Protein AF-0000000078359806 (afdb_homodimer)

Organism: NCBI:txid1165861

Nearest PDB structures (foldseek):
  5b04-assembly1_D  TM=8.711E-01  e=1.793E-25  Schizosaccharomyces pombe 972h-
  5b04-assembly1_C  TM=8.712E-0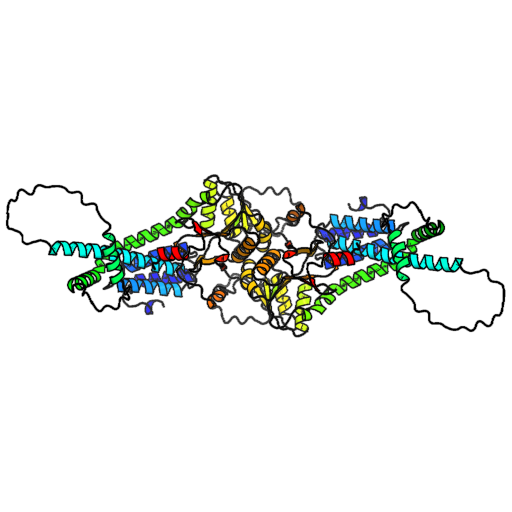1  e=2.430E-25  Schizosaccharomyces pombe 972h-
  6jlz-assembly1_D  TM=8.802E-01  e=4.142E-24  Schizosaccharomyces pombe 972h-
  6jly-assembly1_C  TM=8.898E-01  e=1.084E-23  Schizosaccharomyces pombe 972h-
  8tqz-assembly1_G  TM=8.457E-01  e=7.145E-15  Homo sapiens

Solvent-accessible surface area (backbone atoms only — not comparable to full-atom values): 46439 Å² total; per-residue (Å²): 120,74,68,82,73,54,67,73,50,63,54,51,68,69,53,49,50,52,52,51,49,49,38,49,32,48,64,68,58,71,51,68,56,56,65,54,45,32,51,52,44,48,52,49,51,42,48,46,59,74,66,45,62,61,66,34,59,65,52,47,51,48,50,50,49,52,53,34,53,52,46,33,68,59,33,71,85,47,58,33,42,54,34,46,46,51,46,47,48,52,52,43,51,52,53,49,50,52,52,49,52,53,51,51,55,59,53,51,57,62,67,63,59,72,88,72,74,77,75,78,75,71,82,71,78,76,75,73,78,78,71,78,88,70,83,68,66,60,65,60,53,54,52,51,46,47,67,76,63,51,73,73,78,75,77,71,76,75,68,73,67,66,55,69,61,56,60,47,48,47,50,52,49,32,53,48,40,69,75,43,42,67,60,44,45,50,54,47,48,51,50,47,53,51,62,71,42,27,58,58,42,31,18,70,49,20,57,84,76,45,53,62,76,36,30,35,32,37,51,43,61,43,66,56,46,50,46,21,55,50,39,16,34,62,70,70,35,49,48,39,36,42,25,23,23,33,70,93,77,37,32,12,51,56,35,46,46,52,35,51,70,34,85,59,62,41,55,64,42,33,24,35,61,39,46,41,55,79,48,48,74,72,28,60,30,36,47,37,46,58,64,34,31,34,44,76,37,23,30,36,19,52,38,32,46,40,43,51,36,44,44,23,57,77,57,72,26,48,27,34,37,40,46,46,67,70,33,54,33,91,44,72,85,52,79,78,43,60,61,58,49,40,36,65,63,80,76,63,87,70,60,66,64,73,44,71,70,74,71,71,66,79,67,82,80,81,79,76,72,88,65,88,75,64,72,58,97,82,64,76,52,70,43,62,35,64,43,22,77,33,59,28,93,54,41,51,32,35,37,23,49,91,43,78,37,50,44,87,47,40,53,58,52,44,34,72,68,69,49,130,121,75,69,82,71,54,67,76,47,62,54,50,66,69,54,49,51,50,53,50,48,50,39,49,32,48,64,68,57,72,50,67,58,56,64,54,45,31,52,52,45,48,52,49,51,41,50,46,60,74,66,45,61,61,64,34,58,65,51,47,52,49,51,50,48,50,54,35,52,54,45,33,68,60,33,72,84,46,58,32,42,54,34,48,45,52,47,48,49,51,52,42,50,51,52,48,51,52,51,47,52,53,51,50,54,58,54,51,59,62,68,66,62,72,87,70,74,76,74,80,75,74,82,72,77,77,75,73,79,77,74,78,89,70,83,67,68,59,63,60,53,52,52,51,46,48,67,75,62,51,72,71,77,75,77,73,76,75,70,73,66,66,56,69,62,55,59,49,49,47,49,53,48,33,52,47,39,69,75,44,43,67,60,45,44,50,53,46,47,52,51,50,53,51,60,71,42,26,58,58,43,33,17,71,48,21,57,83,75,45,54,63,75,38,30,36,31,36,53,44,59,42,66,57,46,52,47,21,55,49,40,15,34,62,71,71,34,49,48,38,36,41,25,24,23,35,68,91,76,38,34,11,50,55,35,47,47,53,35,52,69,33,84,60,62,40,53,62,40,32,25,35,64,39,44,40,54,79,48,48,72,73,30,61,30,38,48,37,49,58,65,34,32,35,45,78,38,23,31,37,20,54,37,31,48,39,45,52,35,43,44,22,57,77,57,72,26,47,27,34,38,40,46,48,66,70,33,52,33,92,45,71,86,52,80,76,44,60,59,58,48,41,42,70,65,82,72,64,87,68,60,66,64,74,44,70,70,75,72,70,66,79,69,83,82,81,81,77,72,88,64,86,75,65,74,57,97,80,64,76,53,70,43,66,35,63,45,21,77,32,58,29,93,52,42,52,32,34,37,24,48,90,42,79,37,51,42,86,47,40,53,59,52,44,33,72,67,70,50,129

Secondary structure (DSSP, 8-state):
-GGGGS-GGG--HHHHHHHHHHHHHHHTTSS-SHHHHHHHHHHHHHHHHHH---SSHHHHHHHHHHHHHHHHHH-TT-THHHHHHHHHHHHHHHHHHHHHHHHHHHHHHHHT-----------------------THHHHHHHHHHHTT--------------HHHHHHHHHHHHTGGGGHHHHHHHHHHHHHHHHTHHHHHHTTHHHH--TT-EEEEETT-HHHHHHHHHHHHTT---EEEEE--TTTTHHHHHHHHHHTSSS---EEEE-TTTGGGGGGG-SEEEE--SEE-TTS-EEEETTHHHHHHHHHHTTPPEEEE--GGGB-S----TTHHHHTS-----TTS-TTSTTSS---TT-------------TT---EE--SEEEE-GGG--EEEETTEEEEGGGHHHHHHHHH--/-GGGGS-GGG--HHHHHHHHHHHHHHHTTSS-SHHHHHHHHHHHHHHHHHH---SSHHHHHHHHHHHHHHHHHH-TT-HHHHHHHHHHHHHHHHHHHHHHHHHHHHHHHHHT-----------------------THHHHHHHHHHHTT--------------HHHHHHHHHHHHTGGGGHHHHHHHHHHHHHHHHTHHHHHHTTHHHH--TT-EEEEETT-HHHHHHHHHHHHTT---EEEEE--TTTTHHHHHHHHHHTSSS---EEEE-TTTGGGTGGG-SEEEE--SEE-TTS-EEEETTHHHHHHHHHHTTPPEEEE--GGGB-S----HHHHHHTS-----TTS-TTSTTSS---TT-------------TT---EE--SEEEE-GGG--EEEETTEEEEGGGHHHHHHHHH--

pLDDT: mean 76.37, std 26.12, range [19.56, 98.69]

InterPro domains:
  IPR000649 Initiation factor 2B-related [PF01008] (30-405)
  IPR037171 NagB/RpiA transferase-like [SSF100950] (10-418)
  IPR042529 Initiation factor 2B-like, C-terminal [G3DSA:3.40.50.10470] (197-419)
  IPR051855 Eukaryotic initiation factor 2B subunit beta [PTHR45859] (14-419)

Foldseek 3Di:
DLQVQADCFLPDPVLSVLLVVLLVCLLVVVQDALLSNLLSLLVSLLVSLVRGDDQFLVVNLVRLVSSLVVSCVSHVLRLLSVLSSLLLNVLSLVLLLVVLVVQVVVVVVVVPPPPPPPPPVPPPPPPVPPPPPDDPVVVSVVVSVVVVDPPPPPPDPPCPPPDPVSVVSVSVSRSVCNVCSVVSSVSSVVVSVVSVCWLVLLLCCLLVPAAAPFEEEEEAQDPSVLSNVLSNVVVVHAYEYEYALQPDVSRSVVSQVSQCPHVVRHHYDYDHLVCVLVCLLVGQAYEYEFRAAELQLKTKGFPSPQVSLVSCVVNVHAYEYEDALSRYHDHDQDPVCQVVLLCQDDPPDPPVVVPVPDCVVVPDPDPDDPPPCPPDDPDDDDRDRGIHIHGLVSHQWYRTSVGIDGSVCSNVSCCVSNND/DLQVQADCFLRDVVLSVLLVVLLVCLLVVVQDALLSNLLSLLVSLLVSLVRGDDQFLVVNLVRLVSSLVVSCVSHVLRLLSVLSSLLLNVLSLVLLLVVLVVQVVVVVVVVPPPPPPPPPVPPPPCPVPPPPPDDPVVVSVVVSVVVVDPPPPPPDPPCVPPPPVSVVSSSVSRRVCNVCSVVSSVSSVVVSVVSVCWLVLLLCCLLVPAAAPFEEEEEAQDPSVLSNVLSNVVVVHAYEYEYALQPPVSRSVVSQVSQCPHVVRHHYDYDHLVCVLVCLLVGQAYEYEFRAAELQLKTKGFPSVQVSLVSCVVNVHAYEYEDALSRYHDHDQDPVCQVVLLCQDDPPDPPVVVPVPDCVVVPDPDPDDPPPCPPDDPDDRDRDRGIHIHGLVSHQWYRTSVGIDGSVCSNVSCCVSNND

Structure (mmCIF, N/CA/C/O backbone):
data_AF-0000000078359806-model_v1
#
loop_
_entity.id
_entity.type
_entity.pdbx_description
1 polymer 'Translation initiation factor eIF2B subunit beta'
#
loop_
_atom_site.group_PDB
_atom_site.id
_atom_site.type_symbol
_atom_site.label_atom_id
_atom_site.label_alt_id
_atom_site.label_comp_id
_atom_site.label_asym_id
_atom_site.label_entity_id
_atom_site.label_seq_id
_atom_site.pdbx_PDB_ins_code
_atom_site.Cartn_x
_atom_site.Cartn_y
_atom_site.Cartn_z
_atom_site.occupancy
_atom_site.B_iso_or_equiv
_atom_site.auth_seq_id
_atom_site.auth_comp_id
_atom_site.auth_asym_id
_atom_site.auth_atom_id
_atom_site.pdbx_PDB_model_num
ATOM 1 N N . MET A 1 1 ? 22.594 -22.328 -27.234 1 39.31 1 MET A N 1
ATOM 2 C CA . MET A 1 1 ? 21.672 -23.094 -28.078 1 39.31 1 MET A CA 1
ATOM 3 C C . MET A 1 1 ? 21.234 -24.375 -27.391 1 39.31 1 MET A C 1
ATOM 5 O O . MET A 1 1 ? 22.062 -25.078 -26.797 1 39.31 1 MET A O 1
ATOM 9 N N . ALA A 1 2 ? 19.953 -24.516 -27.094 1 48.22 2 ALA A N 1
ATOM 10 C CA . ALA A 1 2 ? 19.344 -25.578 -26.312 1 48.22 2 ALA A CA 1
ATOM 11 C C . ALA A 1 2 ? 19.859 -26.953 -26.75 1 48.22 2 ALA A C 1
ATOM 13 O O . ALA A 1 2 ? 19.891 -27.891 -25.953 1 48.22 2 ALA A O 1
ATOM 14 N N . ILE A 1 3 ? 20.297 -27.016 -27.984 1 50.62 3 ILE A N 1
ATOM 15 C CA . ILE A 1 3 ? 20.469 -28.297 -28.656 1 50.62 3 ILE A CA 1
ATOM 16 C C . ILE A 1 3 ? 21.5 -29.125 -27.906 1 50.62 3 ILE A C 1
ATOM 18 O O . ILE A 1 3 ? 21.312 -30.328 -27.703 1 50.62 3 ILE A O 1
ATOM 22 N N . LYS A 1 4 ? 22.516 -28.438 -27.484 1 53.75 4 LYS A N 1
ATOM 23 C CA . LYS A 1 4 ? 23.641 -29.25 -27.016 1 53.75 4 LYS A CA 1
ATOM 24 C C . LYS A 1 4 ? 23.359 -29.828 -25.641 1 53.75 4 LYS A C 1
ATOM 26 O O . LYS A 1 4 ? 24.125 -30.656 -25.141 1 53.75 4 LYS A O 1
ATOM 31 N N . ARG A 1 5 ? 22.203 -29.422 -25.141 1 57.69 5 ARG A N 1
ATOM 32 C CA . ARG A 1 5 ? 22.078 -29.781 -23.734 1 57.69 5 ARG A CA 1
ATOM 33 C C . ARG A 1 5 ? 21.234 -31.047 -23.578 1 57.69 5 ARG A C 1
ATOM 35 O O . ARG A 1 5 ? 21.172 -31.625 -22.5 1 57.69 5 ARG A O 1
ATOM 42 N N . PHE A 1 6 ? 20.609 -31.375 -24.688 1 62.84 6 PHE A N 1
ATOM 43 C CA . PHE A 1 6 ? 19.672 -32.469 -24.484 1 62.84 6 PHE A CA 1
ATOM 44 C C . PHE A 1 6 ? 20.297 -33.812 -24.906 1 62.84 6 PHE A C 1
ATOM 46 O O . PHE A 1 6 ? 21.078 -33.844 -25.844 1 62.84 6 PHE A O 1
ATOM 53 N N . LYS A 1 7 ? 20.203 -34.781 -24.062 1 59.09 7 LYS A N 1
ATOM 54 C CA . LYS A 1 7 ? 20.656 -36.094 -24.438 1 59.09 7 LYS A CA 1
ATOM 55 C C . LYS A 1 7 ? 20.031 -36.531 -25.766 1 59.09 7 LYS A C 1
ATOM 57 O O . LYS A 1 7 ? 18.938 -36.094 -26.125 1 59.09 7 LYS A O 1
ATOM 62 N N . HIS A 1 8 ? 20.672 -37.25 -26.688 1 52.97 8 HIS A N 1
ATOM 63 C CA . HIS A 1 8 ? 20.484 -37.656 -28.078 1 52.97 8 HIS A CA 1
ATOM 64 C C . HIS A 1 8 ? 19.031 -38 -28.344 1 52.97 8 HIS A C 1
ATOM 66 O O . HIS A 1 8 ? 18.516 -37.75 -29.438 1 52.97 8 HIS A O 1
ATOM 72 N N . GLU A 1 9 ? 18.25 -38.594 -27.438 1 54.41 9 GLU A N 1
ATOM 73 C CA . GLU A 1 9 ? 17.016 -39.312 -27.766 1 54.41 9 GLU A CA 1
ATOM 74 C C . GLU A 1 9 ? 15.82 -38.375 -27.812 1 54.41 9 GLU A C 1
ATOM 76 O O . GLU A 1 9 ? 14.758 -38.719 -28.328 1 54.41 9 GLU A O 1
ATOM 81 N N . ILE A 1 10 ? 15.82 -37.219 -27.156 1 57.69 10 ILE A N 1
ATOM 82 C CA . ILE A 1 10 ? 14.773 -36.219 -27.281 1 57.69 10 ILE A CA 1
ATOM 83 C C . ILE A 1 10 ? 14.883 -35.531 -28.641 1 57.69 10 ILE A C 1
ATOM 85 O O . ILE A 1 10 ? 14.148 -34.594 -28.922 1 57.69 10 ILE A O 1
ATOM 89 N N . SER A 1 11 ? 15.711 -36.156 -29.578 1 58.12 11 SER A N 1
ATOM 90 C CA . SER A 1 11 ? 16.641 -35.562 -30.531 1 58.12 11 SER A CA 1
ATOM 91 C C . SER A 1 11 ? 15.977 -35.312 -31.875 1 58.12 11 SER A C 1
ATOM 93 O O . SER A 1 11 ? 16.656 -35.031 -32.875 1 58.12 11 SER A O 1
ATOM 95 N N . LYS A 1 12 ? 14.5 -35.594 -31.859 1 72.31 12 LYS A N 1
ATOM 96 C CA . LYS A 1 12 ? 14.07 -35.156 -33.188 1 72.31 12 LYS A CA 1
ATOM 97 C C . LYS A 1 12 ? 14.156 -33.625 -33.344 1 72.31 12 LYS A C 1
ATOM 99 O O . LYS A 1 12 ? 13.75 -32.906 -32.438 1 72.31 12 LYS A O 1
ATOM 104 N N . PRO A 1 13 ? 14.734 -33.281 -34.406 1 77.88 13 PRO A N 1
ATOM 105 C CA . PRO A 1 13 ? 14.992 -31.859 -34.625 1 77.88 13 PRO A CA 1
ATOM 106 C C . PRO A 1 13 ? 13.742 -31 -34.469 1 77.88 13 PRO A C 1
ATOM 108 O O . PRO A 1 13 ? 13.82 -29.891 -33.969 1 77.88 13 PRO A O 1
ATOM 111 N N . GLN A 1 14 ? 12.602 -31.609 -34.812 1 82.62 14 GLN A N 1
ATOM 112 C CA . GLN A 1 14 ? 11.367 -30.828 -34.75 1 82.62 14 GLN A CA 1
ATOM 113 C C . GLN A 1 14 ? 10.969 -30.547 -33.312 1 82.62 14 GLN A C 1
ATOM 115 O O . GLN A 1 14 ? 10.477 -29.469 -33 1 82.62 14 GLN A O 1
ATOM 120 N N . ILE A 1 15 ? 11.195 -31.453 -32.438 1 86.88 15 ILE A N 1
ATOM 121 C CA . ILE A 1 15 ? 10.836 -31.312 -31.031 1 86.88 15 ILE A CA 1
ATOM 122 C C . ILE A 1 15 ? 11.781 -30.312 -30.359 1 86.88 15 ILE A C 1
ATOM 124 O O . ILE A 1 15 ? 11.359 -29.516 -29.531 1 86.88 15 ILE A O 1
ATOM 128 N N . LEU A 1 16 ? 13.008 -30.312 -30.797 1 87.19 16 LEU A N 1
ATOM 129 C CA . LEU A 1 16 ? 13.992 -29.391 -30.25 1 87.19 16 LEU A CA 1
ATOM 130 C C . LEU A 1 16 ? 13.633 -27.953 -30.609 1 87.19 16 LEU A C 1
ATOM 132 O O . LEU A 1 16 ? 13.781 -27.047 -29.781 1 87.19 16 LEU A O 1
ATOM 136 N N . LYS A 1 17 ? 13.188 -27.875 -31.828 1 89.44 17 LYS A N 1
ATOM 137 C CA . LYS A 1 17 ? 12.766 -26.547 -32.25 1 89.44 17 LYS A CA 1
ATOM 138 C C . LYS A 1 17 ? 11.555 -26.062 -31.469 1 89.44 17 LYS A C 1
ATOM 140 O O . LYS A 1 17 ? 11.445 -24.875 -31.156 1 89.44 17 LYS A O 1
ATOM 145 N N . ARG A 1 18 ? 10.672 -26.953 -31.188 1 92.06 18 ARG A N 1
ATOM 146 C CA . ARG A 1 18 ? 9.477 -26.625 -30.406 1 92.06 18 ARG A CA 1
ATOM 147 C C . ARG A 1 18 ? 9.852 -26.219 -28.984 1 92.06 18 ARG A C 1
ATOM 149 O O . ARG A 1 18 ? 9.273 -25.281 -28.438 1 92.06 18 ARG A O 1
ATOM 156 N N . ILE A 1 19 ? 10.797 -26.938 -28.406 1 93.19 19 ILE A N 1
ATOM 157 C CA . ILE A 1 19 ? 11.258 -26.641 -27.062 1 93.19 19 ILE A CA 1
ATOM 158 C C . ILE A 1 19 ? 11.906 -25.266 -27.016 1 93.19 19 ILE A C 1
ATOM 160 O O . ILE A 1 19 ? 11.594 -24.438 -26.156 1 93.19 19 ILE A O 1
ATOM 164 N N . GLU A 1 20 ? 12.688 -24.938 -27.969 1 91.94 20 GLU A N 1
ATOM 165 C CA . GLU A 1 20 ? 13.367 -23.656 -28.047 1 91.94 20 GLU A CA 1
ATOM 166 C C . GLU A 1 20 ? 12.383 -22.516 -28.312 1 91.94 20 GLU A C 1
ATOM 168 O O . GLU A 1 20 ? 12.539 -21.422 -27.781 1 91.94 20 GLU A O 1
ATOM 173 N N . GLY A 1 21 ? 11.5 -22.859 -29.156 1 93.19 21 GLY A N 1
ATOM 174 C CA . GLY A 1 21 ? 10.477 -21.875 -29.422 1 93.19 21 GLY A CA 1
ATOM 175 C C . GLY A 1 21 ? 9.672 -21.484 -28.203 1 93.19 21 GLY A C 1
ATOM 176 O O . GLY A 1 21 ? 9.391 -20.312 -27.984 1 93.19 21 GLY A O 1
ATOM 177 N N . PHE A 1 22 ? 9.328 -22.453 -27.484 1 94.5 22 PHE A N 1
ATOM 178 C CA . PHE A 1 22 ? 8.578 -22.203 -26.266 1 94.5 22 PHE A CA 1
ATOM 179 C C . PHE A 1 22 ? 9.43 -21.422 -25.266 1 94.5 22 PHE A C 1
ATOM 181 O O . PHE A 1 22 ? 8.953 -20.469 -24.641 1 94.5 22 PHE A O 1
ATOM 188 N N . ALA A 1 23 ? 10.664 -21.766 -25.109 1 93.69 23 ALA A N 1
ATOM 189 C CA . ALA A 1 23 ? 11.586 -21.062 -24.234 1 93.69 23 ALA A CA 1
ATOM 190 C C . ALA A 1 23 ? 11.695 -19.594 -24.625 1 93.69 23 ALA A C 1
ATOM 192 O O . ALA A 1 23 ? 11.695 -18.703 -23.766 1 93.69 23 ALA A O 1
ATOM 193 N N . CYS A 1 24 ? 11.719 -19.375 -25.875 1 92.38 24 CYS A N 1
ATOM 194 C CA . CYS A 1 24 ? 11.828 -18 -26.391 1 92.38 24 CYS A CA 1
ATOM 195 C C . CYS A 1 24 ? 10.562 -17.203 -26.078 1 92.38 24 CYS A C 1
ATOM 197 O O . CYS A 1 24 ? 10.641 -16.031 -25.703 1 92.38 24 CYS A O 1
ATOM 199 N N . LYS A 1 25 ? 9.484 -17.859 -26.234 1 93.31 25 LYS A N 1
ATOM 200 C CA . LYS A 1 25 ? 8.211 -17.203 -25.938 1 93.31 25 LYS A CA 1
ATOM 201 C C . LYS A 1 25 ? 8.109 -16.844 -24.469 1 93.31 25 LYS A C 1
ATOM 203 O O . LYS A 1 25 ? 7.543 -15.812 -24.109 1 93.31 25 LYS A O 1
ATOM 208 N N . LEU A 1 26 ? 8.602 -17.672 -23.609 1 91.44 26 LEU A N 1
ATOM 209 C CA . LEU A 1 26 ? 8.602 -17.422 -22.172 1 91.44 26 LEU A CA 1
ATOM 210 C C . LEU A 1 26 ? 9.508 -16.234 -21.828 1 91.44 26 LEU A C 1
ATOM 212 O O . LEU A 1 26 ? 9.117 -15.352 -21.062 1 91.44 26 LEU A O 1
ATOM 216 N N . GLN A 1 27 ? 10.609 -16.156 -22.469 1 88.25 27 GLN A N 1
ATOM 217 C CA . GLN A 1 27 ? 11.602 -15.117 -22.172 1 88.25 27 GLN A CA 1
ATOM 218 C C . GLN A 1 27 ? 11.133 -13.758 -22.703 1 88.25 27 GLN A C 1
ATOM 220 O O . GLN A 1 27 ? 11.406 -12.727 -22.078 1 88.25 27 GLN A O 1
ATOM 225 N N . ASN A 1 28 ? 10.445 -13.797 -23.797 1 86.56 28 ASN A N 1
ATOM 226 C CA . ASN A 1 28 ? 9.992 -12.555 -24.422 1 86.56 28 ASN A CA 1
ATOM 227 C C . ASN A 1 28 ? 8.602 -12.164 -23.938 1 86.56 28 ASN A C 1
ATOM 229 O O . ASN A 1 28 ? 7.984 -11.242 -24.484 1 86.56 28 ASN A O 1
ATOM 233 N N . ARG A 1 29 ? 8.07 -12.859 -23.047 1 82.81 29 ARG A N 1
ATOM 234 C CA . ARG A 1 29 ? 6.789 -12.594 -22.406 1 82.81 29 ARG A CA 1
ATOM 235 C C . ARG A 1 29 ? 5.652 -12.617 -23.422 1 82.81 29 ARG A C 1
ATOM 237 O O . ARG A 1 29 ? 4.758 -11.766 -23.375 1 82.81 29 ARG A O 1
ATOM 244 N N . GLN A 1 30 ? 5.887 -13.445 -24.359 1 85.69 30 GLN A N 1
ATOM 245 C CA . GLN A 1 30 ? 4.793 -13.695 -25.281 1 85.69 30 GLN A CA 1
ATOM 246 C C . GLN A 1 30 ? 3.752 -14.633 -24.688 1 85.69 30 GLN A C 1
ATOM 248 O O . GLN A 1 30 ? 2.596 -14.648 -25.109 1 85.69 30 GLN A O 1
ATOM 253 N N . ILE A 1 31 ? 4.172 -15.445 -23.828 1 85.69 31 ILE A N 1
ATOM 254 C CA . ILE A 1 31 ? 3.293 -16.25 -22.984 1 85.69 31 ILE A CA 1
ATOM 255 C C . ILE A 1 31 ? 3.354 -15.75 -21.547 1 85.69 31 ILE A C 1
ATOM 257 O O . ILE A 1 31 ? 4.414 -15.766 -20.906 1 85.69 31 ILE A O 1
ATOM 261 N N . VAL A 1 32 ? 2.186 -15.219 -21.219 1 84.5 32 VAL A N 1
ATOM 262 C CA . VAL A 1 32 ? 2.121 -14.625 -19.875 1 84.5 32 VAL A CA 1
ATOM 263 C C . VAL A 1 32 ? 0.992 -15.266 -19.078 1 84.5 32 VAL A C 1
ATOM 265 O O . VAL A 1 32 ? -0.084 -15.539 -19.625 1 84.5 32 VAL A O 1
ATOM 268 N N . GLY A 1 33 ? 1.372 -15.609 -17.812 1 88.62 33 GLY A N 1
ATOM 269 C CA . GLY A 1 33 ? 0.362 -16.203 -16.953 1 88.62 33 GLY A CA 1
ATOM 270 C C . GLY A 1 33 ? 0.614 -17.656 -16.656 1 88.62 33 GLY A C 1
ATOM 271 O O . GLY A 1 33 ? 1.091 -18.406 -17.516 1 88.62 33 GLY A O 1
ATOM 272 N N . SER A 1 34 ? 0.239 -18.047 -15.555 1 93.19 34 SER A N 1
ATOM 273 C CA . SER A 1 34 ? 0.501 -19.422 -15.102 1 93.19 34 SER A CA 1
ATOM 274 C C . SER A 1 34 ? -0.312 -20.422 -15.906 1 93.19 34 SER A C 1
ATOM 276 O O . SER A 1 34 ? 0.18 -21.516 -16.219 1 93.19 34 SER A O 1
ATOM 278 N N . HIS A 1 35 ? -1.51 -20.078 -16.234 1 94.88 35 HIS A N 1
ATOM 279 C CA . HIS A 1 35 ? -2.363 -21 -16.969 1 94.88 35 HIS A CA 1
ATOM 280 C C . HIS A 1 35 ? -1.826 -21.234 -18.375 1 94.88 35 HIS A C 1
ATOM 282 O O . HIS A 1 35 ? -1.724 -22.375 -18.828 1 94.88 35 HIS A O 1
ATOM 288 N N . ALA A 1 36 ? -1.541 -20.156 -19.047 1 94.75 36 ALA A N 1
ATOM 289 C CA . ALA A 1 36 ? -1.005 -20.266 -20.406 1 94.75 36 ALA A CA 1
ATOM 290 C C . ALA A 1 36 ? 0.307 -21.047 -20.406 1 94.75 36 ALA A C 1
ATOM 292 O O . ALA A 1 36 ? 0.522 -21.906 -21.266 1 94.75 36 ALA A O 1
ATOM 293 N N . THR A 1 37 ? 1.151 -20.719 -19.484 1 96.19 37 THR A N 1
ATOM 294 C CA . THR A 1 37 ? 2.43 -21.406 -19.375 1 96.19 37 THR A CA 1
ATOM 295 C C . THR A 1 37 ? 2.219 -22.891 -19.062 1 96.19 37 THR A C 1
ATOM 297 O O . THR A 1 37 ? 2.867 -23.75 -19.672 1 96.19 37 THR A O 1
ATOM 300 N N . GLY A 1 38 ? 1.308 -23.188 -18.141 1 97.25 38 GLY A N 1
ATOM 301 C CA . GLY A 1 38 ? 0.996 -24.562 -17.812 1 97.25 38 GLY A CA 1
ATOM 302 C C . GLY A 1 38 ? 0.421 -25.344 -18.984 1 97.25 38 GLY A C 1
ATOM 303 O O . GLY A 1 38 ? 0.836 -26.469 -19.25 1 97.25 38 GLY A O 1
ATOM 304 N N . SER A 1 39 ? -0.459 -24.734 -19.656 1 97.12 39 SER A N 1
ATOM 305 C CA . SER A 1 39 ? -1.102 -25.375 -20.797 1 97.12 39 SER A CA 1
ATOM 306 C C . SER A 1 39 ? -0.09 -25.688 -21.891 1 97.12 39 SER A C 1
ATOM 308 O O . SER A 1 39 ? -0.08 -26.797 -22.438 1 97.12 39 SER A O 1
ATOM 310 N N . GLU A 1 40 ? 0.717 -24.703 -22.172 1 97 40 GLU A N 1
ATOM 311 C CA . GLU A 1 40 ? 1.725 -24.906 -23.219 1 97 40 GLU A CA 1
ATOM 312 C C . GLU A 1 40 ? 2.748 -25.953 -22.812 1 97 40 GLU A C 1
ATOM 314 O O . GLU A 1 40 ? 3.264 -26.688 -23.656 1 97 40 GLU A O 1
ATOM 319 N N . THR A 1 41 ? 3.084 -25.984 -21.562 1 97.75 41 THR A N 1
ATOM 320 C CA . THR A 1 41 ? 4.012 -26.984 -21.062 1 97.75 41 THR A CA 1
ATOM 321 C C . THR A 1 41 ? 3.447 -28.391 -21.266 1 97.75 41 THR A C 1
ATOM 323 O O . THR A 1 41 ? 4.145 -29.281 -21.75 1 97.75 41 THR A O 1
ATOM 326 N N . ILE A 1 42 ? 2.188 -28.609 -20.906 1 98.06 42 ILE A N 1
ATOM 327 C CA . ILE A 1 42 ? 1.553 -29.922 -21.031 1 98.06 42 ILE A CA 1
ATOM 328 C C . ILE A 1 42 ? 1.521 -30.328 -22.5 1 98.06 42 ILE A C 1
ATOM 330 O O . ILE A 1 42 ? 1.835 -31.469 -22.844 1 98.06 42 ILE A O 1
ATOM 334 N N . LYS A 1 43 ? 1.2 -29.406 -23.375 1 97 43 LYS A N 1
ATOM 335 C CA . LYS A 1 43 ? 1.159 -29.672 -24.812 1 97 43 LYS A CA 1
ATOM 336 C C . LYS A 1 43 ? 2.531 -30.094 -25.328 1 97 43 LYS A C 1
ATOM 338 O O . LYS A 1 43 ? 2.641 -31.047 -26.109 1 97 43 LYS A O 1
ATOM 343 N N . LEU A 1 44 ? 3.445 -29.359 -24.922 1 96.69 44 LEU A N 1
ATOM 344 C CA . LEU A 1 44 ? 4.809 -29.688 -25.344 1 96.69 44 LEU A CA 1
ATOM 345 C C . LEU A 1 44 ? 5.215 -31.062 -24.844 1 96.69 44 LEU A C 1
ATOM 347 O O . LEU A 1 44 ? 5.801 -31.844 -25.609 1 96.69 44 LEU A O 1
ATOM 351 N N . LEU A 1 45 ? 4.965 -31.406 -23.578 1 96.69 45 LEU A N 1
ATOM 352 C CA . LEU A 1 45 ? 5.332 -32.719 -23.031 1 96.69 45 LEU A CA 1
ATOM 353 C C . LEU A 1 45 ? 4.625 -33.844 -23.781 1 96.69 45 LEU A C 1
ATOM 355 O O . LEU A 1 45 ? 5.199 -34.906 -23.984 1 96.69 45 LEU A O 1
ATOM 359 N N . ARG A 1 46 ? 3.381 -33.562 -24.094 1 96.19 46 ARG A N 1
ATOM 360 C CA . ARG A 1 46 ? 2.643 -34.531 -24.891 1 96.19 46 ARG A CA 1
ATOM 361 C C . ARG A 1 46 ? 3.355 -34.812 -26.203 1 96.19 46 ARG A C 1
ATOM 363 O O . ARG A 1 46 ? 3.471 -35.969 -26.625 1 96.19 46 ARG A O 1
ATOM 370 N N . GLU A 1 47 ? 3.842 -33.781 -26.859 1 94.31 47 GLU A N 1
ATOM 371 C CA . GLU A 1 47 ? 4.578 -33.906 -28.109 1 94.31 47 GLU A CA 1
ATOM 372 C C . GLU A 1 47 ? 5.898 -34.625 -27.906 1 94.31 47 GLU A C 1
ATOM 374 O O . GLU A 1 47 ? 6.32 -35.438 -28.75 1 94.31 47 GLU A O 1
ATOM 379 N N . VAL A 1 48 ? 6.527 -34.344 -26.859 1 93.12 48 VAL A N 1
ATOM 380 C CA . VAL A 1 48 ? 7.789 -35 -26.531 1 93.12 48 VAL A CA 1
ATOM 381 C C . VAL A 1 48 ? 7.559 -36.5 -26.344 1 93.12 48 VAL A C 1
ATOM 383 O O . VAL A 1 48 ? 8.328 -37.312 -26.859 1 93.12 48 VAL A O 1
ATOM 386 N N . ILE A 1 49 ? 6.512 -36.875 -25.625 1 93.25 49 ILE A N 1
ATOM 387 C CA . ILE A 1 49 ? 6.184 -38.281 -25.391 1 93.25 49 ILE A CA 1
ATOM 388 C C . ILE A 1 49 ? 5.891 -38.969 -26.703 1 93.25 49 ILE A C 1
ATOM 390 O O . ILE A 1 49 ? 6.359 -40.062 -26.953 1 93.25 49 ILE A O 1
ATOM 394 N N . ALA A 1 50 ? 5.176 -38.281 -27.562 1 90.75 50 ALA A N 1
ATOM 395 C CA . ALA A 1 50 ? 4.777 -38.844 -28.844 1 90.75 50 ALA A CA 1
ATOM 396 C C . ALA A 1 50 ? 5.988 -39.094 -29.75 1 90.75 50 ALA A C 1
ATOM 398 O O . ALA A 1 50 ? 6.023 -40.062 -30.516 1 90.75 50 ALA A O 1
ATOM 399 N N . SER A 1 51 ? 6.957 -38.281 -29.625 1 87.25 51 SER A N 1
ATOM 400 C CA . SER A 1 51 ? 8.078 -38.312 -30.562 1 87.25 51 SER A CA 1
ATOM 401 C C . SER A 1 51 ? 9.289 -39.031 -29.953 1 87.25 51 SER A C 1
ATOM 403 O O . SER A 1 51 ? 10.211 -39.406 -30.672 1 87.25 51 SER A O 1
ATOM 405 N N . ALA A 1 52 ? 9.297 -39.156 -28.656 1 81.62 52 ALA A N 1
ATOM 406 C CA . ALA A 1 52 ? 10.492 -39.625 -27.969 1 81.62 52 ALA A CA 1
ATOM 407 C C . ALA A 1 52 ? 10.797 -41.062 -28.297 1 81.62 52 ALA A C 1
ATOM 409 O O . ALA A 1 52 ? 9.875 -41.906 -28.438 1 81.62 52 ALA A O 1
ATOM 410 N N . LYS A 1 53 ? 12.078 -41.312 -28.531 1 80.38 53 LYS A N 1
ATOM 411 C CA . LYS A 1 53 ? 12.578 -42.688 -28.578 1 80.38 53 LYS A CA 1
ATOM 412 C C . LYS A 1 53 ? 13.188 -43.094 -27.25 1 80.38 53 LYS A C 1
ATOM 414 O O . LYS A 1 53 ? 13.992 -42.344 -26.672 1 80.38 53 LYS A O 1
ATOM 419 N N . TYR A 1 54 ? 12.664 -44.094 -26.672 1 82.06 54 TYR A N 1
ATOM 420 C CA . TYR A 1 54 ? 13.18 -44.562 -25.391 1 82.06 54 TYR A CA 1
ATOM 421 C C . TYR A 1 54 ? 13.117 -46.062 -25.297 1 82.06 54 TYR A C 1
ATOM 423 O O . TYR A 1 54 ? 12.312 -46.719 -25.969 1 82.06 54 TYR A O 1
ATOM 431 N N . THR A 1 55 ? 14.008 -46.625 -24.484 1 81.31 55 THR A N 1
ATOM 432 C CA . THR A 1 55 ? 14.117 -48.062 -24.328 1 81.31 55 THR A CA 1
ATOM 433 C C . THR A 1 55 ? 13.5 -48.5 -23.016 1 81.31 55 THR A C 1
ATOM 435 O O . THR A 1 55 ? 13.289 -49.719 -22.797 1 81.31 55 THR A O 1
ATOM 438 N N . SER A 1 56 ? 13.281 -47.562 -22.156 1 86.25 56 SER A N 1
ATOM 439 C CA . SER A 1 56 ? 12.688 -47.844 -20.844 1 86.25 56 SER A CA 1
ATOM 440 C C . SER A 1 56 ? 11.781 -46.719 -20.391 1 86.25 56 SER A C 1
ATOM 442 O O . SER A 1 56 ? 11.898 -45.594 -20.859 1 86.25 56 SER A O 1
ATOM 444 N N . PHE A 1 57 ? 10.859 -47.094 -19.547 1 90.06 57 PHE A N 1
ATOM 445 C CA . PHE A 1 57 ? 9.969 -46.094 -18.984 1 90.06 57 PHE A CA 1
ATOM 446 C C . PHE A 1 57 ? 10.758 -45.031 -18.25 1 90.06 57 PHE A C 1
ATOM 448 O O . PHE A 1 57 ? 10.43 -43.844 -18.328 1 90.06 57 PHE A O 1
ATOM 455 N N . ASP A 1 58 ? 11.812 -45.406 -17.594 1 90.12 58 ASP A N 1
ATOM 456 C CA . ASP A 1 58 ? 12.641 -44.469 -16.844 1 90.12 58 ASP A CA 1
ATOM 457 C C . ASP A 1 58 ? 13.328 -43.469 -17.797 1 90.12 58 ASP A C 1
ATOM 459 O O . ASP A 1 58 ? 13.508 -42.312 -17.438 1 90.12 58 ASP A O 1
ATOM 463 N N . GLN A 1 59 ? 13.711 -43.969 -18.859 1 89.38 59 GLN A N 1
ATOM 464 C CA . GLN A 1 59 ? 14.344 -43.094 -19.828 1 89.38 59 GLN A CA 1
ATOM 465 C C . GLN A 1 59 ? 13.375 -42.031 -20.328 1 89.38 59 GLN A C 1
ATOM 467 O O . GLN A 1 59 ? 13.766 -40.875 -20.578 1 89.38 59 GLN A O 1
ATOM 472 N N . LEU A 1 60 ? 12.125 -42.438 -20.562 1 91.19 60 LEU A N 1
ATOM 473 C CA . LEU A 1 60 ? 11.102 -41.469 -20.953 1 91.19 60 LEU A CA 1
ATOM 474 C C . LEU A 1 60 ? 10.938 -40.406 -19.891 1 91.19 60 LEU A C 1
ATOM 476 O O . LEU A 1 60 ? 10.906 -39.219 -20.203 1 91.19 60 LEU A O 1
ATOM 480 N N . CYS A 1 61 ? 10.867 -40.812 -18.625 1 94 61 CYS A N 1
ATOM 481 C CA . CYS A 1 61 ? 10.727 -39.875 -17.516 1 94 61 CYS A CA 1
ATOM 482 C C . CYS A 1 61 ? 11.922 -38.938 -17.453 1 94 61 CYS A C 1
ATOM 484 O O . CYS A 1 61 ? 11.758 -37.719 -17.188 1 94 61 CYS A O 1
ATOM 486 N N . ASP A 1 62 ? 13.055 -39.438 -17.75 1 92.25 62 ASP A N 1
ATOM 487 C CA . ASP A 1 62 ? 14.266 -38.625 -17.75 1 92.25 62 ASP A CA 1
ATOM 488 C C . ASP A 1 62 ? 14.203 -37.562 -18.844 1 92.25 62 ASP A C 1
ATOM 490 O O . ASP A 1 62 ? 14.656 -36.438 -18.656 1 92.25 62 ASP A O 1
ATOM 494 N N . HIS A 1 63 ? 13.688 -37.969 -19.984 1 90.62 63 HIS A N 1
ATOM 495 C CA . HIS A 1 63 ? 13.539 -37 -21.078 1 90.62 63 HIS A CA 1
ATOM 496 C C . HIS A 1 63 ? 12.609 -35.844 -20.688 1 90.62 63 HIS A C 1
ATOM 498 O O . HIS A 1 63 ? 12.898 -34.688 -20.984 1 90.62 63 HIS A O 1
ATOM 504 N N . LEU A 1 64 ? 11.562 -36.219 -20.047 1 95.31 64 LEU A N 1
ATOM 505 C CA . LEU A 1 64 ? 10.602 -35.219 -19.641 1 95.31 64 LEU A CA 1
ATOM 506 C C . LEU A 1 64 ? 11.211 -34.281 -18.594 1 95.31 64 LEU A C 1
ATOM 508 O O . LEU A 1 64 ? 11.016 -33.062 -18.656 1 95.31 64 LEU A O 1
ATOM 512 N N . LEU A 1 65 ? 11.977 -34.812 -17.688 1 95.06 65 LEU A N 1
ATOM 513 C CA . LEU A 1 65 ? 12.641 -34.031 -16.672 1 95.06 65 LEU A CA 1
ATOM 514 C C . LEU A 1 65 ? 13.656 -33.062 -17.297 1 95.06 65 LEU A C 1
ATOM 516 O O . LEU A 1 65 ? 13.789 -31.922 -16.859 1 95.06 65 LEU A O 1
ATOM 520 N N . GLU A 1 66 ? 14.32 -33.562 -18.25 1 92.5 66 GLU A N 1
ATOM 521 C CA . GLU A 1 66 ? 15.312 -32.75 -18.938 1 92.5 66 GLU A CA 1
ATOM 522 C C . GLU A 1 66 ? 14.656 -31.531 -19.609 1 92.5 66 GLU A C 1
ATOM 524 O O . GLU A 1 66 ? 15.172 -30.422 -19.531 1 92.5 66 GLU A O 1
ATOM 529 N N . VAL A 1 67 ? 13.562 -31.859 -20.266 1 93.75 67 VAL A N 1
ATOM 530 C CA . VAL A 1 67 ? 12.828 -30.781 -20.922 1 93.75 67 VAL A CA 1
ATOM 531 C C . VAL A 1 67 ? 12.336 -29.781 -19.891 1 93.75 67 VAL A C 1
ATOM 533 O O . VAL A 1 67 ? 12.492 -28.562 -20.078 1 93.75 67 VAL A O 1
ATOM 536 N N . GLY A 1 68 ? 11.75 -30.234 -18.797 1 95.81 68 GLY A N 1
ATOM 537 C CA . GLY A 1 68 ? 11.266 -29.375 -17.734 1 95.81 68 GLY A CA 1
ATOM 538 C C . GLY A 1 68 ? 12.367 -28.516 -17.125 1 95.81 68 GLY A C 1
ATOM 539 O O . GLY A 1 68 ? 12.172 -27.328 -16.891 1 95.81 68 GLY A O 1
ATOM 540 N N . ASN A 1 69 ? 13.508 -29.141 -16.875 1 94.19 69 ASN A N 1
ATOM 541 C CA . ASN A 1 69 ? 14.641 -28.438 -16.281 1 94.19 69 ASN A CA 1
ATOM 542 C C . ASN A 1 69 ? 15.141 -27.328 -17.203 1 94.19 69 ASN A C 1
ATOM 544 O O . ASN A 1 69 ? 15.484 -26.234 -16.734 1 94.19 69 ASN A O 1
ATOM 548 N N . PHE A 1 70 ? 15.18 -27.594 -18.469 1 93.69 70 PHE A N 1
ATOM 549 C CA . PHE A 1 70 ? 15.617 -26.594 -19.438 1 93.69 70 PHE A CA 1
ATOM 550 C C . PHE A 1 70 ? 14.672 -25.406 -19.438 1 93.69 70 PHE A C 1
ATOM 552 O O . PHE A 1 70 ? 15.117 -24.25 -19.375 1 93.69 70 PHE A O 1
ATOM 559 N N . LEU A 1 71 ? 13.414 -25.672 -19.5 1 94.56 71 LEU A N 1
ATOM 560 C CA . LEU A 1 71 ? 12.43 -24.594 -19.531 1 94.56 71 LEU A CA 1
ATOM 561 C C . LEU A 1 71 ? 12.461 -23.781 -18.234 1 94.56 71 LEU A C 1
ATOM 563 O O . LEU A 1 71 ? 12.312 -22.562 -18.25 1 94.56 71 LEU A O 1
ATOM 567 N N . SER A 1 72 ? 12.617 -24.453 -17.094 1 92.81 72 SER A N 1
ATOM 568 C CA . SER A 1 72 ? 12.656 -23.797 -15.805 1 92.81 72 SER A CA 1
ATOM 569 C C . SER A 1 72 ? 13.875 -22.875 -15.688 1 92.81 72 SER A C 1
ATOM 571 O O . SER A 1 72 ? 13.812 -21.844 -15.031 1 92.81 72 SER A O 1
ATOM 573 N N . GLU A 1 73 ? 14.938 -23.266 -16.297 1 89.62 73 GLU A N 1
ATOM 574 C CA . GLU A 1 73 ? 16.125 -22.422 -16.312 1 89.62 73 GLU A CA 1
ATOM 575 C C . GLU A 1 73 ? 15.898 -21.156 -17.141 1 89.62 73 GLU A C 1
ATOM 577 O O . GLU A 1 73 ? 16.406 -20.094 -16.812 1 89.62 73 GLU A O 1
ATOM 582 N N . MET A 1 74 ? 15.188 -21.359 -18.25 1 89.06 74 MET A N 1
ATOM 583 C CA . MET A 1 74 ? 14.922 -20.234 -19.141 1 89.06 74 MET A CA 1
ATOM 584 C C . MET A 1 74 ? 13.898 -19.281 -18.531 1 89.06 74 MET A C 1
ATOM 586 O O . MET A 1 74 ? 13.898 -18.094 -18.828 1 89.06 74 MET A O 1
ATOM 590 N N . ALA A 1 75 ? 13.039 -19.812 -17.734 1 90.31 75 ALA A N 1
ATOM 591 C CA . ALA A 1 75 ? 12 -19.016 -17.062 1 90.31 75 ALA A CA 1
ATOM 592 C C . ALA A 1 75 ? 11.906 -19.375 -15.586 1 90.31 75 ALA A C 1
ATOM 594 O O . ALA A 1 75 ? 10.938 -20.016 -15.156 1 90.31 75 ALA A O 1
ATOM 595 N N . PRO A 1 76 ? 12.797 -18.844 -14.805 1 86.06 76 PRO A N 1
ATOM 596 C CA . PRO A 1 76 ? 12.93 -19.281 -13.414 1 86.06 76 PRO A CA 1
ATOM 597 C C . PRO A 1 76 ? 11.727 -18.891 -12.555 1 86.06 76 PRO A C 1
ATOM 599 O O . PRO A 1 76 ? 11.508 -19.484 -11.492 1 86.06 76 PRO A O 1
ATOM 602 N N . ARG A 1 77 ? 10.898 -17.984 -12.938 1 84.44 77 ARG A N 1
ATOM 603 C CA . ARG A 1 77 ? 9.766 -17.547 -12.133 1 84.44 77 ARG A CA 1
ATOM 604 C C . ARG A 1 77 ? 8.5 -18.328 -12.484 1 84.44 77 ARG A C 1
ATOM 606 O O . ARG A 1 77 ? 7.477 -18.172 -11.82 1 84.44 77 ARG A O 1
ATOM 613 N N . GLU A 1 78 ? 8.625 -19.109 -13.508 1 91.69 78 GLU A N 1
ATOM 614 C CA . GLU A 1 78 ? 7.477 -19.906 -13.93 1 91.69 78 GLU A CA 1
ATOM 615 C C . GLU A 1 78 ? 7.5 -21.281 -13.289 1 91.69 78 GLU A C 1
ATOM 617 O O . GLU A 1 78 ? 7.734 -22.281 -13.969 1 91.69 78 GLU A O 1
ATOM 622 N N . PHE A 1 79 ? 7.09 -21.344 -12.094 1 92.75 79 PHE A N 1
ATOM 623 C CA . PHE A 1 79 ? 7.148 -22.562 -11.297 1 92.75 79 PHE A CA 1
ATOM 624 C C . PHE A 1 79 ? 6.152 -23.594 -11.805 1 92.75 79 PHE A C 1
ATOM 626 O O . PHE A 1 79 ? 6.312 -24.781 -11.562 1 92.75 79 PHE A O 1
ATOM 633 N N . VAL A 1 80 ? 5.191 -23.125 -12.516 1 96.25 80 VAL A N 1
ATOM 634 C CA . VAL A 1 80 ? 4.137 -24.016 -12.984 1 96.25 80 VAL A CA 1
ATOM 635 C C . VAL A 1 80 ? 4.727 -25.047 -13.945 1 96.25 80 VAL A C 1
ATOM 637 O O . VAL A 1 80 ? 4.203 -26.156 -14.07 1 96.25 80 VAL A O 1
ATOM 640 N N . ILE A 1 81 ? 5.816 -24.719 -14.617 1 96.81 81 ILE A N 1
ATOM 641 C CA . ILE A 1 81 ? 6.477 -25.641 -15.523 1 96.81 81 ILE A CA 1
ATOM 642 C C . ILE A 1 81 ? 6.883 -26.906 -14.766 1 96.81 81 ILE A C 1
ATOM 644 O O . ILE A 1 81 ? 6.559 -28.016 -15.18 1 96.81 81 ILE A O 1
ATOM 648 N N . GLY A 1 82 ? 7.551 -26.656 -13.625 1 95.75 82 GLY A N 1
ATOM 649 C CA . GLY A 1 82 ? 7.938 -27.781 -12.797 1 95.75 82 GLY A CA 1
ATOM 650 C C . GLY A 1 82 ? 6.75 -28.578 -12.273 1 95.75 82 GLY A C 1
ATOM 651 O O . GLY A 1 82 ? 6.801 -29.797 -12.211 1 95.75 82 GLY A O 1
ATOM 652 N N . ASN A 1 83 ? 5.742 -27.938 -11.93 1 96.25 83 ASN A N 1
ATOM 653 C CA . ASN A 1 83 ? 4.523 -28.594 -11.461 1 96.25 83 ASN A CA 1
ATOM 654 C C . ASN A 1 83 ? 3.945 -29.516 -12.523 1 96.25 83 ASN A C 1
ATOM 656 O O . ASN A 1 83 ? 3.59 -30.656 -12.227 1 96.25 83 ASN A O 1
ATOM 660 N N . MET A 1 84 ? 3.834 -28.969 -13.734 1 97.38 84 MET A N 1
ATOM 661 C CA . MET A 1 84 ? 3.236 -29.75 -14.82 1 97.38 84 MET A CA 1
ATOM 662 C C . MET A 1 84 ? 4.086 -30.969 -15.148 1 97.38 84 MET A C 1
ATOM 664 O O . MET A 1 84 ? 3.553 -32.062 -15.391 1 97.38 84 MET A O 1
ATOM 668 N N . VAL A 1 85 ? 5.375 -30.797 -15.172 1 97.25 85 VAL A N 1
ATOM 669 C CA . VAL A 1 85 ? 6.273 -31.922 -15.453 1 97.25 85 VAL A CA 1
ATOM 670 C C . VAL A 1 85 ? 6.086 -33 -14.406 1 97.25 85 VAL A C 1
ATOM 672 O O . VAL A 1 85 ? 5.949 -34.188 -14.742 1 97.25 85 VAL A O 1
ATOM 675 N N . LYS A 1 86 ? 6.074 -32.625 -13.172 1 96.44 86 LYS A N 1
ATOM 676 C CA . LYS A 1 86 ? 5.906 -33.562 -12.086 1 96.44 86 LYS A CA 1
ATOM 677 C C . LYS A 1 86 ? 4.559 -34.281 -12.18 1 96.44 86 LYS A C 1
ATOM 679 O O . LYS A 1 86 ? 4.477 -35.5 -12 1 96.44 86 LYS A O 1
ATOM 684 N N . ARG A 1 87 ? 3.578 -33.531 -12.445 1 96.56 87 ARG A N 1
ATOM 685 C CA . ARG A 1 87 ? 2.242 -34.125 -12.555 1 96.56 87 ARG A CA 1
ATOM 686 C C . ARG A 1 87 ? 2.17 -35.094 -13.703 1 96.56 87 ARG A C 1
ATOM 688 O O . ARG A 1 87 ? 1.548 -36.156 -13.578 1 96.56 87 ARG A O 1
ATOM 695 N N . VAL A 1 88 ? 2.725 -34.781 -14.82 1 97.38 88 VAL A N 1
ATOM 696 C CA . VAL A 1 88 ? 2.73 -35.656 -15.984 1 97.38 88 VAL A CA 1
ATOM 697 C C . VAL A 1 88 ? 3.477 -36.938 -15.648 1 97.38 88 VAL A C 1
ATOM 699 O O . VAL A 1 88 ? 3.002 -38.031 -15.953 1 97.38 88 VAL A O 1
ATOM 702 N N . ILE A 1 89 ? 4.594 -36.844 -15 1 96.38 89 ILE A N 1
ATOM 703 C CA . ILE A 1 89 ? 5.406 -38 -14.656 1 96.38 89 ILE A CA 1
ATOM 704 C C . ILE A 1 89 ? 4.629 -38.906 -13.703 1 96.38 89 ILE A C 1
ATOM 706 O O . ILE A 1 89 ? 4.629 -40.125 -13.859 1 96.38 89 ILE A O 1
ATOM 710 N N . ILE A 1 90 ? 4.004 -38.344 -12.766 1 95.38 90 ILE A N 1
ATOM 711 C CA . ILE A 1 90 ? 3.215 -39.125 -11.812 1 95.38 90 ILE A CA 1
ATOM 712 C C . ILE A 1 90 ? 2.086 -39.844 -12.539 1 95.38 90 ILE A C 1
ATOM 714 O O . ILE A 1 90 ? 1.826 -41.031 -12.281 1 95.38 90 ILE A O 1
ATOM 718 N N . LEU A 1 91 ? 1.438 -39.156 -13.406 1 94.69 91 LEU A N 1
ATOM 719 C CA . LEU A 1 91 ? 0.362 -39.75 -14.188 1 94.69 91 LEU A CA 1
ATOM 720 C C . LEU A 1 91 ? 0.885 -40.906 -15.023 1 94.69 91 LEU A C 1
ATOM 722 O O . LEU A 1 91 ? 0.228 -41.969 -15.125 1 94.69 91 LEU A O 1
ATOM 726 N N . LEU A 1 92 ? 2.023 -40.75 -15.68 1 95.25 92 LEU A N 1
ATOM 727 C CA . LEU A 1 92 ? 2.629 -41.781 -16.484 1 95.25 92 LEU A CA 1
ATOM 728 C C . LEU A 1 92 ? 2.986 -43 -15.617 1 95.25 92 LEU A C 1
ATOM 730 O O . LEU A 1 92 ? 2.797 -44.156 -16.031 1 95.25 92 LEU A O 1
ATOM 734 N N . LYS A 1 93 ? 3.48 -42.75 -14.461 1 93.62 93 LYS A N 1
ATOM 735 C CA . LYS A 1 93 ? 3.824 -43.812 -13.539 1 93.62 93 LYS A CA 1
ATOM 736 C C . LYS A 1 93 ? 2.586 -44.625 -13.141 1 93.62 93 LYS A C 1
ATOM 738 O O . LYS A 1 93 ? 2.641 -45.844 -13.023 1 93.62 93 LYS A O 1
ATOM 743 N N . GLU A 1 94 ? 1.576 -43.906 -12.906 1 93.06 94 GLU A N 1
ATOM 744 C CA . GLU A 1 94 ? 0.323 -44.562 -12.562 1 93.06 94 GLU A CA 1
ATOM 745 C C . GLU A 1 94 ? -0.171 -45.438 -13.719 1 93.06 94 GLU A C 1
ATOM 747 O O . GLU A 1 94 ? -0.593 -46.594 -13.508 1 93.06 94 GLU A O 1
ATOM 752 N N . GLU A 1 95 ? -0.143 -44.875 -14.93 1 93.06 95 GLU A N 1
ATOM 753 C CA . GLU A 1 95 ? -0.555 -45.625 -16.109 1 93.06 95 GLU A CA 1
ATOM 754 C C . GLU A 1 95 ? 0.357 -46.844 -16.328 1 93.06 95 GLU A C 1
ATOM 756 O O . GLU A 1 95 ? -0.109 -47.906 -16.719 1 93.06 95 GLU A O 1
ATOM 761 N N . TYR A 1 96 ? 1.592 -46.656 -16.172 1 92.62 96 TYR A N 1
ATOM 762 C CA . TYR A 1 96 ? 2.562 -47.75 -16.328 1 92.62 96 TYR A CA 1
ATOM 763 C C . TYR A 1 96 ? 2.297 -48.844 -15.32 1 92.62 96 TYR A C 1
ATOM 765 O O . TYR A 1 96 ? 2.309 -50.031 -15.672 1 92.62 96 TYR A O 1
ATOM 773 N N . ALA A 1 97 ? 2.102 -48.469 -14.078 1 90.44 97 ALA A N 1
ATOM 774 C CA . ALA A 1 97 ? 1.829 -49.438 -13.023 1 90.44 97 ALA A CA 1
ATOM 775 C C . ALA A 1 97 ? 0.559 -50.219 -13.32 1 90.44 97 ALA A C 1
ATOM 777 O O . ALA A 1 97 ? 0.511 -51.438 -13.094 1 90.44 97 ALA A O 1
ATOM 778 N N . SER A 1 98 ? -0.392 -49.562 -13.727 1 90.88 98 SER A N 1
ATOM 779 C CA . SER A 1 98 ? -1.646 -50.219 -14.07 1 90.88 98 SER A CA 1
ATOM 780 C C . SER A 1 98 ? -1.458 -51.188 -15.227 1 90.88 98 SER A C 1
ATOM 782 O O . SER A 1 98 ? -2.012 -52.312 -15.211 1 90.88 98 SER A O 1
ATOM 784 N N . ALA A 1 99 ? -0.738 -50.75 -16.25 1 88.38 99 ALA A N 1
ATOM 785 C CA . ALA A 1 99 ? -0.477 -51.625 -17.406 1 88.38 99 ALA A CA 1
ATOM 786 C C . ALA A 1 99 ? 0.36 -52.812 -17.016 1 88.38 99 ALA A C 1
ATOM 788 O O . ALA A 1 99 ? 0.14 -53.938 -17.516 1 88.38 99 ALA A O 1
ATOM 789 N N . LEU A 1 100 ? 1.295 -52.625 -16.203 1 86.44 100 LEU A N 1
ATOM 790 C CA . LEU A 1 100 ? 2.135 -53.719 -15.711 1 86.44 100 LEU A CA 1
ATOM 791 C C . LEU A 1 100 ? 1.311 -54.719 -14.922 1 86.44 100 LEU A C 1
ATOM 793 O O . LEU A 1 100 ? 1.479 -55.938 -15.086 1 86.44 100 LEU A O 1
ATOM 797 N N . ALA A 1 101 ? 0.506 -54.219 -14.031 1 85.75 101 ALA A N 1
ATOM 798 C CA . ALA A 1 101 ? -0.365 -55.094 -13.242 1 85.75 101 ALA A CA 1
ATOM 799 C C . ALA A 1 101 ? -1.268 -55.906 -14.148 1 85.75 101 ALA A C 1
ATOM 801 O O . ALA A 1 101 ? -1.478 -57.094 -13.891 1 85.75 101 ALA A O 1
ATOM 802 N N . ALA A 1 102 ? -1.783 -55.312 -15.156 1 83.69 102 ALA A N 1
ATOM 803 C CA . ALA A 1 102 ? -2.635 -56 -16.109 1 83.69 102 ALA A CA 1
ATOM 804 C C . ALA A 1 102 ? -1.845 -57.062 -16.859 1 83.69 102 ALA A C 1
ATOM 806 O O . ALA A 1 102 ? -2.361 -58.156 -17.141 1 83.69 102 ALA A O 1
ATOM 807 N N . HIS A 1 103 ? -0.615 -56.75 -17.172 1 82.5 103 HIS A N 1
ATOM 808 C CA . HIS A 1 103 ? 0.256 -57.688 -17.891 1 82.5 103 HIS A CA 1
ATOM 809 C C . HIS A 1 103 ? 0.621 -58.875 -17.016 1 82.5 103 HIS A C 1
ATOM 811 O O . HIS A 1 103 ? 0.648 -60.031 -17.5 1 82.5 103 HIS A O 1
ATOM 817 N N . VAL A 1 104 ? 0.933 -58.688 -15.805 1 81.19 104 VAL A N 1
ATOM 818 C CA . VAL A 1 104 ? 1.307 -59.75 -14.867 1 81.19 104 VAL A CA 1
ATOM 819 C C . VAL A 1 104 ? 0.105 -60.656 -14.594 1 81.19 104 VAL A C 1
ATOM 821 O O . VAL A 1 104 ? 0.242 -61.875 -14.531 1 81.19 104 VAL A O 1
ATOM 824 N N . GLU A 1 105 ? -1.012 -60.062 -14.383 1 77.94 105 GLU A N 1
ATOM 825 C CA . GLU A 1 105 ? -2.232 -60.812 -14.156 1 77.94 105 GLU A CA 1
ATOM 826 C C . GLU A 1 105 ? -2.57 -61.688 -15.359 1 77.94 105 GLU A C 1
ATOM 828 O O . GLU A 1 105 ? -3.006 -62.844 -15.203 1 77.94 105 GLU A O 1
ATOM 833 N N . ALA A 1 106 ? -2.363 -61.188 -16.516 1 75.69 106 ALA A N 1
ATOM 834 C CA . ALA A 1 106 ? -2.652 -61.906 -17.734 1 75.69 106 ALA A CA 1
ATOM 835 C C . ALA A 1 106 ? -1.697 -63.094 -17.906 1 75.69 106 ALA A C 1
ATOM 837 O O . ALA A 1 106 ? -2.092 -64.188 -18.391 1 75.69 106 ALA A O 1
ATOM 838 N N . ASN A 1 107 ? -0.501 -62.969 -17.453 1 71.5 107 ASN A N 1
ATOM 839 C CA . ASN A 1 107 ? 0.491 -64.062 -17.594 1 71.5 107 ASN A CA 1
ATOM 840 C C . ASN A 1 107 ? 0.377 -65.062 -16.469 1 71.5 107 ASN A C 1
ATOM 842 O O . ASN A 1 107 ? 0.794 -66.188 -16.625 1 71.5 107 ASN A O 1
ATOM 846 N N . SER A 1 108 ? -0.041 -64.688 -15.273 1 64.12 108 SER A N 1
ATOM 847 C CA . SER A 1 108 ? -0.275 -65.625 -14.188 1 64.12 108 SER A CA 1
ATOM 848 C C . SER A 1 108 ? -1.425 -66.562 -14.516 1 64.12 108 SER A C 1
ATOM 850 O O . SER A 1 108 ? -1.391 -67.75 -14.156 1 64.12 108 SER A O 1
ATOM 852 N N . ASP A 1 109 ? -2.439 -66.125 -15.086 1 58.03 109 ASP A N 1
ATOM 853 C CA . ASP A 1 109 ? -3.553 -66.938 -15.508 1 58.03 109 ASP A CA 1
ATOM 854 C C . ASP A 1 109 ? -3.105 -68 -16.562 1 58.03 109 ASP A C 1
ATOM 856 O O . ASP A 1 109 ? -3.643 -69.062 -16.625 1 58.03 109 ASP A O 1
ATOM 860 N N . ARG A 1 110 ? -2.141 -67.688 -17.266 1 53.66 110 ARG A N 1
ATOM 861 C CA . ARG A 1 110 ? -1.619 -68.625 -18.25 1 53.66 110 ARG A CA 1
ATOM 862 C C . ARG A 1 110 ? -0.836 -69.75 -17.578 1 53.66 110 ARG A C 1
ATOM 864 O O . ARG A 1 110 ? -0.831 -70.875 -18.062 1 53.66 110 ARG A O 1
ATOM 871 N N . LEU A 1 111 ? -0.246 -69.5 -16.547 1 50.25 111 LEU A N 1
ATOM 872 C CA . LEU A 1 111 ? 0.548 -70.5 -15.883 1 50.25 111 LEU A CA 1
ATOM 873 C C . LEU A 1 111 ? -0.344 -71.438 -15.078 1 50.25 111 LEU A C 1
ATOM 875 O O . LEU A 1 111 ? 0.037 -72.562 -14.805 1 50.25 111 LEU A O 1
ATOM 879 N N . ASN A 1 112 ? -1.487 -70.938 -14.578 1 45.09 112 ASN A N 1
ATOM 880 C CA . ASN A 1 112 ? -2.32 -71.812 -13.773 1 45.09 112 ASN A CA 1
ATOM 881 C C . ASN A 1 112 ? -3.25 -72.625 -14.641 1 45.09 112 ASN A C 1
ATOM 883 O O . ASN A 1 112 ? -4.25 -73.188 -14.156 1 45.09 112 ASN A O 1
ATOM 887 N N . LYS A 1 113 ? -3.264 -72.5 -15.969 1 45.38 113 LYS A N 1
ATOM 888 C CA . LYS A 1 113 ? -4.086 -73.5 -16.656 1 45.38 113 LYS A CA 1
ATOM 889 C C . LYS A 1 113 ? -3.58 -74.938 -16.391 1 45.38 113 LYS A C 1
ATOM 891 O O . LYS A 1 113 ? -2.451 -75.25 -16.75 1 45.38 113 LYS A O 1
ATOM 896 N N . PRO A 1 114 ? -4.191 -75.688 -15.367 1 41.47 114 PRO A N 1
ATOM 897 C CA . PRO A 1 114 ? -3.928 -77.125 -15.203 1 41.47 114 PRO A CA 1
ATOM 898 C C . PRO A 1 114 ? -4.117 -77.938 -16.5 1 41.47 114 PRO A C 1
ATOM 900 O O . PRO A 1 114 ? -4.895 -77.5 -17.359 1 41.47 114 PRO A O 1
ATOM 903 N N . SER A 1 115 ? -3.162 -78.625 -17.047 1 36.31 115 SER A N 1
ATOM 904 C CA . SER A 1 115 ? -3.262 -79.625 -18.094 1 36.31 115 SER A CA 1
ATOM 905 C C . SER A 1 115 ? -4.332 -80.688 -17.75 1 36.31 115 SER A C 1
ATOM 907 O O . SER A 1 115 ? -4.016 -81.812 -17.375 1 36.31 115 SER A O 1
ATOM 909 N N . ASN A 1 116 ? -5.504 -80.312 -17.047 1 34.44 116 ASN A N 1
ATOM 910 C CA . ASN A 1 116 ? -6.477 -81.375 -16.703 1 34.44 116 ASN A CA 1
ATOM 911 C C . ASN A 1 116 ? -7.148 -81.938 -17.953 1 34.44 116 ASN A C 1
ATOM 913 O O . ASN A 1 116 ? -7.969 -81.25 -18.578 1 34.44 116 ASN A O 1
ATOM 917 N N . ASP A 1 117 ? -6.527 -82.812 -18.844 1 31.38 117 ASP A N 1
ATOM 918 C CA . ASP A 1 117 ? -7.234 -83.625 -19.812 1 31.38 117 ASP A CA 1
ATOM 919 C C . ASP A 1 117 ? -8.32 -84.438 -19.125 1 31.38 117 ASP A C 1
ATOM 921 O O . ASP A 1 117 ? -8.938 -85.312 -19.766 1 31.38 117 ASP A O 1
ATOM 925 N N . THR A 1 118 ? -8.227 -84.812 -17.812 1 30.75 118 THR A N 1
ATOM 926 C CA . THR A 1 118 ? -9.125 -85.938 -17.516 1 30.75 118 THR A CA 1
ATOM 927 C C . THR A 1 118 ? -10.578 -85.5 -17.516 1 30.75 118 THR A C 1
ATOM 929 O O . THR A 1 118 ? -10.922 -84.5 -16.859 1 30.75 118 THR A O 1
ATOM 932 N N . ARG A 1 119 ? -11.461 -85.938 -18.484 1 27.92 119 ARG A N 1
ATOM 933 C CA . ARG A 1 119 ? -12.844 -85.75 -18.922 1 27.92 119 ARG A CA 1
ATOM 934 C C . ARG A 1 119 ? -13.82 -86 -17.781 1 27.92 119 ARG A C 1
ATOM 936 O O . ARG A 1 119 ? -14.977 -86.375 -18.031 1 27.92 119 ARG A O 1
ATOM 943 N N . ASN A 1 120 ? -13.383 -86.062 -16.438 1 26.62 120 ASN A N 1
ATOM 944 C CA . ASN A 1 120 ? -14.5 -86.562 -15.641 1 26.62 120 ASN A CA 1
ATOM 945 C C . ASN A 1 120 ? -15.672 -85.625 -15.656 1 26.62 120 ASN A C 1
ATOM 947 O O . ASN A 1 120 ? -15.484 -84.375 -15.531 1 26.62 120 ASN A O 1
ATOM 951 N N . ARG A 1 121 ? -16.797 -86 -16.281 1 23.83 121 ARG A N 1
ATOM 952 C CA . ARG A 1 121 ? -18.109 -85.438 -16.578 1 23.83 121 ARG A CA 1
ATOM 953 C C . ARG A 1 121 ? -18.797 -84.938 -15.312 1 23.83 121 ARG A C 1
ATOM 955 O O . ARG A 1 121 ? -20 -85.125 -15.141 1 23.83 121 ARG A O 1
ATOM 962 N N . THR A 1 122 ? -18.047 -84.688 -14.18 1 22.91 122 THR A N 1
ATOM 963 C CA . THR A 1 122 ? -18.938 -84.562 -13.023 1 22.91 122 THR A CA 1
ATOM 964 C C . THR A 1 122 ? -19.844 -83.312 -13.203 1 22.91 122 THR A C 1
ATOM 966 O O . THR A 1 122 ? -19.422 -82.312 -13.773 1 22.91 122 THR A O 1
ATOM 969 N N . THR A 1 123 ? -21.141 -83.562 -13.172 1 23.8 123 THR A N 1
ATOM 970 C CA . THR A 1 123 ? -22.328 -82.688 -13.234 1 23.8 123 THR A CA 1
ATOM 971 C C . THR A 1 123 ? -22.266 -81.625 -12.195 1 23.8 123 THR A C 1
ATOM 973 O O . THR A 1 123 ? -22.438 -81.875 -11 1 23.8 123 THR A O 1
ATOM 976 N N . THR A 1 124 ? -21.109 -80.812 -12.156 1 21.33 124 THR A N 1
ATOM 977 C CA . THR A 1 124 ? -20.875 -79.875 -11.047 1 21.33 124 THR A CA 1
ATOM 978 C C . THR A 1 124 ? -21.953 -78.812 -11 1 21.33 124 THR A C 1
ATOM 980 O O . THR A 1 124 ? -22.25 -78.188 -12.016 1 21.33 124 THR A O 1
ATOM 983 N N . SER A 1 125 ? -22.922 -79.062 -10.086 1 22 125 SER A N 1
ATOM 984 C CA . SER A 1 125 ? -24 -78.188 -9.711 1 22 125 SER A CA 1
ATOM 985 C C . SER A 1 125 ? -23.453 -76.812 -9.383 1 22 125 SER A C 1
ATOM 987 O O . SER A 1 125 ? -22.516 -76.625 -8.594 1 22 125 SER A O 1
ATOM 989 N N . SER A 1 126 ? -23.531 -75.812 -10.32 1 19.92 126 SER A N 1
ATOM 990 C CA . SER A 1 126 ? -23.016 -74.438 -10.469 1 19.92 126 SER A CA 1
ATOM 991 C C . SER A 1 126 ? -23.516 -73.562 -9.344 1 19.92 126 SER A C 1
ATOM 993 O O . SER A 1 126 ? -24.641 -73.062 -9.398 1 19.92 126 SER A O 1
ATOM 995 N N . SER A 1 127 ? -23.453 -74.125 -8.039 1 20.44 127 SER A N 1
ATOM 996 C CA . SER A 1 127 ? -24 -73.125 -7.148 1 20.44 127 SER A CA 1
ATOM 997 C C . SER A 1 127 ? -23.203 -71.812 -7.211 1 20.44 127 SER A C 1
ATOM 999 O O . SER A 1 127 ? -21.969 -71.812 -7.141 1 20.44 127 SER A O 1
ATOM 1001 N N . HIS A 1 128 ? -23.719 -70.812 -7.852 1 19.77 128 HIS A N 1
ATOM 1002 C CA . HIS A 1 128 ? -23.328 -69.438 -8.133 1 19.77 128 HIS A CA 1
ATOM 1003 C C . HIS A 1 128 ? -23.016 -68.625 -6.852 1 19.77 128 HIS A C 1
ATOM 1005 O O . HIS A 1 128 ? -23.109 -67.438 -6.812 1 19.77 128 HIS A O 1
ATOM 1011 N N . CYS A 1 129 ? -22.328 -69.312 -5.832 1 19.83 129 CYS A N 1
ATOM 1012 C CA . CYS A 1 129 ? -22.203 -68.375 -4.695 1 19.83 129 CYS A CA 1
ATOM 1013 C C . CYS A 1 129 ? -21.406 -67.125 -5.082 1 19.83 129 CYS A C 1
ATOM 1015 O O . CYS A 1 129 ? -20.359 -67.25 -5.711 1 19.83 129 CYS A O 1
ATOM 1017 N N . SER A 1 130 ? -22.078 -65.938 -5.047 1 21.11 130 SER A N 1
ATOM 1018 C CA . SER A 1 130 ? -21.734 -64.562 -5.223 1 21.11 130 SER A CA 1
ATOM 1019 C C . SER A 1 130 ? -20.578 -64.125 -4.312 1 21.11 130 SER A C 1
ATOM 1021 O O . SER A 1 130 ? -20.734 -64.062 -3.094 1 21.11 130 SER A O 1
ATOM 1023 N N . ILE A 1 131 ? -19.438 -64.812 -4.43 1 23.36 131 ILE A N 1
ATOM 1024 C CA . ILE A 1 131 ? -18.406 -64.312 -3.516 1 23.36 131 ILE A CA 1
ATOM 1025 C C . ILE A 1 131 ? -18.172 -62.844 -3.699 1 23.36 131 ILE A C 1
ATOM 1027 O O . ILE A 1 131 ? -17.969 -62.375 -4.824 1 23.36 131 ILE A O 1
ATOM 1031 N N . PRO A 1 132 ? -18.484 -62 -2.68 1 24.09 132 PRO A N 1
ATOM 1032 C CA . PRO A 1 132 ? -18.266 -60.562 -2.684 1 24.09 132 PRO A CA 1
ATOM 1033 C C . PRO A 1 132 ? -16.812 -60.188 -2.953 1 24.09 132 PRO A C 1
ATOM 1035 O O . PRO A 1 132 ? -15.906 -60.969 -2.648 1 24.09 132 PRO A O 1
ATOM 1038 N N . ARG A 1 133 ? -16.516 -59.344 -4.012 1 25.36 133 ARG A N 1
ATOM 1039 C CA . ARG A 1 133 ? -15.305 -58.719 -4.523 1 25.36 133 ARG A CA 1
ATOM 1040 C C . ARG A 1 133 ? -14.523 -58.062 -3.4 1 25.36 133 ARG A C 1
ATOM 1042 O O . ARG A 1 133 ? -14.812 -56.938 -3.029 1 25.36 133 ARG A O 1
ATOM 1049 N N . ASN A 1 134 ? -14.234 -58.75 -2.254 1 24.53 134 ASN A N 1
ATOM 1050 C CA . ASN A 1 134 ? -13.445 -58.125 -1.197 1 24.53 134 ASN A CA 1
ATOM 1051 C C . ASN A 1 134 ? -12.172 -57.469 -1.751 1 24.53 134 ASN A C 1
ATOM 1053 O O . ASN A 1 134 ? -11.719 -57.844 -2.838 1 24.53 134 ASN A O 1
ATOM 1057 N N . ASN A 1 135 ? -11.469 -56.5 -0.903 1 25.73 135 ASN A N 1
ATOM 1058 C CA . ASN A 1 135 ? -10.477 -55.438 -0.905 1 25.73 135 ASN A CA 1
ATOM 1059 C C . ASN A 1 135 ? -9.094 -55.938 -1.274 1 25.73 135 ASN A C 1
ATOM 1061 O O . ASN A 1 135 ? -8.203 -56 -0.423 1 25.73 135 ASN A O 1
ATOM 1065 N N . ASN A 1 136 ? -8.914 -57 -2.049 1 27.69 136 ASN A N 1
ATOM 1066 C CA . ASN A 1 136 ? -7.57 -57.469 -2.35 1 27.69 136 ASN A CA 1
ATOM 1067 C C . ASN A 1 136 ? -6.746 -56.406 -3.074 1 27.69 136 ASN A C 1
ATOM 1069 O O . ASN A 1 136 ? -5.754 -56.719 -3.732 1 27.69 136 ASN A O 1
ATOM 1073 N N . MET A 1 137 ? -7.289 -55.188 -3.18 1 30.45 137 MET A N 1
ATOM 1074 C CA . MET A 1 137 ? -6.539 -54.125 -3.84 1 30.45 137 MET A CA 1
ATOM 1075 C C . MET A 1 137 ? -5.273 -53.781 -3.062 1 30.45 137 MET A C 1
ATOM 1077 O O . MET A 1 137 ? -4.477 -52.938 -3.496 1 30.45 137 MET A O 1
ATOM 1081 N N . GLY A 1 138 ? -5.16 -54.219 -1.801 1 32.38 138 GLY A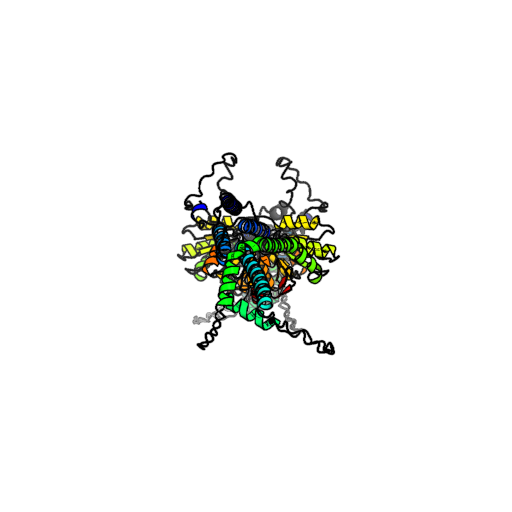 N 1
ATOM 1082 C CA . GLY A 1 138 ? -4.016 -53.812 -1 1 32.38 138 GLY A CA 1
ATOM 1083 C C . GLY A 1 138 ? -2.707 -54.406 -1.499 1 32.38 138 GLY A C 1
ATOM 1084 O O . GLY A 1 138 ? -1.649 -53.781 -1.356 1 32.38 138 GLY A O 1
ATOM 1085 N N . ILE A 1 139 ? -2.703 -55.719 -1.872 1 33.75 139 ILE A N 1
ATOM 1086 C CA . ILE A 1 139 ? -1.439 -56.406 -2.109 1 33.75 139 ILE A CA 1
ATOM 1087 C C . ILE A 1 139 ? -0.767 -55.812 -3.355 1 33.75 139 ILE A C 1
ATOM 1089 O O . ILE A 1 139 ? 0.46 -55.719 -3.408 1 33.75 139 ILE A O 1
ATOM 1093 N N . VAL A 1 140 ? -1.532 -55.375 -4.398 1 35 140 VAL A N 1
ATOM 1094 C CA . VAL A 1 140 ? -0.927 -54.906 -5.641 1 35 140 VAL A CA 1
ATOM 1095 C C . VAL A 1 140 ? -0.364 -53.5 -5.438 1 35 140 VAL A C 1
ATOM 1097 O O . VAL A 1 140 ? 0.625 -53.125 -6.07 1 35 140 VAL A O 1
ATOM 1100 N N . GLU A 1 141 ? -0.949 -52.719 -4.602 1 38.53 141 GLU A N 1
ATOM 1101 C CA . GLU A 1 141 ? -0.436 -51.375 -4.363 1 38.53 141 GLU A CA 1
ATOM 1102 C C . GLU A 1 141 ? 0.923 -51.406 -3.67 1 38.53 141 GLU A C 1
ATOM 1104 O O . GLU A 1 141 ? 1.815 -50.625 -3.994 1 38.53 141 GLU A O 1
ATOM 1109 N N . GLU A 1 142 ? 1.146 -52.312 -2.668 1 38.12 142 GLU A N 1
ATOM 1110 C CA . GLU A 1 142 ? 2.434 -52.406 -1.99 1 38.12 142 GLU A CA 1
ATOM 1111 C C . GLU A 1 142 ? 3.518 -52.906 -2.941 1 38.12 142 GLU A C 1
ATOM 1113 O O . GLU A 1 142 ? 4.656 -52.438 -2.891 1 38.12 142 GLU A O 1
ATOM 1118 N N . SER A 1 143 ? 3.234 -53.938 -3.85 1 39.03 143 SER A N 1
ATOM 1119 C CA . SER A 1 143 ? 4.25 -54.469 -4.746 1 39.03 143 SER A CA 1
ATOM 1120 C C . SER A 1 143 ? 4.656 -53.438 -5.801 1 39.03 143 SER A C 1
ATOM 1122 O O . SER A 1 143 ? 5.836 -53.344 -6.148 1 39.03 143 SER A O 1
ATOM 1124 N N . VAL A 1 144 ? 3.768 -52.688 -6.398 1 39.84 144 VAL A N 1
ATOM 1125 C CA . VAL A 1 144 ? 4.117 -51.625 -7.336 1 39.84 144 VAL A CA 1
ATOM 1126 C C . VAL A 1 144 ? 4.836 -50.5 -6.598 1 39.84 144 VAL A C 1
ATOM 1128 O O . VAL A 1 144 ? 5.809 -49.938 -7.109 1 39.84 144 VAL A O 1
ATOM 1131 N N . SER A 1 145 ? 4.434 -50 -5.449 1 42.84 145 SER A N 1
ATOM 1132 C CA . SER A 1 145 ? 5.207 -49.062 -4.664 1 42.84 145 SER A CA 1
ATOM 1133 C C . SER A 1 145 ? 6.598 -49.594 -4.348 1 42.84 145 SER A C 1
ATOM 1135 O O . SER A 1 145 ? 7.582 -48.844 -4.387 1 42.84 145 SER A O 1
ATOM 1137 N N . ARG A 1 146 ? 6.812 -50.875 -3.896 1 41.25 146 ARG A N 1
ATOM 1138 C CA . ARG A 1 146 ? 8.094 -51.531 -3.689 1 41.25 146 ARG A CA 1
ATOM 1139 C C . ARG A 1 146 ? 8.891 -51.594 -4.988 1 41.25 146 ARG A C 1
ATOM 1141 O O . ARG A 1 146 ? 10.117 -51.469 -4.977 1 41.25 146 ARG A O 1
ATOM 1148 N N . LEU A 1 147 ? 8.273 -51.875 -6.102 1 39.12 147 LEU A N 1
ATOM 1149 C CA . LEU A 1 147 ? 8.977 -51.875 -7.379 1 39.12 147 LEU A CA 1
ATOM 1150 C C . LEU A 1 147 ? 9.383 -50.469 -7.777 1 39.12 147 LEU A C 1
ATOM 1152 O O . LEU A 1 147 ? 10.461 -50.25 -8.352 1 39.12 147 LEU A O 1
ATOM 1156 N N . LEU A 1 148 ? 8.531 -49.438 -7.641 1 41.69 148 LEU A N 1
ATOM 1157 C CA . LEU A 1 148 ? 8.891 -48.062 -8.008 1 41.69 148 LEU A CA 1
ATOM 1158 C C . LEU A 1 148 ? 9.75 -47.406 -6.93 1 41.69 148 LEU A C 1
ATOM 1160 O O . LEU A 1 148 ? 9.922 -46.188 -6.918 1 41.69 148 LEU A O 1
ATOM 1164 N N . GLY A 1 149 ? 10.719 -48.094 -6.203 1 38.44 149 GLY A N 1
ATOM 1165 C CA . GLY A 1 149 ? 11.906 -47.781 -5.434 1 38.44 149 GLY A CA 1
ATOM 1166 C C . GLY A 1 149 ? 11.609 -47.406 -3.992 1 38.44 149 GLY A C 1
ATOM 1167 O O . GLY A 1 149 ? 12.43 -46.812 -3.312 1 38.44 149 GLY A O 1
ATOM 1168 N N . GLN A 1 150 ? 10.383 -47.344 -3.473 1 35.44 150 GLN A N 1
ATOM 1169 C CA . GLN A 1 150 ? 10.445 -47.125 -2.031 1 35.44 150 GLN A CA 1
ATOM 1170 C C . GLN A 1 150 ? 11 -48.344 -1.308 1 35.44 150 GLN A C 1
ATOM 1172 O O . GLN A 1 150 ? 10.422 -49.438 -1.374 1 35.44 150 GLN A O 1
ATOM 1177 N N . LYS A 1 151 ? 12.352 -48.312 -1.08 1 34.22 151 LYS A N 1
ATOM 1178 C CA . LYS A 1 151 ? 13.055 -49.344 -0.313 1 34.22 151 LYS A CA 1
ATOM 1179 C C . LYS A 1 151 ? 12.359 -49.594 1.023 1 34.22 151 LYS A C 1
ATOM 1181 O O . LYS A 1 151 ? 12.234 -48.688 1.847 1 34.22 151 LYS A O 1
ATOM 1186 N N . PRO A 1 152 ? 11.414 -50.438 1.191 1 32.81 152 PRO A N 1
ATOM 1187 C CA . PRO A 1 152 ? 11.18 -50.781 2.594 1 32.81 152 PRO A CA 1
ATOM 1188 C C . PRO A 1 152 ? 12.469 -51.062 3.365 1 32.81 152 PRO A C 1
ATOM 1190 O O . PRO A 1 152 ? 13.414 -51.625 2.818 1 32.81 152 PRO A O 1
ATOM 1193 N N . MET A 1 153 ? 12.867 -50.219 4.391 1 30.94 153 MET A N 1
ATOM 1194 C CA . MET A 1 153 ? 13.992 -50.375 5.305 1 30.94 153 MET A CA 1
ATOM 1195 C C . MET A 1 153 ? 14.023 -51.75 5.941 1 30.94 153 MET A C 1
ATOM 1197 O O . MET A 1 153 ? 14.711 -51.969 6.941 1 30.94 153 MET A O 1
ATOM 1201 N N . THR A 1 154 ? 12.992 -52.594 5.867 1 32.06 154 THR A N 1
ATOM 1202 C CA . THR A 1 154 ? 13.234 -53.719 6.766 1 32.06 154 THR A CA 1
ATOM 1203 C C . THR A 1 154 ? 14.5 -54.469 6.371 1 32.06 154 THR A C 1
ATOM 1205 O O . THR A 1 154 ? 14.805 -54.594 5.184 1 32.06 154 THR A O 1
ATOM 1208 N N . ASN A 1 155 ? 15.578 -54.594 7.316 1 30.72 155 ASN A N 1
ATOM 1209 C CA . ASN A 1 155 ? 16.859 -55.281 7.418 1 30.72 155 ASN A CA 1
ATOM 1210 C C . ASN A 1 155 ? 16.75 -56.75 6.988 1 30.72 155 ASN A C 1
ATOM 1212 O O . ASN A 1 155 ? 17.703 -57.5 7.109 1 30.72 155 ASN A O 1
ATOM 1216 N N . ASP A 1 156 ? 15.594 -57.406 7.363 1 32.41 156 ASP A N 1
ATOM 1217 C CA . ASP A 1 156 ? 15.789 -58.875 7.316 1 32.41 156 ASP A CA 1
ATOM 1218 C C . ASP A 1 156 ? 16.094 -59.312 5.891 1 32.41 156 ASP A C 1
ATOM 1220 O O . ASP A 1 156 ? 15.531 -58.812 4.93 1 32.41 156 ASP A O 1
ATOM 1224 N N . ASP A 1 157 ? 17.25 -60 5.652 1 33.03 157 ASP A N 1
ATOM 1225 C CA . ASP A 1 157 ? 17.891 -60.75 4.566 1 33.03 157 ASP A CA 1
ATOM 1226 C C . ASP A 1 157 ? 16.875 -61.594 3.809 1 33.03 157 ASP A C 1
ATOM 1228 O O . ASP A 1 157 ? 17.266 -62.469 3.043 1 33.03 157 ASP A O 1
ATOM 1232 N N . ASP A 1 158 ? 15.711 -61.844 4.422 1 32.31 158 ASP A N 1
ATOM 1233 C CA . ASP A 1 158 ? 14.938 -62.75 3.586 1 32.31 158 ASP A CA 1
ATOM 1234 C C . ASP A 1 158 ? 14.617 -62.125 2.234 1 32.31 158 ASP A C 1
ATOM 1236 O O . ASP A 1 158 ? 13.789 -61.219 2.15 1 32.31 158 ASP A O 1
ATOM 1240 N N . ASP A 1 159 ? 15.68 -61.906 1.4 1 34.41 159 ASP A N 1
ATOM 1241 C CA . ASP A 1 159 ? 15.594 -61.688 -0.042 1 34.41 159 ASP A CA 1
ATOM 1242 C C . ASP A 1 159 ? 14.453 -62.5 -0.648 1 34.41 159 ASP A C 1
ATOM 1244 O O . ASP A 1 159 ? 14.625 -63.656 -0.985 1 34.41 159 ASP A O 1
ATOM 1248 N N . GLU A 1 160 ? 13.367 -62.531 0.008 1 35.72 160 GLU A N 1
ATOM 1249 C CA . GLU A 1 160 ? 12.344 -63.188 -0.824 1 35.72 160 GLU A CA 1
ATOM 1250 C C . GLU A 1 160 ? 12.438 -62.688 -2.271 1 35.72 160 GLU A C 1
ATOM 1252 O O . GLU A 1 160 ? 12.172 -61.531 -2.564 1 35.72 160 GLU A O 1
ATOM 1257 N N . HIS A 1 161 ? 13.438 -63.219 -3.078 1 37.38 161 HIS A N 1
ATOM 1258 C CA . HIS A 1 161 ? 13.648 -63.25 -4.52 1 37.38 161 HIS A CA 1
ATOM 1259 C C . HIS A 1 161 ? 12.328 -63.156 -5.273 1 37.38 161 HIS A C 1
ATOM 1261 O O . HIS A 1 161 ? 11.453 -64 -5.109 1 37.38 161 HIS A O 1
ATOM 1267 N N . LEU A 1 162 ? 11.711 -62 -5.352 1 46.09 162 LEU A N 1
ATOM 1268 C CA . LEU A 1 162 ? 10.68 -62 -6.387 1 46.09 162 LEU A CA 1
ATOM 1269 C C . LEU A 1 162 ? 11.016 -62.969 -7.496 1 46.09 162 LEU A C 1
ATOM 1271 O O . LEU A 1 162 ? 12.172 -63.094 -7.906 1 46.09 162 LEU A O 1
ATOM 1275 N N . PRO A 1 163 ? 10.258 -64.062 -7.664 1 49.53 163 PRO A N 1
ATOM 1276 C CA . PRO A 1 163 ? 10.641 -65 -8.688 1 49.53 163 PRO A CA 1
ATOM 1277 C C . PRO A 1 163 ? 11.258 -64.375 -9.922 1 49.53 163 PRO A C 1
ATOM 1279 O O . PRO A 1 163 ? 10.844 -63.281 -10.32 1 49.53 163 PRO A O 1
ATOM 1282 N N . SER A 1 164 ? 12.609 -64.625 -10.18 1 54.34 164 SER A N 1
ATOM 1283 C CA . SER A 1 164 ? 13.375 -64.25 -11.359 1 54.34 164 SER A CA 1
ATOM 1284 C C . SER A 1 164 ? 12.461 -64 -12.562 1 54.34 164 SER A C 1
ATOM 1286 O O . SER A 1 164 ? 12.703 -63.125 -13.375 1 54.34 164 SER A O 1
ATOM 1288 N N . ASP A 1 165 ? 11.367 -64.75 -12.5 1 56.28 165 ASP A N 1
ATOM 1289 C CA . ASP A 1 165 ? 10.461 -64.688 -13.641 1 56.28 165 ASP A CA 1
ATOM 1290 C C . ASP A 1 165 ? 9.695 -63.344 -13.656 1 56.28 165 ASP A C 1
ATOM 1292 O O . ASP A 1 165 ? 9.445 -62.781 -14.727 1 56.28 165 ASP A O 1
ATOM 1296 N N . LEU A 1 166 ? 9.344 -62.938 -12.5 1 60.41 166 LEU A N 1
ATOM 1297 C CA . LEU A 1 166 ? 8.594 -61.688 -12.43 1 60.41 166 LEU A CA 1
ATOM 1298 C C . LEU A 1 166 ? 9.477 -60.5 -12.773 1 60.41 166 LEU A C 1
ATOM 1300 O O . LEU A 1 166 ? 9.023 -59.562 -13.43 1 60.41 166 LEU A O 1
ATOM 1304 N N . ILE A 1 167 ? 10.656 -60.469 -12.266 1 63.5 167 ILE A N 1
ATOM 1305 C CA . ILE A 1 167 ? 11.609 -59.438 -12.586 1 63.5 167 ILE A CA 1
ATOM 1306 C C . ILE A 1 167 ? 11.852 -59.375 -14.094 1 63.5 167 ILE A C 1
ATOM 1308 O O . ILE A 1 167 ? 11.93 -58.312 -14.688 1 63.5 167 ILE A O 1
ATOM 1312 N N . ASN A 1 168 ? 11.984 -60.656 -14.594 1 64.5 168 ASN A N 1
ATOM 1313 C CA . ASN A 1 168 ? 12.18 -60.75 -16.031 1 64.5 168 ASN A CA 1
ATOM 1314 C C . ASN A 1 168 ? 10.961 -60.219 -16.797 1 64.5 168 ASN A C 1
ATOM 1316 O O . ASN A 1 168 ? 11.102 -59.562 -17.828 1 64.5 168 ASN A O 1
ATOM 1320 N N . GLU A 1 169 ? 9.82 -60.562 -16.297 1 66.44 169 GLU A N 1
ATOM 1321 C CA . GLU A 1 169 ? 8.602 -60.094 -16.953 1 66.44 169 GLU A CA 1
ATOM 1322 C C . GLU A 1 169 ? 8.484 -58.562 -16.906 1 66.44 169 GLU A C 1
ATOM 1324 O O . GLU A 1 169 ? 8.078 -57.938 -17.875 1 66.44 169 GLU A O 1
ATOM 1329 N N . GLU A 1 170 ? 8.906 -58 -15.867 1 69.12 170 GLU A N 1
ATOM 1330 C CA . GLU A 1 170 ? 8.867 -56.562 -15.742 1 69.12 170 GLU A CA 1
ATOM 1331 C C . GLU A 1 170 ? 9.875 -55.906 -16.672 1 69.12 170 GLU A C 1
ATOM 1333 O O . GLU A 1 170 ? 9.602 -54.844 -17.25 1 69.12 170 GLU A O 1
ATOM 1338 N N . ARG A 1 171 ? 10.938 -56.469 -16.719 1 70.56 171 ARG A N 1
ATOM 1339 C CA . ARG A 1 171 ? 11.961 -55.938 -17.625 1 70.56 171 ARG A CA 1
ATOM 1340 C C . ARG A 1 171 ? 11.484 -56 -19.062 1 70.56 171 ARG A C 1
ATOM 1342 O O . ARG A 1 171 ? 11.719 -55.062 -19.844 1 70.56 171 ARG A O 1
ATOM 1349 N N . GLU A 1 172 ? 10.891 -57.094 -19.359 1 70.62 172 GLU A N 1
ATOM 1350 C CA . GLU A 1 172 ? 10.375 -57.219 -20.719 1 70.62 172 GLU A CA 1
ATOM 1351 C C . GLU A 1 172 ? 9.258 -56.219 -20.984 1 70.62 172 GLU A C 1
ATOM 1353 O O . GLU A 1 172 ? 9.195 -55.625 -22.062 1 70.62 172 GLU A O 1
ATOM 1358 N N . PHE A 1 173 ? 8.484 -56.125 -19.984 1 76.44 173 PHE A N 1
ATOM 1359 C CA . PHE A 1 173 ? 7.395 -55.156 -20.125 1 76.44 173 PHE A CA 1
ATOM 1360 C C . PHE A 1 173 ? 7.941 -53.75 -20.25 1 76.44 173 PHE A C 1
ATOM 1362 O O . PHE A 1 173 ? 7.449 -52.938 -21.062 1 76.44 173 PHE A O 1
ATOM 1369 N N . ASN A 1 174 ? 8.898 -53.5 -19.516 1 74.62 174 ASN A N 1
ATOM 1370 C CA . ASN A 1 174 ? 9.523 -52.188 -19.516 1 74.62 174 ASN A CA 1
ATOM 1371 C C . ASN A 1 174 ? 10.172 -51.875 -20.859 1 74.62 174 ASN A C 1
ATOM 1373 O O . ASN A 1 174 ? 10.125 -50.75 -21.328 1 74.62 174 ASN A O 1
ATOM 1377 N N . SER A 1 175 ? 10.68 -52.938 -21.406 1 70.75 175 SER A N 1
ATOM 1378 C CA . SER A 1 175 ? 11.32 -52.75 -22.703 1 70.75 175 SER A CA 1
ATOM 1379 C C . SER A 1 175 ? 10.289 -52.5 -23.812 1 70.75 175 SER A C 1
ATOM 1381 O O . SER A 1 175 ? 10.609 -51.938 -24.859 1 70.75 175 SER A O 1
ATOM 1383 N N . ASN A 1 176 ? 9.055 -52.906 -23.562 1 73 176 ASN A N 1
ATOM 1384 C CA . ASN A 1 176 ? 7.988 -52.719 -24.531 1 73 176 ASN A CA 1
ATOM 1385 C C . ASN A 1 176 ? 7.133 -51.5 -24.172 1 73 176 ASN A C 1
ATOM 1387 O O . ASN A 1 176 ? 5.977 -51.406 -24.594 1 73 176 ASN A O 1
ATOM 1391 N N . SER A 1 177 ? 7.719 -50.688 -23.438 1 75.31 177 SER A N 1
ATOM 1392 C CA . SER A 1 177 ? 6.977 -49.531 -22.938 1 75.31 177 SER A CA 1
ATOM 1393 C C . SER A 1 177 ? 6.539 -48.625 -24.078 1 75.31 177 SER A C 1
ATOM 1395 O O . SER A 1 177 ? 5.641 -47.812 -23.906 1 75.31 177 SER A O 1
ATOM 1397 N N . LEU A 1 178 ? 7.141 -48.781 -25.25 1 79.12 178 LEU A N 1
ATOM 1398 C CA . LEU A 1 178 ? 6.754 -48 -26.422 1 79.12 178 LEU A CA 1
ATOM 1399 C C . LEU A 1 178 ? 5.293 -48.25 -26.781 1 79.12 178 LEU A C 1
ATOM 1401 O O . LEU A 1 178 ? 4.605 -47.375 -27.281 1 79.12 178 LEU A O 1
ATOM 1405 N N . SER A 1 179 ? 4.852 -49.438 -26.406 1 84.5 179 SER A N 1
ATOM 1406 C CA . SER A 1 179 ? 3.475 -49.812 -26.719 1 84.5 179 SER A CA 1
ATOM 1407 C C . SER A 1 179 ? 2.488 -49.031 -25.859 1 84.5 179 SER A C 1
ATOM 1409 O O . SER A 1 179 ? 1.302 -48.938 -26.172 1 84.5 179 SER A O 1
ATOM 1411 N N . LEU A 1 180 ? 2.971 -48.406 -24.812 1 90.62 180 LEU A N 1
ATOM 1412 C CA . LEU A 1 180 ? 2.113 -47.688 -23.875 1 90.62 180 LEU A CA 1
ATOM 1413 C C . LEU A 1 180 ? 1.987 -46.219 -24.266 1 90.62 180 LEU A C 1
ATOM 1415 O O . LEU A 1 180 ? 1.26 -45.469 -23.625 1 90.62 180 LEU A O 1
ATOM 1419 N N . LYS A 1 181 ? 2.641 -45.781 -25.312 1 91.5 181 LYS A N 1
ATOM 1420 C CA . LYS A 1 181 ? 2.676 -44.375 -25.734 1 91.5 181 LYS A CA 1
ATOM 1421 C C . LYS A 1 181 ? 1.265 -43.812 -25.891 1 91.5 181 LYS A C 1
ATOM 1423 O O . LYS A 1 181 ? 0.968 -42.719 -25.391 1 91.5 181 LYS A O 1
ATOM 1428 N N . PRO A 1 182 ? 0.388 -44.562 -26.578 1 93.38 182 PRO A N 1
ATOM 1429 C CA . PRO A 1 182 ? -0.963 -44 -26.734 1 93.38 182 PRO A CA 1
ATOM 1430 C C . PRO A 1 182 ? -1.658 -43.781 -25.391 1 93.38 182 PRO A C 1
ATOM 1432 O O . PRO A 1 182 ? -2.389 -42.812 -25.234 1 93.38 182 PRO A O 1
ATOM 1435 N N . ILE A 1 183 ? -1.454 -44.688 -24.438 1 94.62 183 ILE A N 1
ATOM 1436 C CA . ILE A 1 183 ? -2.051 -44.562 -23.109 1 94.62 183 ILE A CA 1
ATOM 1437 C C . ILE A 1 183 ? -1.469 -43.344 -22.391 1 94.62 183 ILE A C 1
ATOM 1439 O O . ILE A 1 183 ? -2.191 -42.625 -21.703 1 94.62 183 ILE A O 1
ATOM 1443 N N . PHE A 1 184 ? -0.146 -43.188 -22.562 1 96 184 PHE A N 1
ATOM 1444 C CA . PHE A 1 184 ? 0.516 -42.062 -21.953 1 96 184 PHE A CA 1
ATOM 1445 C C . PHE A 1 184 ? -0.009 -40.75 -22.531 1 96 184 PHE A C 1
ATOM 1447 O O . PHE A 1 184 ? -0.307 -39.812 -21.797 1 96 184 PHE A O 1
ATOM 1454 N N . ILE A 1 185 ? -0.143 -40.625 -23.828 1 96.38 185 ILE A N 1
ATOM 1455 C CA . ILE A 1 185 ? -0.61 -39.406 -24.531 1 96.38 185 ILE A CA 1
ATOM 1456 C C . ILE A 1 185 ? -2.031 -39.094 -24.078 1 96.38 185 ILE A C 1
ATOM 1458 O O . ILE A 1 185 ? -2.359 -37.906 -23.844 1 96.38 185 ILE A O 1
ATOM 1462 N N . GLU A 1 186 ? -2.826 -40.094 -23.938 1 96.44 186 GLU A N 1
ATOM 1463 C CA . GLU A 1 186 ? -4.199 -39.906 -23.5 1 96.44 186 GLU A CA 1
ATOM 1464 C C . GLU A 1 186 ? -4.238 -39.375 -22.062 1 96.44 186 GLU A C 1
ATOM 1466 O O . GLU A 1 186 ? -5.043 -38.5 -21.734 1 96.44 186 GLU A O 1
ATOM 1471 N N . ALA A 1 187 ? -3.414 -39.938 -21.188 1 96.38 187 ALA A N 1
ATOM 1472 C CA . ALA A 1 187 ? -3.348 -39.5 -19.812 1 96.38 187 ALA A CA 1
ATOM 1473 C C . ALA A 1 187 ? -2.951 -38 -19.734 1 96.38 187 ALA A C 1
ATOM 1475 O O . ALA A 1 187 ? -3.51 -37.25 -18.938 1 96.38 187 ALA A O 1
ATOM 1476 N N . VAL A 1 188 ? -2 -37.625 -20.531 1 97.69 188 VAL A N 1
ATOM 1477 C CA . VAL A 1 188 ? -1.538 -36.219 -20.547 1 97.69 188 VAL A CA 1
ATOM 1478 C C . VAL A 1 188 ? -2.633 -35.312 -21.109 1 97.69 188 VAL A C 1
ATOM 1480 O O . VAL A 1 188 ? -2.801 -34.188 -20.656 1 97.69 188 VAL A O 1
ATOM 1483 N N . GLN A 1 189 ? -3.355 -35.812 -22.109 1 97.06 189 GLN A N 1
ATOM 1484 C CA . GLN A 1 189 ? -4.48 -35.062 -22.656 1 97.06 189 GLN A CA 1
ATOM 1485 C C . GLN A 1 189 ? -5.547 -34.812 -21.594 1 97.06 189 GLN A C 1
ATOM 1487 O O . GLN A 1 189 ? -6.148 -33.75 -21.547 1 97.06 189 GLN A O 1
ATOM 1492 N N . GLU A 1 190 ? -5.801 -35.812 -20.797 1 96.19 190 GLU A N 1
ATOM 1493 C CA . GLU A 1 190 ? -6.758 -35.656 -19.703 1 96.19 190 GLU A CA 1
ATOM 1494 C C . GLU A 1 190 ? -6.312 -34.562 -18.734 1 96.19 190 GLU A C 1
ATOM 1496 O O . GLU A 1 190 ? -7.137 -33.781 -18.25 1 96.19 190 GLU A O 1
ATOM 1501 N N . LEU A 1 191 ? -5.051 -34.562 -18.453 1 96.31 191 LEU A N 1
ATOM 1502 C CA . LEU A 1 191 ? -4.508 -33.5 -17.594 1 96.31 191 LEU A CA 1
ATOM 1503 C C . LEU A 1 191 ? -4.707 -32.125 -18.219 1 96.31 191 LEU A C 1
ATOM 1505 O O . LEU A 1 191 ? -5.031 -31.172 -17.531 1 96.31 191 LEU A O 1
ATOM 1509 N N . TYR A 1 192 ? -4.453 -32 -19.516 1 97.44 192 TYR A N 1
ATOM 1510 C CA . TYR A 1 192 ? -4.668 -30.766 -20.25 1 97.44 192 TYR A CA 1
ATOM 1511 C C . TYR A 1 192 ? -6.117 -30.312 -20.125 1 97.44 192 TYR A C 1
ATOM 1513 O O . TYR A 1 192 ? -6.391 -29.141 -19.891 1 97.44 192 TYR A O 1
ATOM 1521 N N . ASP A 1 193 ? -6.984 -31.25 -20.344 1 96.62 193 ASP A N 1
ATOM 1522 C CA . ASP A 1 193 ? -8.406 -30.938 -20.25 1 96.62 193 ASP A CA 1
ATOM 1523 C C . ASP A 1 193 ? -8.789 -30.5 -18.844 1 96.62 193 ASP A C 1
ATOM 1525 O O . ASP A 1 193 ? -9.625 -29.594 -18.672 1 96.62 193 ASP A O 1
ATOM 1529 N N . GLU A 1 194 ? -8.266 -31.156 -17.844 1 94.69 194 GLU A N 1
ATOM 1530 C CA . GLU A 1 194 ? -8.492 -30.75 -16.469 1 94.69 194 GLU A CA 1
ATOM 1531 C C . GLU A 1 194 ? -8.039 -29.312 -16.219 1 94.69 194 GLU A C 1
ATOM 1533 O O . GLU A 1 194 ? -8.734 -28.547 -15.555 1 94.69 194 GLU A O 1
ATOM 1538 N N . LEU A 1 195 ? -6.859 -28.969 -16.734 1 96.06 195 LEU A N 1
ATOM 1539 C CA . LEU A 1 195 ? -6.32 -27.625 -16.578 1 96.06 195 LEU A CA 1
ATOM 1540 C C . LEU A 1 195 ? -7.238 -26.594 -17.219 1 96.06 195 LEU A C 1
ATOM 1542 O O . LEU A 1 195 ? -7.438 -25.5 -16.688 1 96.06 195 LEU A O 1
ATOM 1546 N N . ASP A 1 196 ? -7.773 -26.969 -18.344 1 94.62 196 ASP A N 1
ATOM 1547 C CA . ASP A 1 196 ? -8.633 -26.062 -19.094 1 94.62 196 ASP A CA 1
ATOM 1548 C C . ASP A 1 196 ? -9.93 -25.797 -18.344 1 94.62 196 ASP A C 1
ATOM 1550 O O . ASP A 1 196 ? -10.562 -24.75 -18.547 1 94.62 196 ASP A O 1
ATOM 1554 N N . LEU A 1 197 ? -10.328 -26.672 -17.453 1 95.12 197 LEU A N 1
ATOM 1555 C CA . LEU A 1 197 ? -11.602 -26.547 -16.766 1 95.12 197 LEU A CA 1
ATOM 1556 C C . LEU A 1 197 ? -11.406 -25.953 -15.367 1 95.12 197 LEU A C 1
ATOM 1558 O O . LEU A 1 197 ? -12.375 -25.734 -14.641 1 95.12 197 LEU A O 1
ATOM 1562 N N . VAL A 1 198 ? -10.242 -25.641 -15.031 1 95.88 198 VAL A N 1
ATOM 1563 C CA . VAL A 1 198 ? -9.922 -25.203 -13.68 1 95.88 198 VAL A CA 1
ATOM 1564 C C . VAL A 1 198 ? -10.672 -23.922 -13.359 1 95.88 198 VAL A C 1
ATOM 1566 O O . VAL A 1 198 ? -11.25 -23.781 -12.281 1 95.88 198 VAL A O 1
ATOM 1569 N N . GLN A 1 199 ? -10.617 -22.938 -14.242 1 95.5 199 GLN A N 1
ATOM 1570 C CA . GLN A 1 199 ? -11.258 -21.641 -14.008 1 95.5 199 GLN A CA 1
ATOM 1571 C C . GLN A 1 199 ? -12.75 -21.812 -13.742 1 95.5 199 GLN A C 1
ATOM 1573 O O . GLN A 1 199 ? -13.289 -21.203 -12.812 1 95.5 199 GLN A O 1
ATOM 1578 N N . GLU A 1 200 ? -13.352 -22.656 -14.547 1 95.88 200 GLU A N 1
ATOM 1579 C CA . GLU A 1 200 ? -14.773 -22.922 -14.383 1 95.88 200 GLU A CA 1
ATOM 1580 C C . GLU A 1 200 ? -15.055 -23.641 -13.062 1 95.88 200 GLU A C 1
ATOM 1582 O O . GLU A 1 200 ? -16.047 -23.344 -12.391 1 95.88 200 GLU A O 1
ATOM 1587 N N . GLY A 1 201 ? -14.211 -24.625 -12.781 1 96.5 201 GLY A N 1
ATOM 1588 C CA . GLY A 1 201 ? -14.359 -25.344 -11.523 1 96.5 201 GLY A CA 1
ATOM 1589 C C . GLY A 1 201 ? -14.258 -24.453 -10.305 1 96.5 201 GLY A C 1
ATOM 1590 O O . GLY A 1 201 ? -15.016 -24.594 -9.352 1 96.5 201 GLY A O 1
ATOM 1591 N N . VAL A 1 202 ? -13.391 -23.516 -10.32 1 97.62 202 VAL A N 1
ATOM 1592 C CA . VAL A 1 202 ? -13.211 -22.578 -9.219 1 97.62 202 VAL A CA 1
ATOM 1593 C C . VAL A 1 202 ? -14.398 -21.641 -9.148 1 97.62 202 VAL A C 1
ATOM 1595 O O . VAL A 1 202 ? -14.945 -21.391 -8.062 1 97.62 202 VAL A O 1
ATOM 1598 N N . ALA A 1 203 ? -14.82 -21.078 -10.289 1 97.75 203 ALA A N 1
ATOM 1599 C CA . ALA A 1 203 ? -15.914 -20.125 -10.359 1 97.75 203 ALA A CA 1
ATOM 1600 C C . ALA A 1 203 ? -17.219 -20.734 -9.852 1 97.75 203 ALA A C 1
ATOM 1602 O O . ALA A 1 203 ? -18.047 -20.047 -9.25 1 97.75 203 ALA A O 1
ATOM 1603 N N . ALA A 1 204 ? -17.359 -22.047 -10.078 1 96.38 204 ALA A N 1
ATOM 1604 C CA . ALA A 1 204 ? -18.594 -22.734 -9.695 1 96.38 204 ALA A CA 1
ATOM 1605 C C . ALA A 1 204 ? -18.797 -22.703 -8.188 1 96.38 204 ALA A C 1
ATOM 1607 O O . ALA A 1 204 ? -19.922 -22.844 -7.707 1 96.38 204 ALA A O 1
ATOM 1608 N N . GLN A 1 205 ? -17.766 -22.438 -7.434 1 96.12 205 GLN A N 1
ATOM 1609 C CA . GLN A 1 205 ? -17.828 -22.422 -5.977 1 96.12 205 GLN A CA 1
ATOM 1610 C C . GLN A 1 205 ? -18.141 -21.031 -5.445 1 96.12 205 GLN A C 1
ATOM 1612 O O . GLN A 1 205 ? -18.328 -20.844 -4.246 1 96.12 205 GLN A O 1
ATOM 1617 N N . ALA A 1 206 ? -18.234 -20.016 -6.223 1 98.06 206 ALA A N 1
ATOM 1618 C CA . ALA A 1 206 ? -18.234 -18.609 -5.84 1 98.06 206 ALA A CA 1
ATOM 1619 C C . ALA A 1 206 ? -19.406 -18.297 -4.91 1 98.06 206 ALA A C 1
ATOM 1621 O O . ALA A 1 206 ? -19.234 -17.594 -3.906 1 98.06 206 ALA A O 1
ATOM 1622 N N . SER A 1 207 ? -20.578 -18.891 -5.176 1 96.62 207 SER A N 1
ATOM 1623 C CA . SER A 1 207 ? -21.797 -18.562 -4.434 1 96.62 207 SER A CA 1
ATOM 1624 C C . SER A 1 207 ? -21.734 -19.109 -3.014 1 96.62 207 SER A C 1
ATOM 1626 O O . SER A 1 207 ? -22.438 -18.625 -2.125 1 96.62 207 SER A O 1
ATOM 1628 N N . GLU A 1 208 ? -20.938 -20.141 -2.826 1 96.5 208 GLU A N 1
ATOM 1629 C CA . GLU A 1 208 ? -20.766 -20.688 -1.488 1 96.5 208 GLU A CA 1
ATOM 1630 C C . GLU A 1 208 ? -19.875 -19.797 -0.628 1 96.5 208 GLU A C 1
ATOM 1632 O O . GLU A 1 208 ? -19.953 -19.828 0.602 1 96.5 208 GLU A O 1
ATOM 1637 N N . HIS A 1 209 ? -19.125 -18.906 -1.227 1 97.06 209 HIS A N 1
ATOM 1638 C CA . HIS A 1 209 ? -18.125 -18.156 -0.496 1 97.06 209 HIS A CA 1
ATOM 1639 C C . HIS A 1 209 ? -18.438 -16.672 -0.498 1 97.06 209 HIS A C 1
ATOM 1641 O O . HIS A 1 209 ? -17.891 -15.914 0.319 1 97.06 209 HIS A O 1
ATOM 1647 N N . ILE A 1 210 ? -19.219 -16.203 -1.477 1 97.94 210 ILE A N 1
ATOM 1648 C CA . ILE A 1 210 ? -19.625 -14.805 -1.544 1 97.94 210 ILE A CA 1
ATOM 1649 C C . ILE A 1 210 ? -21.125 -14.688 -1.265 1 97.94 210 ILE A C 1
ATOM 1651 O O . ILE A 1 210 ? -21.938 -15.258 -1.985 1 97.94 210 ILE A O 1
ATOM 1655 N N . HIS A 1 211 ? -21.438 -13.938 -0.289 1 97.19 211 HIS A N 1
ATOM 1656 C CA . HIS A 1 211 ? -22.828 -13.742 0.098 1 97.19 211 HIS A CA 1
ATOM 1657 C C . HIS A 1 211 ? -23.281 -12.305 -0.146 1 97.19 211 HIS A C 1
ATOM 1659 O O . HIS A 1 211 ? -22.453 -11.398 -0.224 1 97.19 211 HIS A O 1
ATOM 1665 N N . SER A 1 212 ? -24.562 -12.164 -0.203 1 96.12 212 SER A N 1
ATOM 1666 C CA . SER A 1 212 ? -25.109 -10.836 -0.447 1 96.12 212 SER A CA 1
ATOM 1667 C C . SER A 1 212 ? -24.828 -9.898 0.719 1 96.12 212 SER A C 1
ATOM 1669 O O . SER A 1 212 ? -24.891 -10.305 1.881 1 96.12 212 SER A O 1
ATOM 1671 N N . GLY A 1 213 ? -24.484 -8.719 0.362 1 95.62 213 GLY A N 1
ATOM 1672 C CA . GLY A 1 213 ? -24.219 -7.703 1.366 1 95.62 213 GLY A CA 1
ATOM 1673 C C . GLY A 1 213 ? -22.734 -7.555 1.679 1 95.62 213 GLY A C 1
ATOM 1674 O O . GLY A 1 213 ? -22.328 -6.602 2.35 1 95.62 213 GLY A O 1
ATOM 1675 N N . GLU A 1 214 ? -21.969 -8.438 1.108 1 96.94 214 GLU A N 1
ATOM 1676 C CA . GLU A 1 214 ? -20.547 -8.414 1.419 1 96.94 214 GLU A CA 1
ATOM 1677 C C . GLU A 1 214 ? -19.828 -7.312 0.637 1 96.94 214 GLU A C 1
ATOM 1679 O O . GLU A 1 214 ? -20.297 -6.891 -0.421 1 96.94 214 GLU A O 1
ATOM 1684 N N . VAL A 1 215 ? -18.812 -6.781 1.233 1 96.56 215 VAL A N 1
ATOM 1685 C CA . VAL A 1 215 ? -17.875 -5.867 0.585 1 96.56 215 VAL A CA 1
ATOM 1686 C C . VAL A 1 215 ? -16.531 -6.551 0.406 1 96.56 215 VAL A C 1
ATOM 1688 O O . VAL A 1 215 ? -15.836 -6.836 1.386 1 96.56 215 VAL A O 1
ATOM 1691 N N . ILE A 1 216 ? -16.188 -6.742 -0.844 1 98 216 ILE A N 1
ATOM 1692 C CA . ILE A 1 216 ? -15 -7.535 -1.164 1 98 216 ILE A CA 1
ATOM 1693 C C . ILE A 1 216 ? -13.891 -6.621 -1.674 1 98 216 ILE A C 1
ATOM 1695 O O . ILE A 1 216 ? -14.117 -5.773 -2.539 1 98 216 ILE A O 1
ATOM 1699 N N . MET A 1 217 ? -12.758 -6.746 -1.122 1 97.69 217 MET A N 1
ATOM 1700 C CA . MET A 1 217 ? -11.594 -6.027 -1.629 1 97.69 217 MET A CA 1
ATOM 1701 C C . MET A 1 217 ? -10.727 -6.938 -2.494 1 97.69 217 MET A C 1
ATOM 1703 O O . MET A 1 217 ? -10.586 -8.125 -2.203 1 97.69 217 MET A O 1
ATOM 1707 N N . THR A 1 218 ? -10.18 -6.406 -3.57 1 98.31 218 THR A N 1
ATOM 1708 C CA . THR A 1 218 ? -9.281 -7.152 -4.445 1 98.31 218 THR A CA 1
ATOM 1709 C C . THR A 1 218 ? -8.312 -6.211 -5.16 1 98.31 218 THR A C 1
ATOM 1711 O O . THR A 1 218 ? -8.258 -5.016 -4.852 1 98.31 218 THR A O 1
ATOM 1714 N N . LEU A 1 219 ? -7.418 -6.715 -5.902 1 97 219 LEU A N 1
ATOM 1715 C CA . LEU A 1 219 ? -6.492 -5.961 -6.738 1 97 219 LEU A CA 1
ATOM 1716 C C . LEU A 1 219 ? -6.172 -6.719 -8.023 1 97 219 LEU A C 1
ATOM 1718 O O . LEU A 1 219 ? -6.547 -7.883 -8.172 1 97 219 LEU A O 1
ATOM 1722 N N . ASP A 1 220 ? -5.52 -6.078 -8.938 1 94.94 220 ASP A N 1
ATOM 1723 C CA . ASP A 1 220 ? -5.031 -6.684 -10.18 1 94.94 220 ASP A CA 1
ATOM 1724 C C . ASP A 1 220 ? -6.191 -7.199 -11.031 1 94.94 220 ASP A C 1
ATOM 1726 O O . ASP A 1 220 ? -7.355 -6.961 -10.711 1 94.94 220 ASP A O 1
ATOM 1730 N N . ASN A 1 221 ? -5.879 -7.723 -12.125 1 95.62 221 ASN A N 1
ATOM 1731 C CA . ASN A 1 221 ? -6.844 -8.289 -13.062 1 95.62 221 ASN A CA 1
ATOM 1732 C C . ASN A 1 221 ? -6.617 -9.781 -13.266 1 95.62 221 ASN A C 1
ATOM 1734 O O . ASN A 1 221 ? -6.344 -10.219 -14.391 1 95.62 221 ASN A O 1
ATOM 1738 N N . SER A 1 222 ? -6.781 -10.516 -12.148 1 95.56 222 SER A N 1
ATOM 1739 C CA . SER A 1 222 ? -6.695 -11.969 -12.234 1 95.56 222 SER A CA 1
ATOM 1740 C C . SER A 1 222 ? -7.902 -12.555 -12.953 1 95.56 222 SER A C 1
ATOM 1742 O O . SER A 1 222 ? -9.047 -12.281 -12.578 1 95.56 222 SER A O 1
ATOM 1744 N N . ARG A 1 223 ? -7.664 -13.391 -13.883 1 94.69 223 ARG A N 1
ATOM 1745 C CA . ARG A 1 223 ? -8.742 -14.008 -14.641 1 94.69 223 ARG A CA 1
ATOM 1746 C C . ARG A 1 223 ? -9.609 -14.891 -13.742 1 94.69 223 ARG A C 1
ATOM 1748 O O . ARG A 1 223 ? -10.828 -14.914 -13.883 1 94.69 223 ARG A O 1
ATOM 1755 N N . THR A 1 224 ? -8.938 -15.586 -12.898 1 96.31 224 THR A N 1
ATOM 1756 C CA . THR A 1 224 ? -9.641 -16.5 -12 1 96.31 224 THR A CA 1
ATOM 1757 C C . THR A 1 224 ? -10.508 -15.711 -11.023 1 96.31 224 THR A C 1
ATOM 1759 O O . THR A 1 224 ? -11.648 -16.094 -10.758 1 96.31 224 THR A O 1
ATOM 1762 N N . VAL A 1 225 ? -10.039 -14.617 -10.461 1 98 225 VAL A N 1
ATOM 1763 C CA . VAL A 1 225 ? -10.797 -13.789 -9.531 1 98 225 VAL A CA 1
ATOM 1764 C C . VAL A 1 225 ? -11.984 -13.164 -10.25 1 98 225 VAL A C 1
ATOM 1766 O O . VAL A 1 225 ? -13.102 -13.133 -9.719 1 98 225 VAL A O 1
ATOM 1769 N N . THR A 1 226 ? -11.75 -12.68 -11.477 1 97.81 226 THR A N 1
ATOM 1770 C CA . THR A 1 226 ? -12.805 -12.062 -12.273 1 97.81 226 THR A CA 1
ATOM 1771 C C . THR A 1 226 ? -13.953 -13.039 -12.5 1 97.81 226 THR A C 1
ATOM 1773 O O . THR A 1 226 ? -15.117 -12.711 -12.25 1 97.81 226 THR A O 1
ATOM 1776 N N . SER A 1 227 ? -13.609 -14.258 -12.938 1 97.69 227 SER A N 1
ATOM 1777 C CA . SER A 1 227 ? -14.625 -15.266 -13.211 1 97.69 227 SER A CA 1
ATOM 1778 C C . SER A 1 227 ? -15.359 -15.656 -11.93 1 97.69 227 SER A C 1
ATOM 1780 O O . SER A 1 227 ? -16.562 -15.922 -11.961 1 97.69 227 SER A O 1
ATOM 1782 N N . PHE A 1 228 ? -14.641 -15.688 -10.859 1 98.5 228 PHE A N 1
ATOM 1783 C CA . PHE A 1 228 ? -15.203 -16.047 -9.562 1 98.5 228 PHE A CA 1
ATOM 1784 C C . PHE A 1 228 ? -16.25 -15.023 -9.125 1 98.5 228 PHE A C 1
ATOM 1786 O O . PHE A 1 228 ? -17.359 -15.398 -8.727 1 98.5 228 PHE A O 1
ATOM 1793 N N . LEU A 1 229 ? -15.914 -13.719 -9.211 1 98.56 229 LEU A N 1
ATOM 1794 C CA . LEU A 1 229 ? -16.812 -12.633 -8.852 1 98.56 229 LEU A CA 1
ATOM 1795 C C . LEU A 1 229 ? -18.031 -12.617 -9.773 1 98.56 229 LEU A C 1
ATOM 1797 O O . LEU A 1 229 ? -19.172 -12.461 -9.312 1 98.56 229 LEU A O 1
ATOM 1801 N N . GLN A 1 230 ? -17.797 -12.812 -11.047 1 98.38 230 GLN A N 1
ATOM 1802 C CA . GLN A 1 230 ? -18.891 -12.797 -12.023 1 98.38 230 GLN A CA 1
ATOM 1803 C C . GLN A 1 230 ? -19.844 -13.961 -11.789 1 98.38 230 GLN A C 1
ATOM 1805 O O . GLN A 1 230 ? -21.062 -13.812 -11.938 1 98.38 230 GLN A O 1
ATOM 1810 N N . ALA A 1 231 ? -19.281 -15.141 -11.461 1 98.38 231 ALA A N 1
ATOM 1811 C CA . ALA A 1 231 ? -20.109 -16.312 -11.195 1 98.38 231 ALA A CA 1
ATOM 1812 C C . ALA A 1 231 ? -21.031 -16.078 -9.992 1 98.38 231 ALA A C 1
ATOM 1814 O O . ALA A 1 231 ? -22.188 -16.484 -10 1 98.38 231 ALA A O 1
ATOM 1815 N N . ALA A 1 232 ? -20.516 -15.461 -8.984 1 98.19 232 ALA A N 1
ATOM 1816 C CA . ALA A 1 232 ? -21.328 -15.148 -7.812 1 98.19 232 ALA A CA 1
ATOM 1817 C C . ALA A 1 232 ? -22.484 -14.219 -8.18 1 98.19 232 ALA A C 1
ATOM 1819 O O . ALA A 1 232 ? -23.625 -14.43 -7.75 1 98.19 232 ALA A O 1
ATOM 1820 N N . ALA A 1 233 ? -22.141 -13.211 -8.969 1 97.88 233 ALA A N 1
ATOM 1821 C CA . ALA A 1 233 ? -23.172 -12.273 -9.398 1 97.88 233 ALA A CA 1
ATOM 1822 C C . ALA A 1 233 ? -24.234 -12.969 -10.234 1 97.88 233 ALA A C 1
ATOM 1824 O O . ALA A 1 233 ? -25.438 -12.695 -10.086 1 97.88 233 ALA A O 1
ATOM 1825 N N . LYS A 1 234 ? -23.844 -13.875 -11.094 1 97.5 234 LYS A N 1
ATOM 1826 C CA . LYS A 1 234 ? -24.766 -14.625 -11.938 1 97.5 234 LYS A CA 1
ATOM 1827 C C . LYS A 1 234 ? -25.703 -15.492 -11.094 1 97.5 234 LYS A C 1
ATOM 1829 O O . LYS A 1 234 ? -26.828 -15.766 -11.492 1 97.5 234 LYS A O 1
ATOM 1834 N N . ASN A 1 235 ? -25.188 -15.898 -9.992 1 97.19 235 ASN A N 1
ATOM 1835 C CA . ASN A 1 235 ? -26 -16.688 -9.062 1 97.19 235 ASN A CA 1
ATOM 1836 C C . ASN A 1 235 ? -26.797 -15.789 -8.117 1 97.19 235 ASN A C 1
ATOM 1838 O O . ASN A 1 235 ? -27.109 -16.188 -6.996 1 97.19 235 ASN A O 1
ATOM 1842 N N . LYS A 1 236 ? -26.906 -14.516 -8.383 1 96.19 236 LYS A N 1
ATOM 1843 C CA . LYS A 1 236 ? -27.828 -13.547 -7.781 1 96.19 236 LYS A CA 1
ATOM 1844 C C . LYS A 1 236 ? -27.281 -13.047 -6.445 1 96.19 236 LYS A C 1
ATOM 1846 O O . LYS A 1 236 ? -28.047 -12.602 -5.59 1 96.19 236 LYS A O 1
ATOM 1851 N N . ARG A 1 237 ? -26.016 -13.227 -6.227 1 96.94 237 ARG A N 1
ATOM 1852 C CA . ARG A 1 237 ? -25.406 -12.586 -5.066 1 96.94 237 ARG A CA 1
ATOM 1853 C C . ARG A 1 237 ? -25.156 -11.109 -5.328 1 96.94 237 ARG A C 1
ATOM 1855 O O . ARG A 1 237 ? -24.609 -10.734 -6.371 1 96.94 237 ARG A O 1
ATOM 1862 N N . LYS A 1 238 ? -25.594 -10.336 -4.355 1 96.56 238 LYS A N 1
ATOM 1863 C CA . LYS A 1 238 ? -25.391 -8.891 -4.457 1 96.56 238 LYS A CA 1
ATOM 1864 C C . LYS A 1 238 ? -24.281 -8.422 -3.516 1 96.56 238 LYS A C 1
ATOM 1866 O O . LYS A 1 238 ? -24.438 -8.477 -2.293 1 96.56 238 LYS A O 1
ATOM 1871 N N . PHE A 1 239 ? -23.219 -7.98 -4.086 1 96.19 239 PHE A N 1
ATOM 1872 C CA . PHE A 1 239 ? -22.062 -7.551 -3.314 1 96.19 239 PHE A CA 1
ATOM 1873 C C . PHE A 1 239 ? -21.344 -6.402 -4.012 1 96.19 239 PHE A C 1
ATOM 1875 O O . PHE A 1 239 ? -21.656 -6.07 -5.152 1 96.19 239 PHE A O 1
ATOM 1882 N N . THR A 1 240 ? -20.484 -5.695 -3.289 1 95.44 240 THR A N 1
ATOM 1883 C CA . THR A 1 240 ? -19.688 -4.594 -3.809 1 95.44 240 THR A CA 1
ATOM 1884 C C . THR A 1 240 ? -18.203 -4.938 -3.773 1 95.44 240 THR A C 1
ATOM 1886 O O . THR A 1 240 ? -17.734 -5.602 -2.846 1 95.44 240 THR A O 1
ATOM 1889 N N . VAL A 1 241 ? -17.531 -4.477 -4.84 1 97.19 241 VAL A N 1
ATOM 1890 C CA . VAL A 1 241 ? -16.109 -4.785 -4.91 1 97.19 241 VAL A CA 1
ATOM 1891 C C . VAL A 1 241 ? -15.297 -3.496 -4.844 1 97.19 241 VAL A C 1
ATOM 1893 O O . VAL A 1 241 ? -15.578 -2.537 -5.566 1 97.19 241 VAL A O 1
ATOM 1896 N N . ILE A 1 242 ? -14.359 -3.42 -3.912 1 94.56 242 ILE A N 1
ATOM 1897 C CA . ILE A 1 242 ? -13.367 -2.354 -3.848 1 94.56 242 ILE A CA 1
ATOM 1898 C C . ILE A 1 242 ? -12.062 -2.824 -4.488 1 94.56 242 ILE A C 1
ATOM 1900 O O . ILE A 1 242 ? -11.492 -3.838 -4.078 1 94.56 242 ILE A O 1
ATOM 1904 N N . ILE A 1 243 ? -11.594 -2.066 -5.492 1 96.69 243 ILE A N 1
ATOM 1905 C CA . ILE A 1 243 ? -10.461 -2.521 -6.281 1 96.69 243 ILE A CA 1
ATOM 1906 C C . ILE A 1 243 ? -9.289 -1.548 -6.117 1 96.69 243 ILE A C 1
ATOM 1908 O O . ILE A 1 243 ? -9.43 -0.353 -6.391 1 96.69 243 ILE A O 1
ATOM 1912 N N . SER A 1 244 ? -8.172 -2.086 -5.605 1 94.56 244 SER A N 1
ATOM 1913 C CA . SER A 1 244 ? -6.953 -1.293 -5.707 1 94.56 244 SER A CA 1
ATOM 1914 C C . SER A 1 244 ? -6.539 -1.101 -7.164 1 94.56 244 SER A C 1
ATOM 1916 O O . SER A 1 244 ? -6.57 -2.047 -7.953 1 94.56 244 SER A O 1
ATOM 1918 N N . GLU A 1 245 ? -6.152 -0.013 -7.535 1 91.19 245 GLU A N 1
ATOM 1919 C CA . GLU A 1 245 ? -5.883 0.326 -8.93 1 91.19 245 GLU A CA 1
ATOM 1920 C C . GLU A 1 245 ? -4.684 -0.454 -9.461 1 91.19 245 GLU A C 1
ATOM 1922 O O . GLU A 1 245 ? -4.613 -0.752 -10.656 1 91.19 245 GLU A O 1
ATOM 1927 N N . THR A 1 246 ? -3.713 -0.788 -8.625 1 90.5 246 THR A N 1
ATOM 1928 C CA . THR A 1 246 ? -2.559 -1.633 -8.906 1 90.5 246 THR A CA 1
ATOM 1929 C C . THR A 1 246 ? -1.604 -0.934 -9.875 1 90.5 246 THR A C 1
ATOM 1931 O O . THR A 1 246 ? -1.237 -1.495 -10.906 1 90.5 246 THR A O 1
ATOM 1934 N N . ALA A 1 247 ? -1.176 0.203 -9.469 1 83.81 247 ALA A N 1
ATOM 1935 C CA . ALA A 1 247 ? -0.133 0.883 -10.227 1 83.81 247 ALA A CA 1
ATOM 1936 C C . ALA A 1 247 ? 1.191 0.131 -10.141 1 83.81 247 ALA A C 1
ATOM 1938 O O . ALA A 1 247 ? 1.455 -0.56 -9.156 1 83.81 247 ALA A O 1
ATOM 1939 N N . PRO A 1 248 ? 2.014 0.18 -11.266 1 79.44 248 PRO A N 1
ATOM 1940 C CA . PRO A 1 248 ? 1.9 1.098 -12.398 1 79.44 248 PRO A CA 1
ATOM 1941 C C . PRO A 1 248 ? 1.143 0.489 -13.578 1 79.44 248 PRO A C 1
ATOM 1943 O O . PRO A 1 248 ? 0.856 1.182 -14.555 1 79.44 248 PRO A O 1
ATOM 1946 N N . SER A 1 249 ? 0.78 -0.831 -13.469 1 80.62 249 SER A N 1
ATOM 1947 C CA . SER A 1 249 ? 0.113 -1.477 -14.594 1 80.62 249 SER A CA 1
ATOM 1948 C C . SER A 1 249 ? -1.335 -1.014 -14.719 1 80.62 249 SER A C 1
ATOM 1950 O O . SER A 1 249 ? -1.942 -1.138 -15.781 1 80.62 249 SER A O 1
ATOM 1952 N N . PHE A 1 250 ? -1.918 -0.595 -13.617 1 88.44 250 PHE A N 1
ATOM 1953 C CA . PHE A 1 250 ? -3.307 -0.163 -13.516 1 88.44 250 PHE A CA 1
ATOM 1954 C C . PHE A 1 250 ? -4.254 -1.284 -13.922 1 88.44 250 PHE A C 1
ATOM 1956 O O . PHE A 1 250 ? -5.32 -1.029 -14.492 1 88.44 250 PHE A O 1
ATOM 1963 N N . SER A 1 251 ? -3.812 -2.453 -13.656 1 92.88 251 SER A N 1
ATOM 1964 C CA . SER A 1 251 ? -4.602 -3.633 -13.992 1 92.88 251 SER A CA 1
ATOM 1965 C C . SER A 1 251 ? -5.902 -3.672 -13.195 1 92.88 251 SER A C 1
ATOM 1967 O O . SER A 1 251 ? -6.895 -4.25 -13.641 1 92.88 251 SER A O 1
ATOM 1969 N N . GLY A 1 252 ? -5.926 -3.061 -12.078 1 95.06 252 GLY A N 1
ATOM 1970 C CA . GLY A 1 252 ? -7.164 -2.965 -11.312 1 95.06 252 GLY A CA 1
ATOM 1971 C C . GLY A 1 252 ? -8.258 -2.207 -12.047 1 95.06 252 GLY A C 1
ATOM 1972 O O . GLY A 1 252 ? -9.445 -2.506 -11.883 1 95.06 252 GLY A O 1
ATOM 1973 N N . ARG A 1 253 ? -7.879 -1.251 -12.812 1 92.44 253 ARG A N 1
ATOM 1974 C CA . ARG A 1 253 ? -8.852 -0.499 -13.602 1 92.44 253 ARG A CA 1
ATOM 1975 C C . ARG A 1 253 ? -9.469 -1.374 -14.688 1 92.44 253 ARG A C 1
ATOM 1977 O O . ARG A 1 253 ? -10.656 -1.249 -14.992 1 92.44 253 ARG A O 1
ATOM 1984 N N . THR A 1 254 ? -8.656 -2.193 -15.242 1 95 254 THR A N 1
ATOM 1985 C CA . THR A 1 254 ? -9.141 -3.145 -16.234 1 95 254 THR A CA 1
ATOM 1986 C C . THR A 1 254 ? -10.188 -4.074 -15.625 1 95 254 THR A C 1
ATOM 1988 O O . THR A 1 254 ? -11.219 -4.352 -16.234 1 95 254 THR A O 1
ATOM 1991 N N . LEU A 1 255 ? -9.867 -4.52 -14.43 1 96.75 255 LEU A N 1
ATOM 1992 C CA . LEU A 1 255 ? -10.828 -5.359 -13.727 1 96.75 255 LEU A CA 1
ATOM 1993 C C . LEU A 1 255 ? -12.141 -4.609 -13.5 1 96.75 255 LEU A C 1
ATOM 1995 O O . LEU A 1 255 ? -13.219 -5.168 -13.695 1 96.75 255 LEU A O 1
ATOM 1999 N N . SER A 1 256 ? -12.047 -3.383 -13.078 1 95.88 256 SER A N 1
ATOM 2000 C CA . SER A 1 256 ? -13.234 -2.564 -12.844 1 95.88 256 SER A CA 1
ATOM 2001 C C . SER A 1 256 ? -14.109 -2.484 -14.086 1 95.88 256 SER A C 1
ATOM 2003 O O . SER A 1 256 ? -15.328 -2.613 -14.008 1 95.88 256 SER A O 1
ATOM 2005 N N . LYS A 1 257 ? -13.492 -2.303 -15.195 1 95 257 LYS A N 1
ATOM 2006 C CA . LYS A 1 257 ? -14.219 -2.24 -16.453 1 95 257 LYS A CA 1
ATOM 2007 C C . LYS A 1 257 ? -14.93 -3.557 -16.75 1 95 257 LYS A C 1
ATOM 2009 O O . LYS A 1 257 ? -16.094 -3.559 -17.188 1 95 257 LYS A O 1
ATOM 2014 N N . LYS A 1 258 ? -14.258 -4.648 -16.484 1 96.44 258 LYS A N 1
ATOM 2015 C CA . LYS A 1 258 ? -14.836 -5.965 -16.734 1 96.44 258 LYS A CA 1
ATOM 2016 C C . LYS A 1 258 ? -16.047 -6.203 -15.836 1 96.44 258 LYS A C 1
ATOM 2018 O O . LYS A 1 258 ? -17.062 -6.738 -16.281 1 96.44 258 LYS A O 1
ATOM 2023 N N . LEU A 1 259 ? -15.914 -5.812 -14.633 1 96.75 259 LEU A N 1
ATOM 2024 C CA . LEU A 1 259 ? -17 -6.012 -13.688 1 96.75 259 LEU A CA 1
ATOM 2025 C C . LEU A 1 259 ? -18.188 -5.113 -14.031 1 96.75 259 LEU A C 1
ATOM 2027 O O . LEU A 1 259 ? -19.344 -5.516 -13.883 1 96.75 259 LEU A O 1
ATOM 2031 N N . THR A 1 260 ? -17.859 -3.881 -14.43 1 94.81 260 THR A N 1
ATOM 2032 C CA . THR A 1 260 ? -18.891 -2.926 -14.805 1 94.81 260 THR A CA 1
ATOM 2033 C C . THR A 1 260 ? -19.656 -3.418 -16.031 1 94.81 260 THR A C 1
ATOM 2035 O O . THR A 1 260 ? -20.859 -3.186 -16.141 1 94.81 260 THR A O 1
ATOM 2038 N N . ASN A 1 261 ? -19.016 -4.145 -16.922 1 94.38 261 ASN A N 1
ATOM 2039 C CA . ASN A 1 261 ? -19.625 -4.613 -18.156 1 94.38 261 ASN A CA 1
ATOM 2040 C C . ASN A 1 261 ? -20.219 -6.012 -18 1 94.38 261 ASN A C 1
ATOM 2042 O O . ASN A 1 261 ? -20.766 -6.562 -18.953 1 94.38 261 ASN A O 1
ATOM 2046 N N . SER A 1 262 ? -20 -6.52 -16.828 1 94.88 262 SER A N 1
ATOM 2047 C CA . SER A 1 262 ? -20.547 -7.855 -16.609 1 94.88 262 SER A CA 1
ATOM 2048 C C . SER A 1 262 ? -22.062 -7.832 -16.578 1 94.88 262 SER A C 1
ATOM 2050 O O . SER A 1 262 ? -22.672 -6.777 -16.391 1 94.88 262 SER A O 1
ATOM 2052 N N . VAL A 1 263 ? -22.703 -9.016 -16.859 1 94.5 263 VAL A N 1
ATOM 2053 C CA . VAL A 1 263 ? -24.156 -9.188 -16.781 1 94.5 263 VAL A CA 1
ATOM 2054 C C . VAL A 1 263 ? -24.484 -10.289 -15.766 1 94.5 263 VAL A C 1
ATOM 2056 O O . VAL A 1 263 ? -24.266 -11.469 -16.031 1 94.5 263 VAL A O 1
ATOM 2059 N N . PRO A 1 264 ? -25 -9.922 -14.641 1 95.31 264 PRO A N 1
ATOM 2060 C CA . PRO A 1 264 ? -25.359 -8.578 -14.164 1 95.31 264 PRO A CA 1
ATOM 2061 C C . PRO A 1 264 ? -24.141 -7.73 -13.812 1 95.31 264 PRO A C 1
ATOM 2063 O O . PRO A 1 264 ? -23.062 -8.266 -13.57 1 95.31 264 PRO A O 1
ATOM 2066 N N . LYS A 1 265 ? -24.344 -6.469 -13.758 1 94.5 265 LYS A N 1
ATOM 2067 C CA . LYS A 1 265 ? -23.297 -5.531 -13.367 1 94.5 265 LYS A CA 1
ATOM 2068 C C . LYS A 1 265 ? -22.906 -5.734 -11.906 1 94.5 265 LYS A C 1
ATOM 2070 O O . LYS A 1 265 ? -23.766 -5.941 -11.047 1 94.5 265 LYS A O 1
ATOM 2075 N N . ILE A 1 266 ? -21.688 -5.699 -11.672 1 96.94 266 ILE A N 1
ATOM 2076 C CA . ILE A 1 266 ? -21.172 -5.805 -10.305 1 96.94 266 ILE A CA 1
ATOM 2077 C C . ILE A 1 266 ? -20.703 -4.434 -9.828 1 96.94 266 ILE A C 1
ATOM 2079 O O . ILE A 1 266 ? -19.75 -3.871 -10.367 1 96.94 266 ILE A O 1
ATOM 2083 N N . PRO A 1 267 ? -21.406 -3.871 -8.859 1 94.56 267 PRO A N 1
ATOM 2084 C CA . PRO A 1 267 ? -20.969 -2.582 -8.328 1 94.56 267 PRO A CA 1
ATOM 2085 C C . PRO A 1 267 ? -19.531 -2.621 -7.812 1 94.56 267 PRO A C 1
ATOM 2087 O O . PRO A 1 267 ? -19.156 -3.547 -7.09 1 94.56 267 PRO A O 1
ATOM 2090 N N . ASN A 1 268 ? -18.734 -1.638 -8.266 1 95.19 268 ASN A N 1
ATOM 2091 C CA . ASN A 1 268 ? -17.344 -1.616 -7.832 1 95.19 268 ASN A CA 1
ATOM 2092 C C . ASN A 1 268 ? -16.781 -0.196 -7.805 1 95.19 268 ASN A C 1
ATOM 2094 O O . ASN A 1 268 ? -17.359 0.712 -8.406 1 95.19 268 ASN A O 1
ATOM 2098 N N . ILE A 1 269 ? -15.703 0.004 -7.016 1 90.69 269 ILE A N 1
ATOM 2099 C CA . ILE A 1 269 ? -14.992 1.271 -6.922 1 90.69 269 ILE A CA 1
ATOM 2100 C C . ILE A 1 269 ? -13.484 1.02 -6.992 1 90.69 269 ILE A C 1
ATOM 2102 O O . ILE A 1 269 ? -12.984 0.049 -6.422 1 90.69 269 ILE A O 1
ATOM 2106 N N . VAL A 1 270 ? -12.836 1.859 -7.805 1 93.38 270 VAL A N 1
ATOM 2107 C CA . VAL A 1 270 ? -11.383 1.77 -7.891 1 93.38 270 VAL A CA 1
ATOM 2108 C C . VAL A 1 270 ? -10.742 2.82 -6.984 1 93.38 270 VAL A C 1
ATOM 2110 O O . VAL A 1 270 ? -11.164 3.979 -6.973 1 93.38 270 VAL A O 1
ATOM 2113 N N . ILE A 1 271 ? -9.797 2.332 -6.215 1 89.25 271 ILE A N 1
ATOM 2114 C CA . ILE A 1 271 ? -9.117 3.23 -5.285 1 89.25 271 ILE A CA 1
ATOM 2115 C C . ILE A 1 271 ? -7.613 3.18 -5.516 1 89.25 271 ILE A C 1
ATOM 2117 O O . ILE A 1 271 ? -7.07 2.141 -5.9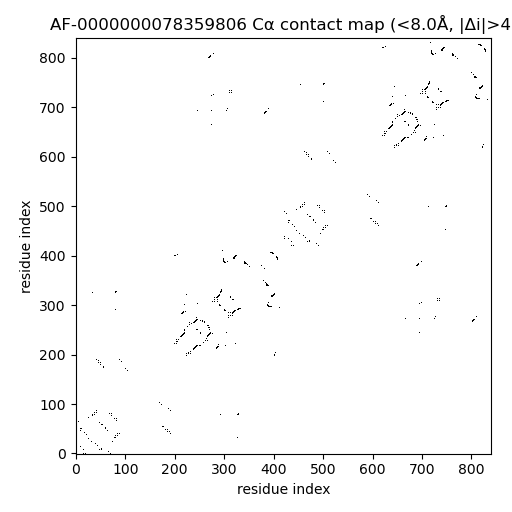02 1 89.25 271 ILE A O 1
ATOM 2121 N N . SER A 1 272 ? -6.941 4.285 -5.309 1 87.69 272 SER A N 1
ATOM 2122 C CA . SER A 1 272 ? -5.488 4.316 -5.445 1 87.69 272 SER A CA 1
ATOM 2123 C C . SER A 1 272 ? -4.82 3.365 -4.461 1 87.69 272 SER A C 1
ATOM 2125 O O . SER A 1 272 ? -5.355 3.104 -3.381 1 87.69 272 SER A O 1
ATOM 2127 N N . ASP A 1 273 ? -3.689 2.83 -4.816 1 88.69 273 ASP A N 1
ATOM 2128 C CA . ASP A 1 273 ? -2.996 1.811 -4.035 1 88.69 273 ASP A CA 1
ATOM 2129 C C . ASP A 1 273 ? -2.664 2.324 -2.637 1 88.69 273 ASP A C 1
ATOM 2131 O O . ASP A 1 273 ? -2.771 1.584 -1.657 1 88.69 273 ASP A O 1
ATOM 2135 N N . GLY A 1 274 ? -2.246 3.516 -2.57 1 84.19 274 GLY A N 1
ATOM 2136 C CA . GLY A 1 274 ? -1.884 4.074 -1.277 1 84.19 274 GLY A CA 1
ATOM 2137 C C . GLY A 1 274 ? -3.074 4.277 -0.359 1 84.19 274 GLY A C 1
ATOM 2138 O O . GLY A 1 274 ? -2.924 4.301 0.864 1 84.19 274 GLY A O 1
ATOM 2139 N N . SER A 1 275 ? -4.328 4.336 -0.885 1 83.5 275 SER A N 1
ATOM 2140 C CA . SER A 1 275 ? -5.508 4.703 -0.104 1 83.5 275 SER A CA 1
ATOM 2141 C C . SER A 1 275 ? -6.379 3.486 0.186 1 83.5 275 SER A C 1
ATOM 2143 O O . SER A 1 275 ? -7.375 3.586 0.907 1 83.5 275 SER A O 1
ATOM 2145 N N . THR A 1 276 ? -6.039 2.441 -0.369 1 87.38 276 THR A N 1
ATOM 2146 C CA . THR A 1 276 ? -6.871 1.249 -0.247 1 87.38 276 THR A CA 1
ATOM 2147 C C . THR A 1 276 ? -6.902 0.757 1.196 1 87.38 276 THR A C 1
ATOM 2149 O O . THR A 1 276 ? -7.895 0.174 1.637 1 87.38 276 THR A O 1
ATOM 2152 N N . PHE A 1 277 ? -5.965 1.093 1.928 1 85.62 277 PHE A N 1
ATOM 2153 C CA . PHE A 1 277 ? -5.805 0.561 3.275 1 85.62 277 PHE A CA 1
ATOM 2154 C C . PHE A 1 277 ? -6.816 1.185 4.227 1 85.62 277 PHE A C 1
ATOM 2156 O O . PHE A 1 277 ? -7.16 0.59 5.25 1 85.62 277 PHE A O 1
ATOM 2163 N N . GLY A 1 278 ? -7.297 2.32 3.887 1 80.38 278 GLY A N 1
ATOM 2164 C CA . GLY A 1 278 ? -8.305 2.975 4.703 1 80.38 278 GLY A CA 1
ATOM 2165 C C . GLY A 1 278 ? -9.672 2.316 4.613 1 80.38 278 GLY A C 1
ATOM 2166 O O . GLY A 1 278 ? -10.539 2.553 5.453 1 80.38 278 GLY A O 1
ATOM 2167 N N . LEU A 1 279 ? -9.805 1.441 3.689 1 87 279 LEU A N 1
ATOM 2168 C CA . LEU A 1 279 ? -11.125 0.87 3.447 1 87 279 LEU A CA 1
ATOM 2169 C C . LEU A 1 279 ? -11.164 -0.596 3.863 1 87 279 LEU A C 1
ATOM 2171 O O . LEU A 1 279 ? -12.242 -1.206 3.895 1 87 279 LEU A O 1
ATOM 2175 N N . ILE A 1 280 ? -10.039 -1.182 4.203 1 88.38 280 ILE A N 1
ATOM 2176 C CA . ILE A 1 280 ? -9.977 -2.619 4.445 1 88.38 280 ILE A CA 1
ATOM 2177 C C . ILE A 1 280 ? -10.82 -2.977 5.664 1 88.38 280 ILE A C 1
ATOM 2179 O O . ILE A 1 280 ? -11.422 -4.055 5.719 1 88.38 280 ILE A O 1
ATOM 2183 N N . SER A 1 281 ? -10.883 -2.088 6.637 1 84.75 281 SER A N 1
ATOM 2184 C CA . SER A 1 281 ? -11.648 -2.367 7.848 1 84.75 281 SER A CA 1
ATOM 2185 C C . SER A 1 281 ? -13.133 -2.502 7.547 1 84.75 281 SER A C 1
ATOM 2187 O O . SER A 1 281 ? -13.883 -3.076 8.336 1 84.75 281 SER A O 1
ATOM 2189 N N . ARG A 1 282 ? -13.57 -2.031 6.449 1 87.81 282 ARG A N 1
ATOM 2190 C CA . ARG A 1 282 ? -14.984 -2.072 6.07 1 87.81 282 ARG A CA 1
ATOM 2191 C C . ARG A 1 282 ? -15.273 -3.271 5.176 1 87.81 282 ARG A C 1
ATOM 2193 O O . ARG A 1 282 ? -16.438 -3.545 4.852 1 87.81 282 ARG A O 1
ATOM 2200 N N . CYS A 1 283 ? -14.297 -3.904 4.789 1 93.69 283 CYS A N 1
ATOM 2201 C CA . CYS A 1 283 ? -14.469 -5.035 3.885 1 93.69 283 CYS A CA 1
ATOM 2202 C C . CYS A 1 283 ? -14.734 -6.32 4.664 1 93.69 283 CYS A C 1
ATOM 2204 O O . CYS A 1 283 ? -14.273 -6.473 5.797 1 93.69 283 CYS A O 1
ATOM 2206 N N . THR A 1 284 ? -15.477 -7.168 4.023 1 95.94 284 THR A N 1
ATOM 2207 C CA . THR A 1 284 ? -15.812 -8.453 4.621 1 95.94 284 THR A CA 1
ATOM 2208 C C . THR A 1 284 ? -14.695 -9.469 4.375 1 95.94 284 THR A C 1
ATOM 2210 O O . THR A 1 284 ? -14.445 -10.344 5.207 1 95.94 284 THR A O 1
ATOM 2213 N N . LYS A 1 285 ? -14.078 -9.391 3.264 1 97.38 285 LYS A N 1
ATOM 2214 C CA . LYS A 1 285 ? -12.961 -10.281 2.949 1 97.38 285 LYS A CA 1
ATOM 2215 C C . LYS A 1 285 ? -12.078 -9.688 1.852 1 97.38 285 LYS A C 1
ATOM 2217 O O . LYS A 1 285 ? -12.523 -8.828 1.09 1 97.38 285 LYS A O 1
ATOM 2222 N N . LEU A 1 286 ? -10.891 -10.055 1.857 1 98.5 286 LEU A N 1
ATOM 2223 C CA . LEU A 1 286 ? -9.93 -9.797 0.792 1 98.5 286 LEU A CA 1
ATOM 2224 C C . LEU A 1 286 ? -9.766 -11.023 -0.103 1 98.5 286 LEU A C 1
ATOM 2226 O O . LEU A 1 286 ? -9.398 -12.094 0.371 1 98.5 286 LEU A O 1
ATOM 2230 N N . ILE A 1 287 ? -10.102 -10.891 -1.423 1 98.69 287 ILE A N 1
ATOM 2231 C CA . ILE A 1 287 ? -9.984 -11.984 -2.381 1 98.69 287 ILE A CA 1
ATOM 2232 C C . ILE A 1 287 ? -8.891 -11.664 -3.398 1 98.69 287 ILE A C 1
ATOM 2234 O O . ILE A 1 287 ? -8.969 -10.656 -4.105 1 98.69 287 ILE A O 1
ATOM 2238 N N . ILE A 1 288 ? -7.902 -12.492 -3.492 1 98.44 288 ILE A N 1
ATOM 2239 C CA . ILE A 1 288 ? -6.82 -12.227 -4.434 1 98.44 288 ILE A CA 1
ATOM 2240 C C . ILE A 1 288 ? -6.445 -13.508 -5.168 1 98.44 288 ILE A C 1
ATOM 2242 O O . ILE A 1 288 ? -6.781 -14.609 -4.719 1 98.44 288 ILE A O 1
ATOM 2246 N N . GLY A 1 289 ? -5.867 -13.336 -6.336 1 97.75 289 GLY A N 1
ATOM 2247 C CA . GLY A 1 289 ? -5.215 -14.438 -7.02 1 97.75 289 GLY A CA 1
ATOM 2248 C C . GLY A 1 289 ? -3.748 -14.586 -6.656 1 97.75 289 GLY A C 1
ATOM 2249 O O . GLY A 1 289 ? -3.223 -13.812 -5.859 1 97.75 289 GLY A O 1
ATOM 2250 N N . CYS A 1 290 ? -3.154 -15.617 -7.219 1 96.62 290 CYS A N 1
ATOM 2251 C CA . CYS A 1 290 ? -1.722 -15.789 -6.996 1 96.62 290 CYS A CA 1
ATOM 2252 C C . CYS A 1 290 ? -1.051 -16.422 -8.211 1 96.62 290 CYS A C 1
ATOM 2254 O O . CYS A 1 290 ? -1.728 -16.922 -9.102 1 96.62 290 CYS A O 1
ATOM 2256 N N . HIS A 1 291 ? 0.205 -16.188 -8.234 1 94.81 291 HIS A N 1
ATOM 2257 C CA . HIS A 1 291 ? 1.023 -16.766 -9.281 1 94.81 291 HIS A CA 1
ATOM 2258 C C . HIS A 1 291 ? 1.399 -18.203 -8.945 1 94.81 291 HIS A C 1
ATOM 2260 O O . HIS A 1 291 ? 1.425 -19.078 -9.828 1 94.81 291 HIS A O 1
ATOM 2266 N N . ILE A 1 292 ? 1.711 -18.438 -7.711 1 95.31 292 ILE A N 1
ATOM 2267 C CA . ILE A 1 292 ? 2.113 -19.766 -7.258 1 95.31 292 ILE A CA 1
ATOM 2268 C C . ILE A 1 292 ? 1.882 -19.891 -5.754 1 95.31 292 ILE A C 1
ATOM 2270 O O . ILE A 1 292 ? 1.843 -18.875 -5.039 1 95.31 292 ILE A O 1
ATOM 2274 N N . VAL A 1 293 ? 1.586 -21.109 -5.312 1 96.38 293 VAL A N 1
ATOM 2275 C CA . VAL A 1 293 ? 1.513 -21.469 -3.902 1 96.38 293 VAL A CA 1
ATOM 2276 C C . VAL A 1 293 ? 2.67 -22.406 -3.545 1 96.38 293 VAL A C 1
ATOM 2278 O O . VAL A 1 293 ? 2.818 -23.484 -4.133 1 96.38 293 VAL A O 1
ATOM 2281 N N . PHE A 1 294 ? 3.439 -22.016 -2.564 1 93.69 294 PHE A N 1
ATOM 2282 C CA . PHE A 1 294 ? 4.602 -22.797 -2.172 1 93.69 294 PHE A CA 1
ATOM 2283 C C . PHE A 1 294 ? 4.223 -23.844 -1.132 1 93.69 294 PHE A C 1
ATOM 2285 O O . PHE A 1 294 ? 3.117 -23.812 -0.586 1 93.69 294 PHE A O 1
ATOM 2292 N N . ALA A 1 295 ? 5.168 -24.75 -0.847 1 92.88 295 ALA A N 1
ATOM 2293 C CA . ALA A 1 295 ? 4.914 -25.875 0.035 1 92.88 295 ALA A CA 1
ATOM 2294 C C . ALA A 1 295 ? 4.637 -25.422 1.462 1 92.88 295 ALA A C 1
ATOM 2296 O O . ALA A 1 295 ? 3.92 -26.078 2.211 1 92.88 295 ALA A O 1
ATOM 2297 N N . ASP A 1 296 ? 5.145 -24.281 1.84 1 91.12 296 ASP A N 1
ATOM 2298 C CA . ASP A 1 296 ? 4.934 -23.781 3.197 1 91.12 296 ASP A CA 1
ATOM 2299 C C . ASP A 1 296 ? 3.605 -23.031 3.309 1 91.12 296 ASP A C 1
ATOM 2301 O O . ASP A 1 296 ? 3.258 -22.531 4.379 1 91.12 296 ASP A O 1
ATOM 2305 N N . GLY A 1 297 ? 2.967 -22.938 2.215 1 94.31 297 GLY A N 1
ATOM 2306 C CA . GLY A 1 297 ? 1.669 -22.281 2.219 1 94.31 297 GLY A CA 1
ATOM 2307 C C . GLY A 1 297 ? 1.737 -20.828 1.806 1 94.31 297 GLY A C 1
ATOM 2308 O O . GLY A 1 297 ? 0.705 -20.188 1.587 1 94.31 297 GLY A O 1
ATOM 2309 N N . SER A 1 298 ? 2.922 -20.297 1.682 1 94.31 298 SER A N 1
ATOM 2310 C CA . SER A 1 298 ? 3.066 -18.938 1.208 1 94.31 298 SER A CA 1
ATOM 2311 C C . SER A 1 298 ? 2.801 -18.828 -0.29 1 94.31 298 SER A C 1
ATOM 2313 O O . SER A 1 298 ? 2.738 -19.844 -0.983 1 94.31 298 SER A O 1
ATOM 2315 N N . ILE A 1 299 ? 2.615 -17.609 -0.754 1 95.69 299 ILE A N 1
ATOM 2316 C CA . ILE A 1 299 ? 2.285 -17.453 -2.168 1 95.69 299 ILE A CA 1
ATOM 2317 C C . ILE A 1 299 ? 3.1 -16.312 -2.768 1 95.69 299 ILE A C 1
ATOM 2319 O O . ILE A 1 299 ? 3.605 -15.461 -2.041 1 95.69 299 ILE A O 1
ATOM 2323 N N . LEU A 1 300 ? 3.297 -16.406 -4.055 1 94 300 LEU A N 1
ATOM 2324 C CA . LEU A 1 300 ? 3.668 -15.242 -4.848 1 94 300 LEU A CA 1
ATOM 2325 C C . LEU A 1 300 ? 2.439 -14.617 -5.504 1 94 300 LEU A C 1
ATOM 2327 O O . LEU A 1 300 ? 1.703 -15.297 -6.227 1 94 300 LEU A O 1
ATOM 2331 N N . ALA A 1 301 ? 2.191 -13.414 -5.172 1 95.31 301 ALA A N 1
ATOM 2332 C CA . ALA A 1 301 ? 1.041 -12.688 -5.711 1 95.31 301 ALA A CA 1
ATOM 2333 C C . ALA A 1 301 ? 1.447 -11.305 -6.215 1 95.31 301 ALA A C 1
ATOM 2335 O O . ALA A 1 301 ? 2.574 -10.867 -5.984 1 95.31 301 ALA A O 1
ATOM 2336 N N . LYS A 1 302 ? 0.558 -10.742 -6.957 1 93.75 302 LYS A N 1
ATOM 2337 C CA . LYS A 1 302 ? 0.836 -9.422 -7.516 1 93.75 302 LYS A CA 1
ATOM 2338 C C . LYS A 1 302 ? 1.279 -8.445 -6.43 1 93.75 302 LYS A C 1
ATOM 2340 O O . LYS A 1 302 ? 0.764 -8.484 -5.309 1 93.75 302 LYS A O 1
ATOM 2345 N N . SER A 1 303 ? 2.258 -7.617 -6.852 1 91.44 303 SER A N 1
ATOM 2346 C CA . SER A 1 303 ? 2.719 -6.59 -5.922 1 91.44 303 SER A CA 1
ATOM 2347 C C . SER A 1 303 ? 1.552 -5.777 -5.371 1 91.44 303 SER A C 1
ATOM 2349 O O . SER A 1 303 ? 0.65 -5.391 -6.121 1 91.44 303 SER A O 1
ATOM 2351 N N . GLY A 1 304 ? 1.528 -5.512 -4.109 1 93 304 GLY A N 1
ATOM 2352 C CA . GLY A 1 304 ? 0.422 -4.883 -3.402 1 93 304 GLY A CA 1
ATOM 2353 C C . GLY A 1 304 ? -0.351 -5.852 -2.525 1 93 304 GLY A C 1
ATOM 2354 O O . GLY A 1 304 ? -1 -5.438 -1.562 1 93 304 GLY A O 1
ATOM 2355 N N . SER A 1 305 ? -0.243 -7.074 -2.842 1 96.06 305 SER A N 1
ATOM 2356 C CA . SER A 1 305 ? -0.986 -8.102 -2.115 1 96.06 305 SER A CA 1
ATOM 2357 C C . SER A 1 305 ? -0.496 -8.219 -0.675 1 96.06 305 SER A C 1
ATOM 2359 O O . SER A 1 305 ? -1.294 -8.422 0.243 1 96.06 305 SER A O 1
ATOM 2361 N N . LEU A 1 306 ? 0.809 -8.156 -0.48 1 94.25 306 LEU A N 1
ATOM 2362 C CA . LEU A 1 306 ? 1.348 -8.281 0.87 1 94.25 306 LEU A CA 1
ATOM 2363 C C . LEU A 1 306 ? 0.824 -7.164 1.767 1 94.25 306 LEU A C 1
ATOM 2365 O O . LEU A 1 306 ? 0.386 -7.418 2.891 1 94.25 306 LEU A O 1
ATOM 2369 N N . GLY A 1 307 ? 0.88 -5.949 1.235 1 93.5 307 GLY A N 1
ATOM 2370 C CA . GLY A 1 307 ? 0.369 -4.824 2.004 1 93.5 307 GLY A CA 1
ATOM 2371 C C . GLY A 1 307 ? -1.089 -4.984 2.391 1 93.5 307 GLY A C 1
ATOM 2372 O O . GLY A 1 307 ? -1.459 -4.746 3.543 1 93.5 307 GLY A O 1
ATOM 2373 N N . LEU A 1 308 ? -1.905 -5.387 1.478 1 95.44 308 LEU A N 1
ATOM 2374 C CA . LEU A 1 308 ? -3.326 -5.59 1.74 1 95.44 308 LEU A CA 1
ATOM 2375 C C . LEU A 1 308 ? -3.537 -6.715 2.75 1 95.44 308 LEU A C 1
ATOM 2377 O O . LEU A 1 308 ? -4.387 -6.605 3.637 1 95.44 308 LEU A O 1
ATOM 2381 N N . ALA A 1 309 ? -2.74 -7.738 2.604 1 96.44 309 ALA A N 1
ATOM 2382 C CA . ALA A 1 309 ? -2.863 -8.867 3.52 1 96.44 309 ALA A CA 1
ATOM 2383 C C . ALA A 1 309 ? -2.473 -8.469 4.938 1 96.44 309 ALA A C 1
ATOM 2385 O O . ALA A 1 309 ? -3.104 -8.898 5.906 1 96.44 309 ALA A O 1
ATOM 2386 N N . LEU A 1 310 ? -1.417 -7.734 5.098 1 93.62 310 LEU A N 1
ATOM 2387 C CA . LEU A 1 310 ? -0.998 -7.254 6.406 1 93.62 310 LEU A CA 1
ATOM 2388 C C . LEU A 1 310 ? -2.086 -6.395 7.043 1 93.62 310 LEU A C 1
ATOM 2390 O O . LEU A 1 310 ? -2.395 -6.551 8.227 1 93.62 310 LEU A O 1
ATOM 2394 N N . ALA A 1 311 ? -2.658 -5.484 6.219 1 92.44 311 ALA A N 1
ATOM 2395 C CA . ALA A 1 311 ? -3.744 -4.641 6.711 1 92.44 311 ALA A CA 1
ATOM 2396 C C . ALA A 1 311 ? -4.953 -5.48 7.117 1 92.44 311 ALA A C 1
ATOM 2398 O O . ALA A 1 311 ? -5.59 -5.207 8.133 1 92.44 311 ALA A O 1
ATOM 2399 N N . ALA A 1 312 ? -5.25 -6.445 6.328 1 95.31 312 ALA A N 1
ATOM 2400 C CA . ALA A 1 312 ? -6.359 -7.348 6.633 1 95.31 312 ALA A CA 1
ATOM 2401 C C . ALA A 1 312 ? -6.145 -8.039 7.977 1 95.31 312 ALA A C 1
ATOM 2403 O O . ALA A 1 312 ? -7.086 -8.188 8.766 1 95.31 312 ALA A O 1
ATOM 2404 N N . LYS A 1 313 ? -4.926 -8.414 8.219 1 93.31 313 LYS A N 1
ATOM 2405 C CA . LYS A 1 313 ? -4.598 -9.078 9.477 1 93.31 313 LYS A CA 1
ATOM 2406 C C . LYS A 1 313 ? -4.879 -8.164 10.672 1 93.31 313 LYS A C 1
ATOM 2408 O O . LYS A 1 313 ? -5.469 -8.602 11.664 1 93.31 313 LYS A O 1
ATOM 2413 N N . VAL A 1 314 ? -4.504 -6.938 10.578 1 89.19 314 VAL A N 1
ATOM 2414 C CA . VAL A 1 314 ? -4.68 -5.977 11.664 1 89.19 314 VAL A CA 1
ATOM 2415 C C . VAL A 1 314 ? -6.168 -5.793 11.953 1 89.19 314 VAL A C 1
ATOM 2417 O O . VAL A 1 314 ? -6.57 -5.645 13.109 1 89.19 314 VAL A O 1
ATOM 2420 N N . HIS A 1 315 ? -7.004 -5.848 10.891 1 90.5 315 HIS A N 1
ATOM 2421 C CA . HIS A 1 315 ? -8.43 -5.578 11.031 1 90.5 315 HIS A CA 1
ATOM 2422 C C . HIS A 1 315 ? -9.227 -6.875 11.109 1 90.5 315 HIS A C 1
ATOM 2424 O O . HIS A 1 315 ? -10.461 -6.855 11.055 1 90.5 315 HIS A O 1
ATOM 2430 N N . ASN A 1 316 ? -8.609 -8.008 11.148 1 94 316 ASN A N 1
ATOM 2431 C CA . ASN A 1 316 ? -9.227 -9.328 11.242 1 94 316 ASN A CA 1
ATOM 2432 C C . ASN A 1 316 ? -10.148 -9.594 10.055 1 94 316 ASN A C 1
ATOM 2434 O O . ASN A 1 316 ? -11.266 -10.086 10.227 1 94 316 ASN A O 1
ATOM 2438 N N . VAL A 1 317 ? -9.766 -9.141 8.938 1 96.06 317 VAL A N 1
ATOM 2439 C CA . VAL A 1 317 ? -10.461 -9.438 7.684 1 96.06 317 VAL A CA 1
ATOM 2440 C C . VAL A 1 317 ? -9.859 -10.688 7.043 1 96.06 317 VAL A C 1
ATOM 2442 O O . VAL A 1 317 ? -8.648 -10.758 6.816 1 96.06 317 VAL A O 1
ATOM 2445 N N . PRO A 1 318 ? -10.609 -11.711 6.711 1 97.69 318 PRO A N 1
ATOM 2446 C CA . PRO A 1 318 ? -10.062 -12.938 6.125 1 97.69 318 PRO A CA 1
ATOM 2447 C C . PRO A 1 318 ? -9.477 -12.719 4.734 1 97.69 318 PRO A C 1
ATOM 2449 O O . PRO A 1 318 ? -10.062 -12 3.922 1 97.69 318 PRO A O 1
ATOM 2452 N N . VAL A 1 319 ? -8.328 -13.289 4.504 1 98.38 319 VAL A N 1
ATOM 2453 C CA . VAL A 1 319 ? -7.664 -13.258 3.205 1 98.38 319 VAL A CA 1
ATOM 2454 C C . VAL A 1 319 ? -7.914 -14.578 2.471 1 98.38 319 VAL A C 1
ATOM 2456 O O . VAL A 1 319 ? -7.477 -15.641 2.922 1 98.38 319 VAL A O 1
ATOM 2459 N N . VAL A 1 320 ? -8.586 -14.508 1.332 1 98.5 320 VAL A N 1
ATOM 2460 C CA . VAL A 1 320 ? -8.961 -15.68 0.55 1 98.5 320 VAL A CA 1
ATOM 2461 C C . VAL A 1 320 ? -8.203 -15.68 -0.777 1 98.5 320 VAL A C 1
ATOM 2463 O O . VAL A 1 320 ? -8.273 -14.711 -1.537 1 98.5 320 VAL A O 1
ATOM 2466 N N . VAL A 1 321 ? -7.504 -16.719 -1.066 1 98.62 321 VAL A N 1
ATOM 2467 C CA . VAL A 1 321 ? -6.75 -16.844 -2.311 1 98.62 321 VAL A CA 1
ATOM 2468 C C . VAL A 1 321 ? -7.48 -17.797 -3.26 1 98.62 321 VAL A C 1
ATOM 2470 O O . VAL A 1 321 ? -7.777 -18.938 -2.902 1 98.62 321 VAL A O 1
ATOM 2473 N N . ILE A 1 322 ? -7.742 -17.328 -4.453 1 98.19 322 ILE A N 1
ATOM 2474 C CA . ILE A 1 322 ? -8.438 -18.078 -5.488 1 98.19 322 ILE A CA 1
ATOM 2475 C C . ILE A 1 322 ? -7.438 -18.562 -6.535 1 98.19 322 ILE A C 1
ATOM 2477 O O . ILE A 1 322 ? -6.785 -17.75 -7.199 1 98.19 322 ILE A O 1
ATOM 2481 N N . CYS A 1 323 ? -7.32 -19.844 -6.684 1 96.94 323 CYS A N 1
ATOM 2482 C CA . CYS A 1 323 ? -6.371 -20.359 -7.668 1 96.94 323 CYS A CA 1
ATOM 2483 C C . CYS A 1 323 ? -6.66 -21.828 -7.992 1 96.94 323 CYS A C 1
ATOM 2485 O O . CYS A 1 323 ? -7.453 -22.469 -7.305 1 96.94 323 CYS A O 1
ATOM 2487 N N . GLY A 1 324 ? -6.137 -22.281 -9.102 1 96.56 324 GLY A N 1
ATOM 2488 C CA . GLY A 1 324 ? -6.215 -23.703 -9.438 1 96.56 324 GLY A CA 1
ATOM 2489 C C . GLY A 1 324 ? -5.184 -24.547 -8.711 1 96.56 324 GLY A C 1
ATOM 2490 O O . GLY A 1 324 ? -4.121 -24.047 -8.336 1 96.56 324 GLY A O 1
ATOM 2491 N N . MET A 1 325 ? -5.445 -25.781 -8.586 1 95.5 325 MET A N 1
ATOM 2492 C CA . MET A 1 325 ? -4.551 -26.719 -7.922 1 95.5 325 MET A CA 1
ATOM 2493 C C . MET A 1 325 ? -3.209 -26.797 -8.641 1 95.5 325 MET A C 1
ATOM 2495 O O . MET A 1 325 ? -2.178 -27.047 -8.008 1 95.5 325 MET A O 1
ATOM 2499 N N . PHE A 1 326 ? -3.223 -26.484 -9.938 1 96.25 326 PHE A N 1
ATOM 2500 C CA . PHE A 1 326 ? -2.01 -26.609 -10.742 1 96.25 326 PHE A CA 1
ATOM 2501 C C . PHE A 1 326 ? -0.962 -25.594 -10.297 1 96.25 326 PHE A C 1
ATOM 2503 O O . PHE A 1 326 ? 0.207 -25.703 -10.68 1 96.25 326 PHE A O 1
ATOM 2510 N N . LYS A 1 327 ? -1.345 -24.625 -9.461 1 96.75 327 LYS A N 1
ATOM 2511 C CA . LYS A 1 327 ? -0.42 -23.594 -9.008 1 96.75 327 LYS A CA 1
ATOM 2512 C C . LYS A 1 327 ? 0.27 -24 -7.711 1 96.75 327 LYS A C 1
ATOM 2514 O O . LYS A 1 327 ? 1.15 -23.281 -7.219 1 96.75 327 LYS A O 1
ATOM 2519 N N . PHE A 1 328 ? -0.095 -25.125 -7.125 1 96.5 328 PHE A N 1
ATOM 2520 C CA . PHE A 1 328 ? 0.529 -25.609 -5.895 1 96.5 328 PHE A CA 1
ATOM 2521 C C . PHE A 1 328 ? 1.852 -26.297 -6.191 1 96.5 328 PHE A C 1
ATOM 2523 O O . PHE A 1 328 ? 1.875 -27.344 -6.84 1 96.5 328 PHE A O 1
ATOM 2530 N N . ALA A 1 329 ? 2.902 -25.719 -5.762 1 94.88 329 ALA A N 1
ATOM 2531 C CA . ALA A 1 329 ? 4.242 -26.219 -6.066 1 94.88 329 ALA A CA 1
ATOM 2532 C C . ALA A 1 329 ? 4.871 -26.875 -4.844 1 94.88 329 ALA A C 1
ATOM 2534 O O . ALA A 1 329 ? 4.852 -26.312 -3.744 1 94.88 329 ALA A O 1
ATOM 2535 N N . PRO A 1 330 ? 5.418 -28.094 -4.945 1 93.5 330 PRO A N 1
ATOM 2536 C CA . PRO A 1 330 ? 6.09 -28.766 -3.834 1 93.5 330 PRO A CA 1
ATOM 2537 C C . PRO A 1 330 ? 7.508 -28.25 -3.598 1 93.5 330 PRO A C 1
ATOM 2539 O O . PRO A 1 330 ? 8.438 -29.031 -3.43 1 93.5 330 PRO A O 1
ATOM 2542 N N . ILE A 1 331 ? 7.676 -26.922 -3.617 1 90.75 331 ILE A N 1
ATOM 2543 C CA . ILE A 1 331 ? 8.977 -26.312 -3.4 1 90.75 331 ILE A CA 1
ATOM 2544 C C . ILE A 1 331 ? 8.875 -25.25 -2.303 1 90.75 331 ILE A C 1
ATOM 2546 O O . ILE A 1 331 ? 7.789 -24.719 -2.049 1 90.75 331 ILE A O 1
ATOM 2550 N N . TYR A 1 332 ? 10.016 -25.047 -1.619 1 86.81 332 TYR A N 1
ATOM 2551 C CA . TYR A 1 332 ? 10.125 -24 -0.606 1 86.81 332 TYR A CA 1
ATOM 2552 C C . TYR A 1 332 ? 10.914 -22.812 -1.138 1 86.81 332 TYR A C 1
ATOM 2554 O O . TYR A 1 332 ? 11.844 -22.969 -1.933 1 86.81 332 TYR A O 1
ATOM 2562 N N . LEU A 1 333 ? 10.398 -21.672 -0.83 1 77.62 333 LEU A N 1
ATOM 2563 C CA . LEU A 1 333 ? 11.148 -20.484 -1.235 1 77.62 333 LEU A CA 1
ATOM 2564 C C . LEU A 1 333 ? 12.398 -20.312 -0.371 1 77.62 333 LEU A C 1
ATOM 2566 O O . LEU A 1 333 ? 12.32 -20.422 0.856 1 77.62 333 LEU A O 1
ATOM 2570 N N . SER A 1 334 ? 13.602 -20.516 -1.011 1 62.38 334 SER A N 1
ATOM 2571 C CA . SER A 1 334 ? 14.836 -20.312 -0.256 1 62.38 334 SER A CA 1
ATOM 2572 C C . SER A 1 334 ? 15.023 -18.844 0.125 1 62.38 334 SER A C 1
ATOM 2574 O O . SER A 1 334 ? 14.547 -17.953 -0.575 1 62.38 334 SER A O 1
ATOM 2576 N N . ALA A 1 335 ? 15.5 -18.609 1.496 1 51.72 335 ALA A N 1
ATOM 2577 C CA . ALA A 1 335 ? 15.758 -17.312 2.098 1 51.72 335 ALA A CA 1
ATOM 2578 C C . ALA A 1 335 ? 16.438 -16.359 1.103 1 51.72 335 ALA A C 1
ATOM 2580 O O . ALA A 1 335 ? 16.125 -15.172 1.067 1 51.72 335 ALA A O 1
ATOM 2581 N N . GLY A 1 336 ? 17.375 -16.859 0.473 1 46.25 336 GLY A N 1
ATOM 2582 C CA . GLY A 1 336 ? 18.141 -16.047 -0.463 1 46.25 336 GLY A CA 1
ATOM 2583 C C . GLY A 1 336 ? 17.312 -15.57 -1.641 1 46.25 336 GLY A C 1
ATOM 2584 O O . GLY A 1 336 ? 17.656 -14.562 -2.268 1 46.25 336 GLY A O 1
ATOM 2585 N N . ASP A 1 337 ? 16.359 -16.281 -1.972 1 48.09 337 ASP A N 1
ATOM 2586 C CA . ASP A 1 337 ? 15.508 -16.047 -3.133 1 48.09 337 ASP A CA 1
ATOM 2587 C C . ASP A 1 337 ? 14.469 -14.961 -2.846 1 48.09 337 ASP A C 1
ATOM 2589 O O . ASP A 1 337 ? 13.828 -14.445 -3.766 1 48.09 337 ASP A O 1
ATOM 2593 N N . GLN A 1 338 ? 14.203 -14.82 -1.64 1 45.69 338 GLN A N 1
ATOM 2594 C CA . GLN A 1 338 ? 13.203 -13.828 -1.274 1 45.69 338 GLN A CA 1
ATOM 2595 C C . GLN A 1 338 ? 13.469 -12.5 -1.974 1 45.69 338 GLN A C 1
ATOM 2597 O O . GLN A 1 338 ? 12.531 -11.812 -2.398 1 45.69 338 GLN A O 1
ATOM 2602 N N . TRP A 1 339 ? 14.797 -12.133 -1.853 1 41.25 339 TRP A N 1
ATOM 2603 C CA . TRP A 1 339 ? 15.18 -10.891 -2.518 1 41.25 339 TRP A CA 1
ATOM 2604 C C . TRP A 1 339 ? 15.133 -11.047 -4.035 1 41.25 339 TRP A C 1
ATOM 2606 O O . TRP A 1 339 ? 14.859 -10.086 -4.758 1 41.25 339 TRP A O 1
ATOM 2616 N N . SER A 1 340 ? 15.562 -12.266 -4.441 1 39.25 340 SER A N 1
ATOM 2617 C CA . SER A 1 340 ? 15.586 -12.469 -5.887 1 39.25 340 SER A CA 1
ATOM 2618 C C . SER A 1 340 ? 14.188 -12.367 -6.484 1 39.25 340 SER A C 1
ATOM 2620 O O . SER A 1 340 ? 14.031 -12.297 -7.703 1 39.25 340 SER A O 1
ATOM 2622 N N . THR A 1 341 ? 13.352 -12.766 -5.797 1 38.66 341 THR A N 1
ATOM 2623 C CA . THR A 1 341 ? 11.977 -12.594 -6.254 1 38.66 341 THR A CA 1
ATOM 2624 C C . THR A 1 341 ? 11.648 -11.117 -6.43 1 38.66 341 THR A C 1
ATOM 2626 O O . THR A 1 341 ? 10.555 -10.766 -6.887 1 38.66 341 THR A O 1
ATOM 2629 N N . LEU A 1 342 ? 12.273 -10.367 -5.566 1 38.81 342 LEU A N 1
ATOM 2630 C CA . LEU A 1 342 ? 12.242 -8.953 -5.93 1 38.81 342 LEU A CA 1
ATOM 2631 C C . LEU A 1 342 ? 12.742 -8.742 -7.355 1 38.81 342 LEU A C 1
ATOM 2633 O O . LEU A 1 342 ? 13.938 -8.859 -7.625 1 38.81 342 LEU A O 1
ATOM 2637 N N . ASP A 1 343 ? 12.258 -9.562 -8.211 1 35.84 343 ASP A N 1
ATOM 2638 C CA . ASP A 1 343 ? 12.539 -9.312 -9.617 1 35.84 343 ASP A CA 1
ATOM 2639 C C . ASP A 1 343 ? 12.883 -7.844 -9.859 1 35.84 343 ASP A C 1
ATOM 2641 O O . ASP A 1 343 ? 11.992 -7.008 -10 1 35.84 343 ASP A O 1
ATOM 2645 N N . ILE A 1 344 ? 13.867 -7.422 -9.289 1 35.22 344 ILE A N 1
ATOM 2646 C CA . ILE A 1 344 ? 14.391 -6.141 -9.758 1 35.22 344 ILE A CA 1
ATOM 2647 C C . ILE A 1 344 ? 14.367 -6.105 -11.281 1 35.22 344 ILE A C 1
ATOM 2649 O O . ILE A 1 344 ? 15.242 -6.684 -11.938 1 35.22 344 ILE A O 1
ATOM 2653 N N . ASP A 1 345 ? 13.391 -6.68 -11.969 1 31.91 345 ASP A N 1
ATOM 2654 C CA . ASP A 1 345 ? 13.398 -6.543 -13.422 1 31.91 345 ASP A CA 1
ATOM 2655 C C . ASP A 1 345 ? 14.133 -5.277 -13.852 1 31.91 345 ASP A C 1
ATOM 2657 O O . ASP A 1 345 ? 14.422 -4.406 -13.023 1 31.91 345 ASP A O 1
ATOM 2661 N N . THR A 1 346 ? 13.891 -4.926 -15.344 1 30.42 346 THR A N 1
ATOM 2662 C CA . THR A 1 346 ? 14.438 -3.908 -16.234 1 30.42 346 THR A CA 1
ATOM 2663 C C . THR A 1 346 ? 14.242 -2.514 -15.648 1 30.42 346 THR A C 1
ATOM 2665 O O . THR A 1 346 ? 13.141 -2.168 -15.219 1 30.42 346 THR A O 1
ATOM 2668 N N . PRO A 1 347 ? 15.219 -1.838 -15.266 1 30.53 347 PRO A N 1
ATOM 2669 C CA . PRO A 1 347 ? 15.195 -0.381 -15.117 1 30.53 347 PRO A CA 1
ATOM 2670 C C . PRO A 1 347 ? 14.203 0.29 -16.062 1 30.53 347 PRO A C 1
ATOM 2672 O O . PRO A 1 347 ? 14.352 1.474 -16.375 1 30.53 347 PRO A O 1
ATOM 2675 N N . ASP A 1 348 ? 13.414 -0.326 -16.812 1 28.72 348 ASP A N 1
ATOM 2676 C CA . ASP A 1 348 ? 12.82 0.393 -17.938 1 28.72 348 ASP A CA 1
ATOM 2677 C C . ASP A 1 348 ? 12.359 1.786 -17.516 1 28.72 348 ASP A C 1
ATOM 2679 O O . ASP A 1 348 ? 12.93 2.791 -17.953 1 28.72 348 ASP A O 1
ATOM 2683 N N . GLN A 1 349 ? 10.898 1.942 -17.469 1 30.94 349 GLN A N 1
ATOM 2684 C CA . GLN A 1 349 ? 10.273 3.234 -17.719 1 30.94 349 GLN A CA 1
ATOM 2685 C C . GLN A 1 349 ? 10.516 4.203 -16.562 1 30.94 349 GLN A C 1
ATOM 2687 O O . GLN A 1 349 ? 9.656 5.023 -16.25 1 30.94 349 GLN A O 1
ATOM 2692 N N . VAL A 1 350 ? 11.172 3.832 -15.555 1 30.03 350 VAL A N 1
ATOM 2693 C CA . VAL A 1 350 ? 11.18 4.875 -14.539 1 30.03 350 VAL A CA 1
ATOM 2694 C C . VAL A 1 350 ? 11.711 6.176 -15.125 1 30.03 350 VAL A C 1
ATOM 2696 O O . VAL A 1 350 ? 11.078 7.23 -15.008 1 30.03 350 VAL A O 1
ATOM 2699 N N . LEU A 1 351 ? 13.086 6.441 -15.047 1 30.56 351 LEU A N 1
ATOM 2700 C CA . LEU A 1 351 ? 13.648 7.777 -14.891 1 30.56 351 LEU A CA 1
ATOM 2701 C C . LEU A 1 351 ? 13.789 8.469 -16.25 1 30.56 351 LEU A C 1
ATOM 2703 O O . LEU A 1 351 ? 14.422 9.523 -16.344 1 30.56 351 LEU A O 1
ATOM 2707 N N . SER A 1 352 ? 13.641 8.062 -17.484 1 30.2 352 SER A N 1
ATOM 2708 C CA . SER A 1 352 ? 14.195 9.195 -18.234 1 30.2 352 SER A CA 1
ATOM 2709 C C . SER A 1 352 ? 13.516 10.5 -17.828 1 30.2 352 SER A C 1
ATOM 2711 O O . SER A 1 352 ? 12.602 10.961 -18.516 1 30.2 352 SER A O 1
ATOM 2713 N N . VAL A 1 353 ? 13.055 10.555 -16.719 1 28.89 353 VAL A N 1
ATOM 2714 C CA . VAL A 1 353 ? 12.516 11.898 -16.531 1 28.89 353 VAL A CA 1
ATOM 2715 C C . VAL A 1 353 ? 13.602 12.93 -16.828 1 28.89 353 VAL A C 1
ATOM 2717 O O . VAL A 1 353 ? 13.375 14.133 -16.688 1 28.89 353 VAL A O 1
ATOM 2720 N N . ASP A 1 354 ? 14.859 12.617 -16.922 1 29.3 354 ASP A N 1
ATOM 2721 C CA . ASP A 1 354 ? 15.555 13.734 -17.531 1 29.3 354 ASP A CA 1
ATOM 2722 C C . ASP A 1 354 ? 15 14.031 -18.922 1 29.3 354 ASP A C 1
ATOM 2724 O O . ASP A 1 354 ? 14.945 15.188 -19.344 1 29.3 354 ASP A O 1
ATOM 2728 N N . GLU A 1 355 ? 14.938 12.938 -19.875 1 31.92 355 GLU A N 1
ATOM 2729 C CA . GLU A 1 355 ? 14.664 13.25 -21.266 1 31.92 355 GLU A CA 1
ATOM 2730 C C . GLU A 1 355 ? 13.211 13.648 -21.484 1 31.92 355 GLU A C 1
ATOM 2732 O O . GLU A 1 355 ? 12.758 13.805 -22.609 1 31.92 355 GLU A O 1
ATOM 2737 N N . LEU A 1 356 ? 12.273 13.656 -20.609 1 29.19 356 LEU A N 1
ATOM 2738 C CA . LEU A 1 356 ? 11.062 14.273 -21.156 1 29.19 356 LEU A CA 1
ATOM 2739 C C . LEU A 1 356 ? 11.367 15.648 -21.734 1 29.19 356 LEU A C 1
ATOM 2741 O O . LEU A 1 356 ? 10.477 16.312 -22.266 1 29.19 356 LEU A O 1
ATOM 2745 N N . GLN A 1 357 ? 12.398 16.391 -21.422 1 28.08 357 GLN A N 1
ATOM 2746 C CA . GLN A 1 357 ? 12.406 17.531 -22.328 1 28.08 357 GLN A CA 1
ATOM 2747 C C . GLN A 1 357 ? 12.75 17.078 -23.75 1 28.08 357 GLN A C 1
ATOM 2749 O O . GLN A 1 357 ? 12.141 17.547 -24.719 1 28.08 357 GLN A O 1
ATOM 2754 N N . ASP A 1 358 ? 14.031 16.75 -24.172 1 26.97 358 ASP A N 1
ATOM 2755 C CA . ASP A 1 358 ? 14.266 16.797 -25.609 1 26.97 358 ASP A CA 1
ATOM 2756 C C . ASP A 1 358 ? 13.641 15.586 -26.297 1 26.97 358 ASP A C 1
ATOM 2758 O O . ASP A 1 358 ? 12.914 15.742 -27.297 1 26.97 358 ASP A O 1
ATOM 2762 N N . SER A 1 359 ? 14.391 14.367 -26.375 1 26.94 359 SER A N 1
ATOM 2763 C CA . SER A 1 359 ? 14.344 13.43 -27.484 1 26.94 359 SER A CA 1
ATOM 2764 C C . SER A 1 359 ? 13.172 12.461 -27.344 1 26.94 359 SER A C 1
ATOM 2766 O O . SER A 1 359 ? 13.234 11.508 -26.562 1 26.94 359 SER A O 1
ATOM 2768 N N . PHE A 1 360 ? 11.984 12.82 -27.125 1 26.06 360 PHE A N 1
ATOM 2769 C CA . PHE A 1 360 ? 10.875 11.945 -27.5 1 26.06 360 PHE A CA 1
ATOM 2770 C C . PHE A 1 360 ? 11.055 11.438 -28.922 1 26.06 360 PHE A C 1
ATOM 2772 O O . PHE A 1 360 ? 10.07 11.156 -29.625 1 26.06 360 PHE A O 1
ATOM 2779 N N . ASP A 1 361 ? 12.281 11.539 -29.5 1 24.64 361 ASP A N 1
ATOM 2780 C CA . ASP A 1 361 ? 12.133 10.867 -30.781 1 24.64 361 ASP A CA 1
ATOM 2781 C C . ASP A 1 361 ? 11.969 9.359 -30.594 1 24.64 361 ASP A C 1
ATOM 2783 O O . ASP A 1 361 ? 12.914 8.664 -30.219 1 24.64 361 ASP A O 1
ATOM 2787 N N . LEU A 1 362 ? 10.812 8.852 -30.266 1 25.5 362 LEU A N 1
ATOM 2788 C CA . LEU A 1 362 ? 10.281 7.496 -30.391 1 25.5 362 LEU A CA 1
ATOM 2789 C C . LEU A 1 362 ? 10.906 6.781 -31.594 1 25.5 362 LEU A C 1
ATOM 2791 O O . LEU A 1 362 ? 10.547 5.641 -31.891 1 25.5 362 LEU A O 1
ATOM 2795 N N . SER A 1 363 ? 11.594 7.52 -32.469 1 24.39 363 SER A N 1
ATOM 2796 C CA . SER A 1 363 ? 11.828 6.738 -33.688 1 24.39 363 SER A CA 1
ATOM 2797 C C . SER A 1 363 ? 12.844 5.621 -33.438 1 24.39 363 SER A C 1
ATOM 2799 O O . SER A 1 363 ? 12.859 4.617 -34.156 1 24.39 363 SER A O 1
ATOM 2801 N N . SER A 1 364 ? 14.102 5.941 -32.906 1 24.17 364 SER A N 1
ATOM 2802 C CA . SER A 1 364 ? 15.094 4.961 -33.312 1 24.17 364 SER A CA 1
ATOM 2803 C C . SER A 1 364 ? 14.992 3.684 -32.469 1 24.17 364 SER A C 1
ATOM 2805 O O . SER A 1 364 ? 14.828 3.74 -31.266 1 24.17 364 SER A O 1
ATOM 2807 N N . ASN A 1 365 ? 14.727 2.344 -32.969 1 24.19 365 ASN A N 1
ATOM 2808 C CA . ASN A 1 365 ? 14.594 0.891 -32.938 1 24.19 365 ASN A CA 1
ATOM 2809 C C . ASN A 1 365 ? 15.742 0.236 -32.188 1 24.19 365 ASN A C 1
ATOM 2811 O O . ASN A 1 365 ? 15.984 -0.964 -32.312 1 24.19 365 ASN A O 1
ATOM 2815 N N . HIS A 1 366 ? 16.922 0.947 -31.812 1 24.08 366 HIS A N 1
ATOM 2816 C CA . HIS A 1 366 ? 18.062 0.058 -31.641 1 24.08 366 HIS A CA 1
ATOM 2817 C C . HIS A 1 366 ? 17.953 -0.739 -30.344 1 24.08 366 HIS A C 1
ATOM 2819 O O . HIS A 1 366 ? 17.547 -0.199 -29.312 1 24.08 366 HIS A O 1
ATOM 2825 N N . HIS A 1 367 ? 17.922 -2.123 -30.266 1 25.31 367 HIS A N 1
ATOM 2826 C CA . HIS A 1 367 ? 18.047 -3.377 -29.531 1 25.31 367 HIS A CA 1
ATOM 2827 C C . HIS A 1 367 ? 19.203 -3.314 -28.531 1 25.31 367 HIS A C 1
ATOM 2829 O O . HIS A 1 367 ? 19.719 -4.352 -28.094 1 25.31 367 HIS A O 1
ATOM 2835 N N . SER A 1 368 ? 19.922 -2.17 -28.281 1 26.14 368 SER A N 1
ATOM 2836 C CA . SER A 1 368 ? 21.203 -2.502 -27.641 1 26.14 368 SER A CA 1
ATOM 2837 C C . SER A 1 368 ? 21 -3.057 -26.234 1 26.14 368 SER A C 1
ATOM 2839 O O . SER A 1 368 ? 20.016 -2.713 -25.562 1 26.14 368 SER A O 1
ATOM 2841 N N . LYS A 1 369 ? 21.812 -4.02 -25.812 1 27.36 369 LYS A N 1
ATOM 2842 C CA . LYS A 1 369 ? 22.109 -4.887 -24.672 1 27.36 369 LYS A CA 1
ATOM 2843 C C . LYS A 1 369 ? 22.188 -4.086 -23.375 1 27.36 369 LYS A C 1
ATOM 2845 O O . LYS A 1 369 ? 22.844 -3.047 -23.312 1 27.36 369 LYS A O 1
ATOM 2850 N N . PRO A 1 370 ? 21.312 -4.195 -22.484 1 30.52 370 PRO A N 1
ATOM 2851 C CA . PRO A 1 370 ? 21.281 -3.469 -21.203 1 30.52 370 PRO A CA 1
ATOM 2852 C C . PRO A 1 370 ? 22.641 -3.475 -20.5 1 30.52 370 PRO A C 1
ATOM 2854 O O . PRO A 1 370 ? 23.125 -4.535 -20.094 1 30.52 370 PRO A O 1
ATOM 2857 N N . SER A 1 371 ? 23.641 -2.672 -21.016 1 26.95 371 SER A N 1
ATOM 2858 C CA . SER A 1 371 ? 24.953 -2.586 -20.406 1 26.95 371 SER A CA 1
ATOM 2859 C C . SER A 1 371 ? 24.859 -2.393 -18.891 1 26.95 371 SER A C 1
ATOM 2861 O O . SER A 1 371 ? 23.797 -2.018 -18.375 1 26.95 371 SER A O 1
ATOM 2863 N N . SER A 1 372 ? 26.031 -2.549 -18.156 1 30.06 372 SER A N 1
ATOM 2864 C CA . SER A 1 372 ? 26.453 -2.4 -16.766 1 30.06 372 SER A CA 1
ATOM 2865 C C . SER A 1 372 ? 25.922 -1.107 -16.156 1 30.06 372 SER A C 1
ATOM 2867 O O . SER A 1 372 ? 26.297 -0.014 -16.578 1 30.06 372 SER A O 1
ATOM 2869 N N . TYR A 1 373 ? 24.75 -1.058 -15.867 1 29.98 373 TYR A N 1
ATOM 2870 C CA . TYR A 1 373 ? 24.031 0.129 -15.422 1 29.98 373 TYR A CA 1
ATOM 2871 C C . TYR A 1 373 ? 24.734 0.779 -14.234 1 29.98 373 TYR A C 1
ATOM 2873 O O . TYR A 1 373 ? 24.609 0.327 -13.094 1 29.98 373 TYR A O 1
ATOM 2881 N N . HIS A 1 374 ? 25.906 1.074 -14.336 1 31.36 374 HIS A N 1
ATOM 2882 C CA . HIS A 1 374 ? 26.469 2.014 -13.375 1 31.36 374 HIS A CA 1
ATOM 2883 C C . HIS A 1 374 ? 25.672 3.311 -13.328 1 31.36 374 HIS A C 1
ATOM 2885 O O . HIS A 1 374 ? 25.516 3.988 -14.352 1 31.36 374 HIS A O 1
ATOM 2891 N N . PRO A 1 375 ? 24.672 3.318 -12.328 1 37.41 375 PRO A N 1
ATOM 2892 C CA . PRO A 1 375 ? 23.984 4.605 -12.25 1 37.41 375 PRO A CA 1
ATOM 2893 C C . PRO A 1 375 ? 24.922 5.797 -12.422 1 37.41 375 PRO A C 1
ATOM 2895 O O . PRO A 1 375 ? 26.078 5.738 -12 1 37.41 375 PRO A O 1
ATOM 2898 N N . THR A 1 376 ? 24.75 6.465 -13.398 1 38.59 376 THR A N 1
ATOM 2899 C CA . THR A 1 376 ? 25.469 7.73 -13.461 1 38.59 376 THR A CA 1
ATOM 2900 C C . THR A 1 376 ? 25.281 8.531 -12.18 1 38.59 376 THR A C 1
ATOM 2902 O O . THR A 1 376 ? 24.266 8.391 -11.5 1 38.59 376 THR A O 1
ATOM 2905 N N . PRO A 1 377 ? 26.188 9.289 -11.664 1 43.75 377 PRO A N 1
ATOM 2906 C CA . PRO A 1 377 ? 26.141 10.227 -10.539 1 43.75 377 PRO A CA 1
ATOM 2907 C C . PRO A 1 377 ? 24.891 11.117 -10.555 1 43.75 377 PRO A C 1
ATOM 2909 O O . PRO A 1 377 ? 24.578 11.719 -11.578 1 43.75 377 PRO A O 1
ATOM 2912 N N . GLY A 1 378 ? 23.688 10.891 -9.68 1 51.81 378 GLY A N 1
ATOM 2913 C CA . GLY A 1 378 ? 22.453 11.648 -9.523 1 51.81 378 GLY A CA 1
ATOM 2914 C C . GLY A 1 378 ? 21.203 10.82 -9.805 1 51.81 378 GLY A C 1
ATOM 2915 O O . GLY A 1 378 ? 20.078 11.305 -9.656 1 51.81 378 GLY A O 1
ATOM 2916 N N . GLN A 1 379 ? 21.328 9.633 -10.398 1 62.66 379 GLN A N 1
ATOM 2917 C CA . GLN A 1 379 ? 20.156 8.891 -10.844 1 62.66 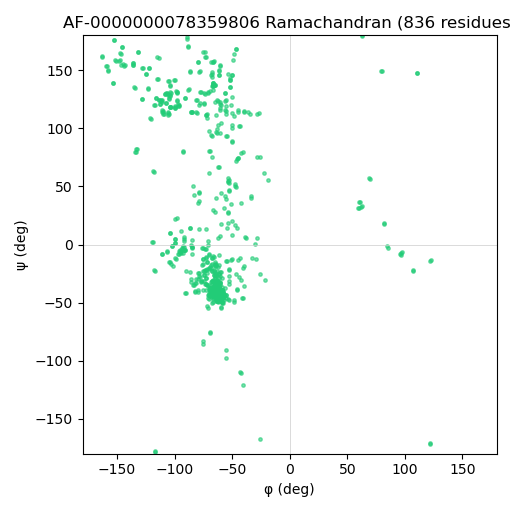379 GLN A CA 1
ATOM 2918 C C . GLN A 1 379 ? 19.5 8.133 -9.688 1 62.66 379 GLN A C 1
ATOM 2920 O O . GLN A 1 379 ? 20.203 7.57 -8.844 1 62.66 379 GLN A O 1
ATOM 2925 N N . ILE A 1 380 ? 18.234 8.398 -9.492 1 68.88 380 ILE A N 1
ATOM 2926 C CA . ILE A 1 380 ? 17.469 7.719 -8.461 1 68.88 380 ILE A CA 1
ATOM 2927 C C . ILE A 1 380 ? 17.172 6.285 -8.898 1 68.88 380 ILE A C 1
ATOM 2929 O O . ILE A 1 380 ? 16.969 6.027 -10.086 1 68.88 380 ILE A O 1
ATOM 2933 N N . GLU A 1 381 ? 17.438 5.312 -8.078 1 75.38 381 GLU A N 1
ATOM 2934 C CA . GLU A 1 381 ? 17.109 3.912 -8.305 1 75.38 381 GLU A CA 1
ATOM 2935 C C . GLU A 1 381 ? 15.688 3.604 -7.863 1 75.38 381 GLU A C 1
ATOM 2937 O O . GLU A 1 381 ? 15.312 3.867 -6.715 1 75.38 381 GLU A O 1
ATOM 2942 N N . VAL A 1 382 ? 14.844 3.271 -8.844 1 76.81 382 VAL A N 1
ATOM 2943 C CA . VAL A 1 382 ? 13.461 2.9 -8.547 1 76.81 382 VAL A CA 1
ATOM 2944 C C . VAL A 1 382 ? 13.281 1.397 -8.742 1 76.81 382 VAL A C 1
ATOM 2946 O O . VAL A 1 382 ? 13.625 0.857 -9.797 1 76.81 382 VAL A O 1
ATOM 2949 N N . ILE A 1 383 ? 12.867 0.718 -7.699 1 79.75 383 ILE A N 1
ATOM 2950 C CA . ILE A 1 383 ? 12.602 -0.716 -7.738 1 79.75 383 ILE A CA 1
ATOM 2951 C C . ILE A 1 383 ? 11.102 -0.965 -7.734 1 79.75 383 ILE A C 1
ATOM 2953 O O . ILE A 1 383 ? 10.367 -0.36 -6.949 1 79.75 383 ILE A O 1
ATOM 2957 N N . ASN A 1 384 ? 10.594 -1.8 -8.703 1 79.88 384 ASN A N 1
ATOM 2958 C CA . ASN A 1 384 ? 9.18 -2.162 -8.789 1 79.88 384 ASN A CA 1
ATOM 2959 C C . ASN A 1 384 ? 9 -3.666 -8.984 1 79.88 384 ASN A C 1
ATOM 2961 O O . ASN A 1 384 ? 8.75 -4.125 -10.094 1 79.88 384 ASN A O 1
ATOM 2965 N N . PRO A 1 385 ? 9.055 -4.387 -7.918 1 83.12 385 PRO A N 1
ATOM 2966 C CA . PRO A 1 385 ? 8.82 -5.824 -8.055 1 83.12 385 PRO A CA 1
ATOM 2967 C C . PRO A 1 385 ? 7.43 -6.152 -8.594 1 83.12 385 PRO A C 1
ATOM 2969 O O . PRO A 1 385 ? 6.473 -5.422 -8.328 1 83.12 385 PRO A O 1
ATOM 2972 N N . TYR A 1 386 ? 7.367 -7.262 -9.406 1 84.5 386 TYR A N 1
ATOM 2973 C CA . TYR A 1 386 ? 6.086 -7.637 -9.984 1 84.5 386 TYR A CA 1
ATOM 2974 C C . TYR A 1 386 ? 5.242 -8.422 -8.984 1 84.5 386 TYR A C 1
ATOM 2976 O O . TYR A 1 386 ? 4.02 -8.258 -8.938 1 84.5 386 TYR A O 1
ATOM 2984 N N . TYR A 1 387 ? 5.957 -9.203 -8.133 1 89.19 387 TYR A N 1
ATOM 2985 C CA . TYR A 1 387 ? 5.238 -10.055 -7.188 1 89.19 387 TYR A CA 1
ATOM 2986 C C . TYR A 1 387 ? 5.641 -9.734 -5.75 1 89.19 387 TYR A C 1
ATOM 2988 O O . TYR A 1 387 ? 6.758 -9.281 -5.496 1 89.19 387 TYR A O 1
ATOM 2996 N N . ASP A 1 388 ? 4.664 -10 -4.902 1 90.44 388 ASP A N 1
ATOM 2997 C CA . ASP A 1 388 ? 4.914 -10.047 -3.465 1 90.44 388 ASP A CA 1
ATOM 2998 C C . ASP A 1 388 ? 4.93 -11.484 -2.957 1 90.44 388 ASP A C 1
ATOM 3000 O O . ASP A 1 388 ? 4.168 -12.328 -3.436 1 90.44 388 ASP A O 1
ATOM 3004 N N . HIS A 1 389 ? 5.855 -11.664 -2.072 1 91.25 389 HIS A N 1
ATOM 3005 C CA . HIS A 1 389 ? 5.773 -12.891 -1.292 1 91.25 389 HIS A CA 1
ATOM 3006 C C . HIS A 1 389 ? 4.852 -12.719 -0.088 1 91.25 389 HIS A C 1
ATOM 3008 O O . HIS A 1 389 ? 5.133 -11.906 0.801 1 91.25 389 HIS A O 1
ATOM 3014 N N . VAL A 1 390 ? 3.779 -13.398 -0.072 1 94.44 390 VAL A N 1
ATOM 3015 C CA . VAL A 1 390 ? 2.818 -13.312 1.022 1 94.44 390 VAL A CA 1
ATOM 3016 C C . VAL A 1 390 ? 2.941 -14.547 1.913 1 94.44 390 VAL A C 1
ATOM 3018 O O . VAL A 1 390 ? 2.686 -15.672 1.47 1 94.44 390 VAL A O 1
ATOM 3021 N N . PRO A 1 391 ? 3.275 -14.352 3.152 1 93.12 391 PRO A N 1
ATOM 3022 C CA . PRO A 1 391 ? 3.443 -15.484 4.055 1 93.12 391 PRO A CA 1
ATOM 3023 C C . PRO A 1 391 ? 2.135 -16.234 4.32 1 93.12 391 PRO A C 1
ATOM 3025 O O . PRO A 1 391 ? 1.061 -15.625 4.285 1 93.12 391 PRO A O 1
ATOM 3028 N N . ALA A 1 392 ? 2.273 -17.5 4.727 1 94.75 392 ALA A N 1
ATOM 3029 C CA . ALA A 1 392 ? 1.138 -18.391 4.922 1 94.75 392 ALA A CA 1
ATOM 3030 C C . ALA A 1 392 ? 0.249 -17.922 6.062 1 94.75 392 ALA A C 1
ATOM 3032 O O . ALA A 1 392 ? -0.974 -18.078 6.016 1 94.75 392 ALA A O 1
ATOM 3033 N N . ASN A 1 393 ? 0.846 -17.375 7.109 1 94.31 393 ASN A N 1
ATOM 3034 C CA . ASN A 1 393 ? 0.095 -16.984 8.297 1 94.31 393 ASN A CA 1
ATOM 3035 C C . ASN A 1 393 ? -0.852 -15.828 8.016 1 94.31 393 ASN A C 1
ATOM 3037 O O . ASN A 1 393 ? -1.719 -15.508 8.828 1 94.31 393 ASN A O 1
ATOM 3041 N N . LEU A 1 394 ? -0.727 -15.195 6.82 1 95.5 394 LEU A N 1
ATOM 3042 C CA . LEU A 1 394 ? -1.611 -14.094 6.449 1 95.5 394 LEU A CA 1
ATOM 3043 C C . LEU A 1 394 ? -2.777 -14.594 5.605 1 95.5 394 LEU A C 1
ATOM 3045 O O . LEU A 1 394 ? -3.705 -13.836 5.309 1 95.5 394 LEU A O 1
ATOM 3049 N N . ILE A 1 395 ? -2.76 -15.836 5.227 1 97.62 395 ILE A N 1
ATOM 3050 C CA . ILE A 1 395 ? -3.766 -16.391 4.332 1 97.62 395 ILE A CA 1
ATOM 3051 C C . ILE A 1 395 ? -4.758 -17.234 5.129 1 97.62 395 ILE A C 1
ATOM 3053 O O . ILE A 1 395 ? -4.363 -18.156 5.855 1 97.62 395 ILE A O 1
ATOM 3057 N N . SER A 1 396 ? -6.047 -16.969 4.961 1 97.38 396 SER A N 1
ATOM 3058 C CA . SER A 1 396 ? -7.086 -17.656 5.719 1 97.38 396 SER A CA 1
ATOM 3059 C C . SER A 1 396 ? -7.562 -18.906 4.988 1 97.38 396 SER A C 1
ATOM 3061 O O . SER A 1 396 ? -7.805 -19.938 5.617 1 97.38 396 SER A O 1
ATOM 3063 N N . LEU A 1 397 ? -7.719 -18.781 3.721 1 97.5 397 LEU A N 1
ATOM 3064 C CA . LEU A 1 397 ? -8.383 -19.844 2.969 1 97.5 397 LEU A CA 1
ATOM 3065 C C . LEU A 1 397 ? -7.914 -19.844 1.517 1 97.5 397 LEU A C 1
ATOM 3067 O O . LEU A 1 397 ? -7.738 -18.797 0.91 1 97.5 397 LEU A O 1
ATOM 3071 N N . PHE A 1 398 ? -7.707 -21.031 0.989 1 97.94 398 PHE A N 1
ATOM 3072 C CA . PHE A 1 398 ? -7.527 -21.25 -0.442 1 97.94 398 PHE A CA 1
ATOM 3073 C C . PHE A 1 398 ? -8.789 -21.828 -1.062 1 97.94 398 PHE A C 1
ATOM 3075 O O . PHE A 1 398 ? -9.359 -22.781 -0.538 1 97.94 398 PHE A O 1
ATOM 3082 N N . ILE A 1 399 ? -9.242 -21.266 -2.115 1 97.88 399 ILE A N 1
ATOM 3083 C CA . ILE A 1 399 ? -10.336 -21.844 -2.885 1 97.88 399 ILE A CA 1
ATOM 3084 C C . ILE A 1 399 ? -9.82 -22.359 -4.227 1 97.88 399 ILE A C 1
ATOM 3086 O O . ILE A 1 399 ? -9.344 -21.578 -5.051 1 97.88 399 ILE A O 1
ATOM 3090 N N . THR A 1 400 ? -9.852 -23.594 -4.449 1 96.62 400 THR A N 1
ATOM 3091 C CA . THR A 1 400 ? -9.367 -24.234 -5.664 1 96.62 400 THR A CA 1
ATOM 3092 C C . THR A 1 400 ? -10.508 -24.938 -6.402 1 96.62 400 THR A C 1
ATOM 3094 O O . THR A 1 400 ? -11.672 -24.828 -6.004 1 96.62 400 THR A O 1
ATOM 3097 N N . ASN A 1 401 ? -10.18 -25.594 -7.496 1 95 401 ASN A N 1
ATOM 3098 C CA . ASN A 1 401 ? -11.172 -26.344 -8.25 1 95 401 ASN A CA 1
ATOM 3099 C C . ASN A 1 401 ? -11.625 -27.594 -7.5 1 95 401 ASN A C 1
ATOM 3101 O O . ASN A 1 401 ? -12.617 -28.219 -7.867 1 95 401 ASN A O 1
ATOM 3105 N N . LEU A 1 402 ? -10.938 -27.938 -6.367 1 92.69 402 LEU A N 1
ATOM 3106 C CA . LEU A 1 402 ? -11.312 -29.078 -5.543 1 92.69 402 LEU A CA 1
ATOM 3107 C C . LEU A 1 402 ? -12.047 -28.625 -4.289 1 92.69 402 LEU A C 1
ATOM 3109 O O . LEU A 1 402 ? -12.406 -29.453 -3.441 1 92.69 402 LEU A O 1
ATOM 3113 N N . GLY A 1 403 ? -12.211 -27.297 -4.137 1 94.38 403 GLY A N 1
ATOM 3114 C CA . GLY A 1 403 ? -12.906 -26.781 -2.967 1 94.38 403 GLY A CA 1
ATOM 3115 C C . GLY A 1 403 ? -12.055 -25.828 -2.141 1 94.38 403 GLY A C 1
ATOM 3116 O O . GLY A 1 403 ? -11.023 -25.344 -2.613 1 94.38 403 GLY A O 1
ATOM 3117 N N . GLY A 1 404 ? -12.641 -25.484 -0.926 1 94.81 404 GLY A N 1
ATOM 3118 C CA . GLY A 1 404 ? -11.938 -24.609 -0.01 1 94.81 404 GLY A CA 1
ATOM 3119 C C . GLY A 1 404 ? -11.008 -25.344 0.939 1 94.81 404 GLY A C 1
ATOM 3120 O O . GLY A 1 404 ? -11.367 -26.406 1.457 1 94.81 404 GLY A O 1
ATOM 3121 N N . HIS A 1 405 ? -9.805 -24.797 1.046 1 94.19 405 HIS A N 1
ATOM 3122 C CA . HIS A 1 405 ? -8.797 -25.406 1.906 1 94.19 405 HIS A CA 1
ATOM 3123 C C . HIS A 1 405 ? -8.195 -24.391 2.857 1 94.19 405 HIS A C 1
ATOM 3125 O O . HIS A 1 405 ? -7.656 -23.359 2.418 1 94.19 405 HIS A O 1
ATOM 3131 N N . PRO A 1 406 ? -8.242 -24.688 4.164 1 92.56 406 PRO A N 1
ATOM 3132 C CA . PRO A 1 406 ? -7.469 -23.812 5.055 1 92.56 406 PRO A CA 1
ATOM 3133 C C . PRO A 1 406 ? -5.973 -23.812 4.742 1 92.56 406 PRO A C 1
ATOM 3135 O O . PRO A 1 406 ? -5.465 -24.781 4.164 1 92.56 406 PRO A O 1
ATOM 3138 N N . SER A 1 407 ? -5.324 -22.797 5.07 1 89.19 407 SER A N 1
ATOM 3139 C CA . SER A 1 407 ? -3.904 -22.656 4.77 1 89.19 407 SER A CA 1
ATOM 3140 C C . SER A 1 407 ? -3.086 -23.75 5.438 1 89.19 407 SER A C 1
ATOM 3142 O O . SER A 1 407 ? -2.043 -24.156 4.922 1 89.19 407 SER A O 1
ATOM 3144 N N . SER A 1 408 ? -3.572 -24.328 6.477 1 88.44 408 SER A N 1
ATOM 3145 C CA . SER A 1 408 ? -2.863 -25.359 7.238 1 88.44 408 SER A CA 1
ATOM 3146 C C . SER A 1 408 ? -2.863 -26.688 6.5 1 88.44 408 SER A C 1
ATOM 3148 O O . SER A 1 408 ? -2.084 -27.594 6.832 1 88.44 408 SER A O 1
ATOM 3150 N N . LEU A 1 409 ? -3.652 -26.844 5.457 1 90.69 409 LEU A N 1
ATOM 3151 C CA . LEU A 1 409 ? -3.818 -28.125 4.797 1 90.69 409 LEU A CA 1
ATOM 3152 C C . LEU A 1 409 ? -3.037 -28.172 3.486 1 90.69 409 LEU A C 1
ATOM 3154 O O . LEU A 1 409 ? -3.158 -29.125 2.719 1 90.69 409 LEU A O 1
ATOM 3158 N N . VAL A 1 410 ? -2.213 -27.203 3.262 1 92.31 410 VAL A N 1
ATOM 3159 C CA . VAL A 1 410 ? -1.481 -27.109 2 1 92.31 410 VAL A CA 1
ATOM 3160 C C . VAL A 1 410 ? -0.563 -28.328 1.859 1 92.31 410 VAL A C 1
ATOM 3162 O O . VAL A 1 410 ? -0.449 -28.906 0.775 1 92.31 410 VAL A O 1
ATOM 3165 N N . TYR A 1 411 ? 0.008 -28.734 2.91 1 89.75 411 TYR A N 1
ATOM 3166 C CA . TYR A 1 411 ? 0.908 -29.875 2.885 1 89.75 411 TYR A CA 1
ATOM 3167 C C . TYR A 1 411 ? 0.174 -31.141 2.439 1 89.75 411 TYR A C 1
ATOM 3169 O O . TYR A 1 411 ? 0.691 -31.906 1.632 1 89.75 411 TYR A O 1
ATOM 3177 N N . ARG A 1 412 ? -0.951 -31.328 2.967 1 91.62 412 ARG A N 1
ATOM 3178 C CA . ARG A 1 412 ? -1.754 -32.5 2.609 1 91.62 412 ARG A CA 1
ATOM 3179 C C . ARG A 1 412 ? -2.148 -32.469 1.137 1 91.62 412 ARG A C 1
ATOM 3181 O O . ARG A 1 412 ? -2.148 -33.469 0.46 1 91.62 412 ARG A O 1
ATOM 3188 N N . LEU A 1 413 ? -2.502 -31.312 0.695 1 93.31 413 LEU A N 1
ATOM 3189 C CA . LEU A 1 413 ? -2.867 -31.141 -0.708 1 93.31 413 LEU A CA 1
ATOM 3190 C C . LEU A 1 413 ? -1.7 -31.516 -1.619 1 93.31 413 LEU A C 1
ATOM 3192 O O . LEU A 1 413 ? -1.889 -32.188 -2.639 1 93.31 413 LEU A O 1
ATOM 3196 N N . LEU A 1 414 ? -0.537 -31.109 -1.219 1 93.81 414 LEU A N 1
ATOM 3197 C CA . LEU A 1 414 ? 0.654 -31.375 -2.02 1 93.81 414 LEU A CA 1
ATOM 3198 C C . LEU A 1 414 ? 0.987 -32.875 -2.016 1 93.81 414 LEU A C 1
ATOM 3200 O O . LEU A 1 414 ? 1.406 -33.406 -3.039 1 93.81 414 LEU A O 1
ATOM 3204 N N . LYS A 1 415 ? 0.793 -33.469 -0.898 1 91.06 415 LYS A N 1
ATOM 3205 C CA . LYS A 1 415 ? 1.013 -34.906 -0.812 1 91.06 415 LYS A CA 1
ATOM 3206 C C . LYS A 1 415 ? 0.057 -35.656 -1.73 1 91.06 415 LYS A C 1
ATOM 3208 O O . LYS A 1 415 ? 0.452 -36.625 -2.385 1 91.06 415 LYS A O 1
ATOM 3213 N N . ASP A 1 416 ? -1.107 -35.188 -1.746 1 89.75 416 ASP A N 1
ATOM 3214 C CA . ASP A 1 416 ? -2.111 -35.812 -2.6 1 89.75 416 ASP A CA 1
ATOM 3215 C C . ASP A 1 416 ? -1.78 -35.625 -4.078 1 89.75 416 ASP A C 1
ATOM 3217 O O . ASP A 1 416 ? -2.02 -36.5 -4.898 1 89.75 416 ASP A O 1
ATOM 3221 N N . LEU A 1 417 ? -1.264 -34.5 -4.422 1 90.19 417 LEU A N 1
ATOM 3222 C CA . LEU A 1 417 ? -0.996 -34.125 -5.809 1 90.19 417 LEU A CA 1
ATOM 3223 C C . LEU A 1 417 ? 0.295 -34.781 -6.301 1 90.19 417 LEU A C 1
ATOM 3225 O O . LEU A 1 417 ? 0.39 -35.156 -7.465 1 90.19 417 LEU A O 1
ATOM 3229 N N . TYR A 1 418 ? 1.31 -34.812 -5.43 1 91.25 418 TYR A N 1
ATOM 3230 C CA . TYR A 1 418 ? 2.635 -35.188 -5.918 1 91.25 418 TYR A CA 1
ATOM 3231 C C . TYR A 1 418 ? 3.139 -36.438 -5.23 1 91.25 418 TYR A C 1
ATOM 3233 O O . TYR A 1 418 ? 4.199 -36.969 -5.582 1 91.25 418 TYR A O 1
ATOM 3241 N N . GLY A 1 419 ? 2.408 -36.969 -4.445 1 79.62 419 GLY A N 1
ATOM 3242 C CA . GLY A 1 419 ? 2.834 -38.188 -3.752 1 79.62 419 GLY A CA 1
ATOM 3243 C C . GLY A 1 419 ? 3.75 -37.906 -2.574 1 79.62 419 GLY A C 1
ATOM 3244 O O . GLY A 1 419 ? 4.285 -36.812 -2.449 1 79.62 419 GLY A O 1
ATOM 3245 N N . ALA A 1 420 ? 3.68 -38.875 -1.439 1 60.25 420 ALA A N 1
ATOM 3246 C CA . ALA A 1 420 ? 4.547 -38.781 -0.268 1 60.25 420 ALA A CA 1
ATOM 3247 C C . ALA A 1 420 ? 6.008 -39.031 -0.646 1 60.25 420 ALA A C 1
ATOM 3249 O O . ALA A 1 420 ? 6.293 -39.781 -1.59 1 60.25 420 ALA A O 1
ATOM 3250 N N . MET B 1 1 ? -19.578 36.656 -1.292 1 40 1 MET B N 1
ATOM 3251 C CA . MET B 1 1 ? -18.641 37.719 -1.019 1 40 1 MET B CA 1
ATOM 3252 C C . MET B 1 1 ? -18.406 37.875 0.482 1 40 1 MET B C 1
ATOM 3254 O O . MET B 1 1 ? -19.359 37.875 1.263 1 40 1 MET B O 1
ATOM 3258 N N . ALA B 1 2 ? -17.219 37.625 0.958 1 48.19 2 ALA B N 1
ATOM 3259 C CA . ALA B 1 2 ? -16.812 37.594 2.359 1 48.19 2 ALA B CA 1
ATOM 3260 C C . ALA B 1 2 ? -17.391 38.781 3.119 1 48.19 2 ALA B C 1
ATOM 3262 O O . ALA B 1 2 ? -17.594 38.719 4.336 1 48.19 2 ALA B O 1
ATOM 3263 N N . ILE B 1 3 ? -17.625 39.875 2.387 1 50.69 3 ILE B N 1
ATOM 3264 C CA . ILE B 1 3 ? -17.781 41.188 3.002 1 50.69 3 ILE B CA 1
ATOM 3265 C C . ILE B 1 3 ? -19 41.156 3.938 1 50.69 3 ILE B C 1
ATOM 3267 O O . ILE B 1 3 ? -18.938 41.719 5.043 1 50.69 3 ILE B O 1
ATOM 3271 N N . LYS B 1 4 ? -20.016 40.5 3.492 1 53.91 4 LYS B N 1
ATOM 3272 C CA . LYS B 1 4 ? -21.25 40.688 4.234 1 53.91 4 LYS B CA 1
ATOM 3273 C C . LYS B 1 4 ? -21.234 39.938 5.551 1 53.91 4 LYS B C 1
ATOM 3275 O O . LYS B 1 4 ? -22.141 40.094 6.379 1 53.91 4 LYS B O 1
ATOM 3280 N N . ARG B 1 5 ? -20.125 39.219 5.699 1 58.44 5 ARG B N 1
ATOM 3281 C CA . ARG B 1 5 ? -20.234 38.281 6.832 1 58.44 5 ARG B CA 1
ATOM 3282 C C . ARG B 1 5 ? -19.531 38.844 8.062 1 58.44 5 ARG B C 1
ATOM 3284 O O . ARG B 1 5 ? -19.703 38.344 9.172 1 58.44 5 ARG B O 1
ATOM 3291 N N . PHE B 1 6 ? -18.781 39.906 7.77 1 64.56 6 PHE B N 1
ATOM 3292 C CA . PHE B 1 6 ? -17.984 40.312 8.914 1 64.56 6 PHE B CA 1
ATOM 3293 C C . PHE B 1 6 ? -18.641 41.469 9.641 1 64.56 6 PHE B C 1
ATOM 3295 O O . PHE B 1 6 ? -19.281 42.312 9.016 1 64.56 6 PHE B O 1
ATOM 3302 N N . LYS B 1 7 ? -18.719 41.344 10.922 1 59.69 7 LYS B N 1
ATOM 3303 C CA . LYS B 1 7 ? -19.219 42.469 11.703 1 59.69 7 LYS B CA 1
ATOM 3304 C C . LYS B 1 7 ? -18.438 43.75 11.391 1 59.69 7 LYS B C 1
ATOM 3306 O O . LYS B 1 7 ? -17.281 43.688 10.938 1 59.69 7 LYS B O 1
ATOM 3311 N N . HIS B 1 8 ? -18.969 44.969 11.398 1 53.62 8 HIS B N 1
ATOM 3312 C CA . HIS B 1 8 ? -18.625 46.312 10.969 1 53.62 8 HIS B CA 1
ATOM 3313 C C . HIS B 1 8 ? -17.156 46.656 11.297 1 53.62 8 HIS B C 1
ATOM 3315 O O . HIS B 1 8 ? -16.484 47.344 10.531 1 53.62 8 HIS B O 1
ATOM 3321 N N . GLU B 1 9 ? -16.5 46.156 12.344 1 55.47 9 GLU B N 1
ATOM 3322 C CA . GLU B 1 9 ? -15.281 46.719 12.891 1 55.47 9 GLU B CA 1
ATOM 3323 C C . GLU B 1 9 ? -14.047 46.125 12.227 1 55.47 9 GLU B C 1
ATOM 3325 O O . GLU B 1 9 ? -12.953 46.688 12.289 1 55.47 9 GLU B O 1
ATOM 3330 N N . ILE B 1 10 ? -14.117 44.969 11.648 1 58.31 10 ILE B N 1
ATOM 3331 C CA . ILE B 1 10 ? -13.008 44.375 10.898 1 58.31 10 ILE B CA 1
ATOM 3332 C C . ILE B 1 10 ? -12.938 45.031 9.508 1 58.31 10 ILE B C 1
ATOM 3334 O O . ILE B 1 10 ? -12.102 44.656 8.688 1 58.31 10 ILE B O 1
ATOM 3338 N N . SER B 1 11 ? -13.672 46.156 9.359 1 59 11 SER B N 1
ATOM 3339 C CA . SER B 1 11 ? -14.344 46.531 8.125 1 59 11 SER B CA 1
ATOM 3340 C C . SER B 1 11 ? -13.484 47.469 7.293 1 59 11 SER B C 1
ATOM 3342 O O . SER B 1 11 ? -13.977 48.125 6.371 1 59 11 SER B O 1
ATOM 3344 N N . LYS B 1 12 ? -12.109 47.562 7.762 1 73.44 12 LYS B N 1
ATOM 3345 C CA . LYS B 1 12 ? -11.438 48.344 6.738 1 73.44 12 LYS B CA 1
ATOM 3346 C C . LYS B 1 12 ? -11.359 47.594 5.418 1 73.44 12 LYS B C 1
ATOM 3348 O O . LYS B 1 12 ? -11.023 46.406 5.398 1 73.44 12 LYS B O 1
ATOM 3353 N N . PRO B 1 13 ? -11.711 48.312 4.453 1 78.56 13 PRO B N 1
ATOM 3354 C CA . PRO B 1 13 ? -11.805 47.688 3.137 1 78.56 13 PRO B CA 1
ATOM 3355 C C . PRO B 1 13 ? -10.516 46.938 2.742 1 78.56 13 PRO B C 1
ATOM 3357 O O . PRO B 1 13 ? -10.57 45.875 2.123 1 78.56 13 PRO B O 1
ATOM 3360 N N . GLN B 1 14 ? -9.406 47.531 3.207 1 82.81 14 GLN B N 1
ATOM 3361 C CA . GLN B 1 14 ? -8.133 46.938 2.818 1 82.81 14 GLN B CA 1
ATOM 3362 C C . GLN B 1 14 ? -7.93 45.562 3.498 1 82.81 14 GLN B C 1
ATOM 3364 O O . GLN B 1 14 ? -7.395 44.656 2.893 1 82.81 14 GLN B O 1
ATOM 3369 N N . ILE B 1 15 ? -8.352 45.438 4.703 1 87.19 15 ILE B N 1
ATOM 3370 C CA . ILE B 1 15 ? -8.188 44.188 5.457 1 87.19 15 ILE B CA 1
ATOM 3371 C C . ILE B 1 15 ? -9.141 43.125 4.906 1 87.19 15 ILE B C 1
ATOM 3373 O O . ILE B 1 15 ? -8.781 41.969 4.812 1 87.19 15 ILE B O 1
ATOM 3377 N N . LEU B 1 16 ? -10.297 43.594 4.484 1 87.5 16 LEU B N 1
ATOM 3378 C CA . LEU B 1 16 ? -11.273 42.656 3.91 1 87.5 16 LEU B CA 1
ATOM 3379 C C . LEU B 1 16 ? -10.758 42.062 2.604 1 87.5 16 LEU B C 1
ATOM 3381 O O . LEU B 1 16 ? -10.961 40.875 2.332 1 87.5 16 LEU B O 1
ATOM 3385 N N . LYS B 1 17 ? -10.125 42.969 1.901 1 89.44 17 LYS B N 1
ATOM 3386 C CA . LYS B 1 17 ? -9.539 42.5 0.649 1 89.44 17 LYS B CA 1
ATOM 3387 C C . LYS B 1 17 ? -8.422 41.469 0.907 1 89.44 17 LYS B C 1
ATOM 3389 O O . LYS B 1 17 ? -8.273 40.5 0.16 1 89.44 17 LYS B O 1
ATOM 3394 N N . ARG B 1 18 ? -7.664 41.719 1.922 1 92.06 18 ARG B N 1
ATOM 3395 C CA . ARG B 1 18 ? -6.582 40.812 2.289 1 92.06 18 ARG B CA 1
ATOM 3396 C C . ARG B 1 18 ? -7.121 39.469 2.734 1 92.06 18 ARG B C 1
ATOM 3398 O O . ARG B 1 18 ? -6.566 38.406 2.387 1 92.06 18 ARG B O 1
ATOM 3405 N N . ILE B 1 19 ? -8.195 39.5 3.5 1 93.25 19 ILE B N 1
ATOM 3406 C CA . ILE B 1 19 ? -8.828 38.281 3.982 1 93.25 19 ILE B CA 1
ATOM 3407 C C . ILE B 1 19 ? -9.367 37.469 2.801 1 93.25 19 ILE B C 1
ATOM 3409 O O . ILE B 1 19 ? -9.125 36.281 2.695 1 93.25 19 ILE B O 1
ATOM 3413 N N . GLU B 1 20 ? -9.977 38.094 1.882 1 91.94 20 GLU B N 1
ATOM 3414 C CA . GLU B 1 20 ? -10.539 37.438 0.704 1 91.94 20 GLU B CA 1
ATOM 3415 C C . GLU B 1 20 ? -9.445 36.906 -0.212 1 91.94 20 GLU B C 1
ATOM 3417 O O . GLU B 1 20 ? -9.586 35.844 -0.801 1 91.94 20 GLU B O 1
ATOM 3422 N N . GLY B 1 21 ? -8.477 37.75 -0.287 1 93.19 21 GLY B N 1
ATOM 3423 C CA . GLY B 1 21 ? -7.348 37.281 -1.085 1 93.19 21 GLY B CA 1
ATOM 3424 C C . GLY B 1 21 ? -6.707 36.031 -0.56 1 93.19 21 GLY B C 1
ATOM 3425 O O . GLY B 1 21 ? -6.375 35.125 -1.335 1 93.19 21 GLY B O 1
ATOM 3426 N N . PHE B 1 22 ? -6.527 36 0.664 1 94.44 22 PHE B N 1
ATOM 3427 C CA . PHE B 1 22 ? -5.953 34.812 1.281 1 94.44 22 PHE B CA 1
ATOM 3428 C C . PHE B 1 22 ? -6.883 33.594 1.109 1 94.44 22 PHE B C 1
ATOM 3430 O O . PHE B 1 22 ? -6.43 32.5 0.78 1 94.44 22 PHE B O 1
ATOM 3437 N N . ALA B 1 23 ? -8.156 33.781 1.293 1 93.75 23 ALA B N 1
ATOM 3438 C CA . ALA B 1 23 ? -9.141 32.719 1.101 1 93.75 23 ALA B CA 1
ATOM 3439 C C . ALA B 1 23 ? -9.086 32.188 -0.322 1 93.75 23 ALA B C 1
ATOM 3441 O O . ALA B 1 23 ? -9.141 30.969 -0.528 1 93.75 23 ALA B O 1
ATOM 3442 N N . CYS B 1 24 ? -8.914 33.062 -1.224 1 92.5 24 CYS B N 1
ATOM 3443 C CA . CYS B 1 24 ? -8.844 32.656 -2.625 1 92.5 24 CYS B CA 1
ATOM 3444 C C . CYS B 1 24 ? -7.586 31.844 -2.896 1 92.5 24 CYS B C 1
ATOM 3446 O O . CYS B 1 24 ? -7.629 30.844 -3.623 1 92.5 24 CYS B O 1
ATOM 3448 N N . LYS B 1 25 ? -6.543 32.281 -2.305 1 93.31 25 LYS B N 1
ATOM 3449 C CA . LYS B 1 25 ? -5.281 31.562 -2.475 1 93.31 25 LYS B CA 1
ATOM 3450 C C . LYS B 1 25 ? -5.367 30.156 -1.889 1 93.31 25 LYS B C 1
ATOM 3452 O O . LYS B 1 25 ? -4.785 29.203 -2.432 1 93.31 25 LYS B O 1
ATOM 3457 N N . LEU B 1 26 ? -6.043 30 -0.805 1 91.5 26 LEU B N 1
ATOM 3458 C CA . LEU B 1 26 ? -6.23 28.688 -0.182 1 91.5 26 LEU B CA 1
ATOM 3459 C C . LEU B 1 26 ? -7.082 27.781 -1.064 1 91.5 26 LEU B C 1
ATOM 3461 O O . LEU B 1 26 ? -6.746 26.625 -1.272 1 91.5 26 LEU B O 1
ATOM 3465 N N . GLN B 1 27 ? -8.07 28.328 -1.659 1 88.31 27 GLN B N 1
ATOM 3466 C CA . GLN B 1 27 ? -9.008 27.562 -2.471 1 88.31 27 GLN B CA 1
ATOM 3467 C C . GLN B 1 27 ? -8.367 27.141 -3.791 1 88.31 27 GLN B C 1
ATOM 3469 O O . GLN B 1 27 ? -8.648 26.047 -4.301 1 88.31 27 GLN B O 1
ATOM 3474 N N . ASN B 1 28 ? -7.531 27.984 -4.289 1 86.5 28 ASN B N 1
ATOM 3475 C CA . ASN B 1 28 ? -6.898 27.703 -5.574 1 86.5 28 ASN B CA 1
ATOM 3476 C C . ASN B 1 28 ? -5.566 26.969 -5.402 1 86.5 28 ASN B C 1
ATOM 3478 O O . ASN B 1 28 ? -4.809 26.828 -6.363 1 86.5 28 ASN B O 1
ATOM 3482 N N . ARG B 1 29 ? -5.23 26.656 -4.254 1 82.62 29 ARG B N 1
ATOM 3483 C CA . ARG B 1 29 ? -4.043 25.875 -3.9 1 82.62 29 ARG B CA 1
ATOM 3484 C C . ARG B 1 29 ? -2.77 26.625 -4.305 1 82.62 29 ARG B C 1
ATOM 3486 O O . ARG B 1 29 ? -1.828 26.016 -4.816 1 82.62 29 ARG B O 1
ATOM 3493 N N . GLN B 1 30 ? -2.924 27.875 -4.207 1 85.44 30 GLN B N 1
ATOM 3494 C CA . GLN B 1 30 ? -1.725 28.688 -4.391 1 85.44 30 GLN B CA 1
ATOM 3495 C C . GLN B 1 30 ? -0.86 28.688 -3.131 1 85.44 30 GLN B C 1
ATOM 3497 O O . GLN B 1 30 ? 0.343 28.938 -3.197 1 85.44 30 GLN B O 1
ATOM 3502 N N . ILE B 1 31 ? -1.465 28.5 -2.049 1 85.06 31 ILE B N 1
ATOM 3503 C CA . ILE B 1 31 ? -0.787 28.25 -0.784 1 85.06 31 ILE B CA 1
ATOM 3504 C C . ILE B 1 31 ? -1.021 26.797 -0.365 1 85.06 31 ILE B C 1
ATOM 3506 O O . ILE B 1 31 ? -2.162 26.375 -0.147 1 85.06 31 ILE B O 1
ATOM 3510 N N . VAL B 1 32 ? 0.117 26.141 -0.431 1 84.12 32 VAL B N 1
ATOM 3511 C CA . VAL B 1 32 ? 0.026 24.719 -0.124 1 84.12 32 VAL B CA 1
ATOM 3512 C C . VAL B 1 32 ? 0.975 24.375 1.022 1 84.12 32 VAL B C 1
ATOM 3514 O O . VAL B 1 32 ? 2.096 24.875 1.082 1 84.12 32 VAL B O 1
ATOM 3517 N N . GLY B 1 33 ? 0.384 23.578 1.981 1 88.56 33 GLY B N 1
ATOM 3518 C CA . GLY B 1 33 ? 1.206 23.172 3.105 1 88.56 33 GLY B CA 1
ATOM 3519 C C . GLY B 1 33 ? 0.801 23.812 4.414 1 88.56 33 GLY B C 1
ATOM 3520 O O . GLY B 1 33 ? 0.399 24.984 4.438 1 88.56 33 GLY B O 1
ATOM 3521 N N . SER B 1 34 ? 0.975 23.141 5.414 1 93.12 34 SER B N 1
ATOM 3522 C CA . SER B 1 34 ? 0.546 23.594 6.73 1 93.12 34 SER B CA 1
ATOM 3523 C C . SER B 1 34 ? 1.389 24.781 7.199 1 93.12 34 SER B C 1
ATOM 3525 O O . SER B 1 34 ? 0.869 25.719 7.812 1 93.12 34 SER B O 1
ATOM 3527 N N . HIS B 1 35 ? 2.652 24.75 6.914 1 94.88 35 HIS B N 1
ATOM 3528 C CA . HIS B 1 35 ? 3.535 25.812 7.348 1 94.88 35 HIS B CA 1
ATOM 3529 C C . HIS B 1 35 ? 3.199 27.125 6.641 1 94.88 35 HIS B C 1
ATOM 3531 O O . HIS B 1 35 ? 3.08 28.172 7.285 1 94.88 35 HIS B O 1
ATOM 3537 N N . ALA B 1 36 ? 3.09 27.047 5.348 1 94.69 36 ALA B N 1
ATOM 3538 C CA . ALA B 1 36 ? 2.756 28.234 4.57 1 94.69 36 ALA B CA 1
ATOM 3539 C C . ALA B 1 36 ? 1.404 28.797 4.992 1 94.69 36 ALA B C 1
ATOM 3541 O O . ALA B 1 36 ? 1.255 30.016 5.141 1 94.69 36 ALA B O 1
ATOM 3542 N N . THR B 1 37 ? 0.462 27.938 5.148 1 96.12 37 THR B N 1
ATOM 3543 C CA . THR B 1 37 ? -0.868 28.344 5.574 1 96.12 37 THR B CA 1
ATOM 3544 C C . THR B 1 37 ? -0.816 28.984 6.965 1 96.12 37 THR B C 1
ATOM 3546 O O . THR B 1 37 ? -1.434 30.016 7.207 1 96.12 37 THR B O 1
ATOM 3549 N N . GLY B 1 38 ? -0.082 28.328 7.875 1 97.19 38 GLY B N 1
ATOM 3550 C CA . GLY B 1 38 ? 0.073 28.859 9.219 1 97.19 38 GLY B CA 1
ATOM 3551 C C . GLY B 1 38 ? 0.755 30.219 9.25 1 97.19 38 GLY B C 1
ATOM 3552 O O . GLY B 1 38 ? 0.303 31.141 9.938 1 97.19 38 GLY B O 1
ATOM 3553 N N . SER B 1 39 ? 1.772 30.344 8.508 1 97.12 39 SER B N 1
ATOM 3554 C CA . SER B 1 39 ? 2.529 31.594 8.445 1 97.12 39 SER B CA 1
ATOM 3555 C C . SER B 1 39 ? 1.672 32.719 7.906 1 97.12 39 SER B C 1
ATOM 3557 O O . SER B 1 39 ? 1.661 33.812 8.469 1 97.12 39 SER B O 1
ATOM 3559 N N . GLU B 1 40 ? 0.987 32.438 6.836 1 97 40 GLU B N 1
ATOM 3560 C CA . GLU B 1 40 ? 0.134 33.438 6.234 1 97 40 GLU B CA 1
ATOM 3561 C C . GLU B 1 40 ? -1.015 33.812 7.168 1 97 40 GLU B C 1
ATOM 3563 O O . GLU B 1 40 ? -1.456 34.969 7.184 1 97 40 GLU B O 1
ATOM 3568 N N . THR B 1 41 ? -1.528 32.875 7.867 1 97.75 41 THR B N 1
ATOM 3569 C CA . THR B 1 41 ? -2.594 33.125 8.828 1 97.75 41 THR B CA 1
ATOM 3570 C C . THR B 1 41 ? -2.113 34.094 9.914 1 97.75 41 THR B C 1
ATOM 3572 O O . THR B 1 41 ? -2.797 35.062 10.242 1 97.75 41 THR B O 1
ATOM 3575 N N . ILE B 1 42 ? -0.953 33.844 10.484 1 98 42 ILE B N 1
ATOM 3576 C CA . ILE B 1 42 ? -0.405 34.688 11.547 1 98 42 ILE B CA 1
ATOM 3577 C C . ILE B 1 42 ? -0.186 36.094 11.023 1 98 42 ILE B C 1
ATOM 3579 O O . ILE B 1 42 ? -0.53 37.062 11.703 1 98 42 ILE B O 1
ATOM 3583 N N . LYS B 1 43 ? 0.339 36.219 9.82 1 96.94 43 LYS B N 1
ATOM 3584 C CA . LYS B 1 43 ? 0.573 37.531 9.219 1 96.94 43 LYS B CA 1
ATOM 3585 C C . LYS B 1 43 ? -0.734 38.281 9.055 1 96.94 43 LYS B C 1
ATOM 3587 O O . LYS B 1 43 ? -0.798 39.5 9.336 1 96.94 43 LYS B O 1
ATOM 3592 N N . LEU B 1 44 ? -1.639 37.594 8.57 1 96.62 44 LEU B N 1
ATOM 3593 C CA . LEU B 1 44 ? -2.943 38.219 8.375 1 96.62 44 LEU B CA 1
ATOM 3594 C C . LEU B 1 44 ? -3.523 38.688 9.711 1 96.62 44 LEU B C 1
ATOM 3596 O O . LEU B 1 44 ? -4.047 39.812 9.805 1 96.62 44 LEU B O 1
ATOM 3600 N N . LEU B 1 45 ? -3.498 37.875 10.742 1 96.62 45 LEU B N 1
ATOM 3601 C CA . LEU B 1 45 ? -4.039 38.219 12.047 1 96.62 45 LEU B CA 1
ATOM 3602 C C . LEU B 1 45 ? -3.316 39.438 12.617 1 96.62 45 LEU B C 1
ATOM 3604 O O . LEU B 1 45 ? -3.936 40.281 13.273 1 96.62 45 LEU B O 1
ATOM 3608 N N . ARG B 1 46 ? -2.021 39.438 12.406 1 96.12 46 ARG B N 1
ATOM 3609 C CA . ARG B 1 46 ? -1.252 40.594 12.836 1 96.12 46 ARG B CA 1
ATOM 3610 C C . ARG B 1 46 ? -1.779 41.875 12.18 1 96.12 46 ARG B C 1
ATOM 3612 O O . ARG B 1 46 ? -1.918 42.906 12.844 1 96.12 46 ARG B O 1
ATOM 3619 N N . GLU B 1 47 ? -2.084 41.812 10.891 1 94.19 47 GLU B N 1
ATOM 3620 C CA . GLU B 1 47 ? -2.635 42.938 10.164 1 94.19 47 GLU B CA 1
ATOM 3621 C C . GLU B 1 47 ? -4.027 43.312 10.672 1 94.19 47 GLU B C 1
ATOM 3623 O O . GLU B 1 47 ? -4.375 44.469 10.75 1 94.19 47 GLU B O 1
ATOM 3628 N N . VAL B 1 48 ? -4.766 42.344 10.953 1 93.06 48 VAL B N 1
ATOM 3629 C CA . VAL B 1 48 ? -6.105 42.562 11.484 1 93.06 48 VAL B CA 1
ATOM 3630 C C . VAL B 1 48 ? -6.02 43.281 12.82 1 93.06 48 VAL B C 1
ATOM 3632 O O . VAL B 1 48 ? -6.766 44.219 13.07 1 93.06 48 VAL B O 1
ATOM 3635 N N . ILE B 1 49 ? -5.141 42.844 13.688 1 93.12 49 ILE B N 1
ATOM 3636 C CA . ILE B 1 49 ? -4.961 43.469 15 1 93.12 49 ILE B CA 1
ATOM 3637 C C . ILE B 1 49 ? -4.527 44.906 14.828 1 93.12 49 ILE B C 1
ATOM 3639 O O . ILE B 1 49 ? -5.035 45.812 15.516 1 93.12 49 ILE B O 1
ATOM 3643 N N . ALA B 1 50 ? -3.639 45.156 13.891 1 90.69 50 ALA B N 1
ATOM 3644 C CA . ALA B 1 50 ? -3.1 46.5 13.664 1 90.69 50 ALA B CA 1
ATOM 3645 C C . ALA B 1 50 ? -4.18 47.438 13.148 1 90.69 50 ALA B C 1
ATOM 3647 O O . ALA B 1 50 ? -4.18 48.625 13.477 1 90.69 50 ALA B O 1
ATOM 3648 N N . SER B 1 51 ? -5.094 46.938 12.43 1 87.12 51 SER B N 1
ATOM 3649 C CA . SER B 1 51 ? -6.062 47.781 11.75 1 87.12 51 SER B CA 1
ATOM 3650 C C . SER B 1 51 ? -7.402 47.781 12.477 1 87.12 51 SER B C 1
ATOM 3652 O O . SER B 1 51 ? -8.234 48.656 12.242 1 87.12 51 SER B O 1
ATOM 3654 N N . ALA B 1 52 ? -7.609 46.844 13.336 1 81.81 52 ALA B N 1
ATOM 3655 C CA . ALA B 1 52 ? -8.922 46.656 13.945 1 81.81 52 ALA B CA 1
ATOM 3656 C C . ALA B 1 52 ? -9.281 47.812 14.859 1 81.81 52 ALA B C 1
ATOM 3658 O O . ALA B 1 52 ? -8.422 48.344 15.562 1 81.81 52 ALA B O 1
ATOM 3659 N N . LYS B 1 53 ? -10.547 48.25 14.734 1 80.44 53 LYS B N 1
ATOM 3660 C CA . LYS B 1 53 ? -11.133 49.125 15.727 1 80.44 53 LYS B CA 1
ATOM 3661 C C . LYS B 1 53 ? -11.961 48.344 16.75 1 80.44 53 LYS B C 1
ATOM 3663 O O . LYS B 1 53 ? -12.797 47.531 16.375 1 80.44 53 LYS B O 1
ATOM 3668 N N . TYR B 1 54 ? -11.586 48.438 17.938 1 82.06 54 TYR B N 1
ATOM 3669 C CA . TYR B 1 54 ? -12.32 47.719 18.969 1 82.06 54 TYR B CA 1
ATOM 3670 C C . TYR B 1 54 ? -12.391 48.562 20.25 1 82.06 54 TYR B C 1
ATOM 3672 O O . TYR B 1 54 ? -11.547 49.438 20.484 1 82.06 54 TYR B O 1
ATOM 3680 N N . THR B 1 55 ? -13.438 48.281 21.031 1 81.25 55 THR B N 1
ATOM 3681 C CA . THR B 1 55 ? -13.672 49.031 22.266 1 81.25 55 THR B CA 1
ATOM 3682 C C . THR B 1 55 ? -13.297 48.219 23.484 1 81.25 55 THR B C 1
ATOM 3684 O O . THR B 1 55 ? -13.211 48.719 24.594 1 81.25 55 THR B O 1
ATOM 3687 N N . SER B 1 56 ? -13.133 46.938 23.25 1 86.31 56 SER B N 1
ATOM 3688 C CA . SER B 1 56 ? -12.758 46.031 24.344 1 86.31 56 SER B CA 1
ATOM 3689 C C . SER B 1 56 ? -11.859 44.906 23.828 1 86.31 56 SER B C 1
ATOM 3691 O O . SER B 1 56 ? -11.82 44.625 22.641 1 86.31 56 SER B O 1
ATOM 3693 N N . PHE B 1 57 ? -11.094 44.406 24.75 1 90.12 57 PHE B N 1
ATOM 3694 C CA . PHE B 1 57 ? -10.227 43.281 24.422 1 90.12 57 PHE B CA 1
ATOM 3695 C C . PHE B 1 57 ? -11.031 42.125 23.875 1 90.12 57 PHE B C 1
ATOM 3697 O O . PHE B 1 57 ? -10.609 41.438 22.922 1 90.12 57 PHE B O 1
ATOM 3704 N N . ASP B 1 58 ? -12.195 41.906 24.406 1 90 58 ASP B N 1
ATOM 3705 C CA . ASP B 1 58 ? -13.055 40.812 23.969 1 90 58 ASP B CA 1
ATOM 3706 C C . ASP B 1 58 ? -13.516 41.031 22.516 1 90 58 ASP B C 1
ATOM 3708 O O . ASP B 1 58 ? -13.656 40.062 21.766 1 90 58 ASP B O 1
ATOM 3712 N N . GLN B 1 59 ? -13.773 42.188 22.25 1 89.38 59 GLN B N 1
ATOM 3713 C CA . GLN B 1 59 ? -14.195 42.5 20.875 1 89.38 59 GLN B CA 1
ATOM 3714 C C . GLN B 1 59 ? -13.086 42.188 19.891 1 89.38 59 GLN B C 1
ATOM 3716 O O . GLN B 1 59 ? -13.352 41.719 18.766 1 89.38 59 GLN B O 1
ATOM 3721 N N . LEU B 1 60 ? -11.844 42.531 20.266 1 91.12 60 LEU B N 1
ATOM 3722 C CA . LEU B 1 60 ? -10.711 42.188 19.422 1 91.12 60 LEU B CA 1
ATOM 3723 C C . LEU B 1 60 ? -10.625 40.688 19.203 1 91.12 60 LEU B C 1
ATOM 3725 O O . LEU B 1 60 ? -10.453 40.219 18.062 1 91.12 60 LEU B O 1
ATOM 3729 N N . CYS B 1 61 ? -10.766 39.906 20.266 1 93.88 61 CYS B N 1
ATOM 3730 C CA . CYS B 1 61 ? -10.719 38.469 20.172 1 93.88 61 CYS B CA 1
ATOM 3731 C C . CYS B 1 61 ? -11.836 37.938 19.281 1 93.88 61 CYS B C 1
ATOM 3733 O O . CYS B 1 61 ? -11.625 37 18.516 1 93.88 61 CYS B O 1
ATOM 3735 N N . ASP B 1 62 ? -12.945 38.562 19.359 1 92.12 62 ASP B N 1
ATOM 3736 C CA . ASP B 1 62 ? -14.078 38.188 18.531 1 92.12 62 ASP B CA 1
ATOM 3737 C C . ASP B 1 62 ? -13.773 38.406 17.047 1 92.12 62 ASP B C 1
ATOM 3739 O O . ASP B 1 62 ? -14.172 37.625 16.188 1 92.12 62 ASP B O 1
ATOM 3743 N N . HIS B 1 63 ? -13.125 39.5 16.797 1 90.5 63 HIS B N 1
ATOM 3744 C CA . HIS B 1 63 ? -12.75 39.812 15.422 1 90.5 63 HIS B CA 1
ATOM 3745 C C . HIS B 1 63 ? -11.805 38.75 14.867 1 90.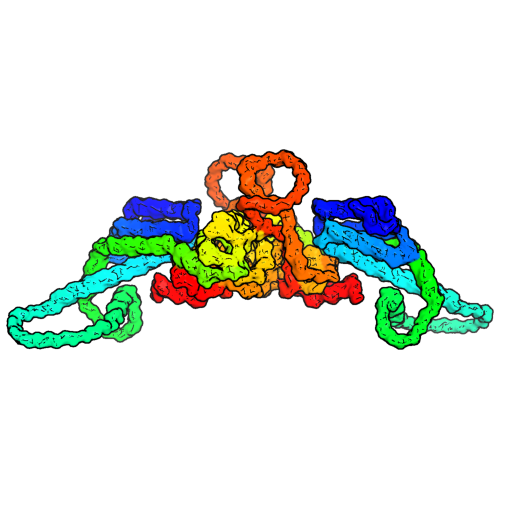5 63 HIS B C 1
ATOM 3747 O O . HIS B 1 63 ? -11.953 38.312 13.719 1 90.5 63 HIS B O 1
ATOM 3753 N N . LEU B 1 64 ? -10.898 38.406 15.68 1 95.19 64 LEU B N 1
ATOM 3754 C CA . LEU B 1 64 ? -9.93 37.375 15.25 1 95.19 64 LEU B CA 1
ATOM 3755 C C . LEU B 1 64 ? -10.617 36.062 15.008 1 95.19 64 LEU B C 1
ATOM 3757 O O . LEU B 1 64 ? -10.32 35.344 14.031 1 95.19 64 LEU B O 1
ATOM 3761 N N . LEU B 1 65 ? -11.547 35.688 15.859 1 94.88 65 LEU B N 1
ATOM 3762 C CA . LEU B 1 65 ? -12.305 34.469 15.711 1 94.88 65 LEU B CA 1
ATOM 3763 C C . LEU B 1 65 ? -13.133 34.469 14.438 1 94.88 65 LEU B C 1
ATOM 3765 O O . LEU B 1 65 ? -13.242 33.469 13.75 1 94.88 65 LEU B O 1
ATOM 3769 N N . GLU B 1 66 ? -13.68 35.594 14.188 1 92.44 66 GLU B N 1
ATOM 3770 C CA . GLU B 1 66 ? -14.484 35.719 12.977 1 92.44 66 GLU B CA 1
ATOM 3771 C C . GLU B 1 66 ? -13.648 35.5 11.719 1 92.44 66 GLU B C 1
ATOM 3773 O O . GLU B 1 66 ? -14.086 34.812 10.797 1 92.44 66 GLU B O 1
ATOM 3778 N N . VAL B 1 67 ? -12.5 36.125 11.75 1 93.75 67 VAL B N 1
ATOM 3779 C CA . VAL B 1 67 ? -11.594 35.969 10.617 1 93.75 67 VAL B CA 1
ATOM 3780 C C . VAL B 1 67 ? -11.195 34.5 10.484 1 93.75 67 VAL B C 1
ATOM 3782 O O . VAL B 1 67 ? -11.234 33.938 9.391 1 93.75 67 VAL B O 1
ATOM 3785 N N . GLY B 1 68 ? -10.805 33.844 11.578 1 95.69 68 GLY B N 1
ATOM 3786 C CA . GLY B 1 68 ? -10.422 32.438 11.578 1 95.69 68 GLY B CA 1
ATOM 3787 C C . GLY B 1 68 ? -11.531 31.531 11.086 1 95.69 68 GLY B C 1
ATOM 3788 O O . GLY B 1 68 ? -11.289 30.609 10.297 1 95.69 68 GLY B O 1
ATOM 3789 N N . ASN B 1 69 ? -12.734 31.781 11.586 1 94.12 69 ASN B N 1
ATOM 3790 C CA . ASN B 1 69 ? -13.883 30.969 11.188 1 94.12 69 ASN B CA 1
ATOM 3791 C C . ASN B 1 69 ? -14.164 31.094 9.688 1 94.12 69 ASN B C 1
ATOM 3793 O O . ASN B 1 69 ? -14.484 30.094 9.039 1 94.12 69 ASN B O 1
ATOM 3797 N N . PHE B 1 70 ? -14.039 32.281 9.188 1 92.88 70 PHE B N 1
ATOM 3798 C CA . PHE B 1 70 ? -14.25 32.5 7.762 1 92.88 70 PHE B CA 1
ATOM 3799 C C . PHE B 1 70 ? -13.234 31.734 6.938 1 92.88 70 PHE B C 1
ATOM 3801 O O . PHE B 1 70 ? -13.602 31.031 5.996 1 92.88 70 PHE B O 1
ATOM 3808 N N . LEU B 1 71 ? -12.008 31.828 7.281 1 94.75 71 LEU B N 1
ATOM 3809 C CA . LEU B 1 71 ? -10.953 31.141 6.547 1 94.75 71 LEU B CA 1
ATOM 3810 C C . LEU B 1 71 ? -11.117 29.625 6.648 1 94.75 71 LEU B C 1
ATOM 3812 O O . LEU B 1 71 ? -10.883 28.906 5.676 1 94.75 71 LEU B O 1
ATOM 3816 N N . SER B 1 72 ? -11.484 29.109 7.809 1 92.81 72 SER B N 1
ATOM 3817 C CA . SER B 1 72 ? -11.672 27.688 8.016 1 92.81 72 SER B CA 1
ATOM 3818 C C . SER B 1 72 ? -12.82 27.141 7.168 1 92.81 72 SER B C 1
ATOM 3820 O O . SER B 1 72 ? -12.781 26 6.723 1 92.81 72 SER B O 1
ATOM 3822 N N . GLU B 1 73 ? -13.805 27.922 6.984 1 89.62 73 GLU B N 1
ATOM 3823 C CA . GLU B 1 73 ? -14.914 27.531 6.117 1 89.62 73 GLU B CA 1
ATOM 3824 C C . GLU B 1 73 ? -14.461 27.438 4.66 1 89.62 73 GLU B C 1
ATOM 3826 O O . GLU B 1 73 ? -14.938 26.578 3.92 1 89.62 73 GLU B O 1
ATOM 3831 N N . MET B 1 74 ? -13.609 28.391 4.289 1 89.19 74 MET B N 1
ATOM 3832 C CA . MET B 1 74 ? -13.125 28.422 2.91 1 89.19 74 MET B CA 1
ATOM 3833 C C . MET B 1 74 ? -12.133 27.281 2.654 1 89.19 74 MET B C 1
ATOM 3835 O O . MET B 1 74 ? -12.008 26.812 1.523 1 89.19 74 MET B O 1
ATOM 3839 N N . ALA B 1 75 ? -11.461 26.891 3.656 1 90.12 75 ALA B N 1
ATOM 3840 C CA . ALA B 1 75 ? -10.477 25.812 3.566 1 90.12 75 ALA B CA 1
ATOM 3841 C C . ALA B 1 75 ? -10.633 24.828 4.723 1 90.12 75 ALA B C 1
ATOM 3843 O O . ALA B 1 75 ? -9.805 24.797 5.633 1 90.12 75 ALA B O 1
ATOM 3844 N N . PRO B 1 76 ? -11.586 23.953 4.621 1 85.94 76 PRO B N 1
ATOM 3845 C CA . PRO B 1 76 ? -11.961 23.094 5.758 1 85.94 76 PRO B CA 1
ATOM 3846 C C . PRO B 1 76 ? -10.875 22.094 6.117 1 85.94 76 PRO B C 1
ATOM 3848 O O . PRO B 1 76 ? -10.867 21.562 7.234 1 85.94 76 PRO B O 1
ATOM 3851 N N . ARG B 1 77 ? -9.922 21.812 5.297 1 84.5 77 ARG B N 1
ATOM 3852 C CA . ARG B 1 77 ? -8.898 20.812 5.574 1 84.5 77 ARG B CA 1
ATOM 3853 C C . ARG B 1 77 ? -7.656 21.453 6.188 1 84.5 77 ARG B C 1
ATOM 3855 O O . ARG B 1 77 ? -6.727 20.75 6.598 1 84.5 77 ARG B O 1
ATOM 3862 N N . GLU B 1 78 ? -7.676 22.766 6.211 1 91.56 78 GLU B N 1
ATOM 3863 C CA . GLU B 1 78 ? -6.543 23.484 6.777 1 91.56 78 GLU B CA 1
ATOM 3864 C C . GLU B 1 78 ? -6.77 23.781 8.258 1 91.56 78 GLU B C 1
ATOM 3866 O O . GLU B 1 78 ? -6.973 24.938 8.633 1 91.56 78 GLU B O 1
ATOM 3871 N N . PHE B 1 79 ? -6.543 22.828 9.047 1 92.62 79 PHE B N 1
ATOM 3872 C CA . PHE B 1 79 ? -6.809 22.922 10.477 1 92.62 79 PHE B CA 1
ATOM 3873 C C . PHE B 1 79 ? -5.828 23.875 11.156 1 92.62 79 PHE B C 1
ATOM 3875 O O . PHE B 1 79 ? -6.109 24.391 12.234 1 92.62 79 PHE B O 1
ATOM 3882 N N . VAL B 1 80 ? -4.734 24.078 10.508 1 96.19 80 VAL B N 1
ATOM 3883 C CA . VAL B 1 80 ? -3.693 24.906 11.102 1 96.19 80 VAL B CA 1
ATOM 3884 C C . VAL B 1 80 ? -4.207 26.344 11.281 1 96.19 80 VAL B C 1
ATOM 3886 O O . VAL B 1 80 ? -3.756 27.062 12.172 1 96.19 80 VAL B O 1
ATOM 3889 N N . ILE B 1 81 ? -5.164 26.766 10.477 1 96.75 81 ILE B N 1
ATOM 3890 C CA . ILE B 1 81 ? -5.75 28.094 10.594 1 96.75 81 ILE B CA 1
ATOM 3891 C C . ILE B 1 81 ? -6.363 28.266 11.984 1 96.75 81 ILE B C 1
ATOM 3893 O O . ILE B 1 81 ? -6.07 29.234 12.68 1 96.75 81 ILE B O 1
ATOM 3897 N N . GLY B 1 82 ? -7.168 27.266 12.336 1 95.69 82 GLY B N 1
ATOM 3898 C CA . GLY B 1 82 ? -7.758 27.297 13.664 1 95.69 82 GLY B CA 1
ATOM 3899 C C . GLY B 1 82 ? -6.727 27.266 14.773 1 95.69 82 GLY B C 1
ATOM 3900 O O . GLY B 1 82 ? -6.879 27.938 15.797 1 95.69 82 GLY B O 1
ATOM 3901 N N . ASN B 1 83 ? -5.738 26.516 14.609 1 96.25 83 ASN B N 1
ATOM 3902 C CA . ASN B 1 83 ? -4.656 26.453 15.594 1 96.25 83 ASN B CA 1
ATOM 3903 C C . ASN B 1 83 ? -3.998 27.812 15.805 1 96.25 83 ASN B C 1
ATOM 3905 O O . ASN B 1 83 ? -3.773 28.219 16.938 1 96.25 83 ASN B O 1
ATOM 3909 N N . MET B 1 84 ? -3.662 28.453 14.688 1 97.38 84 MET B N 1
ATOM 3910 C CA . MET B 1 84 ? -2.969 29.734 14.766 1 97.38 84 MET B CA 1
ATOM 3911 C C . MET B 1 84 ? -3.85 30.781 15.43 1 97.38 84 MET B C 1
ATOM 3913 O O . MET B 1 84 ? -3.369 31.594 16.234 1 97.38 84 MET B O 1
ATOM 3917 N N . VAL B 1 85 ? -5.105 30.781 15.086 1 97.25 85 VAL B N 1
ATOM 3918 C CA . VAL B 1 85 ? -6.031 31.75 15.68 1 97.25 85 VAL B CA 1
ATOM 3919 C C . VAL B 1 85 ? -6.09 31.547 17.188 1 97.25 85 VAL B C 1
ATOM 3921 O O . VAL B 1 85 ? -5.996 32.5 17.953 1 97.25 85 VAL B O 1
ATOM 3924 N N . LYS B 1 86 ? -6.234 30.312 17.594 1 96.31 86 LYS B N 1
ATOM 3925 C CA . LYS B 1 86 ? -6.305 30 19.016 1 96.31 86 LYS B CA 1
ATOM 3926 C C . LYS B 1 86 ? -5.016 30.406 19.734 1 96.31 86 LYS B C 1
ATOM 3928 O O . LYS B 1 86 ? -5.051 30.969 20.828 1 96.31 86 LYS B O 1
ATOM 3933 N N . ARG B 1 87 ? -3.951 30.094 19.125 1 96.56 87 ARG B N 1
ATOM 3934 C CA . ARG B 1 87 ? -2.662 30.422 19.719 1 96.56 87 ARG B CA 1
ATOM 3935 C C . ARG B 1 87 ? -2.494 31.938 19.859 1 96.56 87 ARG B C 1
ATOM 3937 O O . ARG B 1 87 ? -1.976 32.406 20.875 1 96.56 87 ARG B O 1
ATOM 3944 N N . VAL B 1 88 ? -2.844 32.688 18.859 1 97.38 88 VAL B N 1
ATOM 3945 C CA . VAL B 1 88 ? -2.742 34.125 18.891 1 97.38 88 VAL B CA 1
ATOM 3946 C C . VAL B 1 88 ? -3.625 34.688 20.016 1 97.38 88 VAL B C 1
ATOM 3948 O O . VAL B 1 88 ? -3.193 35.562 20.781 1 97.38 88 VAL B O 1
ATOM 3951 N N . ILE B 1 89 ? -4.816 34.188 20.141 1 96.31 89 ILE B N 1
ATOM 3952 C CA . ILE B 1 89 ? -5.754 34.656 21.141 1 96.31 89 ILE B CA 1
ATOM 3953 C C . ILE B 1 89 ? -5.199 34.375 22.531 1 96.31 89 ILE B C 1
ATOM 3955 O O . ILE B 1 89 ? -5.277 35.219 23.422 1 96.31 89 ILE B O 1
ATOM 3959 N N . ILE B 1 90 ? -4.684 33.25 22.734 1 95.38 90 ILE B N 1
ATOM 3960 C CA . ILE B 1 90 ? -4.105 32.875 24.016 1 95.38 90 ILE B CA 1
ATOM 3961 C C . ILE B 1 90 ? -2.939 33.812 24.344 1 95.38 90 ILE B C 1
ATOM 3963 O O . ILE B 1 90 ? -2.811 34.281 25.484 1 95.38 90 ILE B O 1
ATOM 3967 N N . LEU B 1 91 ? -2.119 34.062 23.375 1 94.69 91 LEU B N 1
ATOM 3968 C CA . LEU B 1 91 ? -0.989 34.969 23.578 1 94.69 91 LEU B CA 1
ATOM 3969 C C . LEU B 1 91 ? -1.469 36.344 23.938 1 94.69 91 LEU B C 1
ATOM 3971 O O . LEU B 1 91 ? -0.883 37 24.797 1 94.69 91 LEU B O 1
ATOM 3975 N N . LEU B 1 92 ? -2.486 36.844 23.234 1 95.25 92 LEU B N 1
ATOM 3976 C CA . LEU B 1 92 ? -3.045 38.156 23.531 1 95.25 92 LEU B CA 1
ATOM 3977 C C . LEU B 1 92 ? -3.617 38.219 24.938 1 95.25 92 LEU B C 1
ATOM 3979 O O . LEU B 1 92 ? -3.459 39.219 25.641 1 95.25 92 LEU B O 1
ATOM 3983 N N . LYS B 1 93 ? -4.254 37.156 25.328 1 93.56 93 LYS B N 1
ATOM 3984 C CA . LYS B 1 93 ? -4.812 37.094 26.672 1 93.56 93 LYS B CA 1
ATOM 3985 C C . LYS B 1 93 ? -3.711 37.156 27.734 1 93.56 93 LYS B C 1
ATOM 3987 O O . LYS B 1 93 ? -3.879 37.812 28.766 1 93.56 93 LYS B O 1
ATOM 3992 N N . GLU B 1 94 ? -2.701 36.5 27.469 1 93 94 GLU B N 1
ATOM 3993 C CA . GLU B 1 94 ? -1.565 36.531 28.391 1 93 94 GLU B CA 1
ATOM 3994 C C . GLU B 1 94 ? -0.978 37.938 28.484 1 93 94 GLU B C 1
ATOM 3996 O O . GLU B 1 94 ? -0.683 38.406 29.578 1 93 94 GLU B O 1
ATOM 4001 N N . GLU B 1 95 ? -0.779 38.562 27.312 1 93 95 GLU B N 1
ATOM 4002 C CA . GLU B 1 95 ? -0.258 39.906 27.297 1 93 95 GLU B CA 1
ATOM 4003 C C . GLU B 1 95 ? -1.217 40.875 28 1 93 95 GLU B C 1
ATOM 4005 O O . GLU B 1 95 ? -0.786 41.781 28.703 1 93 95 GLU B O 1
ATOM 4010 N N . TYR B 1 96 ? -2.443 40.75 27.766 1 92.56 96 TYR B N 1
ATOM 4011 C CA . TYR B 1 96 ? -3.463 41.562 28.391 1 92.56 96 TYR B CA 1
ATOM 4012 C C . TYR B 1 96 ? -3.438 41.406 29.906 1 92.56 96 TYR B C 1
ATOM 4014 O O . TYR B 1 96 ? -3.49 42.406 30.641 1 92.56 96 TYR B O 1
ATOM 4022 N N . ALA B 1 97 ? -3.398 40.188 30.344 1 90.38 97 ALA B N 1
ATOM 4023 C CA . ALA B 1 97 ? -3.363 39.875 31.766 1 90.38 97 ALA B CA 1
ATOM 4024 C C . ALA B 1 97 ? -2.131 40.5 32.438 1 90.38 97 ALA B C 1
ATOM 4026 O O . ALA B 1 97 ? -2.213 41.031 33.531 1 90.38 97 ALA B O 1
ATOM 4027 N N . SER B 1 98 ? -1.081 40.375 31.797 1 90.75 98 SER B N 1
ATOM 4028 C CA . SER B 1 98 ? 0.156 40.938 32.312 1 90.75 98 SER B CA 1
ATOM 4029 C C . SER B 1 98 ? 0.064 42.469 32.406 1 90.75 98 SER B C 1
ATOM 4031 O O . SER B 1 98 ? 0.532 43.062 33.375 1 90.75 98 SER B O 1
ATOM 4033 N N . ALA B 1 99 ? -0.465 43.062 31.328 1 88.25 99 ALA B N 1
ATOM 4034 C CA . ALA B 1 99 ? -0.618 44.531 31.312 1 88.25 99 ALA B CA 1
ATOM 4035 C C . ALA B 1 99 ? -1.598 45 32.375 1 88.25 99 ALA B C 1
ATOM 4037 O O . ALA B 1 99 ? -1.393 46.031 33 1 88.25 99 ALA B O 1
ATOM 4038 N N . LEU B 1 100 ? -2.617 44.281 32.562 1 86.44 100 LEU B N 1
ATOM 4039 C CA . LEU B 1 100 ? -3.604 44.594 33.594 1 86.44 100 LEU B CA 1
ATOM 4040 C C . LEU B 1 100 ? -2.988 44.5 34.969 1 86.44 100 LEU B C 1
ATOM 4042 O O . LEU B 1 100 ? -3.227 45.375 35.812 1 86.44 100 LEU B O 1
ATOM 4046 N N . ALA B 1 101 ? -2.285 43.438 35.188 1 85.69 101 ALA B N 1
ATOM 4047 C CA . ALA B 1 101 ? -1.611 43.25 36.469 1 85.69 101 ALA B CA 1
ATOM 4048 C C . ALA B 1 101 ? -0.654 44.406 36.75 1 85.69 101 ALA B C 1
ATOM 4050 O O . ALA B 1 101 ? -0.575 44.906 37.906 1 85.69 101 ALA B O 1
ATOM 4051 N N . ALA B 1 102 ? 0.044 44.812 35.75 1 83.56 102 ALA B N 1
ATOM 4052 C CA . ALA B 1 102 ? 0.972 45.938 35.906 1 83.56 102 ALA B CA 1
ATOM 4053 C C . ALA B 1 102 ? 0.224 47.219 36.188 1 83.56 102 ALA B C 1
ATOM 4055 O O . ALA B 1 102 ? 0.692 48.062 36.969 1 83.56 102 ALA B O 1
ATOM 4056 N N . HIS B 1 103 ? -0.912 47.375 35.594 1 82.5 103 HIS B N 1
ATOM 4057 C CA . HIS B 1 103 ? -1.733 48.562 35.781 1 82.5 103 HIS B CA 1
ATOM 4058 C C . HIS B 1 103 ? -2.316 48.625 37.188 1 82.5 103 HIS B C 1
ATOM 4060 O O . HIS B 1 103 ? -2.359 49.688 37.812 1 82.5 103 HIS B O 1
ATOM 4066 N N . VAL B 1 104 ? -2.795 47.531 37.688 1 81.06 104 VAL B N 1
ATOM 4067 C CA . VAL B 1 104 ? -3.387 47.438 39 1 81.06 104 VAL B CA 1
ATOM 4068 C C . VAL B 1 104 ? -2.314 47.688 40.062 1 81.06 104 VAL B C 1
ATOM 4070 O O . VAL B 1 104 ? -2.559 48.344 41.062 1 81.06 104 VAL B O 1
ATOM 4073 N N . GLU B 1 105 ? -1.205 47.062 39.906 1 78 105 GLU B N 1
ATOM 4074 C CA . GLU B 1 105 ? -0.095 47.25 40.844 1 78 105 GLU B CA 1
ATOM 4075 C C . GLU B 1 105 ? 0.35 48.719 40.875 1 78 105 GLU B C 1
ATOM 4077 O O . GLU B 1 105 ? 0.675 49.219 41.969 1 78 105 GLU B O 1
ATOM 4082 N N . ALA B 1 106 ? 0.359 49.344 39.75 1 75.75 106 ALA B N 1
ATOM 4083 C CA . ALA B 1 106 ? 0.769 50.719 39.688 1 75.75 106 ALA B CA 1
ATOM 4084 C C . ALA B 1 106 ? -0.24 51.625 40.406 1 75.75 106 ALA B C 1
ATOM 4086 O O . ALA B 1 106 ? 0.137 52.625 41.031 1 75.75 106 ALA B O 1
ATOM 4087 N N . ASN B 1 107 ? -1.483 51.281 40.406 1 71.62 107 ASN B N 1
ATOM 4088 C CA . ASN B 1 107 ? -2.525 52.094 41 1 71.62 107 ASN B CA 1
ATOM 4089 C C . ASN B 1 107 ? -2.666 51.812 42.5 1 71.62 107 ASN B C 1
ATOM 4091 O O . ASN B 1 107 ? -3.141 52.625 43.281 1 71.62 107 ASN B O 1
ATOM 4095 N N . SER B 1 108 ? -2.412 50.562 42.938 1 64.56 108 SER B N 1
ATOM 4096 C CA . SER B 1 108 ? -2.428 50.25 44.375 1 64.56 108 SER B CA 1
ATOM 4097 C C . SER B 1 108 ? -1.325 50.969 45.125 1 64.56 108 SER B C 1
ATOM 4099 O O . SER B 1 108 ? -1.515 51.375 46.281 1 64.56 108 SER B O 1
ATOM 4101 N N . ASP B 1 109 ? -0.207 51.094 44.625 1 58.06 109 ASP B N 1
ATOM 4102 C CA . ASP B 1 109 ? 0.881 51.844 45.25 1 58.06 109 ASP B CA 1
ATOM 4103 C C . ASP B 1 109 ? 0.513 53.312 45.375 1 58.06 109 ASP B C 1
ATOM 4105 O O . ASP B 1 109 ? 0.963 54 46.312 1 58.06 109 ASP B O 1
ATOM 4109 N N . ARG B 1 110 ? -0.333 53.812 44.656 1 54 110 ARG B N 1
ATOM 4110 C CA . ARG B 1 110 ? -0.777 55.188 44.75 1 54 110 ARG B CA 1
ATOM 4111 C C . ARG B 1 110 ? -1.742 55.375 45.938 1 54 110 ARG B C 1
ATOM 4113 O O . ARG B 1 110 ? -1.769 56.438 46.562 1 54 110 ARG B O 1
ATOM 4120 N N . LEU B 1 111 ? -2.467 54.438 46.281 1 51 111 LEU B N 1
ATOM 4121 C CA . LEU B 1 111 ? -3.445 54.562 47.344 1 51 111 LEU B CA 1
ATOM 4122 C C . LEU B 1 111 ? -2.779 54.406 48.719 1 51 111 LEU B C 1
ATOM 4124 O O . LEU B 1 111 ? -3.279 54.938 49.719 1 51 111 LEU B O 1
ATOM 4128 N N . ASN B 1 112 ? -1.683 53.625 48.812 1 45.75 112 ASN B N 1
ATOM 4129 C CA . ASN B 1 112 ? -1.078 53.438 50.125 1 45.75 112 ASN B CA 1
ATOM 4130 C C . ASN B 1 112 ? -0.117 54.562 50.469 1 45.75 112 ASN B C 1
ATOM 4132 O O . ASN B 1 112 ? 0.741 54.406 51.344 1 45.75 112 ASN B O 1
ATOM 4136 N N . LYS B 1 113 ? 0.075 55.625 49.688 1 45.88 113 LYS B N 1
ATOM 4137 C CA . LYS B 1 113 ? 0.894 56.688 50.25 1 45.88 113 LYS B CA 1
ATOM 4138 C C . LYS B 1 113 ? 0.233 57.312 51.469 1 45.88 113 LYS B C 1
ATOM 4140 O O . LYS B 1 113 ? -0.861 57.875 51.375 1 45.88 113 LYS B O 1
ATOM 4145 N N . PRO B 1 114 ? 0.625 56.844 52.812 1 42.44 114 PRO B N 1
ATOM 4146 C CA . PRO B 1 114 ? 0.212 57.562 54.031 1 42.44 114 PRO B CA 1
ATOM 4147 C C . PRO B 1 114 ? 0.512 59.062 53.969 1 42.44 114 PRO B C 1
ATOM 4149 O O . PRO B 1 114 ? 1.439 59.469 53.281 1 42.44 114 PRO B O 1
ATOM 4152 N N . SER B 1 115 ? -0.386 59.906 54.188 1 37.38 115 SER B N 1
ATOM 4153 C CA . SER B 1 115 ? -0.219 61.344 54.438 1 37.38 115 SER B CA 1
ATOM 4154 C C . SER B 1 115 ? 0.7 61.594 55.625 1 37.38 115 SER B C 1
ATOM 4156 O O . SER B 1 115 ? 0.344 62.312 56.562 1 37.38 115 SER B O 1
ATOM 4158 N N . ASN B 1 116 ? 1.79 60.688 55.938 1 35.38 116 ASN B N 1
ATOM 4159 C CA . ASN B 1 116 ? 2.572 60.906 57.156 1 35.38 116 ASN B CA 1
ATOM 4160 C C . ASN B 1 116 ? 3.439 62.156 57.031 1 35.38 116 ASN B C 1
ATOM 4162 O O . ASN B 1 116 ? 4.535 62.125 56.469 1 35.38 116 ASN B O 1
ATOM 4166 N N . ASP B 1 117 ? 3.102 63.438 56.844 1 31.7 117 ASP B N 1
ATOM 4167 C CA . ASP B 1 117 ? 4.152 64.438 56.969 1 31.7 117 ASP B CA 1
ATOM 4168 C C . ASP B 1 117 ? 4.742 64.438 58.375 1 31.7 117 ASP B C 1
ATOM 4170 O O . ASP B 1 117 ? 5.418 65.375 58.781 1 31.7 117 ASP B O 1
ATOM 4174 N N . THR B 1 118 ? 4.238 63.75 59.406 1 26.05 118 THR B N 1
ATOM 4175 C CA . THR B 1 118 ? 4.918 64.125 60.656 1 26.05 118 THR B CA 1
ATOM 4176 C C . THR B 1 118 ? 6.332 63.562 60.688 1 26.05 118 THR B C 1
ATOM 4178 O O . THR B 1 118 ? 6.531 62.375 60.438 1 26.05 118 THR B O 1
ATOM 4181 N N . ARG B 1 119 ? 7.445 64.375 60.562 1 28.89 119 ARG B N 1
ATOM 4182 C CA . ARG B 1 119 ? 8.898 64.312 60.5 1 28.89 119 ARG B CA 1
ATOM 4183 C C . ARG B 1 119 ? 9.461 63.5 61.625 1 28.89 119 ARG B C 1
ATOM 4185 O O . ARG B 1 119 ? 10.648 63.594 61.969 1 28.89 119 ARG B O 1
ATOM 4192 N N . ASN B 1 120 ? 8.641 62.75 62.5 1 24.88 120 ASN B N 1
ATOM 4193 C CA . ASN B 1 120 ? 9.438 62.312 63.625 1 24.88 120 ASN B CA 1
ATOM 4194 C C . ASN B 1 120 ? 10.656 61.531 63.188 1 24.88 120 ASN B C 1
ATOM 4196 O O . ASN B 1 120 ? 10.562 60.688 62.281 1 24.88 120 ASN B O 1
ATOM 4200 N N . ARG B 1 121 ? 11.891 62 63.5 1 24.91 121 ARG B N 1
ATOM 4201 C CA . ARG B 1 121 ? 13.312 61.719 63.281 1 24.91 121 ARG B CA 1
ATOM 4202 C C . ARG B 1 121 ? 13.664 60.312 63.812 1 24.91 121 ARG B C 1
ATOM 4204 O O . ARG B 1 121 ? 14.82 60.031 64.125 1 24.91 121 ARG B O 1
ATOM 4211 N N . THR B 1 122 ? 12.672 59.375 64.062 1 23.3 122 THR B N 1
ATOM 4212 C CA . THR B 1 122 ? 13.219 58.25 64.812 1 23.3 122 THR B CA 1
ATOM 4213 C C . THR B 1 122 ? 14.336 57.562 64 1 23.3 122 THR B C 1
ATOM 4215 O O . THR B 1 122 ? 14.297 57.5 62.781 1 23.3 122 THR B O 1
ATOM 4218 N N . THR B 1 123 ? 15.539 57.469 64.562 1 24.66 123 THR B N 1
ATOM 4219 C CA . THR B 1 123 ? 16.844 56.875 64.312 1 24.66 123 THR B CA 1
ATOM 4220 C C . THR B 1 123 ? 16.703 55.438 63.875 1 24.66 123 THR B C 1
ATOM 4222 O O . THR B 1 123 ? 16.422 54.562 64.688 1 24.66 123 THR B O 1
ATOM 4225 N N . THR B 1 124 ? 15.797 55.156 62.844 1 20.89 124 THR B N 1
ATOM 4226 C CA . THR B 1 124 ? 15.391 53.781 62.562 1 20.89 124 THR B CA 1
ATOM 4227 C C . THR B 1 124 ? 16.578 52.938 62.125 1 20.89 124 THR B C 1
ATOM 4229 O O . THR B 1 124 ? 17.297 53.312 61.188 1 20.89 124 THR B O 1
ATOM 4232 N N . SER B 1 125 ? 17.156 52.219 63.094 1 21.7 125 SER B N 1
ATOM 4233 C CA . SER B 1 125 ? 18.203 51.219 62.938 1 21.7 125 SER B CA 1
ATOM 4234 C C . SER B 1 125 ? 17.844 50.219 61.875 1 21.7 125 SER B C 1
ATOM 4236 O O . SER B 1 125 ? 16.734 49.656 61.875 1 21.7 125 SER B O 1
ATOM 4238 N N . SER B 1 126 ? 18.406 50.281 60.656 1 19.77 126 SER B N 1
ATOM 4239 C CA . SER B 1 126 ? 18.219 49.719 59.312 1 19.77 126 SER B CA 1
ATOM 4240 C C . SER B 1 126 ? 18.422 48.219 59.344 1 19.77 126 SER B C 1
ATOM 4242 O O . SER B 1 126 ? 19.531 47.719 59.062 1 19.77 126 SER B O 1
ATOM 4244 N N . SER B 1 127 ? 17.922 47.5 60.438 1 20.12 127 SER B N 1
ATOM 4245 C CA . SER B 1 127 ? 18.328 46.125 60.281 1 20.12 127 SER B CA 1
ATOM 4246 C C . SER B 1 127 ? 17.734 45.5 59.031 1 20.12 127 SER B C 1
ATOM 4248 O O . SER B 1 127 ? 16.547 45.625 58.781 1 20.12 127 SER B O 1
ATOM 4250 N N . HIS B 1 128 ? 18.5 45.344 57.938 1 19.56 128 HIS B N 1
ATOM 4251 C CA . HIS B 1 128 ? 18.344 44.844 56.562 1 19.56 128 HIS B CA 1
ATOM 4252 C C . HIS B 1 128 ? 17.812 43.406 56.562 1 19.56 128 HIS B C 1
ATOM 4254 O O . HIS B 1 128 ? 18.109 42.656 55.625 1 19.56 128 HIS B O 1
ATOM 4260 N N . CYS B 1 129 ? 16.828 43.062 57.438 1 19.58 129 CYS B N 1
ATOM 4261 C CA . CYS B 1 129 ? 16.547 41.625 57.312 1 19.58 129 CYS B CA 1
ATOM 4262 C C . CYS B 1 129 ? 16.078 41.281 55.906 1 19.58 129 CYS B C 1
ATOM 4264 O O . CYS B 1 129 ? 15.227 41.969 55.344 1 19.58 129 CYS B O 1
ATOM 4266 N N . SER B 1 130 ? 16.844 40.438 55.156 1 20.81 130 SER B N 1
ATOM 4267 C CA . SER B 1 130 ? 16.781 39.781 53.844 1 20.81 130 SER B CA 1
ATOM 4268 C C . SER B 1 130 ? 15.492 39 53.656 1 20.81 130 SER B C 1
ATOM 4270 O O . SER B 1 130 ? 15.305 37.969 54.312 1 20.81 130 SER B O 1
ATOM 4272 N N . ILE B 1 131 ? 14.336 39.625 53.812 1 22.86 131 ILE B N 1
ATOM 4273 C CA . ILE B 1 131 ? 13.172 38.75 53.688 1 22.86 131 ILE B CA 1
ATOM 4274 C C . ILE B 1 131 ? 13.195 38.031 52.344 1 22.86 131 ILE B C 1
ATOM 4276 O O . ILE B 1 131 ? 13.344 38.688 51.281 1 22.86 131 ILE B O 1
ATOM 4280 N N . PRO B 1 132 ? 13.32 36.719 52.281 1 24.16 132 PRO B N 1
ATOM 4281 C CA . PRO B 1 132 ? 13.32 35.844 51.094 1 24.16 132 PRO B CA 1
ATOM 4282 C C . PRO B 1 132 ? 12.055 36.031 50.25 1 24.16 132 PRO B C 1
ATOM 4284 O O . PRO B 1 132 ? 11 36.375 50.781 1 24.16 132 PRO B O 1
ATOM 4287 N N . ARG B 1 133 ? 12.148 36.344 48.938 1 25.11 133 ARG B N 1
ATOM 4288 C CA . ARG B 1 133 ? 11.195 36.5 47.844 1 25.11 133 ARG B CA 1
ATOM 4289 C C . ARG B 1 133 ? 10.219 35.344 47.781 1 25.11 133 ARG B C 1
ATOM 4291 O O . ARG B 1 133 ? 10.539 34.281 47.219 1 25.11 133 ARG B O 1
ATOM 4298 N N . ASN B 1 134 ? 9.5 34.938 48.844 1 24.31 134 ASN B N 1
ATOM 4299 C CA . ASN B 1 134 ? 8.523 33.875 48.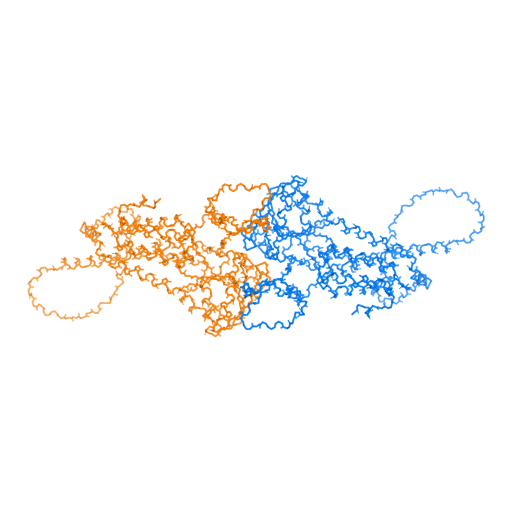812 1 24.31 134 ASN B CA 1
ATOM 4300 C C . ASN B 1 134 ? 7.543 34.031 47.656 1 24.31 134 ASN B C 1
ATOM 4302 O O . ASN B 1 134 ? 7.355 35.156 47.156 1 24.31 134 ASN B O 1
ATOM 4306 N N . ASN B 1 135 ? 6.812 32.875 47.188 1 25.91 135 ASN B N 1
ATOM 4307 C CA . ASN B 1 135 ? 6.008 32.312 46.094 1 25.91 135 ASN B CA 1
ATOM 4308 C C . ASN B 1 135 ? 4.684 33.031 45.938 1 25.91 135 ASN B C 1
ATOM 4310 O O . ASN B 1 135 ? 3.625 32.5 46.25 1 25.91 135 ASN B O 1
ATOM 4314 N N . ASN B 1 136 ? 4.547 34.281 46.25 1 27.58 136 ASN B N 1
ATOM 4315 C CA . ASN B 1 136 ? 3.256 34.969 46.156 1 27.58 136 ASN B CA 1
ATOM 4316 C C . ASN B 1 136 ? 2.725 35 44.719 1 27.58 136 ASN B C 1
ATOM 4318 O O . ASN B 1 136 ? 1.872 35.812 44.406 1 27.58 136 ASN B O 1
ATOM 4322 N N . MET B 1 137 ? 3.381 34.344 43.781 1 30.52 137 MET B N 1
ATOM 4323 C CA . MET B 1 137 ? 2.889 34.281 42.406 1 30.52 137 MET B CA 1
ATOM 4324 C C . MET B 1 137 ? 1.537 33.594 42.344 1 30.52 137 MET B C 1
ATOM 4326 O O . MET B 1 137 ? 0.93 33.5 41.281 1 30.52 137 MET B O 1
ATOM 4330 N N . GLY B 1 138 ? 1.144 32.844 43.375 1 32.28 138 GLY B N 1
ATOM 4331 C CA . GLY B 1 138 ? -0.098 32.094 43.344 1 32.28 138 GLY B CA 1
ATOM 4332 C C . GLY B 1 138 ? -1.331 32.969 43.281 1 32.28 138 GLY B C 1
ATOM 4333 O O . GLY B 1 138 ? -2.35 32.594 42.688 1 32.28 138 GLY B O 1
ATOM 4334 N N . ILE B 1 139 ? -1.371 34.062 44.062 1 33.53 139 ILE B N 1
ATOM 4335 C CA . ILE B 1 139 ? -2.617 34.812 44.25 1 33.53 139 ILE B CA 1
ATOM 4336 C C . ILE B 1 139 ? -2.988 35.531 42.969 1 33.53 139 ILE B C 1
ATOM 4338 O O . ILE B 1 139 ? -4.168 35.594 42.625 1 33.53 139 ILE B O 1
ATOM 4342 N N . VAL B 1 140 ? -2.016 36.031 42.156 1 34.78 140 VAL B N 1
ATOM 4343 C CA . VAL B 1 140 ? -2.332 36.781 40.969 1 34.78 140 VAL B CA 1
ATOM 4344 C C . VAL B 1 140 ? -2.787 35.844 39.844 1 34.78 140 VAL B C 1
ATOM 4346 O O . VAL B 1 140 ? -3.609 36.188 39 1 34.78 140 VAL B O 1
ATOM 4349 N N . GLU B 1 141 ? -2.291 34.656 39.781 1 38.25 141 GLU B N 1
ATOM 4350 C CA . GLU B 1 141 ? -2.725 33.688 38.781 1 38.25 141 GLU B CA 1
ATOM 4351 C C . GLU B 1 141 ? -4.18 33.281 38.969 1 38.25 141 GLU B C 1
ATOM 4353 O O . GLU B 1 141 ? -4.938 33.156 38.031 1 38.25 141 GLU B O 1
ATOM 4358 N N . GLU B 1 142 ? -4.645 33.062 40.25 1 37.41 142 GLU B N 1
ATOM 4359 C CA . GLU B 1 142 ? -6.039 32.719 40.531 1 37.41 142 GLU B CA 1
ATOM 4360 C C . GLU B 1 142 ? -6.969 33.875 40.188 1 37.41 142 GLU B C 1
ATOM 4362 O O . GLU B 1 142 ? -8.062 33.656 39.656 1 37.41 142 GLU B O 1
ATOM 4367 N N . SER B 1 143 ? -6.617 35.188 40.5 1 38.59 143 SER B N 1
ATOM 4368 C CA . SER B 1 143 ? -7.496 36.312 40.25 1 38.59 143 SER B CA 1
ATOM 4369 C C . SER B 1 143 ? -7.633 36.562 38.75 1 38.59 143 SER B C 1
ATOM 4371 O O . SER B 1 143 ? -8.719 36.875 38.25 1 38.59 143 SER B O 1
ATOM 4373 N N . VAL B 1 144 ? -6.598 36.531 37.938 1 39.47 144 VAL B N 1
ATOM 4374 C CA . VAL B 1 144 ? -6.699 36.656 36.469 1 39.47 144 VAL B CA 1
ATOM 4375 C C . VAL B 1 144 ? -7.438 35.469 35.906 1 39.47 144 VAL B C 1
ATOM 4377 O O . VAL B 1 144 ? -8.258 35.594 35 1 39.47 144 VAL B O 1
ATOM 4380 N N . SER B 1 145 ? -7.195 34.219 36.25 1 42.56 145 SER B N 1
ATOM 4381 C CA . SER B 1 145 ? -8.016 33.094 35.812 1 42.56 145 SER B CA 1
ATOM 4382 C C . SER B 1 145 ? -9.469 33.281 36.219 1 42.56 145 SER B C 1
ATOM 4384 O O . SER B 1 145 ? -10.383 32.938 35.469 1 42.56 145 SER B O 1
ATOM 4386 N N . ARG B 1 146 ? -9.852 33.719 37.469 1 41.16 146 ARG B N 1
ATOM 4387 C CA . ARG B 1 146 ? -11.188 34.062 37.938 1 41.16 146 ARG B CA 1
ATOM 4388 C C . ARG B 1 146 ? -11.766 35.188 37.125 1 41.16 146 ARG B C 1
ATOM 4390 O O . ARG B 1 146 ? -12.961 35.219 36.812 1 41.16 146 ARG B O 1
ATOM 4397 N N . LEU B 1 147 ? -11.008 36.188 36.75 1 39.06 147 LEU B N 1
ATOM 4398 C CA . LEU B 1 147 ? -11.484 37.281 35.906 1 39.06 147 LEU B CA 1
ATOM 4399 C C . LEU B 1 147 ? -11.711 36.781 34.469 1 39.06 147 LEU B C 1
ATOM 4401 O O . LEU B 1 147 ? -12.656 37.188 33.812 1 39.06 147 LEU B O 1
ATOM 4405 N N . LEU B 1 148 ? -10.812 35.969 33.875 1 41.88 148 LEU B N 1
ATOM 4406 C CA . LEU B 1 148 ? -11 35.469 32.531 1 41.88 148 LEU B CA 1
ATOM 4407 C C . LEU B 1 148 ? -11.977 34.281 32.5 1 41.88 148 LEU B C 1
ATOM 4409 O O . LEU B 1 148 ? -12.062 33.562 31.516 1 41.88 148 LEU B O 1
ATOM 4413 N N . GLY B 1 149 ? -13.094 34.188 33.344 1 38.44 149 GLY B N 1
ATOM 4414 C CA . GLY B 1 149 ? -14.359 33.469 33.344 1 38.44 149 GLY B CA 1
ATOM 4415 C C . GLY B 1 149 ? -14.234 32.062 33.938 1 38.44 149 GLY B C 1
ATOM 4416 O O . GLY B 1 149 ? -15.102 31.234 33.688 1 38.44 149 GLY B O 1
ATOM 4417 N N . GLN B 1 150 ? -13.117 31.531 34.344 1 35.41 150 GLN B N 1
ATOM 4418 C CA . GLN B 1 150 ? -13.367 30.25 35 1 35.41 150 GLN B CA 1
ATOM 4419 C C . GLN B 1 150 ? -14.109 30.438 36.312 1 35.41 150 GLN B C 1
ATOM 4421 O O . GLN B 1 150 ? -13.617 31.094 37.219 1 35.41 150 GLN B O 1
ATOM 4426 N N . LYS B 1 151 ? -15.477 30.344 36.25 1 34.31 151 LYS B N 1
ATOM 4427 C CA . LYS B 1 151 ? -16.359 30.391 37.406 1 34.31 151 LYS B CA 1
ATOM 4428 C C . LYS B 1 151 ? -15.883 29.406 38.469 1 34.31 151 LYS B C 1
ATOM 4430 O O . LYS B 1 151 ? -15.812 28.203 38.219 1 34.31 151 LYS B O 1
ATOM 4435 N N . PRO B 1 152 ? -15.047 29.688 39.375 1 32.66 152 PRO B N 1
ATOM 4436 C CA . PRO B 1 152 ? -15.047 28.75 40.5 1 32.66 152 PRO B CA 1
ATOM 4437 C C . PRO B 1 152 ? -16.453 28.391 40.969 1 32.66 152 PRO B C 1
ATOM 4439 O O . PRO B 1 152 ? -17.344 29.25 41 1 32.66 152 PRO B O 1
ATOM 4442 N N . MET B 1 153 ? -16.938 27.125 40.875 1 31.06 153 MET B N 1
ATOM 4443 C CA . MET B 1 153 ? -18.188 26.547 41.344 1 31.06 153 MET B CA 1
ATOM 4444 C C . MET B 1 153 ? -18.406 26.875 42.844 1 31.06 153 MET B C 1
ATOM 4446 O O . MET B 1 153 ? -19.234 26.25 43.5 1 31.06 153 MET B O 1
ATOM 4450 N N . THR B 1 154 ? -17.422 27.359 43.594 1 32.03 154 THR B N 1
ATOM 4451 C CA . THR B 1 154 ? -17.859 27.344 45 1 32.03 154 THR B CA 1
ATOM 4452 C C . THR B 1 154 ? -19.109 28.188 45.188 1 32.03 154 THR B C 1
ATOM 4454 O O . THR B 1 154 ? -19.25 29.25 44.562 1 32.03 154 THR B O 1
ATOM 4457 N N . ASN B 1 155 ? -20.312 27.594 45.688 1 30.7 155 ASN B N 1
ATOM 4458 C CA . ASN B 1 155 ? -21.656 28 46.125 1 30.7 155 ASN B CA 1
ATOM 4459 C C . ASN B 1 155 ? -21.578 29.203 47.062 1 30.7 155 ASN B C 1
ATOM 4461 O O . ASN B 1 155 ? -22.609 29.625 47.594 1 30.7 155 ASN B O 1
ATOM 4465 N N . ASP B 1 156 ? -20.547 29.219 47.969 1 32.25 156 ASP B N 1
ATOM 4466 C CA . ASP B 1 156 ? -20.844 30.125 49.094 1 32.25 156 ASP B CA 1
ATOM 4467 C C . ASP B 1 156 ? -20.984 31.562 48.594 1 32.25 156 ASP B C 1
ATOM 4469 O O . ASP B 1 156 ? -20.25 32 47.688 1 32.25 156 ASP B O 1
ATOM 4473 N N . ASP B 1 157 ? -22.125 32.281 48.844 1 32.94 157 ASP B N 1
ATOM 4474 C CA . ASP B 1 157 ? -22.672 33.625 48.719 1 32.94 157 ASP B CA 1
ATOM 4475 C C . ASP B 1 157 ? -21.625 34.656 49.094 1 32.94 157 ASP B C 1
ATOM 4477 O O . ASP B 1 157 ? -21.953 35.844 49.312 1 32.94 157 ASP B O 1
ATOM 4481 N N . ASP B 1 158 ? -20.578 34.25 49.844 1 32.25 158 ASP B N 1
ATOM 4482 C CA . ASP B 1 158 ? -19.766 35.406 50.188 1 32.25 158 ASP B CA 1
ATOM 4483 C C . ASP B 1 158 ? -19.203 36.094 48.938 1 32.25 158 ASP B C 1
ATOM 4485 O O . ASP B 1 158 ? -18.297 35.562 48.312 1 32.25 158 ASP B O 1
ATOM 4489 N N . ASP B 1 159 ? -20.094 36.688 48.125 1 34.28 159 ASP B N 1
ATOM 4490 C CA . ASP B 1 159 ? -19.812 37.719 47.094 1 34.28 159 ASP B CA 1
ATOM 4491 C C . ASP B 1 159 ? -18.656 38.625 47.562 1 34.28 159 ASP B C 1
ATOM 4493 O O . ASP B 1 159 ? -18.891 39.594 48.281 1 34.28 159 ASP B O 1
ATOM 4497 N N . GLU B 1 160 ? -17.688 38.062 48.156 1 35.56 160 GLU B N 1
ATOM 4498 C CA . GLU B 1 160 ? -16.609 39.062 48.344 1 35.56 160 GLU B CA 1
ATOM 4499 C C . GLU B 1 160 ? -16.453 39.938 47.094 1 35.56 160 GLU B C 1
ATOM 4501 O O . GLU B 1 160 ? -16.047 39.438 46.031 1 35.56 160 GLU B O 1
ATOM 4506 N N . HIS B 1 161 ? -17.328 40.969 46.906 1 37.12 161 HIS B N 1
ATOM 4507 C CA . HIS B 1 161 ? -17.328 42.156 46.031 1 37.12 161 HIS B CA 1
ATOM 4508 C C . HIS B 1 161 ? -15.914 42.625 45.719 1 37.12 161 HIS B C 1
ATOM 4510 O O . HIS B 1 161 ? -15.141 42.938 46.625 1 37.12 161 HIS B O 1
ATOM 4516 N N . LEU B 1 162 ? -15.203 41.938 44.844 1 46.06 162 LEU B N 1
ATOM 4517 C CA . LEU B 1 162 ? -14.047 42.688 44.375 1 46.06 162 LEU B CA 1
ATOM 4518 C C . LEU B 1 162 ? -14.289 44.188 44.469 1 46.06 162 LEU B C 1
ATOM 4520 O O . LEU B 1 162 ? -15.383 44.656 44.125 1 46.06 162 LEU B O 1
ATOM 4524 N N . PRO B 1 163 ? -13.602 44.906 45.312 1 49.34 163 PRO B N 1
ATOM 4525 C CA . PRO B 1 163 ? -13.906 46.344 45.438 1 49.34 163 PRO B CA 1
ATOM 4526 C C . PRO B 1 163 ? -14.281 46.969 44.094 1 49.34 163 PRO B C 1
ATOM 4528 O O . PRO B 1 163 ? -13.727 46.625 43.062 1 49.34 163 PRO B O 1
ATOM 4531 N N . SER B 1 164 ? -15.594 47.438 43.938 1 54.25 164 SER B N 1
ATOM 4532 C CA . SER B 1 164 ? -16.141 48.188 42.812 1 54.25 164 SER B CA 1
ATOM 4533 C C . SER B 1 164 ? -15.047 48.969 42.094 1 54.25 164 SER B C 1
ATOM 4535 O O . SER B 1 164 ? -15.102 49.094 40.875 1 54.25 164 SER B O 1
ATOM 4537 N N . ASP B 1 165 ? -14.031 49.25 42.844 1 56 165 ASP B N 1
ATOM 4538 C CA . ASP B 1 165 ? -12.969 50.062 42.281 1 56 165 ASP B CA 1
ATOM 4539 C C . ASP B 1 165 ? -12.102 49.25 41.312 1 56 165 ASP B C 1
ATOM 4541 O O . ASP B 1 165 ? -11.656 49.75 40.281 1 56 165 ASP B O 1
ATOM 4545 N N . LEU B 1 166 ? -11.898 48.031 41.75 1 60.09 166 LEU B N 1
ATOM 4546 C CA . LEU B 1 166 ? -11.062 47.188 40.906 1 60.09 166 LEU B CA 1
ATOM 4547 C C . LEU B 1 166 ? -11.789 46.812 39.594 1 60.09 166 LEU B C 1
ATOM 4549 O O . LEU B 1 166 ? -11.18 46.75 38.531 1 60.09 166 LEU B O 1
ATOM 4553 N N . ILE B 1 167 ? -13.023 46.469 39.719 1 63.19 167 ILE B N 1
ATOM 4554 C CA . ILE B 1 167 ? -13.836 46.188 38.531 1 63.19 167 ILE B CA 1
ATOM 4555 C C . ILE B 1 167 ? -13.852 47.375 37.594 1 63.19 167 ILE B C 1
ATOM 4557 O O . ILE B 1 167 ? -13.758 47.219 36.375 1 63.19 167 ILE B O 1
ATOM 4561 N N . ASN B 1 168 ? -13.992 48.531 38.312 1 64.44 168 ASN B N 1
ATOM 4562 C CA . ASN B 1 168 ? -13.992 49.75 37.5 1 64.44 168 ASN B CA 1
ATOM 4563 C C . ASN B 1 168 ? -12.641 49.969 36.844 1 64.44 168 ASN B C 1
ATOM 4565 O O . ASN B 1 168 ? -12.578 50.406 35.688 1 64.44 168 ASN B O 1
ATOM 4569 N N . GLU B 1 169 ? -11.602 49.688 37.562 1 66.56 169 GLU B N 1
ATOM 4570 C CA . GLU B 1 169 ? -10.266 49.875 36.969 1 66.56 169 GLU B CA 1
ATOM 4571 C C . GLU B 1 169 ? -10.039 48.906 35.812 1 66.56 169 GLU B C 1
ATOM 4573 O O . GLU B 1 169 ? -9.445 49.281 34.812 1 66.56 169 GLU B O 1
ATOM 4578 N N . GLU B 1 170 ? -10.562 47.781 35.906 1 69.19 170 GLU B N 1
ATOM 4579 C CA . GLU B 1 170 ? -10.438 46.812 34.844 1 69.19 170 GLU B CA 1
ATOM 4580 C C . GLU B 1 170 ? -11.234 47.25 33.594 1 69.19 170 GLU B C 1
ATOM 4582 O O . GLU B 1 170 ? -10.797 47.031 32.469 1 69.19 170 GLU B O 1
ATOM 4587 N N . ARG B 1 171 ? -12.32 47.656 33.875 1 70.62 171 ARG B N 1
ATOM 4588 C CA . ARG B 1 171 ? -13.148 48.156 32.781 1 70.62 171 ARG B CA 1
ATOM 4589 C C . ARG B 1 171 ? -12.477 49.312 32.062 1 70.62 171 ARG B C 1
ATOM 4591 O O . ARG B 1 171 ? -12.516 49.375 30.828 1 70.62 171 ARG B O 1
ATOM 4598 N N . GLU B 1 172 ? -11.945 50.156 32.875 1 70.38 172 GLU B N 1
ATOM 4599 C CA . GLU B 1 172 ? -11.25 51.281 32.25 1 70.38 172 GLU B CA 1
ATOM 4600 C C . GLU B 1 172 ? -10.023 50.812 31.469 1 70.38 172 GLU B C 1
ATOM 4602 O O . GLU B 1 172 ? -9.758 51.312 30.375 1 70.38 172 GLU B O 1
ATOM 4607 N N . PHE B 1 173 ? -9.398 49.906 32.062 1 76.25 173 PHE B N 1
ATOM 4608 C CA . PHE B 1 173 ? -8.234 49.375 31.391 1 76.25 173 PHE B CA 1
ATOM 4609 C C . PHE B 1 173 ? -8.648 48.656 30.094 1 76.25 173 PHE B C 1
ATOM 4611 O O . PHE B 1 173 ? -7.98 48.812 29.078 1 76.25 173 PHE B O 1
ATOM 4618 N N . ASN B 1 174 ? -9.68 48 30.188 1 74.69 174 ASN B N 1
ATOM 4619 C CA . ASN B 1 174 ? -10.195 47.25 29.047 1 74.69 174 ASN B CA 1
ATOM 4620 C C . ASN B 1 174 ? -10.609 48.219 27.906 1 74.69 174 ASN B C 1
ATOM 4622 O O . ASN B 1 174 ? -10.422 47.906 26.734 1 74.69 174 ASN B O 1
ATOM 4626 N N . SER B 1 175 ? -11.078 49.312 28.359 1 70.69 175 SER B N 1
ATOM 4627 C CA . SER B 1 175 ? -11.508 50.281 27.375 1 70.69 175 SER B CA 1
ATOM 4628 C C . SER B 1 175 ? -10.312 50.938 26.703 1 70.69 175 SER B C 1
ATOM 4630 O O . SER B 1 175 ? -10.43 51.469 25.578 1 70.69 175 SER B O 1
ATOM 4632 N N . ASN B 1 176 ? -9.195 50.906 27.359 1 72.69 176 ASN B N 1
ATOM 4633 C CA . ASN B 1 176 ? -7.98 51.469 26.781 1 72.69 176 ASN B CA 1
ATOM 4634 C C . ASN B 1 176 ? -7.098 50.406 26.141 1 72.69 176 ASN B C 1
ATOM 4636 O O . ASN B 1 176 ? -5.887 50.594 26 1 72.69 176 ASN B O 1
ATOM 4640 N N . SER B 1 177 ? -7.719 49.406 25.828 1 75.5 177 SER B N 1
ATOM 4641 C CA . SER B 1 177 ? -6.973 48.25 25.312 1 75.5 177 SER B CA 1
ATOM 4642 C C . SER B 1 177 ? -6.305 48.594 23.984 1 75.5 177 SER B C 1
ATOM 4644 O O . SER B 1 177 ? -5.387 47.906 23.547 1 75.5 177 SER B O 1
ATOM 4646 N N . LEU B 1 178 ? -6.734 49.656 23.344 1 79.19 178 LEU B N 1
ATOM 4647 C CA . LEU B 1 178 ? -6.117 50.125 22.109 1 79.19 178 LEU B CA 1
ATOM 4648 C C . LEU B 1 178 ? -4.645 50.438 22.312 1 79.19 178 LEU B C 1
ATOM 4650 O O . LEU B 1 178 ? -3.824 50.281 21.422 1 79.19 178 LEU B O 1
ATOM 4654 N N . SER B 1 179 ? -4.352 50.812 23.547 1 84.56 179 SER B N 1
ATOM 4655 C CA . SER B 1 179 ? -2.973 51.188 23.859 1 84.56 179 SER B CA 1
ATOM 4656 C C . SER B 1 179 ? -2.072 49.938 23.875 1 84.56 179 SER B C 1
ATOM 4658 O O . SER B 1 179 ? -0.847 50.062 23.797 1 84.56 179 SER B O 1
ATOM 4660 N N . LEU B 1 180 ? -2.668 48.781 23.922 1 90.75 180 LEU B N 1
ATOM 4661 C CA . LEU B 1 180 ? -1.909 47.562 24.031 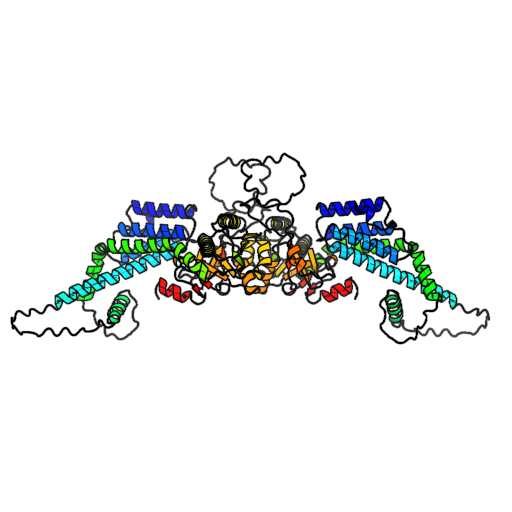1 90.75 180 LEU B CA 1
ATOM 4662 C C . LEU B 1 180 ? -1.612 47 22.641 1 90.75 180 LEU B C 1
ATOM 4664 O O . LEU B 1 180 ? -0.929 45.969 22.516 1 90.75 180 LEU B O 1
ATOM 4668 N N . LYS B 1 181 ? -2.064 47.594 21.578 1 91.5 181 LYS B N 1
ATOM 4669 C CA . LYS B 1 181 ? -1.926 47.094 20.203 1 91.5 181 LYS B CA 1
ATOM 4670 C C . LYS B 1 181 ? -0.469 46.781 19.875 1 91.5 181 LYS B C 1
ATOM 4672 O O . LYS B 1 181 ? -0.165 45.719 19.344 1 91.5 181 LYS B O 1
ATOM 4677 N N . PRO B 1 182 ? 0.438 47.719 20.188 1 93.31 182 PRO B N 1
ATOM 4678 C CA . PRO B 1 182 ? 1.834 47.406 19.875 1 93.31 182 PRO B CA 1
ATOM 4679 C C . PRO B 1 182 ? 2.338 46.156 20.562 1 93.31 182 PRO B C 1
ATOM 4681 O O . PRO B 1 182 ? 3.109 45.375 19.984 1 93.31 182 PRO B O 1
ATOM 4684 N N . ILE B 1 183 ? 1.937 45.938 21.828 1 94.62 183 ILE B N 1
ATOM 4685 C CA . ILE B 1 183 ? 2.338 44.781 22.594 1 94.62 183 ILE B CA 1
ATOM 4686 C C . ILE B 1 183 ? 1.75 43.5 21.953 1 94.62 183 ILE B C 1
ATOM 4688 O O . ILE B 1 183 ? 2.414 42.469 21.875 1 94.62 183 ILE B O 1
ATOM 4692 N N . PHE B 1 184 ? 0.49 43.656 21.531 1 96 184 PHE B N 1
ATOM 4693 C CA . PHE B 1 184 ? -0.166 42.531 20.875 1 96 184 PHE B CA 1
ATOM 4694 C C . PHE B 1 184 ? 0.538 42.188 19.562 1 96 184 PHE B C 1
ATOM 4696 O O . PHE B 1 184 ? 0.791 41 19.281 1 96 184 PHE B O 1
ATOM 4703 N N . ILE B 1 185 ? 0.869 43.125 18.719 1 96.31 185 ILE B N 1
ATOM 4704 C CA . ILE B 1 185 ? 1.525 42.938 17.438 1 96.31 185 ILE B CA 1
ATOM 4705 C C . ILE B 1 185 ? 2.887 42.281 17.641 1 96.31 185 ILE B C 1
ATOM 4707 O O . ILE B 1 185 ? 3.264 41.375 16.891 1 96.31 185 ILE B O 1
ATOM 4711 N N . GLU B 1 186 ? 3.568 42.719 18.656 1 96.44 186 GLU B N 1
ATOM 4712 C CA . GLU B 1 186 ? 4.871 42.125 18.953 1 96.44 186 GLU B CA 1
ATOM 4713 C C . GLU B 1 186 ? 4.734 40.688 19.375 1 96.44 186 GLU B C 1
ATOM 4715 O O . GLU B 1 186 ? 5.547 39.844 18.969 1 96.44 186 GLU B O 1
ATOM 4720 N N . ALA B 1 187 ? 3.744 40.375 20.203 1 96.38 187 ALA B N 1
ATOM 4721 C CA . ALA B 1 187 ? 3.506 39 20.641 1 96.38 187 ALA B CA 1
ATOM 4722 C C . ALA B 1 187 ? 3.217 38.094 19.453 1 96.38 187 ALA B C 1
ATOM 4724 O O . ALA B 1 187 ? 3.705 36.969 19.391 1 96.38 187 ALA B O 1
ATOM 4725 N N . VAL B 1 188 ? 2.434 38.594 18.516 1 97.69 188 VAL B N 1
ATOM 4726 C CA . VAL B 1 188 ? 2.088 37.812 17.344 1 97.69 188 VAL B CA 1
ATOM 4727 C C . VAL B 1 188 ? 3.32 37.625 16.453 1 97.69 188 VAL B C 1
ATOM 4729 O O . VAL B 1 188 ? 3.508 36.594 15.836 1 97.69 188 VAL B O 1
ATOM 4732 N N . GLN B 1 189 ? 4.141 38.688 16.375 1 97.06 189 GLN B N 1
ATOM 4733 C CA . GLN B 1 189 ? 5.391 38.594 15.625 1 97.06 189 GLN B CA 1
ATOM 4734 C C . GLN B 1 189 ? 6.301 37.5 16.203 1 97.06 189 GLN B C 1
ATOM 4736 O O . GLN B 1 189 ? 6.973 36.781 15.469 1 97.06 189 GLN B O 1
ATOM 4741 N N . GLU B 1 190 ? 6.367 37.438 17.5 1 96.19 190 GLU B N 1
ATOM 4742 C CA . GLU B 1 190 ? 7.16 36.406 18.141 1 96.19 190 GLU B CA 1
ATOM 4743 C C . GLU B 1 190 ? 6.66 35 17.766 1 96.19 190 GLU B C 1
ATOM 4745 O O . GLU B 1 190 ? 7.461 34.094 17.562 1 96.19 190 GLU B O 1
ATOM 4750 N N . LEU B 1 191 ? 5.375 34.875 17.734 1 96.31 191 LEU B N 1
ATOM 4751 C CA . LEU B 1 191 ? 4.793 33.594 17.312 1 96.31 191 LEU B CA 1
ATOM 4752 C C . LEU B 1 191 ? 5.184 33.281 15.883 1 96.31 191 LEU B C 1
ATOM 4754 O O . LEU B 1 191 ? 5.473 32.125 15.57 1 96.31 191 LEU B O 1
ATOM 4758 N N . TYR B 1 192 ? 5.137 34.25 15 1 97.44 192 TYR B N 1
ATOM 4759 C CA . TYR B 1 192 ? 5.551 34.062 13.617 1 97.44 192 TYR B CA 1
ATOM 4760 C C . TYR B 1 192 ? 7 33.594 13.531 1 97.44 192 TYR B C 1
ATOM 4762 O O . TYR B 1 192 ? 7.316 32.688 12.773 1 97.44 192 TYR B O 1
ATOM 4770 N N . ASP B 1 193 ? 7.82 34.25 14.297 1 96.56 193 ASP B N 1
ATOM 4771 C CA . ASP B 1 193 ? 9.234 33.906 14.312 1 96.56 193 ASP B CA 1
ATOM 4772 C C . ASP B 1 193 ? 9.438 32.469 14.828 1 96.56 193 ASP B C 1
ATOM 4774 O O . ASP B 1 193 ? 10.297 31.75 14.336 1 96.56 193 ASP B O 1
ATOM 4778 N N . GLU B 1 194 ? 8.711 32.125 15.852 1 94.62 194 GLU B N 1
ATOM 4779 C CA . GLU B 1 194 ? 8.758 30.75 16.375 1 94.62 194 GLU B CA 1
ATOM 4780 C C . GLU B 1 194 ? 8.375 29.734 15.297 1 94.62 194 GLU B C 1
ATOM 4782 O O . GLU B 1 194 ? 9.023 28.703 15.164 1 94.62 194 GLU B O 1
ATOM 4787 N N . LEU B 1 195 ? 7.32 30.016 14.547 1 96.06 195 LEU B N 1
ATOM 4788 C CA . LEU B 1 195 ? 6.867 29.141 13.477 1 96.06 195 LEU B CA 1
ATOM 4789 C C . LEU B 1 195 ? 7.949 28.984 12.406 1 96.06 195 LEU B C 1
ATOM 4791 O O . LEU B 1 195 ? 8.148 27.875 11.883 1 96.06 195 LEU B O 1
ATOM 4795 N N . ASP B 1 196 ? 8.609 30.062 12.148 1 94.56 196 ASP B N 1
ATOM 4796 C CA . ASP B 1 196 ? 9.641 30.062 11.109 1 94.56 196 ASP B CA 1
ATOM 4797 C C . ASP B 1 196 ? 10.836 29.203 11.516 1 94.56 196 ASP B C 1
ATOM 4799 O O . ASP B 1 196 ? 11.562 28.703 10.656 1 94.56 196 ASP B O 1
ATOM 4803 N N . LEU B 1 197 ? 11.016 28.984 12.781 1 95.19 197 LEU B N 1
ATOM 4804 C CA . LEU B 1 197 ? 12.18 28.25 13.289 1 95.19 197 LEU B CA 1
ATOM 4805 C C . LEU B 1 197 ? 11.828 26.797 13.594 1 95.19 197 LEU B C 1
ATOM 4807 O O . LEU B 1 197 ? 12.695 26.016 13.977 1 95.19 197 LEU B O 1
ATOM 4811 N N . VAL B 1 198 ? 10.664 26.438 13.367 1 95.88 198 VAL B N 1
ATOM 4812 C CA . VAL B 1 198 ? 10.172 25.109 13.758 1 95.88 198 VAL B CA 1
ATOM 4813 C C . VAL B 1 198 ? 10.961 24.031 13.023 1 95.88 198 VAL B C 1
ATOM 4815 O O . VAL B 1 198 ? 11.391 23.047 13.625 1 95.88 198 VAL B O 1
ATOM 4818 N N . GLN B 1 199 ? 11.109 24.172 11.703 1 95.44 199 GLN B N 1
ATOM 4819 C CA . GLN B 1 199 ? 11.805 23.156 10.898 1 95.44 199 GLN B CA 1
ATOM 4820 C C . GLN B 1 199 ? 13.227 22.938 11.406 1 95.44 199 GLN B C 1
ATOM 4822 O O . GLN B 1 199 ? 13.664 21.797 11.539 1 95.44 199 GLN B O 1
ATOM 4827 N N . GLU B 1 200 ? 13.867 24.047 11.719 1 95.88 200 GLU B N 1
ATOM 4828 C CA . GLU B 1 200 ? 15.234 23.969 12.242 1 95.88 200 GLU B CA 1
ATOM 4829 C C . GLU B 1 200 ? 15.258 23.312 13.617 1 95.88 200 GLU B C 1
ATOM 4831 O O . GLU B 1 200 ? 16.156 22.531 13.922 1 95.88 200 GLU B O 1
ATOM 4836 N N . GLY B 1 201 ? 14.312 23.734 14.445 1 96.5 201 GLY B N 1
ATOM 4837 C CA . GLY B 1 201 ? 14.219 23.141 15.773 1 96.5 201 GLY B CA 1
ATOM 4838 C C . GLY B 1 201 ? 14 21.641 15.742 1 96.5 201 GLY B C 1
ATOM 4839 O O . GLY B 1 201 ? 14.602 20.906 16.531 1 96.5 201 GLY B O 1
ATOM 4840 N N . VAL B 1 202 ? 13.227 21.172 14.859 1 97.62 202 VAL B N 1
ATOM 4841 C CA . VAL B 1 202 ? 12.953 19.734 14.719 1 97.62 202 VAL B CA 1
ATOM 4842 C C . VAL B 1 202 ? 14.188 19.031 14.18 1 97.62 202 VAL B C 1
ATOM 4844 O O . VAL B 1 202 ? 14.586 17.969 14.695 1 97.62 202 VAL B O 1
ATOM 4847 N N . ALA B 1 203 ? 14.805 19.594 13.141 1 97.75 203 ALA B N 1
ATOM 4848 C CA . ALA B 1 203 ? 15.977 19 12.492 1 97.75 203 ALA B CA 1
ATOM 4849 C C . ALA B 1 203 ? 17.141 18.859 13.477 1 97.75 203 ALA B C 1
ATOM 4851 O O . ALA B 1 203 ? 17.906 17.906 13.398 1 97.75 203 ALA B O 1
ATOM 4852 N N . ALA B 1 204 ? 17.219 19.797 14.406 1 96.38 204 ALA B N 1
ATOM 4853 C CA . ALA B 1 204 ? 18.312 19.812 15.375 1 96.38 204 ALA B CA 1
ATOM 4854 C C . ALA B 1 204 ? 18.312 18.562 16.25 1 96.38 204 ALA B C 1
ATOM 4856 O O . ALA B 1 204 ? 19.328 18.172 16.797 1 96.38 204 ALA B O 1
ATOM 4857 N N . GLN B 1 205 ? 17.188 17.891 16.312 1 96.12 205 GLN B N 1
ATOM 4858 C CA . GLN B 1 205 ? 17.031 16.703 17.172 1 96.12 205 GLN B CA 1
ATOM 4859 C C . GLN B 1 205 ? 17.375 15.43 16.391 1 96.12 205 GLN B C 1
ATOM 4861 O O . GLN B 1 205 ? 17.406 14.344 16.984 1 96.12 205 GLN B O 1
ATOM 4866 N N . ALA B 1 206 ? 17.656 15.438 15.148 1 98.06 206 ALA B N 1
ATOM 4867 C CA . ALA B 1 206 ? 17.703 14.297 14.242 1 98.06 206 ALA B CA 1
ATOM 4868 C C . ALA B 1 206 ? 18.734 13.273 14.711 1 98.06 206 ALA B C 1
ATOM 4870 O O . ALA B 1 206 ? 18.469 12.07 14.703 1 98.06 206 ALA B O 1
ATOM 4871 N N . SER B 1 207 ? 19.906 13.758 15.219 1 96.56 207 SER B N 1
ATOM 4872 C CA . SER B 1 207 ? 21 12.867 15.57 1 96.56 207 SER B CA 1
ATOM 4873 C C . SER B 1 207 ? 20.703 12.07 16.828 1 96.56 207 SER B C 1
ATOM 4875 O O . SER B 1 207 ? 21.297 11.016 17.062 1 96.56 207 SER B O 1
ATOM 4877 N N . GLU B 1 208 ? 19.797 12.586 17.625 1 96.5 208 GLU B N 1
ATOM 4878 C CA . GLU B 1 208 ? 19.391 11.859 18.812 1 96.5 208 GLU B CA 1
ATOM 4879 C C . GLU B 1 208 ? 18.453 10.695 18.469 1 96.5 208 GLU B C 1
ATOM 4881 O O . GLU B 1 208 ? 18.344 9.734 19.219 1 96.5 208 GLU B O 1
ATOM 4886 N N . HIS B 1 209 ? 17.875 10.703 17.297 1 97.06 209 HIS B N 1
ATOM 4887 C CA . HIS B 1 209 ? 16.828 9.742 16.969 1 97.06 209 HIS B CA 1
ATOM 4888 C C . HIS B 1 209 ? 17.25 8.844 15.812 1 97.06 209 HIS B C 1
ATOM 4890 O O . HIS B 1 209 ? 16.656 7.785 15.602 1 97.06 209 HIS B O 1
ATOM 4896 N N . ILE B 1 210 ? 18.203 9.289 15.008 1 97.94 210 ILE B N 1
ATOM 4897 C CA . ILE B 1 210 ? 18.719 8.484 13.906 1 97.94 210 ILE B CA 1
ATOM 4898 C C . ILE B 1 210 ? 20.156 8.078 14.195 1 97.94 210 ILE B C 1
ATOM 4900 O O . ILE B 1 210 ? 21.031 8.93 14.367 1 97.94 210 ILE B O 1
ATOM 4904 N N . HIS B 1 211 ? 20.406 6.824 14.188 1 97.19 211 HIS B N 1
ATOM 4905 C CA . HIS B 1 211 ? 21.734 6.297 14.469 1 97.19 211 HIS B CA 1
ATOM 4906 C C . HIS B 1 211 ? 22.312 5.605 13.242 1 97.19 211 HIS B C 1
ATOM 4908 O O . HIS B 1 211 ? 21.578 5.191 12.344 1 97.19 211 HIS B O 1
ATOM 4914 N N . SER B 1 212 ? 23.594 5.469 13.297 1 96.25 212 SER B N 1
ATOM 4915 C CA . SER B 1 212 ? 24.281 4.832 12.172 1 96.25 212 SER B CA 1
ATOM 4916 C C . SER B 1 212 ? 23.891 3.361 12.055 1 96.25 212 SER B C 1
ATOM 4918 O O . SER B 1 212 ? 23.75 2.668 13.062 1 96.25 212 SER B O 1
ATOM 4920 N N . GLY B 1 213 ? 23.703 2.977 10.844 1 95.75 213 GLY B N 1
ATOM 4921 C CA . GLY B 1 213 ? 23.359 1.59 10.578 1 95.75 213 GLY B CA 1
ATOM 4922 C C . GLY B 1 213 ? 21.859 1.366 10.414 1 95.75 213 GLY B C 1
ATOM 4923 O O . GLY B 1 213 ? 21.438 0.293 9.984 1 95.75 213 GLY B O 1
ATOM 4924 N N . GLU B 1 214 ? 21.125 2.398 10.68 1 97.06 214 GLU B N 1
ATOM 4925 C CA . GLU B 1 214 ? 19.672 2.242 10.625 1 97.06 214 GLU B CA 1
ATOM 4926 C C . GLU B 1 214 ? 19.172 2.264 9.18 1 97.06 214 GLU B C 1
ATOM 4928 O O . GLU B 1 214 ? 19.828 2.82 8.297 1 97.06 214 GLU B O 1
ATOM 4933 N N . VAL B 1 215 ? 18.125 1.561 8.953 1 96.75 215 VAL B N 1
ATOM 4934 C CA . VAL B 1 215 ? 17.375 1.604 7.703 1 96.75 215 VAL B CA 1
ATOM 4935 C C . VAL B 1 215 ? 16.016 2.258 7.949 1 96.75 215 VAL B C 1
ATOM 4937 O O . VAL B 1 215 ? 15.164 1.695 8.641 1 96.75 215 VAL B O 1
ATOM 4940 N N . ILE B 1 216 ? 15.836 3.393 7.324 1 98.06 216 ILE B N 1
ATOM 4941 C CA . ILE B 1 216 ? 14.664 4.207 7.598 1 98.06 216 ILE B CA 1
ATOM 4942 C C . ILE B 1 216 ? 13.711 4.156 6.406 1 98.06 216 ILE B C 1
ATOM 4944 O O . ILE B 1 216 ? 14.125 4.332 5.262 1 98.06 216 ILE B O 1
ATOM 4948 N N . MET B 1 217 ? 12.5 3.883 6.664 1 97.75 217 MET B N 1
ATOM 4949 C CA . MET B 1 217 ? 11.484 3.951 5.621 1 97.75 217 MET B CA 1
ATOM 4950 C C . MET B 1 217 ? 10.688 5.25 5.723 1 97.75 217 MET B C 1
ATOM 4952 O O . MET B 1 217 ? 10.414 5.73 6.82 1 97.75 217 MET B O 1
ATOM 4956 N N . THR B 1 218 ? 10.352 5.836 4.59 1 98.25 218 THR B N 1
ATOM 4957 C CA . THR B 1 218 ? 9.539 7.047 4.547 1 98.25 218 THR B CA 1
ATOM 4958 C C . THR B 1 218 ? 8.766 7.137 3.232 1 98.25 218 THR B C 1
ATOM 4960 O O . THR B 1 218 ? 8.766 6.191 2.441 1 98.25 218 THR B O 1
ATOM 4963 N N . LEU B 1 219 ? 7.953 8.102 3.068 1 97.06 219 LEU B N 1
ATOM 4964 C CA . LEU B 1 219 ? 7.223 8.391 1.84 1 97.06 219 LEU B CA 1
ATOM 4965 C C . LEU B 1 219 ? 7.043 9.898 1.657 1 97.06 219 LEU B C 1
ATOM 4967 O O . LEU B 1 219 ? 7.344 10.68 2.562 1 97.06 219 LEU B O 1
ATOM 4971 N N . ASP B 1 220 ? 6.59 10.297 0.517 1 94.88 220 ASP B N 1
ATOM 4972 C CA . ASP B 1 220 ? 6.246 11.688 0.213 1 94.88 220 ASP B CA 1
ATOM 4973 C C . ASP B 1 220 ? 7.477 12.586 0.302 1 94.88 220 ASP B C 1
ATOM 4975 O O . ASP B 1 220 ? 8.602 12.102 0.461 1 94.88 220 ASP B O 1
ATOM 4979 N N . ASN B 1 221 ? 7.277 13.805 0.055 1 95.69 221 ASN B N 1
ATOM 4980 C CA . ASN B 1 221 ? 8.328 14.812 0.11 1 95.69 221 ASN B CA 1
ATOM 4981 C C . ASN B 1 221 ? 8.023 15.883 1.152 1 95.69 221 ASN B C 1
ATOM 4983 O O . ASN B 1 221 ? 7.895 17.062 0.817 1 95.69 221 ASN B O 1
ATOM 4987 N N . SER B 1 222 ? 7.965 15.406 2.412 1 95.5 222 SER B N 1
ATOM 4988 C CA . SER B 1 222 ? 7.781 16.344 3.518 1 95.5 222 SER B CA 1
ATOM 4989 C C . SER B 1 222 ? 9.039 17.172 3.748 1 95.5 222 SER B C 1
ATOM 4991 O O . SER B 1 222 ? 10.125 16.625 3.92 1 95.5 222 SER B O 1
ATOM 4993 N N . ARG B 1 223 ? 8.875 18.438 3.832 1 94.62 223 ARG B N 1
ATOM 4994 C CA . ARG B 1 223 ? 10.016 19.328 4.051 1 94.62 223 ARG B CA 1
ATOM 4995 C C . ARG B 1 223 ? 10.656 19.078 5.41 1 94.62 223 ARG B C 1
ATOM 4997 O O . ARG B 1 223 ? 11.883 19.109 5.535 1 94.62 223 ARG B O 1
ATOM 5004 N N . THR B 1 224 ? 9.82 18.859 6.355 1 96.31 224 THR B N 1
ATOM 5005 C CA . THR B 1 224 ? 10.312 18.625 7.707 1 96.31 224 THR B CA 1
ATOM 5006 C C . THR B 1 224 ? 11.078 17.312 7.777 1 96.31 224 THR B C 1
ATOM 5008 O O . THR B 1 224 ? 12.133 17.234 8.414 1 96.31 224 THR B O 1
ATOM 5011 N N . VAL B 1 225 ? 10.609 16.25 7.156 1 97.94 225 VAL B N 1
ATOM 5012 C CA . VAL B 1 225 ? 11.281 14.953 7.145 1 97.94 225 VAL B CA 1
ATOM 5013 C C . VAL B 1 225 ? 12.609 15.07 6.398 1 97.94 225 VAL B C 1
ATOM 5015 O O . VAL B 1 225 ? 13.633 14.539 6.848 1 97.94 225 VAL B O 1
ATOM 5018 N N . THR B 1 226 ? 12.594 15.789 5.27 1 97.75 226 THR B N 1
ATOM 5019 C CA . THR B 1 226 ? 13.797 15.977 4.469 1 97.75 226 THR B CA 1
ATOM 5020 C C . THR B 1 226 ? 14.891 16.656 5.297 1 97.75 226 THR B C 1
ATOM 5022 O O . THR B 1 226 ? 16.031 16.172 5.344 1 97.75 226 THR B O 1
ATOM 5025 N N . SER B 1 227 ? 14.539 17.75 5.957 1 97.62 227 SER B N 1
ATOM 5026 C CA . SER B 1 227 ? 15.5 18.5 6.766 1 97.62 227 SER B CA 1
ATOM 5027 C C . SER B 1 227 ? 16.016 17.656 7.93 1 97.62 227 SER B C 1
ATOM 5029 O O . SER B 1 227 ? 17.172 17.734 8.305 1 97.62 227 SER B O 1
ATOM 5031 N N . PHE B 1 228 ? 15.141 16.859 8.477 1 98.5 228 PHE B N 1
ATOM 5032 C CA . PHE B 1 228 ? 15.477 15.977 9.594 1 98.5 228 PHE B CA 1
ATOM 5033 C C . PHE B 1 228 ? 16.516 14.953 9.18 1 98.5 228 PHE B C 1
ATOM 5035 O O . PHE B 1 228 ? 17.516 14.766 9.875 1 98.5 228 PHE B O 1
ATOM 5042 N N . LEU B 1 229 ? 16.297 14.266 8.031 1 98.5 229 LEU B N 1
ATOM 5043 C CA . LEU B 1 229 ? 17.219 13.273 7.5 1 98.5 229 LEU B CA 1
ATOM 5044 C C . LEU B 1 229 ? 18.562 13.906 7.133 1 98.5 229 LEU B C 1
ATOM 5046 O O . LEU B 1 229 ? 19.609 13.359 7.438 1 98.5 229 LEU B O 1
ATOM 5050 N N . GLN B 1 230 ? 18.5 15.055 6.527 1 98.38 230 GLN B N 1
ATOM 5051 C CA . GLN B 1 230 ? 19.719 15.75 6.117 1 98.38 230 GLN B CA 1
ATOM 5052 C C . GLN B 1 230 ? 20.547 16.172 7.328 1 98.38 230 GLN B C 1
ATOM 5054 O O . GLN B 1 230 ? 21.766 16.125 7.301 1 98.38 230 GLN B O 1
ATOM 5059 N N . ALA B 1 231 ? 19.844 16.672 8.375 1 98.31 231 ALA B N 1
ATOM 5060 C CA . ALA B 1 231 ? 20.531 17.094 9.594 1 98.31 231 ALA B CA 1
ATOM 5061 C C . ALA B 1 231 ? 21.266 15.914 10.234 1 98.31 231 ALA B C 1
ATOM 5063 O O . ALA B 1 231 ? 22.391 16.078 10.734 1 98.31 231 ALA B O 1
ATOM 5064 N N . ALA B 1 232 ? 20.672 14.773 10.242 1 98.19 232 ALA B N 1
ATOM 5065 C CA . ALA B 1 232 ? 21.328 13.586 10.789 1 98.19 232 ALA B CA 1
ATOM 5066 C C . ALA B 1 232 ? 22.594 13.242 10.008 1 98.19 232 ALA B C 1
ATOM 5068 O O . ALA B 1 232 ? 23.625 12.938 10.594 1 98.19 232 ALA B O 1
ATOM 5069 N N . ALA B 1 233 ? 22.438 13.297 8.695 1 97.88 233 ALA B N 1
ATOM 5070 C CA . ALA B 1 233 ? 23.594 13.008 7.84 1 97.88 233 ALA B CA 1
ATOM 5071 C C . ALA B 1 233 ? 24.719 14.016 8.078 1 97.88 233 ALA B C 1
ATOM 5073 O O . ALA B 1 233 ? 25.891 13.641 8.125 1 97.88 233 ALA B O 1
ATOM 5074 N N . LYS B 1 234 ? 24.391 15.258 8.242 1 97.5 234 LYS B N 1
ATOM 5075 C CA . LYS B 1 234 ? 25.359 16.312 8.5 1 97.5 234 LYS B CA 1
ATOM 5076 C C . LYS B 1 234 ? 26.094 16.078 9.82 1 97.5 234 LYS B C 1
ATOM 5078 O O . LYS B 1 234 ? 27.25 16.469 9.977 1 97.5 234 LYS B O 1
ATOM 5083 N N . ASN B 1 235 ? 25.391 15.477 10.703 1 97.12 235 ASN B N 1
ATOM 5084 C CA . ASN B 1 235 ? 25.984 15.141 11.992 1 97.12 235 ASN B CA 1
ATOM 5085 C C . ASN B 1 235 ? 26.703 13.789 11.945 1 97.12 235 ASN B C 1
ATOM 5087 O O . ASN B 1 235 ? 26.812 13.102 12.961 1 97.12 235 ASN B O 1
ATOM 5091 N N . LYS B 1 236 ? 26.953 13.242 10.781 1 96.19 236 LYS B N 1
ATOM 5092 C CA . LYS B 1 236 ? 27.844 12.117 10.492 1 96.19 236 LYS B CA 1
ATOM 5093 C C . LYS B 1 236 ? 27.141 10.789 10.781 1 96.19 236 LYS B C 1
ATOM 5095 O O . LYS B 1 236 ? 27.812 9.781 11.055 1 96.19 236 LYS B O 1
ATOM 5100 N N . ARG B 1 237 ? 25.844 10.82 10.867 1 96.94 237 ARG B N 1
ATOM 5101 C CA . ARG B 1 237 ? 25.125 9.555 10.93 1 96.94 237 ARG B CA 1
ATOM 5102 C C . ARG B 1 237 ? 25.031 8.898 9.555 1 96.94 237 ARG B C 1
ATOM 5104 O O . ARG B 1 237 ? 24.672 9.555 8.578 1 96.94 237 ARG B O 1
ATOM 5111 N N . LYS B 1 238 ? 25.375 7.629 9.57 1 96.62 238 LYS B N 1
ATOM 5112 C CA . LYS B 1 238 ? 25.297 6.871 8.328 1 96.62 238 LYS B CA 1
ATOM 5113 C C . LYS B 1 238 ? 24.094 5.926 8.336 1 96.62 238 LYS B C 1
ATOM 5115 O O . LYS B 1 238 ? 24.062 4.961 9.102 1 96.62 238 LYS B O 1
ATOM 5120 N N . PHE B 1 239 ? 23.172 6.191 7.492 1 96.38 239 PHE B N 1
ATOM 5121 C CA . PHE B 1 239 ? 21.953 5.402 7.422 1 96.38 239 PHE B CA 1
ATOM 5122 C C . PHE B 1 239 ? 21.438 5.332 5.992 1 96.38 239 PHE B C 1
ATOM 5124 O O . PHE B 1 239 ? 21.938 6.027 5.109 1 96.38 239 PHE B O 1
ATOM 5131 N N . THR B 1 240 ? 20.531 4.406 5.719 1 95.56 240 THR B N 1
ATOM 5132 C CA . THR B 1 240 ? 19.906 4.227 4.414 1 95.56 240 THR B CA 1
ATOM 5133 C C . THR B 1 240 ? 18.406 4.52 4.488 1 95.56 240 THR B C 1
ATOM 5135 O O . THR B 1 240 ? 17.75 4.207 5.492 1 95.56 240 THR B O 1
ATOM 5138 N N . VAL B 1 241 ? 17.938 5.145 3.414 1 97.25 241 VAL B N 1
ATOM 5139 C CA . VAL B 1 241 ? 16.531 5.496 3.404 1 97.25 241 VAL B CA 1
ATOM 5140 C C . VAL B 1 241 ? 15.812 4.738 2.289 1 97.25 241 VAL B C 1
ATOM 5142 O O . VAL B 1 241 ? 16.266 4.73 1.144 1 97.25 241 VAL B O 1
ATOM 5145 N N . ILE B 1 242 ? 14.758 4.027 2.619 1 94.75 242 ILE B N 1
ATOM 5146 C CA . ILE B 1 242 ? 13.852 3.416 1.653 1 94.75 242 ILE B CA 1
ATOM 5147 C C . ILE B 1 242 ? 12.625 4.309 1.463 1 94.75 242 ILE B C 1
ATOM 5149 O O . ILE B 1 242 ? 11.93 4.625 2.426 1 94.75 242 ILE B O 1
ATOM 5153 N N . ILE B 1 243 ? 12.367 4.695 0.207 1 96.69 243 ILE B N 1
ATOM 5154 C CA . ILE B 1 243 ? 11.328 5.688 -0.057 1 96.69 243 ILE B CA 1
ATOM 5155 C C . ILE B 1 243 ? 10.234 5.062 -0.916 1 96.69 243 ILE B C 1
ATOM 5157 O O . ILE B 1 243 ? 10.5 4.562 -2.01 1 96.69 243 ILE B O 1
ATOM 5161 N N . SER B 1 244 ? 9.016 5.055 -0.362 1 94.69 244 SER B N 1
ATOM 5162 C CA . SER B 1 244 ? 7.887 4.758 -1.24 1 94.69 244 SER B CA 1
ATOM 5163 C C . SER B 1 244 ? 7.711 5.844 -2.299 1 94.69 244 SER B C 1
ATOM 5165 O O . SER B 1 244 ? 7.785 7.035 -1.993 1 94.69 244 SER B O 1
ATOM 5167 N N . GLU B 1 245 ? 7.465 5.535 -3.438 1 91.25 245 GLU B N 1
ATOM 5168 C CA . GLU B 1 245 ? 7.43 6.473 -4.555 1 91.25 245 GLU B CA 1
ATOM 5169 C C . GLU B 1 245 ? 6.27 7.453 -4.418 1 91.25 245 GLU B C 1
ATOM 5171 O O . GLU B 1 245 ? 6.355 8.594 -4.875 1 91.25 245 GLU B O 1
ATOM 5176 N N . THR B 1 246 ? 5.152 7.039 -3.814 1 90.5 246 THR B N 1
ATOM 5177 C CA . THR B 1 246 ? 3.992 7.859 -3.477 1 90.5 246 THR B CA 1
ATOM 5178 C C . THR B 1 246 ? 3.248 8.289 -4.738 1 90.5 246 THR B C 1
ATOM 5180 O O . THR B 1 246 ? 2.994 9.477 -4.938 1 90.5 246 THR B O 1
ATOM 5183 N N . ALA B 1 247 ? 2.871 7.336 -5.469 1 83.75 247 ALA B N 1
ATOM 5184 C CA . ALA B 1 247 ? 2.01 7.621 -6.613 1 83.75 247 ALA B CA 1
ATOM 5185 C C . ALA B 1 247 ? 0.631 8.094 -6.156 1 83.75 247 ALA B C 1
ATOM 5187 O O . ALA B 1 247 ? 0.176 7.734 -5.066 1 83.75 247 ALA B O 1
ATOM 5188 N N . PRO B 1 248 ? -0.026 9.008 -6.984 1 79.5 248 PRO B N 1
ATOM 5189 C CA . PRO B 1 248 ? 0.327 9.367 -8.359 1 79.5 248 PRO B CA 1
ATOM 5190 C C . PRO B 1 248 ? 1.201 10.617 -8.438 1 79.5 248 PRO B C 1
ATOM 5192 O O . PRO B 1 248 ? 1.677 10.969 -9.523 1 79.5 248 PRO B O 1
ATOM 5195 N N . SER B 1 249 ? 1.453 11.273 -7.258 1 80.5 249 SER B N 1
ATOM 5196 C CA . SER B 1 249 ? 2.227 12.516 -7.293 1 80.5 249 SER B CA 1
ATOM 5197 C C . SER B 1 249 ? 3.707 12.234 -7.523 1 80.5 249 SER B C 1
ATOM 5199 O O . SER B 1 249 ? 4.453 13.117 -7.949 1 80.5 249 SER B O 1
ATOM 5201 N N . PHE B 1 250 ? 4.152 11.062 -7.129 1 88.44 250 PHE B N 1
ATOM 5202 C CA . PHE B 1 250 ? 5.539 10.617 -7.207 1 88.44 250 PHE B CA 1
ATOM 5203 C C . PHE B 1 250 ? 6.449 11.539 -6.402 1 88.44 250 PHE B C 1
ATOM 5205 O O . PHE B 1 250 ? 7.602 11.766 -6.773 1 88.44 250 PHE B O 1
ATOM 5212 N N . SER B 1 251 ? 5.883 12.062 -5.375 1 92.88 251 SER B N 1
ATOM 5213 C CA . SER B 1 251 ? 6.617 12.969 -4.504 1 92.88 251 SER B CA 1
ATOM 5214 C C . SER B 1 251 ? 7.777 12.258 -3.814 1 92.88 251 SER B C 1
ATOM 5216 O O . SER B 1 251 ? 8.773 12.883 -3.453 1 92.88 251 SER B O 1
ATOM 5218 N N . GLY B 1 252 ? 7.688 10.984 -3.664 1 95.06 252 GLY B N 1
ATOM 5219 C CA . GLY B 1 252 ? 8.805 10.227 -3.115 1 95.06 252 GLY B CA 1
ATOM 5220 C C . GLY B 1 252 ? 10.047 10.281 -3.98 1 95.06 252 GLY B C 1
ATOM 5221 O O . GLY B 1 252 ? 11.164 10.25 -3.467 1 95.06 252 GLY B O 1
ATOM 5222 N N . ARG B 1 253 ? 9.859 10.359 -5.242 1 92.5 253 ARG B N 1
ATOM 5223 C CA . ARG B 1 253 ? 10.992 10.469 -6.156 1 92.5 253 ARG B CA 1
ATOM 5224 C C . ARG B 1 253 ? 11.695 11.812 -5.992 1 92.5 253 ARG B C 1
ATOM 5226 O O . ARG B 1 253 ? 12.922 11.898 -6.094 1 92.5 253 ARG B O 1
ATOM 5233 N N . THR B 1 254 ? 10.906 12.797 -5.777 1 95.06 254 THR B N 1
ATOM 5234 C CA . THR B 1 254 ? 11.461 14.125 -5.52 1 95.06 254 THR B CA 1
ATOM 5235 C C . THR B 1 254 ? 12.328 14.109 -4.266 1 95.06 254 THR B C 1
ATOM 5237 O O . THR B 1 254 ? 13.414 14.695 -4.25 1 95.06 254 THR B O 1
ATOM 5240 N N . LEU B 1 255 ? 11.805 13.445 -3.264 1 96.75 255 LEU B N 1
ATOM 5241 C CA . LEU B 1 255 ? 12.586 13.305 -2.041 1 96.75 255 LEU B CA 1
ATOM 5242 C C . LEU B 1 255 ? 13.906 12.586 -2.316 1 96.75 255 LEU B C 1
ATOM 5244 O O . LEU B 1 255 ? 14.961 12.992 -1.819 1 96.75 255 LEU B O 1
ATOM 5248 N N . SER B 1 256 ? 13.844 11.523 -3.059 1 95.94 256 SER B N 1
ATOM 5249 C CA . SER B 1 256 ? 15.039 10.766 -3.402 1 95.94 256 SER B CA 1
ATOM 5250 C C . SER B 1 256 ? 16.094 11.648 -4.059 1 95.94 256 SER B C 1
ATOM 5252 O O . SER B 1 256 ? 17.281 11.57 -3.729 1 95.94 256 SER B O 1
ATOM 5254 N N . LYS B 1 257 ? 15.664 12.469 -4.941 1 95.12 257 LYS B N 1
ATOM 5255 C CA . LYS B 1 257 ? 16.562 13.398 -5.617 1 95.12 257 LYS B CA 1
ATOM 5256 C C . LYS B 1 257 ? 17.219 14.352 -4.625 1 95.12 257 LYS B C 1
ATOM 5258 O O . LYS B 1 257 ? 18.422 14.617 -4.707 1 95.12 257 LYS B O 1
ATOM 5263 N N . LYS B 1 258 ? 16.422 14.844 -3.703 1 96.38 258 LYS B N 1
ATOM 5264 C CA . LYS B 1 258 ? 16.922 15.773 -2.699 1 96.38 258 LYS B CA 1
ATOM 5265 C C . LYS B 1 258 ? 17.969 15.109 -1.811 1 96.38 258 LYS B C 1
ATOM 5267 O O . LYS B 1 258 ? 19 15.711 -1.492 1 96.38 258 LYS B O 1
ATOM 5272 N N . LEU B 1 259 ? 17.703 13.922 -1.45 1 96.81 259 LEU B N 1
ATOM 5273 C CA . LEU B 1 259 ? 18.625 13.203 -0.579 1 96.81 259 LEU B CA 1
ATOM 5274 C C . LEU B 1 259 ? 19.906 12.844 -1.322 1 96.81 259 LEU B C 1
ATOM 5276 O O . LEU B 1 259 ? 21 12.875 -0.741 1 96.81 259 LEU B O 1
ATOM 5280 N N . THR B 1 260 ? 19.734 12.469 -2.592 1 94.88 260 THR B N 1
ATOM 5281 C CA . THR B 1 260 ? 20.875 12.125 -3.422 1 94.88 260 THR B CA 1
ATOM 5282 C C . THR B 1 260 ? 21.781 13.336 -3.629 1 94.88 260 THR B C 1
ATOM 5284 O O . THR B 1 260 ? 23 13.203 -3.705 1 94.88 260 THR B O 1
ATOM 5287 N N . ASN B 1 261 ? 21.219 14.523 -3.646 1 94.44 261 ASN B N 1
ATOM 5288 C CA . ASN B 1 261 ? 21.969 15.75 -3.904 1 94.44 261 ASN B CA 1
ATOM 5289 C C . ASN B 1 261 ? 22.422 16.406 -2.607 1 94.44 261 ASN B C 1
ATOM 5291 O O . ASN B 1 261 ? 23.078 17.453 -2.635 1 94.44 261 ASN B O 1
ATOM 5295 N N . SER B 1 262 ? 22 15.797 -1.551 1 94.94 262 SER B N 1
ATOM 5296 C CA . SER B 1 262 ? 22.406 16.359 -0.267 1 94.94 262 SER B CA 1
ATOM 5297 C C . SER B 1 262 ? 23.906 16.219 -0.045 1 94.94 262 SER B C 1
ATOM 5299 O O . SER B 1 262 ? 24.547 15.391 -0.687 1 94.94 262 SER B O 1
ATOM 5301 N N . VAL B 1 263 ? 24.484 17.094 0.838 1 94.44 263 VAL B N 1
ATOM 5302 C CA . VAL B 1 263 ? 25.891 17.016 1.242 1 94.44 263 VAL B CA 1
ATOM 5303 C C . VAL B 1 263 ? 25.969 16.844 2.756 1 94.44 263 VAL B C 1
ATOM 5305 O O . VAL B 1 263 ? 25.719 17.781 3.516 1 94.44 263 VAL B O 1
ATOM 5308 N N . PRO B 1 264 ? 26.344 15.672 3.188 1 95.31 264 PRO B N 1
ATOM 5309 C CA . PRO B 1 264 ? 26.734 14.477 2.441 1 95.31 264 PRO B CA 1
ATOM 5310 C C . PRO B 1 264 ? 25.547 13.773 1.786 1 95.31 264 PRO B C 1
ATOM 5312 O O . PRO B 1 264 ? 24.406 13.977 2.199 1 95.31 264 PRO B O 1
ATOM 5315 N N . LYS B 1 265 ? 25.844 12.969 0.843 1 94.56 265 LYS B N 1
ATOM 5316 C CA . LYS B 1 265 ? 24.828 12.18 0.162 1 94.56 265 LYS B CA 1
ATOM 5317 C C . LYS B 1 265 ? 24.203 11.164 1.107 1 94.56 265 LYS B C 1
ATOM 5319 O O . LYS B 1 265 ? 24.891 10.523 1.896 1 94.56 265 LYS B O 1
ATOM 5324 N N . ILE B 1 266 ? 22.969 11.047 1.03 1 96.94 266 ILE B N 1
ATOM 5325 C CA . ILE B 1 266 ? 22.25 10.055 1.827 1 96.94 266 ILE B CA 1
ATOM 5326 C C . ILE B 1 266 ? 21.812 8.891 0.937 1 96.94 266 ILE B C 1
ATOM 5328 O O . ILE B 1 266 ? 21 9.062 0.03 1 96.94 266 ILE B O 1
ATOM 5332 N N . PRO B 1 267 ? 22.406 7.73 1.148 1 94.75 267 PRO B N 1
ATOM 5333 C CA . PRO B 1 267 ? 21.984 6.57 0.36 1 94.75 267 PRO B CA 1
ATOM 5334 C C . PRO B 1 267 ? 20.484 6.293 0.477 1 94.75 267 PRO B C 1
ATOM 5336 O O . PRO B 1 267 ? 19.938 6.289 1.582 1 94.75 267 PRO B O 1
ATOM 5339 N N . ASN B 1 268 ? 19.844 6.117 -0.684 1 95.25 268 ASN B N 1
ATOM 5340 C CA . ASN B 1 268 ? 18.406 5.863 -0.657 1 95.25 268 ASN B CA 1
ATOM 5341 C C . ASN B 1 268 ? 17.969 5.039 -1.862 1 95.25 268 ASN B C 1
ATOM 5343 O O . ASN B 1 268 ? 18.688 4.938 -2.854 1 95.25 268 ASN B O 1
ATOM 5347 N N . ILE B 1 269 ? 16.797 4.387 -1.729 1 90.94 269 ILE B N 1
ATOM 5348 C CA . ILE B 1 269 ? 16.172 3.609 -2.795 1 90.94 269 ILE B CA 1
ATOM 5349 C C . ILE B 1 269 ? 14.688 3.93 -2.863 1 90.94 269 ILE B C 1
ATOM 5351 O O . ILE B 1 269 ? 14.031 4.086 -1.831 1 90.94 269 ILE B O 1
ATOM 5355 N N . VAL B 1 270 ? 14.227 4.121 -4.098 1 93.56 270 VAL B N 1
ATOM 5356 C CA . VAL B 1 270 ? 12.805 4.355 -4.297 1 93.56 270 VAL B CA 1
ATOM 5357 C C . VAL B 1 270 ? 12.117 3.051 -4.707 1 93.56 270 VAL B C 1
ATOM 5359 O O . VAL B 1 270 ? 12.625 2.32 -5.562 1 93.56 270 VAL B O 1
ATOM 5362 N N . ILE B 1 271 ? 11.039 2.805 -4.012 1 89.38 271 ILE B N 1
ATOM 5363 C CA . ILE B 1 271 ? 10.305 1.576 -4.289 1 89.38 271 ILE B CA 1
ATOM 5364 C C . ILE B 1 271 ? 8.844 1.905 -4.613 1 89.38 271 ILE B C 1
ATOM 5366 O O . ILE B 1 271 ? 8.289 2.873 -4.086 1 89.38 271 ILE B O 1
ATOM 5370 N N . SER B 1 272 ? 8.234 1.135 -5.48 1 87.94 272 SER B N 1
ATOM 5371 C CA . SER B 1 272 ? 6.828 1.334 -5.805 1 87.94 272 SER B CA 1
ATOM 5372 C C . SER B 1 272 ? 5.945 1.157 -4.57 1 87.94 272 SER B C 1
ATOM 5374 O O . SER B 1 272 ? 6.293 0.408 -3.654 1 87.94 272 SER B O 1
ATOM 5376 N N . ASP B 1 273 ? 4.844 1.85 -4.516 1 88.69 273 ASP B N 1
ATOM 5377 C CA . ASP B 1 273 ? 3.965 1.879 -3.352 1 88.69 273 ASP B CA 1
ATOM 5378 C C . ASP B 1 273 ? 3.465 0.478 -3.004 1 88.69 273 ASP B C 1
ATOM 5380 O O . ASP B 1 273 ? 3.357 0.125 -1.828 1 88.69 273 ASP B O 1
ATOM 5384 N N . GLY B 1 274 ? 3.145 -0.253 -3.98 1 84.31 274 GLY B N 1
ATOM 5385 C CA . GLY B 1 274 ? 2.635 -1.593 -3.736 1 84.31 274 GLY B CA 1
ATOM 5386 C C . GLY B 1 274 ? 3.686 -2.541 -3.189 1 84.31 274 GLY B C 1
ATOM 5387 O O . GLY B 1 274 ? 3.354 -3.529 -2.531 1 84.31 274 GLY B O 1
ATOM 5388 N N . SER B 1 275 ? 5.004 -2.244 -3.35 1 83.81 275 SER B N 1
ATOM 5389 C CA . SER B 1 275 ? 6.074 -3.178 -3.018 1 83.81 275 SER B CA 1
ATOM 5390 C C . SER B 1 275 ? 6.797 -2.756 -1.744 1 83.81 275 SER B C 1
ATOM 5392 O O . SER B 1 275 ? 7.684 -3.469 -1.262 1 83.81 275 SER B O 1
ATOM 5394 N N . THR B 1 276 ? 6.461 -1.67 -1.271 1 87.56 276 THR B N 1
ATOM 5395 C CA . THR B 1 276 ? 7.172 -1.122 -0.12 1 87.56 276 THR B CA 1
ATOM 5396 C C . THR B 1 276 ? 6.949 -1.991 1.114 1 87.56 276 THR B C 1
ATOM 5398 O O . THR B 1 276 ? 7.816 -2.068 1.989 1 87.56 276 THR B O 1
ATOM 5401 N N . PHE B 1 277 ? 5.949 -2.715 1.127 1 85.88 277 PHE B N 1
ATOM 5402 C CA . PHE B 1 277 ? 5.547 -3.465 2.311 1 85.88 277 PHE B CA 1
ATOM 5403 C C . PHE B 1 277 ? 6.453 -4.676 2.516 1 85.88 277 PHE B C 1
ATOM 5405 O O . PHE B 1 277 ? 6.594 -5.172 3.635 1 85.88 277 PHE B O 1
ATOM 5412 N N . GLY B 1 278 ? 7.062 -5.109 1.478 1 80.81 278 GLY B N 1
ATOM 5413 C CA . GLY B 1 278 ? 7.984 -6.23 1.578 1 80.81 278 GLY B CA 1
ATOM 5414 C C . GLY B 1 278 ? 9.289 -5.871 2.26 1 80.81 278 GLY B C 1
ATOM 5415 O O . GLY B 1 278 ? 10.039 -6.75 2.689 1 80.81 278 GLY B O 1
ATOM 5416 N N . LEU B 1 279 ? 9.492 -4.621 2.441 1 87.38 279 LEU B N 1
ATOM 5417 C CA . LEU B 1 279 ? 10.789 -4.188 2.955 1 87.38 279 LEU B CA 1
ATOM 5418 C C . LEU B 1 279 ? 10.656 -3.654 4.379 1 87.38 279 LEU B C 1
ATOM 5420 O O . LEU B 1 279 ? 11.664 -3.398 5.043 1 87.38 279 LEU B O 1
ATOM 5424 N N . ILE B 1 280 ? 9.445 -3.492 4.875 1 88.69 280 ILE B N 1
ATOM 5425 C CA . ILE B 1 280 ? 9.242 -2.828 6.156 1 88.69 280 ILE B CA 1
ATOM 5426 C C . ILE B 1 280 ? 9.867 -3.658 7.273 1 88.69 280 ILE B C 1
ATOM 5428 O O . ILE B 1 280 ? 10.367 -3.109 8.258 1 88.69 280 ILE B O 1
ATOM 5432 N N . SER B 1 281 ? 9.852 -4.969 7.133 1 85.19 281 SER B N 1
ATOM 5433 C CA . SER B 1 281 ? 10.398 -5.836 8.172 1 85.19 281 SER B CA 1
ATOM 5434 C C . SER B 1 281 ? 11.898 -5.629 8.328 1 85.19 281 SER B C 1
ATOM 5436 O O . SER B 1 281 ? 12.477 -5.984 9.359 1 85.19 281 SER B O 1
ATOM 5438 N N . ARG B 1 282 ? 12.539 -5.047 7.391 1 88.25 282 ARG B N 1
ATOM 5439 C CA . ARG B 1 282 ? 13.977 -4.824 7.414 1 88.25 282 ARG B CA 1
ATOM 5440 C C . ARG B 1 282 ? 14.312 -3.418 7.902 1 88.25 282 ARG B C 1
ATOM 5442 O O . ARG B 1 282 ? 15.477 -3.086 8.109 1 88.25 282 ARG B O 1
ATOM 5449 N N . CYS B 1 283 ? 13.359 -2.662 8.039 1 94 283 CYS B N 1
ATOM 5450 C CA . CYS B 1 283 ? 13.57 -1.277 8.445 1 94 283 CYS B CA 1
ATOM 5451 C C . CYS B 1 283 ? 13.617 -1.155 9.961 1 94 283 CYS B C 1
ATOM 5453 O O . CYS B 1 283 ? 12.984 -1.938 10.672 1 94 283 CYS B O 1
ATOM 5455 N N . THR B 1 284 ? 14.391 -0.203 10.391 1 96.06 284 THR B N 1
ATOM 5456 C CA . THR B 1 284 ? 14.531 0.064 11.82 1 96.06 284 THR B CA 1
ATOM 5457 C C . THR B 1 284 ? 13.391 0.946 12.32 1 96.06 284 THR B C 1
ATOM 5459 O O . THR B 1 284 ? 12.953 0.817 13.469 1 96.06 284 THR B O 1
ATOM 5462 N N . LYS B 1 285 ? 12.945 1.835 11.508 1 97.38 285 LYS B N 1
ATOM 5463 C CA . LYS B 1 285 ? 11.828 2.697 11.875 1 97.38 285 LYS B CA 1
ATOM 5464 C C . LYS B 1 285 ? 11.172 3.295 10.633 1 97.38 285 LYS B C 1
ATOM 5466 O O . LYS B 1 285 ? 11.781 3.359 9.57 1 97.38 285 LYS B O 1
ATOM 5471 N N . LEU B 1 286 ? 9.961 3.602 10.758 1 98.5 286 LEU B N 1
ATOM 5472 C CA . LEU B 1 286 ? 9.195 4.375 9.789 1 98.5 286 LEU B CA 1
ATOM 5473 C C . LEU B 1 286 ? 9.078 5.832 10.227 1 98.5 286 LEU B C 1
ATOM 5475 O O . LEU B 1 286 ? 8.562 6.121 11.312 1 98.5 286 LEU B O 1
ATOM 5479 N N . ILE B 1 287 ? 9.609 6.789 9.414 1 98.69 287 ILE B N 1
ATOM 5480 C CA . ILE B 1 287 ? 9.555 8.219 9.719 1 98.69 287 ILE B CA 1
ATOM 5481 C C . ILE B 1 287 ? 8.656 8.922 8.703 1 98.69 287 ILE B C 1
ATOM 5483 O O . ILE B 1 287 ? 8.914 8.883 7.5 1 98.69 287 ILE B O 1
ATOM 5487 N N . ILE B 1 288 ? 7.629 9.562 9.164 1 98.44 288 ILE B N 1
ATOM 5488 C CA . ILE B 1 288 ? 6.723 10.242 8.25 1 98.44 288 ILE B CA 1
ATOM 5489 C C . ILE B 1 288 ? 6.367 11.617 8.797 1 98.44 288 ILE B C 1
ATOM 5491 O O . ILE B 1 288 ? 6.543 11.883 9.992 1 98.44 288 ILE B O 1
ATOM 5495 N N . GLY B 1 289 ? 5.988 12.5 7.898 1 97.75 289 GLY B N 1
ATOM 5496 C CA . GLY B 1 289 ? 5.363 13.75 8.297 1 97.75 289 GLY B CA 1
ATOM 5497 C C . GLY B 1 289 ? 3.852 13.656 8.406 1 97.75 289 GLY B C 1
ATOM 5498 O O . GLY B 1 289 ? 3.273 12.594 8.172 1 97.75 289 GLY B O 1
ATOM 5499 N N . CYS B 1 290 ? 3.268 14.758 8.797 1 96.56 290 CYS B N 1
ATOM 5500 C CA . CYS B 1 290 ? 1.811 14.789 8.852 1 96.56 290 CYS B CA 1
ATOM 5501 C C . CYS B 1 290 ? 1.28 16.188 8.555 1 96.56 290 CYS B C 1
ATOM 5503 O O . CYS B 1 290 ? 2.043 17.156 8.539 1 96.56 290 CYS B O 1
ATOM 5505 N N . HIS B 1 291 ? 0.064 16.156 8.164 1 94.75 291 HIS B N 1
ATOM 5506 C CA . HIS B 1 291 ? -0.632 17.422 7.906 1 94.75 291 HIS B CA 1
ATOM 5507 C C . HIS B 1 291 ? -1.16 18.031 9.203 1 94.75 291 HIS B C 1
ATOM 5509 O O . HIS B 1 291 ? -1.117 19.25 9.375 1 94.75 291 HIS B O 1
ATOM 5515 N N . ILE B 1 292 ? -1.663 17.188 10.055 1 95.25 292 ILE B N 1
ATOM 5516 C CA . ILE B 1 292 ? -2.227 17.641 11.32 1 95.25 292 ILE B CA 1
ATOM 5517 C C . ILE B 1 292 ? -2.229 16.5 12.328 1 95.25 292 ILE B C 1
ATOM 5519 O O . ILE B 1 292 ? -2.207 15.32 11.945 1 95.25 292 ILE B O 1
ATOM 5523 N N . VAL B 1 293 ? -2.107 16.859 13.609 1 96.31 293 VAL B N 1
ATOM 5524 C CA . VAL B 1 293 ? -2.271 15.93 14.727 1 96.31 293 VAL B CA 1
ATOM 5525 C C . VAL B 1 293 ? -3.537 16.281 15.508 1 96.31 293 VAL B C 1
ATOM 5527 O O . VAL B 1 293 ? -3.676 17.406 16 1 96.31 293 VAL B O 1
ATOM 5530 N N . PHE B 1 294 ? -4.406 15.328 15.648 1 93.62 294 PHE B N 1
ATOM 5531 C CA . PHE B 1 294 ? -5.672 15.57 16.328 1 93.62 294 PHE B CA 1
ATOM 5532 C C . PHE B 1 294 ? -5.535 15.328 17.828 1 93.62 294 PHE B C 1
ATOM 5534 O O . PHE B 1 294 ? -4.523 14.781 18.281 1 93.62 294 PHE B O 1
ATOM 5541 N N . ALA B 1 295 ? -6.574 15.695 18.562 1 92.81 295 ALA B N 1
ATOM 5542 C CA . ALA B 1 295 ? -6.543 15.648 20.031 1 92.81 295 ALA B CA 1
ATOM 5543 C C . ALA B 1 295 ? -6.445 14.211 20.531 1 92.81 295 ALA B C 1
ATOM 5545 O O . ALA B 1 295 ? -5.906 13.953 21.609 1 92.81 295 ALA B O 1
ATOM 5546 N N . ASP B 1 296 ? -6.91 13.266 19.75 1 90.94 296 ASP B N 1
ATOM 5547 C CA . ASP B 1 296 ? -6.867 11.867 20.172 1 90.94 296 ASP B CA 1
ATOM 5548 C C . ASP B 1 296 ? -5.52 11.234 19.844 1 90.94 296 ASP B C 1
ATOM 5550 O O . ASP B 1 296 ? -5.305 10.047 20.109 1 90.94 296 ASP B O 1
ATOM 5554 N N . GLY B 1 297 ? -4.715 12.008 19.234 1 94.25 297 GLY B N 1
ATOM 5555 C CA . GLY B 1 297 ? -3.387 11.516 18.891 1 94.25 297 GLY B CA 1
ATOM 5556 C C . GLY B 1 297 ? -3.283 10.984 17.484 1 94.25 297 GLY B C 1
ATOM 5557 O O . GLY B 1 297 ? -2.186 10.695 17 1 94.25 297 GLY B O 1
ATOM 5558 N N . SER B 1 298 ? -4.398 10.875 16.812 1 94.06 298 SER B N 1
ATOM 5559 C CA . SER B 1 298 ? -4.367 10.445 15.414 1 94.06 298 SER B CA 1
ATOM 5560 C C . SER B 1 298 ? -3.877 11.57 14.508 1 94.06 298 SER B C 1
ATOM 5562 O O . SER B 1 298 ? -3.791 12.727 14.93 1 94.06 298 SER B O 1
ATOM 5564 N N . ILE B 1 299 ? -3.531 11.203 13.289 1 95.56 299 ILE B N 1
ATOM 5565 C CA . ILE B 1 299 ? -2.986 12.219 12.398 1 95.56 299 ILE B CA 1
ATOM 5566 C C . ILE B 1 299 ? -3.613 12.086 11.016 1 95.56 299 ILE B C 1
ATOM 5568 O O . ILE B 1 299 ? -4.152 11.031 10.672 1 95.56 299 ILE B O 1
ATOM 5572 N N . LEU B 1 300 ? -3.619 13.18 10.312 1 93.88 300 LEU B N 1
ATOM 5573 C CA . LEU B 1 300 ? -3.781 13.156 8.867 1 93.88 300 LEU B CA 1
ATOM 5574 C C . LEU B 1 300 ? -2.426 13.219 8.164 1 93.88 300 LEU B C 1
ATOM 5576 O O . LEU B 1 300 ? -1.645 14.141 8.398 1 93.88 300 LEU B O 1
ATOM 5580 N N . ALA B 1 301 ? -2.152 12.211 7.418 1 95.19 301 ALA B N 1
ATOM 5581 C CA . ALA B 1 301 ? -0.883 12.125 6.699 1 95.19 301 ALA B CA 1
ATOM 5582 C C . ALA B 1 301 ? -1.103 11.742 5.242 1 95.19 301 ALA B C 1
ATOM 5584 O O . ALA B 1 301 ? -2.213 11.375 4.848 1 95.19 301 ALA B O 1
ATOM 5585 N N . LYS B 1 302 ? -0.065 11.938 4.492 1 93.62 302 LYS B N 1
ATOM 5586 C CA . LYS B 1 302 ? -0.154 11.625 3.07 1 93.62 302 LYS B CA 1
ATOM 5587 C C . LYS B 1 302 ? -0.678 10.211 2.852 1 93.62 302 LYS B C 1
ATOM 5589 O O . LYS B 1 302 ? -0.339 9.289 3.604 1 93.62 302 LYS B O 1
ATOM 5594 N N . SER B 1 303 ? -1.519 10.125 1.792 1 91.25 303 SER B N 1
ATOM 5595 C CA . SER B 1 303 ? -2.033 8.805 1.437 1 91.25 303 SER B CA 1
ATOM 5596 C C . SER B 1 303 ? -0.902 7.797 1.28 1 91.25 303 SER B C 1
ATOM 5598 O O . SER B 1 303 ? 0.126 8.094 0.669 1 91.25 303 SER B O 1
ATOM 5600 N N . GLY B 1 304 ? -1.055 6.621 1.808 1 92.81 304 GLY B N 1
ATOM 5601 C CA . GLY B 1 304 ? -0.021 5.602 1.88 1 92.81 304 GLY B CA 1
ATOM 5602 C C . GLY B 1 304 ? 0.536 5.414 3.279 1 92.81 304 GLY B C 1
ATOM 5603 O O . GLY B 1 304 ? 1.06 4.348 3.607 1 92.81 304 GLY B O 1
ATOM 5604 N N . SER B 1 305 ? 0.393 6.41 4.062 1 95.94 305 SER B N 1
ATOM 5605 C CA . SER B 1 305 ? 0.937 6.379 5.418 1 95.94 305 SER B CA 1
ATOM 5606 C C . SER B 1 305 ? 0.232 5.332 6.273 1 95.94 305 SER B C 1
ATOM 5608 O O . SER B 1 305 ? 0.868 4.656 7.082 1 95.94 305 SER B O 1
ATOM 5610 N N . LEU B 1 306 ? -1.077 5.242 6.137 1 94.06 306 LEU B N 1
ATOM 5611 C CA . LEU B 1 306 ? -1.819 4.27 6.938 1 94.06 306 LEU B CA 1
ATOM 5612 C C . LEU B 1 306 ? -1.353 2.85 6.641 1 94.06 306 LEU B C 1
ATOM 5614 O O . LEU B 1 306 ? -1.111 2.066 7.559 1 94.06 306 LEU B O 1
ATOM 5618 N N . GLY B 1 307 ? -1.238 2.557 5.352 1 93.44 307 GLY B N 1
ATOM 5619 C CA . GLY B 1 307 ? -0.764 1.236 4.969 1 93.44 307 GLY B CA 1
ATOM 5620 C C . GLY B 1 307 ? 0.604 0.907 5.539 1 93.44 307 GLY B C 1
ATOM 5621 O O . GLY B 1 307 ? 0.813 -0.185 6.074 1 93.44 307 GLY B O 1
ATOM 5622 N N . LEU B 1 308 ? 1.521 1.81 5.453 1 95.44 308 LEU B N 1
ATOM 5623 C CA . LEU B 1 308 ? 2.865 1.612 5.98 1 95.44 308 LEU B CA 1
ATOM 5624 C C . LEU B 1 308 ? 2.838 1.454 7.496 1 95.44 308 LEU B C 1
ATOM 5626 O O . LEU B 1 308 ? 3.551 0.614 8.055 1 95.44 308 LEU B O 1
ATOM 5630 N N . ALA B 1 309 ? 1.997 2.246 8.117 1 96.44 309 ALA B N 1
ATOM 5631 C CA . ALA B 1 309 ? 1.894 2.174 9.57 1 96.44 309 ALA B CA 1
ATOM 5632 C C . ALA B 1 309 ? 1.328 0.827 10.016 1 96.44 309 ALA B C 1
ATOM 5634 O O . ALA B 1 309 ? 1.772 0.259 11.016 1 96.44 309 ALA B O 1
ATOM 5635 N N . LEU B 1 310 ? 0.315 0.344 9.359 1 93.5 310 LEU B N 1
ATOM 5636 C CA . LEU B 1 310 ? -0.256 -0.962 9.672 1 93.5 310 LEU B CA 1
ATOM 5637 C C . LEU B 1 310 ? 0.787 -2.064 9.508 1 93.5 310 LEU B C 1
ATOM 5639 O O . LEU B 1 310 ? 0.902 -2.943 10.367 1 93.5 310 LEU B O 1
ATOM 5643 N N . ALA B 1 311 ? 1.548 -1.987 8.383 1 92.44 311 ALA B N 1
ATOM 5644 C CA . ALA B 1 311 ? 2.611 -2.963 8.156 1 92.44 311 ALA B CA 1
ATOM 5645 C C . ALA B 1 311 ? 3.676 -2.883 9.242 1 92.44 311 ALA B C 1
ATOM 5647 O O . ALA B 1 311 ? 4.172 -3.91 9.711 1 92.44 311 ALA B O 1
ATOM 5648 N N . ALA B 1 312 ? 4.012 -1.697 9.617 1 95.38 312 ALA B N 1
ATOM 5649 C CA . ALA B 1 312 ? 4.988 -1.492 10.68 1 95.38 312 ALA B CA 1
ATOM 5650 C C . ALA B 1 312 ? 4.527 -2.145 11.977 1 95.38 312 ALA B C 1
ATOM 5652 O O . ALA B 1 312 ? 5.324 -2.762 12.688 1 95.38 312 ALA B O 1
ATOM 5653 N N . LYS B 1 313 ? 3.258 -2.021 12.234 1 93.31 313 LYS B N 1
ATOM 5654 C CA . LYS B 1 313 ? 2.693 -2.613 13.445 1 93.31 313 LYS B CA 1
ATOM 5655 C C . LYS B 1 313 ? 2.863 -4.129 13.445 1 93.31 313 LYS B C 1
ATOM 5657 O O . LYS B 1 313 ? 3.26 -4.715 14.453 1 93.31 313 LYS B O 1
ATOM 5662 N N . VAL B 1 314 ? 2.594 -4.762 12.352 1 89.38 314 VAL B N 1
ATOM 5663 C CA . VAL B 1 314 ? 2.682 -6.215 12.234 1 89.38 314 VAL B CA 1
ATOM 5664 C C . VAL B 1 314 ? 4.121 -6.668 12.477 1 89.38 314 VAL B C 1
ATOM 5666 O O . VAL B 1 314 ? 4.352 -7.715 13.086 1 89.38 314 VAL B O 1
ATOM 5669 N N . HIS B 1 315 ? 5.094 -5.852 12.031 1 90.81 315 HIS B N 1
ATOM 5670 C CA . HIS B 1 315 ? 6.5 -6.23 12.117 1 90.81 315 HIS B CA 1
ATOM 5671 C C . HIS B 1 315 ? 7.18 -5.582 13.32 1 90.81 315 HIS B C 1
ATOM 5673 O O . HIS B 1 315 ? 8.398 -5.648 13.461 1 90.81 315 HIS B O 1
ATOM 5679 N N . ASN B 1 316 ? 6.477 -4.883 14.156 1 94.06 316 ASN B N 1
ATOM 5680 C CA . ASN B 1 316 ? 6.969 -4.219 15.359 1 94.06 316 ASN B CA 1
ATOM 5681 C C . ASN B 1 316 ? 8.031 -3.178 15.023 1 94.06 316 ASN B C 1
ATOM 5683 O O . ASN B 1 316 ? 9.07 -3.105 15.695 1 94.06 316 ASN B O 1
ATOM 5687 N N . VAL B 1 317 ? 7.863 -2.527 13.961 1 96.25 317 VAL B N 1
ATOM 5688 C CA . VAL B 1 317 ? 8.711 -1.402 13.578 1 96.25 317 VAL B CA 1
ATOM 5689 C C . VAL B 1 317 ? 8.117 -0.103 14.117 1 96.25 317 VAL B C 1
ATOM 5691 O O . VAL B 1 317 ? 6.953 0.209 13.859 1 96.25 317 VAL B O 1
ATOM 5694 N N . PRO B 1 318 ? 8.836 0.715 14.852 1 97.75 318 PRO B N 1
ATOM 5695 C CA . PRO B 1 318 ? 8.289 1.952 15.414 1 97.75 318 PRO B CA 1
ATOM 5696 C C . PRO B 1 318 ? 7.938 2.982 14.344 1 97.75 318 PRO B C 1
ATOM 5698 O O . PRO B 1 318 ? 8.695 3.164 13.383 1 97.75 318 PRO B O 1
ATOM 5701 N N . VAL B 1 319 ? 6.785 3.594 14.508 1 98.38 319 VAL B N 1
ATOM 5702 C CA . VAL B 1 319 ? 6.332 4.672 13.633 1 98.38 319 VAL B CA 1
ATOM 5703 C C . VAL B 1 319 ? 6.59 6.02 14.297 1 98.38 319 VAL B C 1
ATOM 5705 O O . VAL B 1 319 ? 6.016 6.32 15.344 1 98.38 319 VAL B O 1
ATOM 5708 N N . VAL B 1 320 ? 7.422 6.84 13.68 1 98.5 320 VAL B N 1
ATOM 5709 C CA . VAL B 1 320 ? 7.82 8.133 14.227 1 98.5 320 VAL B CA 1
ATOM 5710 C C . VAL B 1 320 ? 7.277 9.258 13.344 1 98.5 320 VAL B C 1
ATOM 5712 O O . VAL B 1 320 ? 7.531 9.281 12.133 1 98.5 320 VAL B O 1
ATOM 5715 N N . VAL B 1 321 ? 6.547 10.164 13.906 1 98.62 321 VAL B N 1
ATOM 5716 C CA . VAL B 1 321 ? 5.98 11.289 13.172 1 98.62 321 VAL B CA 1
ATOM 5717 C C . VAL B 1 321 ? 6.77 12.555 13.492 1 98.62 321 VAL B C 1
ATOM 5719 O O . VAL B 1 321 ? 6.918 12.93 14.656 1 98.62 321 VAL B O 1
ATOM 5722 N N . ILE B 1 322 ? 7.254 13.203 12.461 1 98.12 322 ILE B N 1
ATOM 5723 C CA . ILE B 1 322 ? 8.039 14.43 12.57 1 98.12 322 ILE B CA 1
ATOM 5724 C C . ILE B 1 322 ? 7.168 15.633 12.203 1 98.12 322 ILE B C 1
ATOM 5726 O O . ILE B 1 322 ? 6.688 15.734 11.07 1 98.12 322 ILE B O 1
ATOM 5730 N N . CYS B 1 323 ? 6.973 16.531 13.133 1 96.88 323 CYS B N 1
ATOM 5731 C CA . CYS B 1 323 ? 6.148 17.688 12.836 1 96.88 323 CYS B CA 1
ATOM 5732 C C . CYS B 1 323 ? 6.367 18.797 13.859 1 96.88 323 CYS B C 1
ATOM 5734 O O . CYS B 1 323 ? 6.992 18.562 14.898 1 96.88 323 CYS B O 1
ATOM 5736 N N . GLY B 1 324 ? 5.977 20 13.508 1 96.5 324 GLY B N 1
ATOM 5737 C CA . GLY B 1 324 ? 6 21.109 14.453 1 96.5 324 GLY B CA 1
ATOM 5738 C C . GLY B 1 324 ? 4.809 21.109 15.398 1 96.5 324 GLY B C 1
ATOM 5739 O O . GLY B 1 324 ? 3.744 20.578 15.055 1 96.5 324 GLY B O 1
ATOM 5740 N N . MET B 1 325 ? 4.957 21.719 16.5 1 95.44 325 MET B N 1
ATOM 5741 C CA . MET B 1 325 ? 3.906 21.812 17.5 1 95.44 325 MET B CA 1
ATOM 5742 C C . MET B 1 325 ? 2.684 22.531 16.953 1 95.44 325 MET B C 1
ATOM 5744 O O . MET B 1 325 ? 1.554 22.25 17.359 1 95.44 325 MET B O 1
ATOM 5748 N N . PHE B 1 326 ? 2.916 23.391 15.945 1 96.19 326 PHE B N 1
ATOM 5749 C CA . PHE B 1 326 ? 1.83 24.188 15.398 1 96.19 326 PHE B CA 1
ATOM 5750 C C . PHE B 1 326 ? 0.809 23.312 14.68 1 96.19 326 PHE B C 1
ATOM 5752 O O . PHE B 1 326 ? -0.298 23.766 14.383 1 96.19 326 PHE B O 1
ATOM 5759 N N . LYS B 1 327 ? 1.12 22.031 14.438 1 96.75 327 LYS B N 1
ATOM 5760 C CA . LYS B 1 327 ? 0.22 21.125 13.734 1 96.75 327 LYS B CA 1
ATOM 5761 C C . LYS B 1 327 ? -0.685 20.391 14.711 1 96.75 327 LYS B C 1
ATOM 5763 O O . LYS B 1 327 ? -1.575 19.641 14.297 1 96.75 327 LYS B O 1
ATOM 5768 N N . PHE B 1 328 ? -0.49 20.578 16.016 1 96.5 328 PHE B N 1
ATOM 5769 C CA . PHE B 1 328 ? -1.326 19.922 17.016 1 96.5 328 PHE B CA 1
ATOM 5770 C C . PHE B 1 328 ? -2.639 20.672 17.203 1 96.5 328 PHE B C 1
ATOM 5772 O O . PHE B 1 328 ? -2.646 21.812 17.672 1 96.5 328 PHE B O 1
ATOM 5779 N N . ALA B 1 329 ? -3.695 20.047 16.844 1 94.81 329 ALA B N 1
ATOM 5780 C CA . ALA B 1 329 ? -5.012 20.688 16.859 1 94.81 329 ALA B CA 1
ATOM 5781 C C . ALA B 1 329 ? -5.863 20.141 18 1 94.81 329 ALA B C 1
ATOM 5783 O O . ALA B 1 329 ? -5.965 18.922 18.188 1 94.81 329 ALA B O 1
ATOM 5784 N N . PRO B 1 330 ? -6.48 20.984 18.828 1 93.44 330 PRO B N 1
ATOM 5785 C CA . PRO B 1 330 ? -7.359 20.547 19.922 1 93.44 330 PRO B CA 1
ATOM 5786 C C . PRO B 1 330 ? -8.75 20.156 19.422 1 93.44 330 PRO B C 1
ATOM 5788 O O . PRO B 1 330 ? -9.758 20.562 20.016 1 93.44 330 PRO B O 1
ATOM 5791 N N . ILE B 1 331 ? -8.812 19.406 18.328 1 90.62 331 ILE B N 1
ATOM 5792 C CA . ILE B 1 331 ? -10.086 18.969 17.766 1 90.62 331 ILE B CA 1
ATOM 5793 C C . ILE B 1 331 ? -10.062 17.453 17.578 1 90.62 331 ILE B C 1
ATOM 5795 O O . ILE B 1 331 ? -8.992 16.844 17.453 1 90.62 331 ILE B O 1
ATOM 5799 N N . TYR B 1 332 ? -11.273 16.859 17.641 1 86.56 332 TYR B N 1
ATOM 5800 C CA . TYR B 1 332 ? -11.461 15.438 17.375 1 86.56 332 TYR B CA 1
ATOM 5801 C C . TYR B 1 332 ? -12.07 15.211 16 1 86.56 332 TYR B C 1
ATOM 5803 O O . TYR B 1 332 ? -12.883 16.016 15.531 1 86.56 332 TYR B O 1
ATOM 5811 N N . LEU B 1 333 ? -11.516 14.258 15.352 1 77.25 333 LEU B N 1
ATOM 5812 C CA . LEU B 1 333 ? -12.109 13.938 14.055 1 77.25 333 LEU B CA 1
ATOM 5813 C C . LEU B 1 333 ? -13.453 13.227 14.234 1 77.25 333 LEU B C 1
ATOM 5815 O O . LEU B 1 333 ? -13.562 12.297 15.031 1 77.25 333 LEU B O 1
ATOM 5819 N N . SER B 1 334 ? -14.562 13.938 13.844 1 61.97 334 SER B N 1
ATOM 5820 C CA . SER B 1 334 ? -15.875 13.297 13.938 1 61.97 334 SER B CA 1
ATOM 5821 C C . SER B 1 334 ? -15.992 12.141 12.953 1 61.97 334 SER B C 1
ATOM 5823 O O . SER B 1 334 ? -15.344 12.141 11.906 1 61.97 334 SER B O 1
ATOM 5825 N N . ALA B 1 335 ? -16.672 10.93 13.477 1 51.31 335 ALA B N 1
ATOM 5826 C CA . ALA B 1 335 ? -16.906 9.695 12.734 1 51.31 335 ALA B CA 1
ATOM 5827 C C . ALA B 1 335 ? -17.344 10 11.305 1 51.31 335 ALA B C 1
ATOM 5829 O O . ALA B 1 335 ? -16.953 9.297 10.367 1 51.31 335 ALA B O 1
ATOM 5830 N N . GLY B 1 336 ? -18.219 10.875 11.219 1 46 336 GLY B N 1
ATOM 5831 C CA . GLY B 1 336 ? -18.781 11.203 9.914 1 46 336 GLY B CA 1
ATOM 5832 C C . GLY B 1 336 ? -17.75 11.805 8.969 1 46 336 GLY B C 1
ATOM 5833 O O . GLY B 1 336 ? -17.906 11.719 7.75 1 46 336 GLY B O 1
ATOM 5834 N N . ASP B 1 337 ? -16.828 12.43 9.492 1 47.91 337 ASP B N 1
ATOM 5835 C CA . ASP B 1 337 ? -15.797 13.164 8.758 1 47.91 337 ASP B CA 1
ATOM 5836 C C . ASP B 1 337 ? -14.727 12.219 8.219 1 47.91 337 ASP B C 1
ATOM 5838 O O . ASP B 1 337 ? -13.93 12.602 7.363 1 47.91 337 ASP B O 1
ATOM 5842 N N . GLN B 1 338 ? -14.641 11.156 8.867 1 45.38 338 GLN B N 1
ATOM 5843 C CA . GLN B 1 338 ? -13.633 10.195 8.43 1 45.38 338 GLN B CA 1
ATOM 5844 C C . GLN B 1 338 ? -13.711 9.977 6.922 1 45.38 338 GLN B C 1
ATOM 5846 O O . GLN B 1 338 ? -12.68 9.844 6.254 1 45.38 338 GLN B O 1
ATOM 5851 N N . TRP B 1 339 ? -15.016 9.719 6.523 1 41.22 339 TRP B N 1
ATOM 5852 C CA . TRP B 1 339 ? -15.227 9.523 5.094 1 41.22 339 TRP B CA 1
ATOM 5853 C C . TRP B 1 339 ? -14.969 10.812 4.324 1 41.22 339 TRP B C 1
ATOM 5855 O O . TRP B 1 339 ? -14.547 10.781 3.162 1 41.22 339 TRP B O 1
ATOM 5865 N N . SER B 1 340 ? -15.438 11.922 4.961 1 38.81 340 SER B N 1
ATOM 5866 C CA . SER B 1 340 ? -15.258 13.188 4.262 1 38.81 340 SER B CA 1
ATOM 5867 C C . SER B 1 340 ? -13.781 13.484 4.023 1 38.81 340 SER B C 1
ATOM 5869 O O . SER B 1 340 ? -13.438 14.406 3.285 1 38.81 340 SER B O 1
ATOM 5871 N N . THR B 1 341 ? -13.07 13.125 4.855 1 38.41 341 THR B N 1
ATOM 5872 C CA . THR B 1 341 ? -11.641 13.266 4.633 1 38.41 341 THR B CA 1
ATOM 5873 C C . THR B 1 341 ? -11.203 12.461 3.414 1 38.41 341 THR B C 1
ATOM 5875 O O . THR B 1 341 ? -10.031 12.508 3.018 1 38.41 341 THR B O 1
ATOM 5878 N N . LEU B 1 342 ? -11.898 11.367 3.258 1 38.44 342 LEU B N 1
ATOM 5879 C CA . LEU B 1 342 ? -11.75 10.789 1.926 1 38.44 342 LEU B CA 1
ATOM 5880 C C . LEU B 1 342 ? -12.055 11.828 0.85 1 38.44 342 LEU B C 1
ATOM 5882 O O . LEU B 1 342 ? -13.203 12.242 0.685 1 38.44 342 LEU B O 1
ATOM 5886 N N . ASP B 1 343 ? -11.508 12.984 0.993 1 36.47 343 ASP B N 1
ATOM 5887 C CA . ASP B 1 343 ? -11.602 13.984 -0.067 1 36.47 343 ASP B CA 1
ATOM 5888 C C . ASP B 1 343 ? -11.961 13.336 -1.402 1 36.47 343 ASP B C 1
ATOM 5890 O O . ASP B 1 343 ? -11.07 12.938 -2.162 1 36.47 343 ASP B O 1
ATOM 5894 N N . ILE B 1 344 ? -12.914 12.688 -1.465 1 35.25 344 ILE B N 1
ATOM 5895 C CA . ILE B 1 344 ? -13.43 12.305 -2.775 1 35.25 344 ILE B CA 1
ATOM 5896 C C . ILE B 1 344 ? -13.445 13.531 -3.695 1 35.25 344 ILE B C 1
ATOM 5898 O O . ILE B 1 344 ? -14.453 14.227 -3.785 1 35.25 344 ILE B O 1
ATOM 5902 N N . ASP B 1 345 ? -12.766 14.656 -3.363 1 31.03 345 ASP B N 1
ATOM 5903 C CA . ASP B 1 345 ? -12.922 15.789 -4.277 1 31.03 345 ASP B CA 1
ATOM 5904 C C . ASP B 1 345 ? -12.906 15.32 -5.73 1 31.03 345 ASP B C 1
ATOM 5906 O O . ASP B 1 345 ? -13.945 15.297 -6.395 1 31.03 345 ASP B O 1
ATOM 5910 N N . THR B 1 346 ? -11.727 16 -6.602 1 29.97 346 THR B N 1
ATOM 5911 C CA . THR B 1 346 ? -11.703 16.25 -8.039 1 29.97 346 THR B CA 1
ATOM 5912 C C . THR B 1 346 ? -11.586 14.93 -8.812 1 29.97 346 THR B C 1
ATOM 5914 O O . THR B 1 346 ? -10.641 14.164 -8.602 1 29.97 346 THR B O 1
ATOM 5917 N N . PRO B 1 347 ? -12.625 14.406 -9.273 1 30.3 347 PRO B N 1
ATOM 5918 C CA . PRO B 1 347 ? -12.57 13.438 -10.375 1 30.3 347 PRO B CA 1
ATOM 5919 C C . PRO B 1 347 ? -11.391 13.688 -11.32 1 30.3 347 PRO B C 1
ATOM 5921 O O . PRO B 1 347 ? -11.422 13.266 -12.477 1 30.3 347 PRO B O 1
ATOM 5924 N N . ASP B 1 348 ? -10.539 14.617 -11.188 1 28.36 348 ASP B N 1
ATOM 5925 C CA . ASP B 1 348 ? -9.758 15.039 -12.344 1 28.36 348 ASP B CA 1
ATOM 5926 C C . ASP B 1 348 ? -9.289 13.828 -13.156 1 28.36 348 ASP B C 1
ATOM 5928 O O . ASP B 1 348 ? -9.625 13.703 -14.336 1 28.36 348 ASP B O 1
ATOM 5932 N N . GLN B 1 349 ? -7.855 13.594 -13.086 1 30.48 349 GLN B N 1
ATOM 5933 C CA . GLN B 1 349 ? -7.117 12.992 -14.195 1 30.48 349 GLN B CA 1
ATOM 5934 C C . GLN B 1 349 ? -7.453 11.508 -14.336 1 30.48 349 GLN B C 1
ATOM 5936 O O . GLN B 1 349 ? -6.555 10.672 -14.43 1 30.48 349 GLN B O 1
ATOM 5941 N N . VAL B 1 350 ? -8.297 10.984 -13.594 1 29.41 350 VAL B N 1
ATOM 5942 C CA . VAL B 1 350 ? -8.367 9.547 -13.852 1 29.41 350 VAL B CA 1
ATOM 5943 C C . VAL B 1 350 ? -8.641 9.305 -15.336 1 29.41 350 VAL B C 1
ATOM 5945 O O . VAL B 1 350 ? -7.922 8.547 -15.992 1 29.41 350 VAL B O 1
ATOM 5948 N N . LEU B 1 351 ? -9.961 9.062 -15.758 1 30.42 351 LEU B N 1
ATOM 5949 C CA . LEU B 1 351 ? -10.344 8.188 -16.859 1 30.42 351 LEU B CA 1
ATOM 5950 C C . LEU B 1 351 ? -10.289 8.93 -18.188 1 30.42 351 LEU B C 1
ATOM 5952 O O . LEU B 1 351 ? -10.781 8.438 -19.203 1 30.42 351 LEU B O 1
ATOM 5956 N N . SER B 1 352 ? -10.023 10.164 -18.531 1 30.08 352 SER B N 1
ATOM 5957 C CA . SER B 1 352 ? -10.367 10.141 -19.953 1 30.08 352 SER B CA 1
ATOM 5958 C C . SER B 1 352 ? -9.633 9.016 -20.672 1 30.08 352 SER B C 1
ATOM 5960 O O . SER B 1 352 ? -8.562 9.242 -21.25 1 30.08 352 SER B O 1
ATOM 5962 N N . VAL B 1 353 ? -9.344 8.039 -20 1 28.73 353 VAL B N 1
ATOM 5963 C CA . VAL B 1 353 ? -8.711 7.078 -20.906 1 28.73 353 VAL B CA 1
ATOM 5964 C C . VAL B 1 353 ? -9.633 6.781 -22.078 1 28.73 353 VAL B C 1
ATOM 5966 O O . VAL B 1 353 ? -9.305 5.965 -22.938 1 28.73 353 VAL B O 1
ATOM 5969 N N . ASP B 1 354 ? -10.891 7.102 -22.078 1 29.3 354 ASP B N 1
ATOM 5970 C CA . ASP B 1 354 ? -11.383 6.992 -23.453 1 29.3 354 ASP B CA 1
ATOM 5971 C C . ASP B 1 354 ? -10.609 7.918 -24.375 1 29.3 354 ASP B C 1
ATOM 5973 O O . ASP B 1 354 ? -10.352 7.57 -25.531 1 29.3 354 ASP B O 1
ATOM 5977 N N . GLU B 1 355 ? -10.531 9.32 -24.047 1 32.16 355 GLU B N 1
ATOM 5978 C CA . GLU B 1 355 ? -10.031 10.258 -25.047 1 32.16 355 GLU B CA 1
ATOM 5979 C C . GLU B 1 355 ? -8.516 10.133 -25.219 1 32.16 355 GLU B C 1
ATOM 5981 O O . GLU B 1 355 ? -7.891 10.938 -25.906 1 32.16 355 GLU B O 1
ATOM 5986 N N . LEU B 1 356 ? -7.711 9.398 -24.562 1 29.11 356 LEU B N 1
ATOM 5987 C CA . LEU B 1 356 ? -6.371 9.422 -25.141 1 29.11 356 LEU B CA 1
ATOM 5988 C C . LEU B 1 356 ? -6.406 9.086 -26.625 1 29.11 356 LEU B C 1
ATOM 5990 O O . LEU B 1 356 ? -5.367 9.086 -27.281 1 29.11 356 LEU B O 1
ATOM 5994 N N . GLN B 1 357 ? -7.375 8.438 -27.234 1 28.09 357 GLN B N 1
ATOM 5995 C CA . GLN B 1 357 ? -7.133 8.516 -28.672 1 28.09 357 GLN B CA 1
ATOM 5996 C C . GLN B 1 357 ? -7.344 9.938 -29.188 1 28.09 357 GLN B C 1
ATOM 5998 O O . GLN B 1 357 ? -6.57 10.43 -30 1 28.09 357 GLN B O 1
ATOM 6003 N N . ASP B 1 358 ? -8.578 10.523 -29.375 1 26.98 358 ASP B N 1
ATOM 6004 C CA . ASP B 1 358 ? -8.602 11.68 -30.266 1 26.98 358 ASP B CA 1
ATOM 6005 C C . ASP B 1 358 ? -8.023 12.914 -29.578 1 26.98 358 ASP B C 1
ATOM 6007 O O . ASP B 1 358 ? -7.191 13.625 -30.141 1 26.98 358 ASP B O 1
ATOM 6011 N N . SER B 1 359 ? -8.883 13.672 -28.719 1 27 359 SER B N 1
ATOM 6012 C CA . SER B 1 359 ? -8.805 15.125 -28.547 1 27 359 SER B CA 1
ATOM 6013 C C . SER B 1 359 ? -7.742 15.508 -27.531 1 27 359 SER B C 1
ATOM 6015 O O . SER B 1 359 ? -7.988 15.461 -26.312 1 27 359 SER B O 1
ATOM 6017 N N . PHE B 1 360 ? -6.602 15 -27.453 1 25.98 360 PHE B N 1
ATOM 6018 C CA . PHE B 1 360 ? -5.547 15.75 -26.781 1 25.98 360 PHE B CA 1
ATOM 6019 C C . PHE B 1 360 ? -5.477 17.172 -27.312 1 25.98 360 PHE B C 1
ATOM 6021 O O . PHE B 1 360 ? -4.391 17.734 -27.469 1 25.98 360 PHE B O 1
ATOM 6028 N N . ASP B 1 361 ? -6.578 17.656 -27.938 1 24.58 361 ASP B N 1
ATOM 6029 C CA . ASP B 1 361 ? -6.277 19.078 -28.141 1 24.58 361 ASP B CA 1
ATOM 6030 C C . ASP B 1 361 ? -6.273 19.828 -26.812 1 24.58 361 ASP B C 1
ATOM 6032 O O . ASP B 1 361 ? -7.324 20.031 -26.203 1 24.58 361 ASP B O 1
ATOM 6036 N N . LEU B 1 362 ? -5.242 19.781 -26.047 1 25.55 362 LEU B N 1
ATOM 6037 C CA . LEU B 1 362 ? -4.832 20.656 -24.953 1 25.55 362 LEU B CA 1
ATOM 6038 C C . LEU B 1 362 ? -5.277 22.094 -25.219 1 25.55 362 LEU B C 1
ATOM 6040 O O . LEU B 1 362 ? -4.965 23 -24.438 1 25.55 362 LEU B O 1
ATOM 6044 N N . SER B 1 363 ? -5.73 22.391 -26.438 1 24.44 363 SER B N 1
ATOM 6045 C CA . SER B 1 363 ? -5.836 23.844 -26.562 1 24.44 363 SER B CA 1
ATOM 6046 C C . SER B 1 363 ? -6.988 24.391 -25.734 1 24.44 363 SER B C 1
ATOM 6048 O O . SER B 1 363 ? -7.004 25.578 -25.391 1 24.44 363 SER B O 1
ATOM 6050 N N . SER B 1 364 ? -8.266 23.844 -25.891 1 24.2 364 SER B N 1
ATOM 6051 C CA . SER B 1 364 ? -9.273 24.828 -25.531 1 24.2 364 SER B CA 1
ATOM 6052 C C . SER B 1 364 ? -9.422 24.953 -24.016 1 24.2 364 SER B C 1
ATOM 6054 O O . SER B 1 364 ? -9.43 23.953 -23.312 1 24.2 364 SER B O 1
ATOM 6056 N N . ASN B 1 365 ? -9.242 26.156 -23.219 1 24.31 365 ASN B N 1
ATOM 6057 C CA . ASN B 1 365 ? -9.258 27.016 -22.031 1 24.31 365 ASN B CA 1
ATOM 6058 C C . ASN B 1 365 ? -10.547 26.875 -21.234 1 24.31 365 ASN B C 1
ATOM 6060 O O . ASN B 1 365 ? -10.883 27.719 -20.422 1 24.31 365 ASN B O 1
ATOM 6064 N N . HIS B 1 366 ? -11.711 26.203 -21.781 1 24.28 366 HIS B N 1
ATOM 6065 C CA . HIS B 1 366 ? -12.945 26.672 -21.156 1 24.28 366 HIS B CA 1
ATOM 6066 C C . HIS B 1 366 ? -13.078 26.109 -19.75 1 24.28 366 HIS B C 1
ATOM 6068 O O . HIS B 1 366 ? -12.773 24.938 -19.5 1 24.28 366 HIS B O 1
ATOM 6074 N N . HIS B 1 367 ? -13.195 26.875 -18.578 1 25.27 367 HIS B N 1
ATOM 6075 C CA . HIS B 1 367 ? -13.547 27.078 -17.188 1 25.27 367 HIS B CA 1
ATOM 6076 C C . HIS B 1 367 ? -14.828 26.344 -16.812 1 25.27 367 HIS B C 1
ATOM 6078 O O . HIS B 1 367 ? -15.477 26.656 -15.82 1 25.27 367 HIS B O 1
ATOM 6084 N N . SER B 1 368 ? -15.484 25.5 -17.688 1 26.31 368 SER B N 1
ATOM 6085 C CA . SER B 1 368 ? -16.859 25.297 -17.25 1 26.31 368 SER B CA 1
ATOM 6086 C C . SER B 1 368 ? -16.906 24.484 -15.961 1 26.31 368 SER B C 1
ATOM 6088 O O . SER B 1 368 ? -16.047 23.641 -15.719 1 26.31 368 SER B O 1
ATOM 6090 N N . LYS B 1 369 ? -17.875 24.766 -15.062 1 27.45 369 LYS B N 1
ATOM 6091 C CA . LYS B 1 369 ? -18.391 24.391 -13.758 1 27.45 369 LYS B CA 1
ATOM 6092 C C . LYS B 1 369 ? -18.594 22.875 -13.656 1 27.45 369 LYS B C 1
ATOM 6094 O O . LYS B 1 369 ? -19.156 22.25 -14.57 1 27.45 369 LYS B O 1
ATOM 6099 N N . PRO B 1 370 ? -17.922 22.156 -12.891 1 30.52 370 PRO B N 1
ATOM 6100 C CA . PRO B 1 370 ? -18.016 20.719 -12.711 1 30.52 370 PRO B CA 1
ATOM 6101 C C . PRO B 1 370 ? -19.469 20.234 -12.547 1 30.52 370 PRO B C 1
ATOM 6103 O O . PRO B 1 370 ? -20.125 20.609 -11.578 1 30.52 370 PRO B O 1
ATOM 6106 N N . SER B 1 371 ? -20.266 20.25 -13.656 1 26.89 371 SER B N 1
ATOM 6107 C CA . SER B 1 371 ? -21.656 19.797 -13.602 1 26.89 371 SER B CA 1
ATOM 6108 C C . SER B 1 371 ? -21.766 18.453 -12.867 1 26.89 371 SER B C 1
ATOM 6110 O O . SER B 1 371 ? -20.781 17.75 -12.68 1 26.89 371 SER B O 1
ATOM 6112 N N . SER B 1 372 ? -23.047 18.031 -12.516 1 30.03 372 SER B N 1
ATOM 6113 C CA . SER B 1 372 ? -23.672 16.875 -11.891 1 30.03 372 SER B CA 1
ATOM 6114 C C . SER B 1 372 ? -23.109 15.57 -12.469 1 30.03 372 SER B C 1
ATOM 6116 O O . SER B 1 372 ? -23.312 15.273 -13.641 1 30.03 372 SER B O 1
ATOM 6118 N N . TYR B 1 373 ? -22 15.242 -12.133 1 30.16 373 TYR B N 1
ATOM 6119 C CA . TYR B 1 373 ? -21.25 14.117 -12.672 1 30.16 373 TYR B CA 1
ATOM 6120 C C . TYR B 1 373 ? -22.047 12.828 -12.609 1 30.16 373 TYR B C 1
ATOM 6122 O O . TYR B 1 373 ? -22.109 12.18 -11.562 1 30.16 373 TYR B O 1
ATOM 6130 N N . HIS B 1 374 ? -23.156 12.789 -13.078 1 31.31 374 HIS B N 1
ATOM 6131 C CA . HIS B 1 374 ? -23.781 11.5 -13.344 1 31.31 374 HIS B CA 1
ATOM 6132 C C . HIS B 1 374 ? -22.906 10.633 -14.234 1 31.31 374 HIS B C 1
ATOM 6134 O O . HIS B 1 374 ? -22.547 11.031 -15.352 1 31.31 374 HIS B O 1
ATOM 6140 N N . PRO B 1 375 ? -22.062 9.75 -13.5 1 37.22 375 PRO B N 1
ATOM 6141 C CA . PRO B 1 375 ? -21.281 8.867 -14.375 1 37.22 375 PRO B CA 1
ATOM 6142 C C . PRO B 1 375 ? -22.094 8.359 -15.562 1 37.22 375 PRO B C 1
ATOM 6144 O O . PRO B 1 375 ? -23.297 8.148 -15.453 1 37.22 375 PRO B O 1
ATOM 6147 N N . THR B 1 376 ? -21.734 8.734 -16.641 1 38.59 376 THR B N 1
ATOM 6148 C CA . THR B 1 376 ? -22.344 8.086 -17.797 1 38.59 376 THR B CA 1
ATOM 6149 C C . THR B 1 376 ? -22.281 6.57 -17.656 1 38.59 376 THR B C 1
ATOM 6151 O O . THR B 1 376 ? -21.375 6.035 -17 1 38.59 376 THR B O 1
ATOM 6154 N N . PRO B 1 377 ? -23.188 5.77 -18.094 1 43.53 377 PRO B N 1
ATOM 6155 C CA . PRO B 1 377 ? -23.25 4.309 -18.188 1 43.53 377 PRO B CA 1
ATOM 6156 C C . PRO B 1 377 ? -21.953 3.701 -18.703 1 43.53 377 PRO B C 1
ATOM 6158 O O . PRO B 1 377 ? -21.422 4.148 -19.734 1 43.53 377 PRO B O 1
ATOM 6161 N N . GLY B 1 378 ? -20.891 3.023 -17.844 1 51.88 378 GLY B N 1
ATOM 6162 C CA . GLY B 1 378 ? -19.641 2.363 -18.172 1 51.88 378 GLY B CA 1
ATOM 6163 C C . GLY B 1 378 ? -18.438 2.979 -17.484 1 51.88 378 GLY B C 1
ATOM 6164 O O . GLY B 1 378 ? -17.312 2.49 -17.641 1 51.88 378 GLY B O 1
ATOM 6165 N N . GLN B 1 379 ? -18.531 4.156 -16.906 1 62.31 379 GLN B N 1
ATOM 6166 C CA . GLN B 1 379 ? -17.375 4.867 -16.406 1 62.31 379 GLN B CA 1
ATOM 6167 C C . GLN B 1 379 ? -16.953 4.336 -15.031 1 62.31 379 GLN B C 1
ATOM 6169 O O . GLN B 1 379 ? -17.797 4.039 -14.188 1 62.31 379 GLN B O 1
ATOM 6174 N N . ILE B 1 380 ? -15.695 3.926 -14.953 1 68.62 380 ILE B N 1
ATOM 6175 C CA . ILE B 1 380 ? -15.141 3.445 -13.688 1 68.62 380 ILE B CA 1
ATOM 6176 C C . ILE B 1 380 ? -14.883 4.625 -12.758 1 68.62 380 ILE B C 1
ATOM 6178 O O . ILE B 1 380 ? -14.523 5.715 -13.203 1 68.62 380 ILE B O 1
ATOM 6182 N N . GLU B 1 381 ? -15.336 4.562 -11.531 1 75.19 381 GLU B N 1
ATOM 6183 C CA . GLU B 1 381 ? -15.078 5.555 -10.492 1 75.19 381 GLU B CA 1
ATOM 6184 C C . GLU B 1 381 ? -13.758 5.277 -9.781 1 75.19 381 GLU B C 1
ATOM 6186 O O . GLU B 1 381 ? -13.539 4.176 -9.273 1 75.19 381 GLU B O 1
ATOM 6191 N N . VAL B 1 382 ? -12.805 6.203 -9.969 1 76.44 382 VAL B N 1
ATOM 6192 C CA . VAL B 1 382 ? -11.523 6.082 -9.289 1 76.44 382 VAL B CA 1
ATOM 6193 C C . VAL B 1 382 ? -11.422 7.117 -8.18 1 76.44 382 VAL B C 1
ATOM 6195 O O . VAL B 1 382 ? -11.641 8.312 -8.406 1 76.44 382 VAL B O 1
ATOM 6198 N N . ILE B 1 383 ? -11.219 6.656 -6.961 1 79.44 383 ILE B N 1
ATOM 6199 C CA . ILE B 1 383 ? -11.07 7.523 -5.793 1 79.44 383 ILE B CA 1
ATOM 6200 C C . ILE B 1 383 ? -9.602 7.555 -5.367 1 79.44 383 ILE B C 1
ATOM 6202 O O . ILE B 1 383 ? -8.945 6.512 -5.285 1 79.44 383 ILE B O 1
ATOM 6206 N N . ASN B 1 384 ? -9.023 8.789 -5.176 1 79.62 384 ASN B N 1
ATOM 6207 C CA . ASN B 1 384 ? -7.645 8.969 -4.727 1 79.62 384 ASN B CA 1
ATOM 6208 C C . ASN B 1 384 ? -7.551 10 -3.605 1 79.62 384 ASN B C 1
ATOM 6210 O O . ASN B 1 384 ? -7.18 11.148 -3.846 1 79.62 384 ASN B O 1
ATOM 6214 N N . PRO B 1 385 ? -7.809 9.586 -2.428 1 82.81 385 PRO B N 1
ATOM 6215 C CA . PRO B 1 385 ? -7.668 10.523 -1.316 1 82.81 385 PRO B CA 1
ATOM 6216 C C . PRO B 1 385 ? -6.242 11.047 -1.164 1 82.81 385 PRO B C 1
ATOM 6218 O O . PRO B 1 385 ? -5.281 10.32 -1.443 1 82.81 385 PRO B O 1
ATOM 6221 N N . TYR B 1 386 ? -6.145 12.336 -0.73 1 84.19 386 TYR B N 1
ATOM 6222 C CA . TYR B 1 386 ? -4.82 12.93 -0.574 1 84.19 386 TYR B CA 1
ATOM 6223 C C . TYR B 1 386 ? -4.195 12.531 0.757 1 84.19 386 TYR B C 1
ATOM 6225 O O . TYR B 1 386 ? -2.986 12.305 0.84 1 84.19 386 TYR B O 1
ATOM 6233 N N . TYR B 1 387 ? -5.09 12.375 1.777 1 88.88 387 TYR B N 1
ATOM 6234 C CA . TYR B 1 387 ? -4.586 12.07 3.111 1 88.88 387 TYR B CA 1
ATOM 6235 C C . TYR B 1 387 ? -5.176 10.758 3.627 1 88.88 387 TYR B C 1
ATOM 6237 O O . TYR B 1 387 ? -6.281 10.375 3.244 1 88.88 387 TYR B O 1
ATOM 6245 N N . ASP B 1 388 ? -4.363 10.164 4.477 1 90.25 388 ASP B N 1
ATOM 6246 C CA . ASP B 1 388 ? -4.828 9.062 5.309 1 90.25 388 ASP B CA 1
ATOM 6247 C C . ASP B 1 388 ? -5.027 9.508 6.754 1 90.25 388 ASP B C 1
ATOM 6249 O O . ASP B 1 388 ? -4.27 10.336 7.262 1 90.25 388 ASP B O 1
ATOM 6253 N N . HIS B 1 389 ? -6.082 8.969 7.277 1 91.06 389 HIS B N 1
ATOM 6254 C CA . HIS B 1 389 ? -6.207 9.062 8.727 1 91.06 389 HIS B CA 1
ATOM 6255 C C . HIS B 1 389 ? -5.465 7.93 9.422 1 91.06 389 HIS B C 1
ATOM 6257 O O . HIS B 1 389 ? -5.809 6.758 9.242 1 91.06 389 HIS B O 1
ATOM 6263 N N . VAL B 1 390 ? -4.461 8.242 10.133 1 94.38 390 VAL B N 1
ATOM 6264 C CA . VAL B 1 390 ? -3.666 7.246 10.844 1 94.38 390 VAL B CA 1
ATOM 6265 C C . VAL B 1 390 ? -4.016 7.273 12.328 1 94.38 390 VAL B C 1
ATOM 6267 O O . VAL B 1 390 ? -3.777 8.273 13.016 1 94.38 390 VAL B O 1
ATOM 6270 N N . PRO B 1 391 ? -4.512 6.195 12.844 1 93.06 391 PRO B N 1
ATOM 6271 C CA . PRO B 1 391 ? -4.898 6.156 14.25 1 93.06 391 PRO B CA 1
ATOM 6272 C C . PRO B 1 391 ? -3.703 6.281 15.195 1 93.06 391 PRO B C 1
ATOM 6274 O O . PRO B 1 391 ? -2.592 5.867 14.852 1 93.06 391 PRO B O 1
ATOM 6277 N N . ALA B 1 392 ? -4 6.719 16.422 1 94.69 392 ALA B N 1
ATOM 6278 C CA . ALA B 1 392 ? -2.975 7.004 17.422 1 94.69 392 ALA B CA 1
ATOM 6279 C C . ALA B 1 392 ? -2.232 5.734 17.828 1 94.69 392 ALA B C 1
ATOM 6281 O O . ALA B 1 392 ? -1.032 5.773 18.109 1 94.69 392 ALA B O 1
ATOM 6282 N N . ASN B 1 393 ? -2.938 4.625 17.922 1 94.31 393 ASN B N 1
ATOM 6283 C CA . ASN B 1 393 ? -2.348 3.383 18.406 1 94.31 393 ASN B CA 1
ATOM 6284 C C . ASN B 1 393 ? -1.284 2.852 17.453 1 94.31 393 ASN B C 1
ATOM 6286 O O . ASN B 1 393 ? -0.527 1.944 17.797 1 94.31 393 ASN B O 1
ATOM 6290 N N . LEU B 1 394 ? -1.187 3.441 16.234 1 95.5 394 LEU B N 1
ATOM 6291 C CA . LEU B 1 394 ? -0.176 3.021 15.266 1 95.5 394 LEU B CA 1
ATOM 6292 C C . LEU B 1 394 ? 1.062 3.908 15.359 1 95.5 394 LEU B C 1
ATOM 6294 O O . LEU B 1 394 ? 2.076 3.631 14.719 1 95.5 394 LEU B O 1
ATOM 6298 N N . ILE B 1 395 ? 1.008 4.953 16.141 1 97.62 395 ILE B N 1
ATOM 6299 C CA . ILE B 1 395 ? 2.09 5.926 16.219 1 97.62 395 ILE B CA 1
ATOM 6300 C C . ILE B 1 395 ? 2.885 5.711 17.5 1 97.62 395 ILE B C 1
ATOM 6302 O O . ILE B 1 395 ? 2.314 5.699 18.594 1 97.62 395 ILE B O 1
ATOM 6306 N N . SER B 1 396 ? 4.199 5.586 17.391 1 97.31 396 SER B N 1
ATOM 6307 C CA . SER B 1 396 ? 5.059 5.312 18.531 1 97.31 396 SER B CA 1
ATOM 6308 C C . SER B 1 396 ? 5.543 6.605 19.188 1 97.31 396 SER B C 1
ATOM 6310 O O . SER B 1 396 ? 5.609 6.703 20.406 1 97.31 396 SER B O 1
ATOM 6312 N N . LEU B 1 397 ? 5.898 7.535 18.359 1 97.44 397 LEU B N 1
ATOM 6313 C CA . LEU B 1 397 ? 6.586 8.719 18.875 1 97.44 397 LEU B CA 1
ATOM 6314 C C . LEU B 1 397 ? 6.34 9.922 17.969 1 97.44 397 LEU B C 1
ATOM 6316 O O . LEU B 1 397 ? 6.332 9.789 16.734 1 97.44 397 LEU B O 1
ATOM 6320 N N . PHE B 1 398 ? 6.125 11.055 18.578 1 97.94 398 PHE B N 1
ATOM 6321 C CA . PHE B 1 398 ? 6.148 12.344 17.891 1 97.94 398 PHE B CA 1
ATOM 6322 C C . PHE B 1 398 ? 7.441 13.094 18.188 1 97.94 398 PHE B C 1
ATOM 6324 O O . PHE B 1 398 ? 7.852 13.195 19.344 1 97.94 398 PHE B O 1
ATOM 6331 N N . ILE B 1 399 ? 8.078 13.57 17.219 1 97.88 399 ILE B N 1
ATOM 6332 C CA . ILE B 1 399 ? 9.234 14.445 17.391 1 97.88 399 ILE B CA 1
ATOM 6333 C C . ILE B 1 399 ? 8.883 15.859 16.938 1 97.88 399 ILE B C 1
ATOM 6335 O O . ILE B 1 399 ? 8.594 16.094 15.766 1 97.88 399 ILE B O 1
ATOM 6339 N N . THR B 1 400 ? 8.859 16.766 17.828 1 96.69 400 THR B N 1
ATOM 6340 C CA . THR B 1 400 ? 8.516 18.156 17.562 1 96.69 400 THR B CA 1
ATOM 6341 C C . THR B 1 400 ? 9.695 19.078 17.859 1 96.69 400 THR B C 1
ATOM 6343 O O . THR B 1 400 ? 10.789 18.609 18.172 1 96.69 400 THR B O 1
ATOM 6346 N N . ASN B 1 401 ? 9.492 20.375 17.688 1 94.94 401 ASN B N 1
ATOM 6347 C CA . ASN B 1 401 ? 10.523 21.344 18 1 94.94 401 ASN B CA 1
ATOM 6348 C C . ASN B 1 401 ? 10.758 21.453 19.5 1 94.94 401 ASN B C 1
ATOM 6350 O O . ASN B 1 401 ? 11.742 22.047 19.953 1 94.94 401 ASN B O 1
ATOM 6354 N N . LEU B 1 402 ? 9.883 20.797 20.328 1 92.62 402 LEU B N 1
ATOM 6355 C CA . LEU B 1 402 ? 10.031 20.781 21.781 1 92.62 402 LEU B CA 1
ATOM 6356 C C . LEU B 1 402 ? 10.609 19.453 22.25 1 92.62 402 LEU B C 1
ATOM 6358 O O . LEU B 1 402 ? 10.766 19.234 23.453 1 92.62 402 LEU B O 1
ATOM 6362 N N . GLY B 1 403 ? 10.844 18.547 21.297 1 94.44 403 GLY B N 1
ATOM 6363 C CA . GLY B 1 403 ? 11.398 17.25 21.672 1 94.44 403 GLY B CA 1
ATOM 6364 C C . GLY B 1 403 ? 10.508 16.078 21.25 1 94.44 403 GLY B C 1
ATOM 6365 O O . GLY B 1 403 ? 9.609 16.25 20.438 1 94.44 403 GLY B O 1
ATOM 6366 N N . GLY B 1 404 ? 10.922 14.859 21.781 1 94.88 404 GLY B N 1
ATOM 6367 C CA . GLY B 1 404 ? 10.164 13.648 21.5 1 94.88 404 GLY B CA 1
ATOM 6368 C C . GLY B 1 404 ? 9.055 13.398 22.5 1 94.88 404 GLY B C 1
ATOM 6369 O O . GLY B 1 404 ? 9.25 13.586 23.703 1 94.88 404 GLY B O 1
ATOM 6370 N N . HIS B 1 405 ? 7.902 13.086 21.953 1 94.25 405 HIS B N 1
ATOM 6371 C CA . HIS B 1 405 ? 6.734 12.836 22.781 1 94.25 405 HIS B CA 1
ATOM 6372 C C . HIS B 1 405 ? 6.07 11.516 22.422 1 94.25 405 HIS B C 1
ATOM 6374 O O . HIS B 1 405 ? 5.68 11.305 21.266 1 94.25 405 HIS B O 1
ATOM 6380 N N . PRO B 1 406 ? 5.902 10.641 23.422 1 92.62 406 PRO B N 1
ATOM 6381 C CA . PRO B 1 406 ? 5.078 9.469 23.125 1 92.62 406 PRO B CA 1
ATOM 6382 C C . PRO B 1 406 ? 3.65 9.836 22.734 1 92.62 406 PRO B C 1
ATOM 6384 O O . PRO B 1 406 ? 3.158 10.906 23.109 1 92.62 406 PRO B O 1
ATOM 6387 N N . SER B 1 407 ? 3.029 9.016 21.984 1 89.25 407 SER B N 1
ATOM 6388 C CA . SER B 1 407 ? 1.684 9.281 21.5 1 89.25 407 SER B CA 1
ATOM 6389 C C . SER B 1 407 ? 0.693 9.461 22.641 1 89.25 407 SER B C 1
ATOM 6391 O O . SER B 1 407 ? -0.287 10.195 22.516 1 89.25 407 SER B O 1
ATOM 6393 N N . SER B 1 408 ? 0.98 8.938 23.781 1 88.44 408 SER B N 1
ATOM 6394 C CA . SER B 1 408 ? 0.088 8.984 24.938 1 88.44 408 SER B CA 1
ATOM 6395 C C . SER B 1 408 ? 0.095 10.367 25.578 1 88.44 408 SER B C 1
ATOM 6397 O O . SER B 1 408 ? -0.799 10.695 26.359 1 88.44 408 SER B O 1
ATOM 6399 N N . LEU B 1 409 ? 1.013 11.227 25.219 1 90.69 409 LEU B N 1
ATOM 6400 C CA . LEU B 1 409 ? 1.176 12.508 25.906 1 90.69 409 LEU B CA 1
ATOM 6401 C C . LEU B 1 409 ? 0.604 13.641 25.062 1 90.69 409 LEU B C 1
ATOM 6403 O O . LEU B 1 409 ? 0.774 14.82 25.391 1 90.69 409 LEU B O 1
ATOM 6407 N N . VAL B 1 410 ? -0.097 13.305 24.016 1 92.38 410 VAL B N 1
ATOM 6408 C CA . VAL B 1 410 ? -0.618 14.328 23.109 1 92.38 410 VAL B CA 1
ATOM 6409 C C . VAL B 1 410 ? -1.595 15.227 23.859 1 92.38 410 VAL B C 1
ATOM 6411 O O . VAL B 1 410 ? -1.588 16.453 23.672 1 92.38 410 VAL B O 1
ATOM 6414 N N . TYR B 1 411 ? -2.344 14.664 24.703 1 89.75 411 TYR B N 1
ATOM 6415 C CA . TYR B 1 411 ? -3.316 15.438 25.469 1 89.75 411 TYR B CA 1
ATOM 6416 C C . TYR B 1 411 ? -2.623 16.484 26.328 1 89.75 411 TYR B C 1
ATOM 6418 O O . TYR B 1 411 ? -3.074 17.625 26.406 1 89.75 411 TYR B O 1
ATOM 6426 N N . ARG B 1 412 ? -1.605 16.094 26.953 1 91.62 412 ARG B N 1
ATOM 6427 C CA . ARG B 1 412 ? -0.849 17.016 27.812 1 91.62 412 ARG B CA 1
ATOM 6428 C C . ARG B 1 412 ? -0.236 18.141 26.984 1 91.62 412 ARG B C 1
ATOM 6430 O O . ARG B 1 412 ? -0.215 19.297 27.422 1 91.62 412 ARG B O 1
ATOM 6437 N N . LEU B 1 413 ? 0.268 17.781 25.859 1 93.31 413 LEU B N 1
ATOM 6438 C CA . LEU B 1 413 ? 0.849 18.781 24.969 1 93.31 413 LEU B CA 1
ATOM 6439 C C . LEU B 1 413 ? -0.194 19.812 24.562 1 93.31 413 LEU B C 1
ATOM 6441 O O . LEU B 1 413 ? 0.092 21.016 24.547 1 93.31 413 LEU B O 1
ATOM 6445 N N . LEU B 1 414 ? -1.371 19.344 24.297 1 93.81 414 LEU B N 1
ATOM 6446 C CA . LEU B 1 414 ? -2.445 20.234 23.875 1 93.81 414 LEU B CA 1
ATOM 6447 C C . LEU B 1 414 ? -2.889 21.141 25.016 1 93.81 414 LEU B C 1
ATOM 6449 O O . LEU B 1 414 ? -3.193 22.312 24.812 1 93.81 414 LEU B O 1
ATOM 6453 N N . LYS B 1 415 ? -2.908 20.594 26.172 1 91.06 415 LYS B N 1
ATOM 6454 C CA . LYS B 1 415 ? -3.248 21.391 27.344 1 91.06 415 LYS B CA 1
ATOM 6455 C C . LYS B 1 415 ? -2.229 22.5 27.562 1 91.06 415 LYS B C 1
ATOM 6457 O O . LYS B 1 415 ? -2.594 23.625 27.906 1 91.06 415 LYS B O 1
ATOM 6462 N N . ASP B 1 416 ? -1.042 22.141 27.359 1 89.81 416 ASP B N 1
ATOM 6463 C CA . ASP B 1 416 ? 0.026 23.125 27.516 1 89.81 416 ASP B CA 1
ATOM 6464 C C . ASP B 1 416 ? -0.064 24.219 26.453 1 89.81 416 ASP B C 1
ATOM 6466 O O . ASP B 1 416 ? 0.228 25.375 26.719 1 89.81 416 ASP B O 1
ATOM 6470 N N . LEU B 1 417 ? -0.449 23.859 25.266 1 90.12 417 LEU B N 1
ATOM 6471 C CA . LEU B 1 417 ? -0.479 24.781 24.125 1 90.12 417 LEU B CA 1
ATOM 6472 C C . LEU B 1 417 ? -1.726 25.656 24.172 1 90.12 417 LEU B C 1
ATOM 6474 O O . LEU B 1 417 ? -1.677 26.828 23.797 1 90.12 417 LEU B O 1
ATOM 6478 N N . TYR B 1 418 ? -2.859 25.078 24.562 1 91.19 418 TYR B N 1
ATOM 6479 C CA . TYR B 1 418 ? -4.121 25.781 24.375 1 91.19 418 TYR B CA 1
ATOM 6480 C C . TYR B 1 418 ? -4.812 26.016 25.719 1 91.19 418 TYR B C 1
ATOM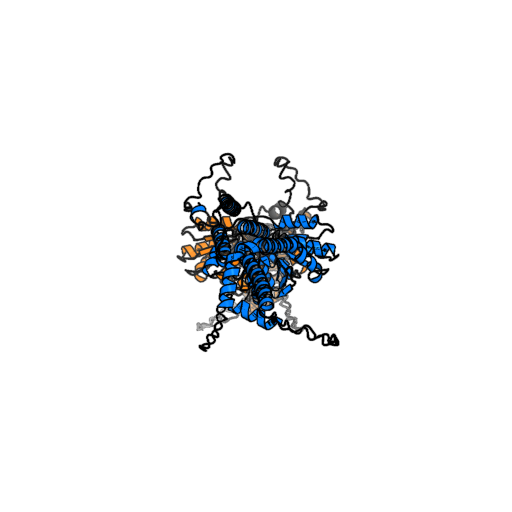 6482 O O . TYR B 1 418 ? -5.844 26.688 25.781 1 91.19 418 TYR B O 1
ATOM 6490 N N . GLY B 1 419 ? -4.242 25.656 26.688 1 79.06 419 GLY B N 1
ATOM 6491 C CA . GLY B 1 419 ? -4.855 25.844 27.984 1 79.06 419 GLY B CA 1
ATOM 6492 C C . GLY B 1 419 ? -5.914 24.812 28.312 1 79.06 419 GLY B C 1
ATOM 6493 O O . GLY B 1 419 ? -6.375 24.094 27.422 1 79.06 419 GLY B O 1
ATOM 6494 N N . ALA B 1 420 ? -6.078 24.469 29.75 1 59.81 420 ALA B N 1
ATOM 6495 C CA . ALA B 1 420 ? -7.105 23.547 30.234 1 59.81 420 ALA B CA 1
ATOM 6496 C C . ALA B 1 420 ? -8.5 24.109 30 1 59.81 420 ALA B C 1
ATOM 6498 O O . ALA B 1 420 ? -8.695 25.328 30 1 59.81 420 ALA B O 1
#

Radius of gyration: 39.57 Å; Cα contacts (8 Å, |Δi|>4): 1246; chains: 2; bounding box: 56×151×100 Å

Sequence (840 aa):
MAIKRFKHEISKPQILKRIEGFACKLQNRQIVGSHATGSETIKLLREVIASAKYTSFDQLCDHLLEVGNFLSEMAPREFVIGNMVKRVIILLKEEYASALAAHVEANSDRLNKPSNDTRNRTTTSSSHCSIPRNNNMGIVEESVSRLLGQKPMTNDDDDEHLPSDLINEEREFNSNSLSLKPIFIEAVQELYDELDLVQEGVAAQASEHIHSGEVIMTLDNSRTVTSFLQAAAKNKRKFTVIISETAPSFSGRTLSKKLTNSVPKIPNIVISDGSTFGLISRCTKLIIGCHIVFADGSILAKSGSLGLALAAKVHNVPVVVICGMFKFAPIYLSAGDQWSTLDIDTPDQVLSVDELQDSFDLSSNHHSKPSSYHPTPGQIEVINPYYDHVPANLISLFITNLGGHPSSLVYRLLKDLYGAMAIKRFKHEISKPQILKRIEGFACKLQNRQIVGSHATGSETIKLLREVIASAKYTSFDQLCDHLLEVGNFLSEMAPREFVIGNMVKRVIILLKEEYASALAAHVEANSDRLNKPSNDTRNRTTTSSSHCSIPRNNNMGIVEESVSRLLGQKPMTNDDDDEHLPSDLINEEREFNSNSLSLKPIFIEAVQELYDELDLVQEGVAAQASEHIHSGEVIMTLDNSRTVTSFLQAAAKNKRKFTVIISETAPSFSGRTLSKKLTNSVPKIPNIVISDGSTFGLISRCTKLIIGCHIVFADGSILAKSGSLGLALAAKVHNVPVVVICGMFKFAPIYLSAGDQWSTLDIDTPDQVLSVDELQDSFDLSSNHHSKPSSYHPTPGQIEVINPYYDHVPANLISLFITNLGGHPSSLVYRLLKDLYGA